Protein AF-A0A4V0XIQ1-F1 (afdb_monomer)

Secondary structure (DSSP, 8-state):
-----------------------------------SSHHHHHHHSSSSTT----------------PPPPPPPHHHHHTTS-EETTTEEEEEEEEE-SSEEEEEEEETTTTEEEEEEEE-GGGTT-HHHHHHHHHHHHHHHT---TTBPPEEEEEE-GGG-EEEEEE---EEEHHHHHHHGGG-HHHHHHHHHHHHHHHHHHHHHHHTTEE-S---GGGEEEETTS-EEE---TT-EE---------PPP---------------------S----TT--SS-GGG--HHHHTT----HHHHHHHHHHHHHHHHHSS-SS--SSHHHHHHHHHHT--HHHHHHHHHS---HHHHHHHHHHT-SSGGGS-SSTHHHHHHHHHHHHHHHHHHHHHHHHHHHH-SSEEEEEETTSBEEEE-HHHHHHH---HHHHHHSBGGGGB-GGGHHHHHHHHHHHHTTPPEEEEEEEEEPTTS-EEEEEEEEEEETTTTEEEEEEEE-HHHHHHHHHHHHHHHHHHHHHHHHHH-SSEEEEEETT-BEEEE-HHHHHHH---HHHHTTSBGGGGS-GGGTHHHHHHHHHHTTT--EEEEEEEEE-TTS-EEEEEEEEEEEE-TTS-EEEEEEEEEEHHHHHHHHHHHHHHHHHHHHHHHT-SS-EEEEBTTSBEEEE-HHHHHHHT--HHHHTTSBGGGGBS-HHHHHHHHHHHHTTPPEEEEEEEEE-TTS-EEEEEEEEEEEEETTEEEEEEEEEEEHHHHHHHHHHHTTS--S------

Foldseek 3Di:
DDDDDDDDDDDDDDDDDDDDDDDDDDDDDDDDDDPDDPLVVLVVVLPVVPPPDDDDDDDDDDDDDDDDDDDDDPVVVQVVWDDKPVFKTFAAFPDADDFWTWTWIAGPVVGDIWIKTWGDPVCPPPPVSVVLVVVQLVLLCVADDLQEWAWDDWDAIPPRITMTITHDAAADFQLVLLVVCVPDPVSLVLSLVLLLLVLVSFQSSVVVQKAQQADDSRQWGQGPVRGIYGHDSSVMDRDDDPDDDDDDDDDDDDDDDDDDDDDDDDDDDPDDPDDDPDDPDHQLLQFALCVLVVHDDGQLRVLSSSLQNLLCSQQVGGQQDDDDSVSSSVCNNVLPRVVSLVSLVVSPDDPLSSVSSCQSSPSDSVSHDPHSVVVSVSSVVVVVVVVVVVVVVVLCCQQVDCWWWFKAFLVQATPDTHPNCCVQQVDPPCVRRVDGVLVQFDPVCSVVVNVQSVCQLVFHWDAQDWTWGAHPVGDTWIWGKTWGDDNVVRMITMIIDTCRVVVVVVVVVVVVVVVVVVVLVVQQPDLWWKWWDFLVQATQDTHVNNCVQQVDDRVRRHRHHPLQFPDPVCSVVVVVVSVQVQVQDWAQWDWDWTAHPVRDIFTKIKTKHFDADPVRHGGTIMIIIDGPVVVVVVVVVVVVVVVVVVVCQQPPLWWKWKAFLVQFTQDTHPNVCVVQVHDCVRHHRDRPLVFFPPSVCVVVVSVCQQVFHWAFQDWTWTQGPVRDIFTWGKTKHFDDDPSGGGIIIITIGGPVVVVVVVVVVVVPDPDDDDDDD

Sequence (773 aa):
MAFQASTECEAVSSGDSGVESDLLLTDSEAAGCVADCDIQEALTEVFEIGGAGQSIAAKYGSTSGVAKSPAPTFSERLEKFHCFNDRYVIGDEIGSGGMGVVYQGWDLKLQRSVAIKLIRKELNGNEGYLNRFLREARIASQLSHPGVLGIHDFGSGPAGSAYIIMDLISGTTMERAIEDAKVSESKRESLLTAFLQMCQAMAFAHANGVVHRDLKPANIMLGDYGTVTVLDWGLAKMVRSSSPMSLEQPGDSVPSMVAAESTPSAERSLSGFDTQFGTILGTPHYLAPEQARGESVDYRADVFSLGAILCHLLTGSPPFAGGRVLDVYQKSLAGDLSTAFAELDRSGAPMPLVHLAKRCLDPDATSRPQDAGFLVETLRTWLESGQRRAEEELVRFFDLSLDLFCIASIQGYFWRLNENFTRTLGYPHKELTAQPFIEFVHPDDRPNTLHEIIRLSRGEPTIQFINRYRHKDGHYVSLEWTARSVRAEGVIYAVAREVTERLHLEAEKRRLDADCLRLSEIVDSASDAIIGKDLDGVIQSWNFGAEKLFGYTSEEMIGQTITKLMPEDRVDEEAAILRMLRQGGRIDHFETIRLHKSGEPIDISVSISPIHDASGQIIGASKIARSLKKQRMLETELQQSRQALVEFAENANVPLHCVDKAGIIVWANNAELTFLGYTPEEYIGQPIAKFHKDQANIGSILDQLLQGNSLSHRRAQLIARDGSTKEVAIYSSGYRENGELVHTRCFTIDLEHLLTQESNSVIAGAGSLRQPR

Mean predicted aligned error: 21.13 Å

Radius of gyration: 62.72 Å; Cα contacts (8 Å, |Δi|>4): 1148; chains: 1; bounding box: 135×74×170 Å

Solvent-accessible surface area (backbone atoms only — not comparable to full-atom values): 44310 Å² total; per-residue (Å²): 137,90,83,89,82,90,81,92,84,88,84,88,89,87,81,86,87,85,85,90,83,85,88,84,89,82,90,82,93,78,92,76,89,84,79,81,63,73,65,58,61,65,59,59,69,65,67,70,75,74,73,85,82,86,88,89,86,89,86,86,82,90,81,83,92,72,90,77,74,81,80,81,52,70,74,67,49,54,78,72,37,62,68,38,92,94,37,39,37,45,57,59,79,77,48,76,60,96,70,28,36,30,21,36,24,38,34,68,82,78,72,44,74,26,26,37,36,32,48,37,77,93,52,60,90,41,65,71,58,50,51,29,56,54,43,18,53,58,54,38,57,72,49,92,47,90,24,39,51,52,52,80,49,69,50,72,43,76,95,71,33,46,35,37,35,28,67,59,82,60,65,48,37,43,43,60,50,54,66,63,33,80,78,41,71,76,52,49,58,54,48,53,54,44,49,43,44,46,30,48,36,46,23,53,36,45,76,72,35,39,31,49,79,63,57,48,44,77,36,27,41,40,29,84,86,77,48,35,30,48,50,73,43,50,68,42,45,78,58,81,75,93,68,97,73,90,75,86,78,86,85,87,83,86,85,89,80,86,82,89,84,86,83,91,70,89,81,82,87,92,80,86,84,79,87,67,98,84,69,81,86,68,70,40,41,37,44,32,28,52,63,65,69,69,50,95,79,61,47,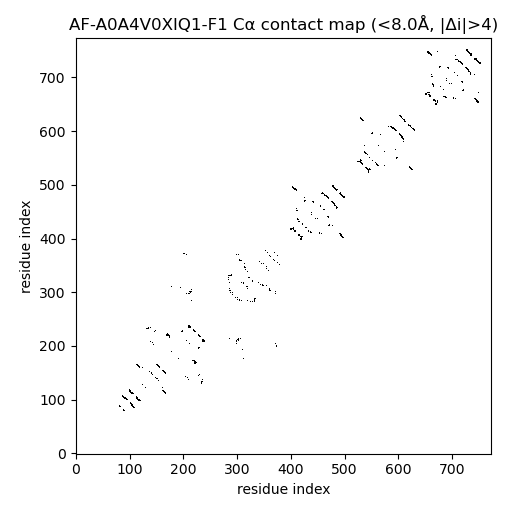35,42,43,28,19,12,51,15,24,49,48,37,21,72,58,55,73,48,50,42,33,73,64,97,43,73,68,59,14,38,51,30,20,48,69,44,58,43,69,67,35,54,57,40,47,74,67,42,78,59,60,65,72,59,45,51,50,24,54,39,24,51,40,66,50,60,86,74,22,55,79,39,32,50,60,55,36,54,54,53,50,54,50,56,57,52,51,57,52,49,52,53,52,48,53,51,46,54,48,43,71,34,89,49,34,40,36,35,26,37,76,89,40,31,44,75,44,70,24,57,33,48,32,71,75,31,60,43,56,68,70,64,53,46,72,42,51,51,65,76,40,33,39,76,89,41,37,67,62,51,53,52,50,52,54,41,26,72,70,60,39,67,47,71,74,46,72,44,38,33,48,28,69,92,67,53,74,44,32,32,35,30,36,35,42,40,46,78,95,76,48,33,31,48,35,40,31,38,84,41,47,68,61,53,50,53,53,50,51,49,53,48,51,54,50,52,51,51,52,52,49,52,55,51,40,70,31,78,53,17,40,35,32,24,39,76,86,39,33,23,72,41,58,22,52,15,30,26,72,70,33,65,45,53,47,85,76,40,48,75,33,54,59,58,78,35,36,48,86,96,48,44,66,56,55,63,53,51,47,56,41,39,78,71,72,43,68,44,82,76,44,81,48,65,32,37,29,73,88,66,49,79,40,54,27,37,35,27,38,41,64,35,61,50,99,86,68,48,77,60,24,32,42,34,40,40,41,65,46,62,64,53,56,49,51,54,49,51,51,52,51,53,54,50,52,53,52,53,49,57,41,68,31,90,55,25,30,39,26,28,36,79,87,41,28,23,76,45,66,22,56,32,31,32,62,72,34,60,44,52,67,84,76,48,46,75,34,52,53,44,78,42,32,74,64,44,85,56,41,60,60,53,53,50,41,31,72,72,67,45,65,47,71,73,40,76,45,45,35,50,26,68,90,71,49,74,44,54,29,31,37,32,34,36,56,43,64,60,98,84,43,65,60,32,36,52,32,40,50,41,60,48,68,65,47,58,58,47,58,65,54,50,75,77,65,71,96,70,90,80,80,86,81,132

Structure (mmCIF, N/CA/C/O backbone):
data_AF-A0A4V0XIQ1-F1
#
_entry.id   AF-A0A4V0XIQ1-F1
#
loop_
_atom_site.group_PDB
_atom_site.id
_atom_site.type_symbol
_atom_site.label_atom_id
_atom_site.label_alt_id
_atom_site.label_comp_id
_atom_site.label_asym_id
_atom_site.label_entity_id
_atom_site.label_seq_id
_atom_site.pdbx_PDB_ins_code
_atom_site.Cartn_x
_atom_site.Cartn_y
_atom_site.Cartn_z
_atom_site.occupancy
_atom_site.B_iso_or_equiv
_atom_site.auth_seq_id
_atom_site.auth_comp_id
_atom_site.auth_asym_id
_atom_site.auth_atom_id
_atom_site.pdbx_PDB_model_num
ATOM 1 N N . MET A 1 1 ? -47.826 33.045 -7.427 1.00 36.47 1 MET A N 1
ATOM 2 C CA . MET A 1 1 ? -47.473 34.456 -7.691 1.00 36.47 1 MET A CA 1
ATOM 3 C C . MET A 1 1 ? -46.711 34.490 -9.000 1.00 36.47 1 MET A C 1
ATOM 5 O O . MET A 1 1 ? -45.762 33.734 -9.143 1.00 36.47 1 MET A O 1
ATOM 9 N N . ALA A 1 2 ? -47.224 35.243 -9.968 1.00 30.52 2 ALA A N 1
ATOM 10 C CA . ALA A 1 2 ? -46.743 35.304 -11.344 1.00 30.52 2 ALA A CA 1
ATOM 11 C C . ALA A 1 2 ? -45.486 36.178 -11.486 1.00 30.52 2 ALA A C 1
ATOM 13 O O . ALA A 1 2 ? -45.371 37.156 -10.756 1.00 30.52 2 ALA A O 1
ATOM 14 N N . PHE A 1 3 ? -44.625 35.867 -12.463 1.00 26.02 3 PHE A N 1
ATOM 15 C CA . PHE A 1 3 ? -44.304 36.774 -13.578 1.00 26.02 3 PHE A CA 1
ATOM 16 C C . PHE A 1 3 ? -43.623 36.014 -14.742 1.00 26.02 3 PHE A C 1
ATOM 18 O O . PHE A 1 3 ? -42.745 35.185 -14.523 1.00 26.02 3 PHE A O 1
ATOM 25 N N . GLN A 1 4 ? -44.116 36.285 -15.958 1.00 31.95 4 GLN A N 1
ATOM 26 C CA . GLN A 1 4 ? -43.701 35.820 -17.301 1.00 31.95 4 GLN A CA 1
ATOM 27 C C . GLN A 1 4 ? -42.366 36.474 -17.738 1.00 31.95 4 GLN A C 1
ATOM 29 O O . GLN A 1 4 ? -42.008 37.501 -17.169 1.00 31.95 4 GLN A O 1
ATOM 34 N N . ALA A 1 5 ? -41.561 35.937 -18.671 1.00 29.03 5 ALA A N 1
ATOM 35 C CA . ALA A 1 5 ? -41.720 35.935 -20.147 1.00 29.03 5 ALA A CA 1
ATOM 36 C C . ALA A 1 5 ? -40.634 35.008 -20.786 1.00 29.03 5 ALA A C 1
ATOM 38 O O . ALA A 1 5 ? -39.498 35.053 -20.322 1.00 29.03 5 ALA A O 1
ATOM 39 N N . SER A 1 6 ? -40.928 33.996 -21.633 1.00 27.97 6 SER A N 1
ATOM 40 C CA . SER A 1 6 ? -41.109 33.988 -23.122 1.00 27.97 6 SER A CA 1
ATOM 41 C C . SER A 1 6 ? -39.952 34.667 -23.890 1.00 27.97 6 SER A C 1
ATOM 43 O O . SER A 1 6 ? -39.631 35.800 -23.553 1.00 27.97 6 SER A O 1
ATOM 45 N N . THR A 1 7 ? -39.242 34.090 -24.880 1.00 28.33 7 THR A N 1
ATOM 46 C CA . THR A 1 7 ? -39.609 33.308 -26.103 1.00 28.33 7 THR A CA 1
ATOM 47 C C . THR A 1 7 ? -38.283 32.787 -26.732 1.00 28.33 7 THR A C 1
ATOM 49 O O . THR A 1 7 ? -37.315 33.541 -26.739 1.00 28.33 7 THR A O 1
ATOM 52 N N . GLU A 1 8 ? -38.071 31.489 -27.006 1.00 29.59 8 GLU A N 1
ATOM 53 C CA . GLU A 1 8 ? -38.248 30.744 -28.288 1.00 29.59 8 GLU A CA 1
ATOM 54 C C . GLU A 1 8 ? -37.685 31.386 -29.579 1.00 29.59 8 GLU A C 1
ATOM 56 O O . GLU A 1 8 ? -38.117 32.471 -29.956 1.00 29.59 8 GLU A O 1
ATOM 61 N N . CYS A 1 9 ? -36.789 30.677 -30.295 1.00 24.08 9 CYS A N 1
ATOM 62 C CA . CYS A 1 9 ? -37.114 30.012 -31.576 1.00 24.08 9 CYS A CA 1
ATOM 63 C C . CYS A 1 9 ? -35.916 29.251 -32.196 1.00 24.08 9 CYS A C 1
ATOM 65 O O . CYS A 1 9 ? -34.847 29.817 -32.422 1.00 24.08 9 CYS A O 1
ATOM 67 N N . GLU A 1 10 ? -36.141 27.977 -32.527 1.00 29.09 10 GLU A N 1
ATOM 68 C CA . GLU A 1 10 ? -35.407 27.192 -33.532 1.00 29.09 10 GLU A CA 1
ATOM 69 C C . GLU A 1 10 ? -35.872 27.569 -34.957 1.00 29.09 10 GLU A C 1
ATOM 71 O O . GLU A 1 10 ? -37.020 27.981 -35.119 1.00 29.09 10 GLU A O 1
ATOM 76 N N . ALA A 1 11 ? -35.026 27.367 -35.987 1.00 28.83 11 ALA A N 1
ATOM 77 C CA . ALA A 1 11 ? -35.312 26.507 -37.161 1.00 28.83 11 ALA A CA 1
ATOM 78 C C . ALA A 1 11 ? -34.524 26.856 -38.461 1.00 28.83 11 ALA A C 1
ATOM 80 O O . ALA A 1 11 ? -34.676 27.928 -39.032 1.00 28.83 11 ALA A O 1
ATOM 81 N N . VAL A 1 12 ? -33.771 25.857 -38.952 1.00 28.70 12 VAL A N 1
ATOM 82 C CA . VAL A 1 12 ? -33.839 25.216 -40.297 1.00 28.70 12 VAL A CA 1
ATOM 83 C C . VAL A 1 12 ? -33.443 25.962 -41.613 1.00 28.70 12 VAL A C 1
ATOM 85 O O . VAL A 1 12 ? -34.167 26.794 -42.142 1.00 28.70 12 VAL A O 1
ATOM 88 N N . SER A 1 13 ? -32.393 25.393 -42.244 1.00 29.00 13 SER A N 1
ATOM 89 C CA . SER A 1 13 ? -32.127 25.081 -43.681 1.00 29.00 13 SER A CA 1
ATOM 90 C C . SER A 1 13 ? -31.686 26.097 -44.754 1.00 29.00 13 SER A C 1
ATOM 92 O O . SER A 1 13 ? -32.155 27.229 -44.816 1.00 29.00 13 SER A O 1
ATOM 94 N N . SER A 1 14 ? -30.946 25.505 -45.718 1.00 29.52 14 SER A N 1
ATOM 95 C CA . SER A 1 14 ? -30.627 25.882 -47.118 1.00 29.52 14 SER A CA 1
ATOM 96 C C . SER A 1 14 ? -29.240 26.526 -47.305 1.00 29.52 14 SER A C 1
ATOM 98 O O . SER A 1 14 ? -28.829 27.319 -46.475 1.00 29.52 14 SER A O 1
ATOM 100 N N . GLY A 1 15 ? -28.402 26.222 -48.301 1.00 27.06 15 GLY A N 1
ATOM 101 C CA . GLY A 1 15 ? -28.452 25.334 -49.464 1.00 27.06 15 GLY A CA 1
ATOM 102 C C . GLY A 1 15 ? -27.422 25.826 -50.505 1.00 27.06 15 GLY A C 1
ATOM 103 O O . GLY A 1 15 ? -27.480 26.984 -50.883 1.00 27.06 15 GLY A O 1
ATOM 104 N N . ASP A 1 16 ? -26.527 24.928 -50.930 1.00 28.91 16 ASP A N 1
ATOM 105 C CA . ASP A 1 16 ? -25.940 24.756 -52.278 1.00 28.91 16 ASP A CA 1
ATOM 106 C C . ASP A 1 16 ? -24.974 25.761 -52.977 1.00 28.91 16 ASP A C 1
ATOM 108 O O . ASP A 1 16 ? -25.162 26.973 -52.978 1.00 28.91 16 ASP A O 1
ATOM 112 N N . SER A 1 17 ? -24.038 25.153 -53.737 1.00 29.48 17 SER A N 1
ATOM 113 C CA . SER A 1 17 ? -23.182 25.650 -54.853 1.00 29.48 17 SER A CA 1
ATOM 114 C C . SER A 1 17 ? -22.093 26.711 -54.560 1.00 29.48 17 SER A C 1
ATOM 116 O O . SER A 1 17 ? -22.295 27.619 -53.773 1.00 29.48 17 SER A O 1
ATOM 118 N N . GLY A 1 18 ? -20.881 26.714 -55.133 1.00 26.22 18 GLY A N 1
ATOM 119 C CA . GLY A 1 18 ? -20.304 25.988 -56.266 1.00 26.22 18 GLY A CA 1
ATOM 120 C C . GLY A 1 18 ? -19.733 26.961 -57.322 1.00 26.22 18 GLY A C 1
ATOM 121 O O . GLY A 1 18 ? -20.509 27.652 -57.965 1.00 26.22 18 GLY A O 1
ATOM 122 N N . VAL A 1 19 ? -18.411 26.883 -57.552 1.00 29.11 19 VAL A N 1
ATOM 123 C CA . VAL A 1 19 ? -17.655 27.179 -58.803 1.00 29.11 19 VAL A CA 1
ATOM 124 C C . VAL A 1 19 ? -17.054 28.588 -59.065 1.00 29.11 19 VAL A C 1
ATOM 126 O O . VAL A 1 19 ? -17.707 29.619 -58.981 1.00 29.11 19 VAL A O 1
ATOM 129 N N . GLU A 1 20 ? -15.755 28.502 -59.401 1.00 30.33 20 GLU A N 1
ATOM 130 C CA . GLU A 1 20 ? -14.759 29.318 -60.136 1.00 30.33 20 GLU A CA 1
ATOM 131 C C . GLU A 1 20 ? -15.156 30.581 -60.930 1.00 30.33 20 GLU A C 1
ATOM 133 O O . GLU A 1 20 ? -16.175 30.599 -61.611 1.00 30.33 20 GLU A O 1
ATOM 138 N N . SER A 1 21 ? -14.206 31.536 -61.016 1.00 26.52 21 SER A N 1
ATOM 139 C CA . SER A 1 21 ? -13.739 32.106 -62.304 1.00 26.52 21 SER A CA 1
ATOM 140 C C . SER A 1 21 ? -12.497 33.015 -62.166 1.00 26.52 21 SER A C 1
ATOM 142 O O . SER A 1 21 ? -12.558 34.085 -61.562 1.00 26.52 21 SER A O 1
ATOM 144 N N . ASP A 1 22 ? -11.389 32.540 -62.733 1.00 28.05 22 ASP A N 1
ATOM 145 C CA . ASP A 1 22 ? -10.405 33.170 -63.633 1.00 28.05 22 ASP A CA 1
ATOM 146 C C . ASP A 1 22 ? -10.195 34.700 -63.784 1.00 28.05 22 ASP A C 1
ATOM 148 O O . ASP A 1 22 ? -11.114 35.475 -64.029 1.00 28.05 22 ASP A O 1
ATOM 152 N N . LEU A 1 23 ? -8.884 35.016 -63.828 1.00 28.03 23 LEU A N 1
ATOM 153 C CA . LEU A 1 23 ? -8.114 35.897 -64.736 1.00 28.03 23 LEU A CA 1
ATOM 154 C C . LEU A 1 23 ? -8.514 37.367 -64.952 1.00 28.03 23 LEU A C 1
ATOM 156 O O . LEU A 1 23 ? -9.575 37.672 -65.481 1.00 28.03 23 LEU A O 1
ATOM 160 N N . LEU A 1 24 ? -7.517 38.254 -64.796 1.00 25.19 24 LEU A N 1
ATOM 161 C CA . LEU A 1 24 ? -7.091 39.164 -65.872 1.00 25.19 24 LEU A CA 1
ATOM 162 C C . LEU A 1 24 ? -5.660 39.693 -65.643 1.00 25.19 24 LEU A C 1
ATOM 164 O O . LEU A 1 24 ? -5.353 40.323 -64.634 1.00 25.19 24 LEU A O 1
ATOM 168 N N . LEU A 1 25 ? -4.807 39.412 -66.631 1.00 28.66 25 LEU A N 1
ATOM 169 C CA . LEU A 1 25 ? -3.501 40.019 -66.892 1.00 28.66 25 LEU A CA 1
ATOM 170 C C . LEU A 1 25 ? -3.672 41.424 -67.488 1.00 28.66 25 LEU A C 1
ATOM 172 O O . LEU A 1 25 ? -4.543 41.623 -68.335 1.00 28.66 25 LEU A O 1
ATOM 176 N N . THR A 1 26 ? -2.750 42.333 -67.167 1.00 27.56 26 THR A N 1
ATOM 177 C CA . THR A 1 26 ? -2.335 43.415 -68.074 1.00 27.56 26 THR A CA 1
ATOM 178 C C . THR A 1 26 ? -0.824 43.623 -67.987 1.00 27.56 26 THR A C 1
ATOM 180 O O . THR A 1 26 ? -0.289 43.804 -66.894 1.00 27.56 26 THR A O 1
ATOM 183 N N . ASP A 1 27 ? -0.178 43.593 -69.153 1.00 29.31 27 ASP A N 1
ATOM 184 C CA . ASP A 1 27 ? 1.249 43.808 -69.408 1.00 29.31 27 ASP A CA 1
ATOM 185 C C . ASP A 1 27 ? 1.731 45.238 -69.119 1.00 29.31 27 ASP A C 1
ATOM 187 O O . ASP A 1 27 ? 1.008 46.210 -69.347 1.00 29.31 27 ASP A O 1
ATOM 191 N N . SER A 1 28 ? 3.009 45.362 -68.742 1.00 26.69 28 SER A N 1
ATOM 192 C CA . SER A 1 28 ? 3.853 46.528 -69.041 1.00 26.69 28 SER A CA 1
ATOM 193 C C . SER A 1 28 ? 5.331 46.193 -68.817 1.00 26.69 28 SER A C 1
ATOM 195 O O . SER A 1 28 ? 5.765 45.961 -67.692 1.00 26.69 28 SER A O 1
ATOM 197 N N . GLU A 1 29 ? 6.109 46.221 -69.896 1.00 32.62 29 GLU A N 1
ATOM 198 C CA . GLU A 1 29 ? 7.571 46.143 -69.909 1.00 32.62 29 GLU A CA 1
ATOM 199 C C . GLU A 1 29 ? 8.221 47.283 -69.101 1.00 32.62 29 GLU A C 1
ATOM 201 O O . GLU A 1 29 ? 7.872 48.450 -69.275 1.00 32.62 29 GLU A O 1
ATOM 206 N N . ALA A 1 30 ? 9.234 46.960 -68.290 1.00 25.95 30 ALA A N 1
ATOM 207 C CA . ALA A 1 30 ? 10.329 47.870 -67.953 1.00 25.95 30 ALA A CA 1
ATOM 208 C C . ALA A 1 30 ? 11.558 47.058 -67.511 1.00 25.95 30 ALA A C 1
ATOM 210 O O . ALA A 1 30 ? 11.641 46.562 -66.391 1.00 25.95 30 ALA A O 1
ATOM 211 N N . ALA A 1 31 ? 12.528 46.924 -68.415 1.00 32.50 31 ALA A N 1
ATOM 212 C CA . ALA A 1 31 ? 13.892 46.563 -68.063 1.00 32.50 31 ALA A CA 1
ATOM 213 C C . ALA A 1 31 ? 14.554 47.745 -67.333 1.00 32.50 31 ALA A C 1
ATOM 215 O O . ALA A 1 31 ? 14.555 48.863 -67.849 1.00 32.50 31 ALA A O 1
ATOM 216 N N . GLY A 1 32 ? 15.149 47.504 -66.164 1.00 25.05 32 GLY A N 1
ATOM 217 C CA . GLY A 1 32 ? 15.967 48.502 -65.474 1.00 25.05 32 GLY A CA 1
ATOM 218 C C . GLY A 1 32 ? 16.320 48.108 -64.043 1.00 25.05 32 GLY A C 1
ATOM 219 O O . GLY A 1 32 ? 15.449 48.064 -63.188 1.00 25.05 32 GLY A O 1
ATOM 220 N N . CYS A 1 33 ? 17.605 47.823 -63.823 1.00 32.28 33 CYS A N 1
ATOM 221 C CA . CYS A 1 33 ? 18.321 47.658 -62.554 1.00 32.28 33 CYS A CA 1
ATOM 222 C C . CYS A 1 33 ? 17.596 48.073 -61.260 1.00 32.28 33 CYS A C 1
ATOM 224 O O . CYS A 1 33 ? 17.388 49.264 -61.054 1.00 32.28 33 CYS A O 1
ATOM 226 N N . VAL A 1 34 ? 17.458 47.135 -60.316 1.00 28.58 34 VAL A N 1
ATOM 227 C CA . VAL A 1 34 ? 17.772 47.375 -58.895 1.00 28.58 34 VAL A CA 1
ATOM 228 C C . VAL A 1 34 ? 18.432 46.107 -58.343 1.00 28.58 34 VAL A C 1
ATOM 230 O O . VAL A 1 34 ? 17.775 45.116 -58.048 1.00 28.58 34 VAL A O 1
ATOM 233 N N . ALA A 1 35 ? 19.762 46.136 -58.296 1.00 43.34 35 ALA A N 1
ATOM 234 C CA . ALA A 1 35 ? 20.581 45.261 -57.471 1.00 43.34 35 ALA A CA 1
ATOM 235 C C . ALA A 1 35 ? 20.730 45.896 -56.071 1.00 43.34 35 ALA A C 1
ATOM 237 O O . ALA A 1 35 ? 20.561 47.106 -55.924 1.00 43.34 35 ALA A O 1
ATOM 238 N N . ASP A 1 36 ? 21.076 45.067 -55.086 1.00 33.00 36 ASP A N 1
ATOM 239 C CA . ASP A 1 36 ? 21.575 45.388 -53.735 1.00 33.00 36 ASP A CA 1
ATOM 240 C C . ASP A 1 36 ? 20.610 45.694 -52.572 1.00 33.00 36 ASP A C 1
ATOM 242 O O . ASP A 1 36 ? 21.056 45.582 -51.432 1.00 33.00 36 ASP A O 1
ATOM 246 N N . CYS A 1 37 ? 19.313 45.978 -52.757 1.00 29.44 37 CYS A N 1
ATOM 247 C CA . CYS A 1 37 ? 18.468 46.356 -51.600 1.00 29.44 37 CYS A CA 1
ATOM 248 C C . CYS A 1 37 ? 17.791 45.170 -50.869 1.00 29.44 37 CYS A C 1
ATOM 250 O O . CYS A 1 37 ? 17.771 45.141 -49.640 1.00 29.44 37 CYS A O 1
ATOM 252 N N . ASP A 1 38 ? 17.347 44.132 -51.587 1.00 36.28 38 ASP A N 1
ATOM 253 C CA . ASP A 1 38 ? 16.535 43.047 -50.992 1.00 36.28 38 ASP A CA 1
ATOM 254 C C . ASP A 1 38 ? 17.338 42.019 -50.168 1.00 36.28 38 ASP A C 1
ATOM 256 O O . ASP A 1 38 ? 16.782 41.281 -49.354 1.00 36.28 38 ASP A O 1
ATOM 260 N N . ILE A 1 39 ? 18.665 41.971 -50.332 1.00 41.59 39 ILE A N 1
ATOM 261 C CA . ILE A 1 39 ? 19.534 41.055 -49.571 1.00 41.59 39 ILE A CA 1
ATOM 262 C C . ILE A 1 39 ? 19.798 41.599 -48.155 1.00 41.59 39 ILE A C 1
ATOM 264 O O . ILE A 1 39 ? 19.954 40.818 -47.219 1.00 41.59 39 ILE A O 1
ATOM 268 N N . GLN A 1 40 ? 19.807 42.924 -47.960 1.00 35.81 40 GLN A N 1
ATOM 269 C CA . GLN A 1 40 ? 20.062 43.540 -46.651 1.00 35.81 40 GLN A CA 1
ATOM 270 C C . GLN A 1 40 ? 18.866 43.446 -45.690 1.00 35.81 40 GLN A C 1
ATOM 272 O O . GLN A 1 40 ? 19.075 43.239 -44.492 1.00 35.81 40 GLN A O 1
ATOM 277 N N . GLU A 1 41 ? 17.628 43.536 -46.188 1.00 34.47 41 GLU A N 1
ATOM 278 C CA . GLU A 1 41 ? 16.429 43.414 -45.342 1.00 34.47 41 GLU A CA 1
ATOM 279 C C . GLU A 1 41 ? 16.149 41.957 -44.936 1.00 34.47 41 GLU A C 1
ATOM 281 O O . GLU A 1 41 ? 15.931 41.695 -43.753 1.00 34.47 41 GLU A O 1
ATOM 286 N N . ALA A 1 42 ? 16.304 40.984 -45.845 1.00 36.66 42 ALA A N 1
ATOM 287 C CA . ALA A 1 42 ? 16.121 39.562 -45.523 1.00 36.66 42 ALA A CA 1
ATOM 288 C C . ALA A 1 42 ? 17.171 39.007 -44.533 1.00 36.66 42 ALA A C 1
ATOM 290 O O . ALA A 1 42 ? 16.903 38.052 -43.806 1.00 36.66 42 ALA A O 1
ATOM 291 N N . LEU A 1 43 ? 18.369 39.602 -44.469 1.00 36.12 43 LEU A N 1
ATOM 292 C CA . LEU A 1 43 ? 19.457 39.157 -43.586 1.00 36.12 43 LEU A CA 1
ATOM 293 C C . LEU A 1 43 ? 19.390 39.737 -42.161 1.00 36.12 43 LEU A C 1
ATOM 295 O O . LEU A 1 43 ? 20.055 39.211 -41.265 1.00 36.12 43 LEU A O 1
ATOM 299 N N . THR A 1 44 ? 18.591 40.786 -41.934 1.00 36.19 44 THR A N 1
ATOM 300 C CA . THR A 1 44 ? 18.458 41.428 -40.613 1.00 36.19 44 THR A CA 1
ATOM 301 C C . THR A 1 44 ? 17.444 40.694 -39.720 1.00 36.19 44 THR A C 1
ATOM 303 O O . THR A 1 44 ? 17.687 40.549 -38.524 1.00 36.19 44 THR A O 1
ATOM 306 N N . GLU A 1 45 ? 16.373 40.123 -40.287 1.00 34.09 45 GLU A N 1
ATOM 307 C CA . GLU A 1 45 ? 15.366 39.349 -39.529 1.00 34.09 45 GLU A CA 1
ATOM 308 C C . GLU A 1 45 ? 15.847 37.947 -39.094 1.00 34.09 45 GLU A C 1
ATOM 310 O O . GLU A 1 45 ? 15.349 37.384 -38.119 1.00 34.09 45 GLU A O 1
ATOM 315 N N . VAL A 1 46 ? 16.861 37.381 -39.757 1.00 38.72 46 VAL A N 1
ATOM 316 C CA . VAL A 1 46 ? 17.329 36.000 -39.524 1.00 38.72 46 VAL A CA 1
ATOM 317 C C . VAL A 1 46 ? 18.181 35.842 -38.250 1.00 38.72 46 VAL A C 1
ATOM 319 O O . VAL A 1 46 ? 18.227 34.755 -37.672 1.00 38.72 46 VAL A O 1
ATOM 322 N N . PHE A 1 47 ? 18.828 36.905 -37.754 1.00 36.44 47 PHE A N 1
ATOM 323 C CA . PHE A 1 47 ? 19.775 36.811 -36.628 1.00 36.44 47 PHE A CA 1
ATOM 324 C C . PHE A 1 47 ? 19.241 37.281 -35.262 1.00 36.44 47 PHE A C 1
ATOM 326 O O . PHE A 1 47 ? 19.930 37.080 -34.260 1.00 36.44 47 PHE A O 1
ATOM 333 N N . GLU A 1 48 ? 18.017 37.814 -35.167 1.00 34.66 48 GLU A N 1
ATOM 334 C CA . GLU A 1 48 ? 17.381 38.089 -33.862 1.00 34.66 48 GLU A CA 1
ATOM 335 C C . GLU A 1 48 ? 16.744 36.840 -33.220 1.00 34.66 48 GLU A C 1
ATOM 337 O O . GLU A 1 48 ? 16.582 36.782 -32.002 1.00 34.66 48 GLU A O 1
ATOM 342 N N . ILE A 1 49 ? 16.468 35.783 -33.994 1.00 36.16 49 ILE A N 1
ATOM 343 C CA . ILE A 1 49 ? 15.730 34.599 -33.510 1.00 36.16 49 ILE A CA 1
ATOM 344 C C . ILE A 1 49 ? 16.651 33.546 -32.842 1.00 36.16 49 ILE A C 1
ATOM 346 O O . ILE A 1 49 ? 16.183 32.677 -32.109 1.00 36.16 49 ILE A O 1
ATOM 350 N N . GLY A 1 50 ? 17.980 33.645 -32.991 1.00 31.19 50 GLY A N 1
ATOM 351 C CA . GLY A 1 50 ? 18.951 32.680 -32.437 1.00 31.19 50 GLY A CA 1
ATOM 352 C C . GLY A 1 50 ? 19.501 32.983 -31.031 1.00 31.19 50 GLY A C 1
ATOM 353 O O . GLY A 1 50 ? 20.364 32.256 -30.546 1.00 31.19 50 GLY A O 1
ATOM 354 N N . GLY A 1 51 ? 19.055 34.061 -30.376 1.00 28.56 51 GLY A N 1
ATOM 355 C CA . GLY A 1 51 ? 19.681 34.594 -29.154 1.00 28.56 51 GLY A CA 1
ATOM 356 C C . GLY A 1 51 ? 19.187 34.046 -27.807 1.00 28.56 51 GLY A C 1
ATOM 357 O O . GLY A 1 51 ? 19.667 34.493 -26.766 1.00 28.56 51 GLY A O 1
ATOM 358 N N . ALA A 1 52 ? 18.240 33.106 -27.775 1.00 30.64 52 ALA A N 1
ATOM 359 C CA . ALA A 1 52 ? 17.640 32.622 -26.529 1.00 30.64 52 ALA A CA 1
ATOM 360 C C . ALA A 1 52 ? 18.054 31.178 -26.215 1.00 30.64 52 ALA A C 1
ATOM 362 O O . ALA A 1 52 ? 17.283 30.241 -26.394 1.00 30.64 52 ALA A O 1
ATOM 363 N N . GLY A 1 53 ? 19.274 30.990 -25.711 1.00 32.16 53 GLY A N 1
ATOM 364 C CA . GLY A 1 53 ? 19.680 29.674 -25.228 1.00 32.16 53 GLY A CA 1
ATOM 365 C C . GLY A 1 53 ? 21.131 29.572 -24.797 1.00 32.16 53 GLY A C 1
ATOM 366 O O . GLY A 1 53 ? 21.896 28.889 -25.459 1.00 32.16 53 GLY A O 1
ATOM 367 N N . GLN A 1 54 ? 21.510 30.207 -23.683 1.00 29.80 54 GLN A N 1
ATOM 368 C CA . GLN A 1 54 ? 22.605 29.712 -22.837 1.00 29.80 54 GLN A CA 1
ATOM 369 C C . GLN A 1 54 ? 22.628 30.417 -21.473 1.00 29.80 54 GLN A C 1
ATOM 371 O O . GLN A 1 54 ? 22.964 31.591 -21.347 1.00 29.80 54 GLN A O 1
ATOM 376 N N . SER A 1 55 ? 22.320 29.656 -20.424 1.00 24.81 55 SER A N 1
ATOM 377 C CA . SER A 1 55 ? 22.805 29.899 -19.068 1.00 24.81 55 SER A CA 1
ATOM 378 C C . SER A 1 55 ? 23.255 28.555 -18.519 1.00 24.81 55 SER A C 1
ATOM 380 O O . SER A 1 55 ? 22.417 27.681 -18.344 1.00 24.81 55 SER A O 1
ATOM 382 N N . ILE A 1 56 ? 24.565 28.394 -18.323 1.00 26.52 56 ILE A N 1
ATOM 383 C CA . ILE A 1 56 ? 25.228 27.744 -17.179 1.00 26.52 56 ILE A CA 1
ATOM 384 C C . ILE A 1 56 ? 26.707 28.144 -17.290 1.00 26.52 56 ILE A C 1
ATOM 386 O O . ILE A 1 56 ? 27.476 27.555 -18.040 1.00 26.52 56 ILE A O 1
ATOM 390 N N . ALA A 1 57 ? 27.103 29.174 -16.543 1.00 25.38 57 ALA A N 1
ATOM 391 C CA . ALA A 1 57 ? 28.484 29.380 -16.110 1.00 25.38 57 ALA A CA 1
ATOM 392 C C . ALA A 1 57 ? 28.493 30.370 -14.938 1.00 25.38 57 ALA A C 1
ATOM 394 O O . ALA A 1 57 ? 28.674 31.573 -15.102 1.00 25.38 57 ALA A O 1
ATOM 395 N N . ALA A 1 58 ? 28.291 29.848 -13.730 1.00 27.75 58 ALA A N 1
ATOM 396 C CA . ALA A 1 58 ? 28.655 30.536 -12.503 1.00 27.75 58 ALA A CA 1
ATOM 397 C C . ALA A 1 58 ? 29.669 29.671 -11.753 1.00 27.75 58 ALA A C 1
ATOM 399 O O . ALA A 1 58 ? 29.282 28.684 -11.130 1.00 27.75 58 ALA A O 1
ATOM 400 N N . LYS A 1 59 ? 30.953 30.050 -11.813 1.00 25.42 59 LYS A N 1
ATOM 401 C CA . LYS A 1 59 ? 31.861 30.168 -10.655 1.00 25.42 59 LYS A CA 1
ATOM 402 C C . LYS A 1 59 ? 33.303 30.460 -11.090 1.00 25.42 59 LYS A C 1
ATOM 404 O O . LYS A 1 59 ? 33.811 29.855 -12.023 1.00 25.42 59 LYS A O 1
ATOM 409 N N . TYR A 1 60 ? 33.929 31.309 -10.273 1.00 24.58 60 TYR A N 1
ATOM 410 C CA . TYR A 1 60 ? 35.338 31.715 -10.188 1.00 24.58 60 TYR A CA 1
ATOM 411 C C . TYR A 1 60 ? 35.778 32.969 -10.960 1.00 24.58 60 TYR A C 1
ATOM 413 O O . TYR A 1 60 ? 35.960 32.958 -12.168 1.00 24.58 60 TYR A O 1
ATOM 421 N N . GLY A 1 61 ? 36.097 34.010 -10.177 1.00 25.22 61 GLY A N 1
ATOM 422 C CA . GLY A 1 61 ? 37.312 34.801 -10.390 1.00 25.22 61 GLY A CA 1
ATOM 423 C C . GLY A 1 61 ? 37.132 36.213 -10.936 1.00 25.22 61 GLY A C 1
ATOM 424 O O . GLY A 1 61 ? 37.078 36.427 -12.136 1.00 25.22 61 GLY A O 1
ATOM 425 N N . SER A 1 62 ? 37.146 37.192 -10.035 1.00 28.98 62 SER A N 1
ATOM 426 C CA . SER A 1 62 ? 37.368 38.617 -10.300 1.00 28.98 62 SER A CA 1
ATOM 427 C C . SER A 1 62 ? 38.628 38.903 -11.133 1.00 28.98 62 SER A C 1
ATOM 429 O O . SER A 1 62 ? 39.670 38.326 -10.830 1.00 28.98 62 SER A O 1
ATOM 431 N N . THR A 1 63 ? 38.594 39.880 -12.052 1.00 25.78 63 THR A N 1
ATOM 432 C CA . THR A 1 63 ? 39.482 41.075 -12.062 1.00 25.78 63 THR A CA 1
ATOM 433 C C . THR A 1 63 ? 39.248 42.000 -13.273 1.00 25.78 63 THR A C 1
ATOM 435 O O . THR A 1 63 ? 39.038 41.552 -14.390 1.00 25.78 63 THR A O 1
ATOM 438 N N . SER A 1 64 ? 39.340 43.308 -12.985 1.00 27.98 64 SER A N 1
ATOM 439 C CA . SER A 1 64 ? 39.716 44.462 -13.830 1.00 27.98 64 SER A CA 1
ATOM 440 C C . SER A 1 64 ? 38.974 44.767 -15.139 1.00 27.98 64 SER A C 1
ATOM 442 O O . SER A 1 64 ? 38.986 44.009 -16.102 1.00 27.98 64 SER A O 1
ATOM 444 N N . GLY A 1 65 ? 38.427 45.986 -15.188 1.00 38.47 65 GLY A N 1
ATOM 445 C CA . GLY A 1 65 ? 37.824 46.588 -16.367 1.00 38.47 65 GLY A CA 1
ATOM 446 C C . GLY A 1 65 ? 38.826 46.990 -17.450 1.00 38.47 65 GLY A C 1
ATOM 447 O O . GLY A 1 65 ? 39.883 47.550 -17.171 1.00 38.47 65 GLY A O 1
ATOM 448 N N . VAL A 1 66 ? 38.408 46.762 -18.693 1.00 29.77 66 VAL A N 1
ATOM 449 C CA . VAL A 1 66 ? 38.831 47.473 -19.903 1.00 29.77 66 VAL A CA 1
ATOM 450 C C . VAL A 1 66 ? 37.562 47.660 -20.736 1.00 29.77 66 VAL A C 1
ATOM 452 O O . VAL A 1 66 ? 36.795 46.714 -20.923 1.00 29.77 66 VAL A O 1
ATOM 455 N N . ALA A 1 67 ? 37.293 48.891 -21.173 1.00 31.42 67 ALA A N 1
ATOM 456 C CA . ALA A 1 67 ? 36.135 49.224 -21.994 1.00 31.42 67 ALA A CA 1
ATOM 457 C C . ALA A 1 67 ? 36.165 48.421 -23.309 1.00 31.42 67 ALA A C 1
ATOM 459 O O . ALA A 1 67 ? 37.127 48.512 -24.069 1.00 31.42 67 ALA A O 1
ATOM 460 N N . LYS A 1 68 ? 35.121 47.622 -23.566 1.00 32.06 68 LYS A N 1
ATOM 461 C CA . LYS A 1 68 ? 34.927 46.929 -24.847 1.00 32.06 68 LYS A CA 1
ATOM 462 C C . LYS A 1 68 ? 34.564 47.960 -25.920 1.00 32.06 68 LYS A C 1
ATOM 464 O O . LYS A 1 68 ? 33.587 48.687 -25.762 1.00 32.06 68 LYS A O 1
ATOM 469 N N . SER A 1 69 ? 35.339 48.003 -27.001 1.00 30.30 69 SER A N 1
ATOM 470 C CA . SER A 1 69 ? 34.967 48.664 -28.257 1.00 30.30 69 SER A CA 1
ATOM 471 C C . SER A 1 69 ? 33.611 48.142 -28.767 1.00 30.30 69 SER A C 1
ATOM 473 O O . SER A 1 69 ? 33.277 46.985 -28.489 1.00 30.30 69 SER A O 1
ATOM 475 N N . PRO A 1 70 ? 32.820 48.957 -29.495 1.00 36.16 70 PRO A N 1
ATOM 476 C CA . PRO A 1 70 ? 31.540 48.513 -30.042 1.00 36.16 70 PRO A CA 1
ATOM 477 C C . PRO A 1 70 ? 31.742 47.317 -30.983 1.00 36.16 70 PRO A C 1
ATOM 479 O O . PRO A 1 70 ? 32.756 47.220 -31.675 1.00 36.16 70 PRO A O 1
ATOM 482 N N . ALA A 1 71 ? 30.789 46.383 -30.968 1.00 37.44 71 ALA A N 1
ATOM 483 C CA . ALA A 1 71 ? 30.807 45.221 -31.847 1.00 37.44 71 ALA A CA 1
ATOM 484 C C . ALA A 1 71 ? 30.758 45.669 -33.323 1.00 37.44 71 ALA A C 1
ATOM 486 O O . ALA A 1 71 ? 29.999 46.590 -33.632 1.00 37.44 71 ALA A O 1
ATOM 487 N N . PRO A 1 72 ? 31.520 45.029 -34.229 1.00 37.31 72 PRO A N 1
ATOM 488 C CA . PRO A 1 72 ? 31.517 45.383 -35.645 1.00 37.31 72 PRO A CA 1
ATOM 489 C C . PRO A 1 72 ? 30.121 45.203 -36.263 1.00 37.31 72 PRO A C 1
ATOM 491 O O . PRO A 1 72 ? 29.366 44.286 -35.891 1.00 37.31 72 PRO A O 1
ATOM 494 N N . THR A 1 73 ? 29.800 46.092 -37.201 1.00 38.72 73 THR A N 1
ATOM 495 C CA . THR A 1 73 ? 28.552 46.138 -37.979 1.00 38.72 73 THR A CA 1
ATOM 496 C C . THR A 1 73 ? 28.404 44.908 -38.889 1.00 38.72 73 THR A C 1
ATOM 498 O O . THR A 1 73 ? 29.377 44.227 -39.199 1.00 38.72 73 THR A O 1
ATOM 501 N N . PHE A 1 74 ? 27.176 44.563 -39.295 1.00 39.28 74 PHE A N 1
ATOM 502 C CA . PHE A 1 74 ? 26.887 43.369 -40.113 1.00 39.28 74 PHE A CA 1
ATOM 503 C C . PHE A 1 74 ? 27.604 43.393 -41.477 1.00 39.28 74 PHE A C 1
ATOM 505 O O . PHE A 1 74 ? 28.139 42.372 -41.909 1.00 39.28 74 PHE A O 1
ATOM 512 N N . SER A 1 75 ? 27.734 44.574 -42.089 1.00 40.50 75 SER A N 1
ATOM 513 C CA . SER A 1 75 ? 28.533 44.789 -43.303 1.00 40.50 75 SER A CA 1
ATOM 514 C C . SER A 1 75 ? 30.023 44.477 -43.085 1.00 40.50 75 SER A C 1
ATOM 516 O O . SER A 1 75 ? 30.639 43.833 -43.925 1.00 40.50 75 SER A O 1
ATOM 518 N N . GLU A 1 76 ? 30.578 44.813 -41.913 1.00 39.72 76 GLU A N 1
ATOM 519 C CA . GLU A 1 76 ? 31.953 44.452 -41.513 1.00 39.72 76 GLU A CA 1
ATOM 520 C C . GLU A 1 76 ? 32.106 42.951 -41.164 1.00 39.72 76 GLU A C 1
ATOM 522 O O . GLU A 1 76 ? 33.226 42.445 -41.067 1.00 39.72 76 GLU A O 1
ATOM 527 N N . ARG A 1 77 ? 31.001 42.207 -40.963 1.00 43.72 77 ARG A N 1
ATOM 528 C CA . ARG A 1 77 ? 31.013 40.743 -40.752 1.00 43.72 77 ARG A CA 1
ATOM 529 C C . ARG A 1 77 ? 30.912 39.958 -42.057 1.00 43.72 77 ARG A C 1
ATOM 531 O O . ARG A 1 77 ? 31.539 38.909 -42.152 1.00 43.72 77 ARG A O 1
ATOM 538 N N . LEU A 1 78 ? 30.188 40.457 -43.059 1.00 42.09 78 LEU A N 1
ATOM 539 C CA . LEU A 1 78 ? 30.137 39.855 -44.399 1.00 42.09 78 LEU A CA 1
ATOM 540 C C . LEU A 1 78 ? 31.516 39.847 -45.078 1.00 42.09 78 LEU A C 1
ATOM 542 O O . LEU A 1 78 ? 31.866 38.860 -45.715 1.00 42.09 78 LEU A O 1
ATOM 546 N N . GLU A 1 79 ? 32.351 40.863 -44.838 1.00 43.12 79 GLU A N 1
ATOM 547 C CA . GLU A 1 79 ? 33.748 40.883 -45.306 1.00 43.12 79 GLU A CA 1
ATOM 548 C C . GLU A 1 79 ? 34.632 39.780 -44.682 1.00 43.12 79 GLU A C 1
ATOM 550 O O . GLU A 1 79 ? 35.699 39.468 -45.213 1.00 43.12 79 GLU A O 1
ATOM 555 N N . LYS A 1 80 ? 34.204 39.153 -43.573 1.00 46.03 80 LYS A N 1
ATOM 556 C CA . LYS A 1 80 ? 34.932 38.056 -42.907 1.00 46.03 80 LYS A CA 1
ATOM 557 C C . LYS A 1 80 ? 34.582 36.659 -43.424 1.00 46.03 80 LYS A C 1
ATOM 559 O O . LYS A 1 80 ? 35.352 35.731 -43.170 1.00 46.03 80 LYS A O 1
ATOM 564 N N . PHE A 1 81 ? 33.466 36.486 -44.130 1.00 54.75 81 PHE A N 1
ATOM 565 C CA . PHE A 1 81 ? 32.973 35.171 -44.535 1.00 54.75 81 PHE A CA 1
ATOM 566 C C . PHE A 1 81 ? 33.123 34.968 -46.044 1.00 54.75 81 PHE A C 1
ATOM 568 O O . PHE A 1 81 ? 32.654 35.759 -46.856 1.00 54.75 81 PHE A O 1
ATOM 575 N N . HIS A 1 82 ? 33.799 33.888 -46.438 1.00 66.25 82 HIS A N 1
ATOM 576 C CA . HIS A 1 82 ? 33.997 33.572 -47.850 1.00 66.25 82 HIS A CA 1
ATOM 577 C C . HIS A 1 82 ? 32.699 32.969 -48.408 1.00 66.25 82 HIS A C 1
ATOM 579 O O . HIS A 1 82 ? 32.318 31.860 -48.026 1.00 66.25 82 HIS A O 1
ATOM 585 N N . CYS A 1 83 ? 32.020 33.696 -49.298 1.00 76.19 83 CYS A N 1
ATOM 586 C CA . CYS A 1 83 ? 30.922 33.154 -50.098 1.00 76.19 83 CYS A CA 1
ATOM 587 C C . CYS A 1 83 ? 31.489 32.347 -51.275 1.00 76.19 83 CYS A C 1
ATOM 589 O O . CYS A 1 83 ? 32.465 32.765 -51.903 1.00 76.19 83 CYS A O 1
ATOM 591 N N . PHE A 1 84 ? 30.895 31.194 -51.583 1.00 80.44 84 PHE A N 1
ATOM 592 C CA . PHE A 1 84 ? 31.244 30.417 -52.771 1.00 80.44 84 PHE A CA 1
ATOM 593 C C . PHE A 1 84 ? 30.007 29.896 -53.506 1.00 80.44 84 PHE A C 1
ATOM 595 O O . PHE A 1 84 ? 28.953 29.661 -52.907 1.00 80.44 84 PHE A O 1
ATOM 602 N N . ASN A 1 85 ? 30.156 29.724 -54.825 1.00 77.94 85 ASN A N 1
ATOM 603 C CA . ASN A 1 85 ? 29.089 29.345 -55.760 1.00 77.94 85 ASN A CA 1
ATOM 604 C C . ASN A 1 85 ? 27.836 30.242 -55.666 1.00 77.94 85 ASN A C 1
ATOM 606 O O . ASN A 1 85 ? 26.732 29.763 -55.912 1.00 77.94 85 ASN A O 1
ATOM 610 N N . ASP A 1 86 ? 28.008 31.506 -55.255 1.00 81.19 86 ASP A N 1
ATOM 611 C CA . ASP A 1 86 ? 26.948 32.505 -55.031 1.00 81.19 86 ASP A CA 1
ATOM 612 C C . ASP A 1 86 ? 25.768 31.998 -54.181 1.00 81.19 86 ASP A C 1
ATOM 614 O O . ASP A 1 86 ? 24.631 32.447 -54.319 1.00 81.19 86 ASP A O 1
ATOM 618 N N . ARG A 1 87 ? 26.028 31.019 -53.304 1.00 87.31 87 ARG A N 1
ATOM 619 C CA . ARG A 1 87 ? 24.980 30.307 -52.566 1.00 87.31 87 ARG A CA 1
ATOM 620 C C . ARG A 1 87 ? 25.333 30.034 -51.117 1.00 87.31 87 ARG A C 1
ATOM 622 O O . ARG A 1 87 ? 24.451 30.132 -50.270 1.00 87.31 87 ARG A O 1
ATOM 629 N N . TYR A 1 88 ? 26.577 29.671 -50.822 1.00 90.44 88 TYR A N 1
ATOM 630 C CA . TYR A 1 88 ? 26.948 29.230 -49.481 1.00 90.44 88 TYR A CA 1
ATOM 631 C C . TYR A 1 88 ? 27.919 30.201 -48.830 1.00 90.44 88 TYR A C 1
ATOM 633 O O . TYR A 1 88 ? 28.973 30.508 -49.389 1.00 90.44 88 TYR A O 1
ATOM 641 N N . VAL A 1 89 ? 27.581 30.628 -47.617 1.00 89.12 89 VAL A N 1
ATOM 642 C CA . VAL A 1 89 ? 28.454 31.437 -46.762 1.00 89.12 89 VAL A CA 1
ATOM 643 C C . VAL A 1 89 ? 29.113 30.518 -45.739 1.00 89.12 89 VAL A C 1
ATOM 645 O O . VAL A 1 89 ? 28.415 29.830 -44.995 1.00 89.12 89 VAL A O 1
ATOM 648 N N . ILE A 1 90 ? 30.448 30.489 -45.713 1.00 87.25 90 ILE A N 1
ATOM 649 C CA . ILE A 1 90 ? 31.225 29.718 -44.731 1.00 87.25 90 ILE A CA 1
ATOM 650 C C . ILE A 1 90 ? 31.375 30.552 -43.464 1.00 87.25 90 ILE A C 1
ATOM 652 O O . ILE A 1 90 ? 31.929 31.643 -43.536 1.00 87.25 90 ILE A O 1
ATOM 656 N N . GLY A 1 91 ? 30.902 30.023 -42.338 1.00 86.31 91 GLY A N 1
ATOM 657 C CA . GLY A 1 91 ? 31.015 30.580 -40.993 1.00 86.31 91 GLY A CA 1
ATOM 658 C C . GLY A 1 91 ? 32.194 30.011 -40.197 1.00 86.31 91 GLY A C 1
ATOM 659 O O . GLY A 1 91 ? 33.250 29.697 -40.750 1.00 86.31 91 GLY A O 1
ATOM 660 N N . ASP A 1 92 ? 32.012 29.879 -38.884 1.00 85.75 92 ASP A N 1
ATOM 661 C CA . ASP A 1 92 ? 33.043 29.378 -37.971 1.00 85.75 92 ASP A CA 1
ATOM 662 C C . ASP A 1 92 ? 33.301 27.870 -38.138 1.00 85.75 92 ASP A C 1
ATOM 664 O O . ASP A 1 92 ? 32.421 27.095 -38.523 1.00 85.75 92 ASP A O 1
ATOM 668 N N . GLU A 1 93 ? 34.525 27.435 -37.826 1.00 89.12 93 GLU A N 1
ATOM 669 C CA . GLU A 1 93 ? 34.867 26.012 -37.748 1.00 89.12 93 GLU A CA 1
ATOM 670 C C . GLU A 1 93 ? 34.151 25.374 -36.550 1.00 89.12 93 GLU A C 1
ATOM 672 O O . GLU A 1 93 ? 34.340 25.793 -35.409 1.00 89.12 93 GLU A O 1
ATOM 677 N N . ILE A 1 94 ? 33.357 24.335 -36.809 1.00 86.75 94 ILE A N 1
ATOM 678 C CA . ILE A 1 94 ? 32.628 23.579 -35.776 1.00 86.75 94 ILE A CA 1
ATOM 679 C C . ILE A 1 94 ? 33.256 22.211 -35.498 1.00 86.75 94 ILE A C 1
ATOM 681 O O . ILE A 1 94 ? 32.944 21.572 -34.495 1.00 86.75 94 ILE A O 1
ATOM 685 N N . GLY A 1 95 ? 34.178 21.764 -36.353 1.00 80.25 95 GLY A N 1
ATOM 686 C CA . GLY A 1 95 ? 34.984 20.580 -36.097 1.00 80.25 95 GLY A CA 1
ATOM 687 C C . GLY A 1 95 ? 35.977 20.292 -37.213 1.00 80.25 95 GLY A C 1
ATOM 688 O O . GLY A 1 95 ? 35.809 20.719 -38.350 1.00 80.25 95 GLY A O 1
ATOM 689 N N . SER A 1 96 ? 37.006 19.508 -36.914 1.00 76.25 96 SER A N 1
ATOM 690 C CA . SER A 1 96 ? 37.968 19.055 -37.916 1.00 76.25 96 SER A CA 1
ATOM 691 C C . SER A 1 96 ? 38.321 17.584 -37.730 1.00 76.25 96 SER A C 1
ATOM 693 O O . SER A 1 96 ? 38.450 17.082 -36.617 1.00 76.25 96 SER A O 1
ATOM 695 N N . GLY A 1 97 ? 38.453 16.870 -38.849 1.00 69.69 97 GLY A N 1
ATOM 696 C CA . GLY A 1 97 ? 38.737 15.435 -38.900 1.00 69.69 97 GLY A CA 1
ATOM 697 C C . GLY A 1 97 ? 39.915 15.114 -39.817 1.00 69.69 97 GLY A C 1
ATOM 698 O O . GLY A 1 97 ? 40.587 16.013 -40.325 1.00 69.69 97 GLY A O 1
ATOM 699 N N . GLY A 1 98 ? 40.184 13.827 -40.047 1.00 64.69 98 GLY A N 1
ATOM 700 C CA . GLY A 1 98 ? 41.357 13.380 -40.813 1.00 64.69 98 GLY A CA 1
ATOM 701 C C . GLY A 1 98 ? 41.351 13.792 -42.290 1.00 64.69 98 GLY A C 1
ATOM 702 O O . GLY A 1 98 ? 42.405 14.096 -42.836 1.00 64.69 98 GLY A O 1
ATOM 703 N N . MET A 1 99 ? 40.176 13.847 -42.930 1.00 71.06 99 MET A N 1
ATOM 704 C CA . MET A 1 99 ? 40.050 14.132 -44.371 1.00 71.06 99 MET A CA 1
ATOM 705 C C . MET A 1 99 ? 39.495 15.530 -44.682 1.00 71.06 99 MET A C 1
ATOM 707 O O . MET A 1 99 ? 39.551 15.963 -45.829 1.00 71.06 99 MET A O 1
ATOM 711 N N . GLY A 1 100 ? 38.986 16.263 -43.689 1.00 77.31 100 GLY A N 1
ATOM 712 C CA . GLY A 1 100 ? 38.349 17.557 -43.923 1.00 77.31 100 GLY A CA 1
ATOM 713 C C . GLY A 1 100 ? 38.060 18.356 -42.657 1.00 77.31 100 GLY A C 1
ATOM 714 O O . GLY A 1 100 ? 38.193 17.845 -41.544 1.00 77.31 100 GLY A O 1
ATOM 715 N N . VAL A 1 101 ? 37.671 19.610 -42.854 1.00 84.00 101 VAL A N 1
ATOM 716 C CA . VAL A 1 101 ? 37.252 20.561 -41.817 1.00 84.00 101 VAL A CA 1
ATOM 717 C C . VAL A 1 101 ? 35.779 20.891 -42.036 1.00 84.00 101 VAL A C 1
ATOM 719 O O . VAL A 1 101 ? 35.363 21.092 -43.175 1.00 84.00 101 VAL A O 1
ATOM 722 N N . VAL A 1 102 ? 34.988 20.892 -40.969 1.00 88.81 102 VAL A N 1
ATOM 723 C CA . VAL A 1 102 ? 33.553 21.181 -40.977 1.00 88.81 102 VAL A CA 1
ATOM 724 C C . VAL A 1 102 ? 33.332 22.579 -40.419 1.00 88.81 102 VAL A C 1
ATOM 726 O O . VAL A 1 102 ? 33.720 22.888 -39.292 1.00 88.81 102 VAL A O 1
ATOM 729 N N . TYR A 1 103 ? 32.669 23.405 -41.210 1.00 89.44 103 TYR A N 1
ATOM 730 C CA . TYR A 1 103 ? 32.266 24.755 -40.860 1.00 89.44 103 TYR A CA 1
ATOM 731 C C . TYR A 1 103 ? 30.755 24.814 -40.687 1.00 89.44 103 TYR A C 1
ATOM 733 O O . TYR A 1 103 ? 30.012 24.118 -41.384 1.00 89.44 103 TYR A O 1
ATOM 741 N N . GLN A 1 104 ? 30.288 25.675 -39.792 1.00 92.00 104 GLN A N 1
ATOM 742 C CA . GLN A 1 104 ? 28.919 26.158 -39.873 1.00 92.00 104 GLN A CA 1
ATOM 743 C C . GLN A 1 104 ? 28.783 26.994 -41.148 1.00 92.00 104 GLN A C 1
ATOM 745 O O . GLN A 1 104 ? 29.714 27.692 -41.538 1.00 92.00 104 GLN A O 1
ATOM 750 N N . GLY A 1 105 ? 27.636 26.940 -41.808 1.00 91.38 105 GLY A N 1
ATOM 751 C CA . GLY A 1 105 ? 27.372 27.765 -42.974 1.00 91.38 105 GLY A CA 1
ATOM 752 C C . GLY A 1 105 ? 25.905 28.117 -43.132 1.00 91.38 105 GLY A C 1
ATOM 753 O O . GLY A 1 105 ? 25.044 27.649 -42.386 1.00 91.38 105 GLY A O 1
ATOM 754 N N . TRP A 1 106 ? 25.634 28.954 -44.126 1.00 91.12 106 TRP A N 1
ATOM 755 C CA . TRP A 1 106 ? 24.291 29.406 -44.473 1.00 91.12 106 TRP A CA 1
ATOM 756 C C . TRP A 1 106 ? 24.043 29.207 -45.969 1.00 91.12 106 TRP A C 1
ATOM 758 O O . TRP A 1 106 ? 24.860 29.632 -46.788 1.00 91.12 106 TRP A O 1
ATOM 768 N N . ASP A 1 107 ? 22.938 28.550 -46.327 1.00 90.50 107 ASP A N 1
ATOM 769 C CA . ASP A 1 107 ? 22.460 28.448 -47.711 1.00 90.50 107 ASP A CA 1
ATOM 770 C C . ASP A 1 107 ? 21.571 29.660 -48.015 1.00 90.50 107 ASP A C 1
ATOM 772 O O . ASP A 1 107 ? 20.438 29.736 -47.544 1.00 90.50 107 ASP A O 1
ATOM 776 N N . LEU A 1 108 ? 22.078 30.603 -48.812 1.00 87.56 108 LEU A N 1
ATOM 777 C CA . LEU A 1 108 ? 21.384 31.842 -49.184 1.00 87.56 108 LEU A CA 1
ATOM 778 C C . LEU A 1 108 ? 20.146 31.592 -50.051 1.00 87.56 108 LEU A C 1
ATOM 780 O O . LEU A 1 108 ? 19.232 32.413 -50.073 1.00 87.56 108 LEU A O 1
ATOM 784 N N . LYS A 1 109 ? 20.089 30.468 -50.772 1.00 89.50 109 LYS A N 1
ATOM 785 C CA . LYS A 1 109 ? 18.945 30.153 -51.633 1.00 89.50 109 LYS A CA 1
ATOM 786 C C . LYS A 1 109 ? 17.807 29.526 -50.839 1.00 89.50 109 LYS A C 1
ATOM 788 O O . LYS A 1 109 ? 16.648 29.850 -51.071 1.00 89.50 109 LYS A O 1
ATOM 793 N N . LEU A 1 110 ? 18.141 28.605 -49.937 1.00 88.56 110 LEU A N 1
ATOM 794 C CA . LEU A 1 110 ? 17.159 27.914 -49.095 1.00 88.56 110 LEU A CA 1
ATOM 795 C C . LEU A 1 110 ? 16.904 28.615 -47.755 1.00 88.56 110 LEU A C 1
ATOM 797 O O . LEU A 1 110 ? 16.027 28.172 -47.021 1.00 88.56 110 LEU A O 1
ATOM 801 N N . GLN A 1 111 ? 17.656 29.674 -47.444 1.00 88.88 111 GLN A N 1
ATOM 802 C CA . GLN A 1 111 ? 17.544 30.474 -46.221 1.00 88.88 111 GLN A CA 1
ATOM 803 C C . GLN A 1 111 ? 17.577 29.613 -44.952 1.00 88.88 111 GLN A C 1
ATOM 805 O O . GLN A 1 111 ? 16.687 29.668 -44.106 1.00 88.88 111 GLN A O 1
ATOM 810 N N . ARG A 1 112 ? 18.612 28.771 -44.836 1.00 89.00 112 ARG A N 1
ATOM 811 C CA . ARG A 1 112 ? 18.791 27.884 -43.680 1.00 89.00 112 ARG A CA 1
ATOM 812 C C . ARG A 1 112 ? 20.252 27.661 -43.318 1.00 89.00 112 ARG A C 1
ATOM 814 O O . ARG A 1 112 ? 21.133 27.686 -44.181 1.00 89.00 112 ARG A O 1
ATOM 821 N N . SER A 1 113 ? 20.477 27.335 -42.049 1.00 90.88 113 SER A N 1
ATOM 822 C CA . SER A 1 113 ? 21.766 26.861 -41.550 1.00 90.88 113 SER A CA 1
ATOM 823 C C . SER A 1 113 ? 22.106 25.482 -42.113 1.00 90.88 113 SER A C 1
ATOM 825 O O . SER A 1 113 ? 21.256 24.593 -42.172 1.00 90.88 113 SER A O 1
ATOM 827 N N . VAL A 1 114 ? 23.369 25.298 -42.480 1.00 93.81 114 VAL A N 1
ATOM 828 C CA . VAL A 1 114 ? 23.931 24.041 -42.988 1.00 93.81 114 VAL A CA 1
ATOM 829 C C . VAL A 1 114 ? 25.307 23.798 -42.375 1.00 93.81 114 VAL A C 1
ATOM 831 O O . VAL A 1 114 ? 25.947 24.723 -41.876 1.00 93.81 114 VAL A O 1
ATOM 834 N N . ALA A 1 115 ? 25.784 22.559 -42.416 1.00 93.25 115 ALA A N 1
ATOM 835 C CA . ALA A 1 115 ? 27.185 22.247 -42.164 1.00 93.25 115 ALA A CA 1
ATOM 836 C C . ALA A 1 115 ? 27.920 22.077 -43.503 1.00 93.25 115 ALA A C 1
ATOM 838 O O . ALA A 1 115 ? 27.424 21.428 -44.426 1.00 93.25 115 ALA A O 1
ATOM 839 N N . ILE A 1 116 ? 29.106 22.674 -43.613 1.00 91.25 116 ILE A N 1
ATOM 840 C CA . ILE A 1 116 ? 29.939 22.678 -44.818 1.00 91.25 116 ILE A CA 1
ATOM 841 C C . ILE A 1 116 ? 31.244 21.961 -44.497 1.00 91.25 116 ILE A C 1
ATOM 843 O O . ILE A 1 116 ? 32.116 22.505 -43.823 1.00 91.25 116 ILE A O 1
ATOM 847 N N . LYS A 1 117 ? 31.402 20.736 -44.992 1.00 90.06 117 LYS A N 1
ATOM 848 C CA . LYS A 1 117 ? 32.658 19.988 -44.880 1.00 90.06 117 LYS A CA 1
ATOM 849 C C . LYS A 1 117 ? 33.514 20.286 -46.102 1.00 90.06 117 LYS A C 1
ATOM 851 O O . LYS A 1 117 ? 33.052 20.109 -47.224 1.00 90.06 117 LYS A O 1
ATOM 856 N N . LEU A 1 118 ? 34.751 20.718 -45.887 1.00 87.94 118 LEU A N 1
ATOM 857 C CA . LEU A 1 118 ? 35.752 20.990 -46.918 1.00 87.94 118 LEU A CA 1
ATOM 858 C C . LEU A 1 118 ? 36.920 20.018 -46.780 1.00 87.94 118 LEU A C 1
ATOM 860 O O . LEU A 1 118 ? 37.354 19.726 -45.665 1.00 87.94 118 LEU A O 1
ATOM 864 N N . ILE A 1 119 ? 37.463 19.537 -47.897 1.00 84.31 119 ILE A N 1
ATOM 865 C CA . ILE A 1 119 ? 38.703 18.752 -47.869 1.00 84.31 119 ILE A CA 1
ATOM 866 C C . ILE A 1 119 ? 39.872 19.616 -47.365 1.00 84.31 119 ILE A C 1
ATOM 868 O O . ILE A 1 119 ? 39.975 20.802 -47.687 1.00 84.31 119 ILE A O 1
ATOM 872 N N . ARG A 1 120 ? 40.763 19.030 -46.556 1.00 80.75 120 ARG A N 1
ATOM 873 C CA . ARG A 1 120 ? 41.968 19.723 -46.069 1.00 80.75 120 ARG A CA 1
ATOM 874 C C . ARG A 1 120 ? 42.854 20.166 -47.236 1.00 80.75 120 ARG A C 1
ATOM 876 O O . ARG A 1 120 ? 43.042 19.408 -48.189 1.00 80.75 120 ARG A O 1
ATOM 883 N N . LYS A 1 121 ? 43.450 21.359 -47.136 1.00 75.69 121 LYS A N 1
ATOM 884 C CA . LYS A 1 121 ? 44.307 21.928 -48.193 1.00 75.69 121 LYS A CA 1
ATOM 885 C C . LYS A 1 121 ? 45.494 21.022 -48.524 1.00 75.69 121 LYS A C 1
ATOM 887 O O . LYS A 1 121 ? 45.859 20.907 -49.686 1.00 75.69 121 LYS A O 1
ATOM 892 N N . GLU A 1 122 ? 46.047 20.340 -47.523 1.00 75.50 122 GLU A N 1
ATOM 893 C CA . GLU A 1 122 ? 47.203 19.442 -47.653 1.00 75.50 122 GLU A CA 1
ATOM 894 C C . GLU A 1 122 ? 46.870 18.141 -48.400 1.00 75.50 122 GLU A C 1
ATOM 896 O O . GLU A 1 122 ? 47.764 17.458 -48.892 1.00 75.50 122 GLU A O 1
ATOM 901 N N . LEU A 1 123 ? 45.584 17.790 -48.477 1.00 73.44 123 LEU A N 1
ATOM 902 C CA . LEU A 1 123 ? 45.085 16.595 -49.162 1.00 73.44 123 LEU A CA 1
ATOM 903 C C . LEU A 1 123 ? 44.504 16.922 -50.543 1.00 73.44 123 LEU A C 1
ATOM 905 O O . LEU A 1 123 ? 44.101 16.016 -51.279 1.00 73.44 123 LEU A O 1
ATOM 909 N N . ASN A 1 124 ? 44.451 18.208 -50.894 1.00 66.62 124 ASN A N 1
ATOM 910 C CA . ASN A 1 124 ? 43.880 18.673 -52.143 1.00 66.62 124 ASN A CA 1
ATOM 911 C C . ASN A 1 124 ? 44.759 18.208 -53.320 1.00 66.62 124 ASN A C 1
ATOM 913 O O . ASN A 1 124 ? 45.969 18.424 -53.324 1.00 66.62 124 ASN A O 1
ATOM 917 N N . GLY A 1 125 ? 44.159 17.521 -54.298 1.00 67.50 125 GLY A N 1
ATOM 918 C CA . GLY A 1 125 ? 44.867 16.915 -55.437 1.00 67.50 125 GLY A CA 1
ATOM 919 C C . GLY A 1 125 ? 45.263 15.439 -55.273 1.00 67.50 125 GLY A C 1
ATOM 920 O O . GLY A 1 125 ? 45.686 14.823 -56.248 1.00 67.50 125 GLY A O 1
ATOM 921 N N . ASN A 1 126 ? 45.084 14.826 -54.095 1.00 78.50 126 ASN A N 1
ATOM 922 C CA . ASN A 1 126 ? 45.228 13.375 -53.952 1.00 78.50 126 ASN A CA 1
ATOM 923 C C . ASN A 1 126 ? 43.910 12.669 -54.309 1.00 78.50 126 ASN A C 1
ATOM 925 O O . ASN A 1 126 ? 42.948 12.688 -53.534 1.00 78.50 126 ASN A O 1
ATOM 929 N N . GLU A 1 127 ? 43.882 12.003 -55.467 1.00 76.38 127 GLU A N 1
ATOM 930 C CA . GLU A 1 127 ? 42.689 11.312 -55.975 1.00 76.38 127 GLU A CA 1
ATOM 931 C C . GLU A 1 127 ? 42.122 10.275 -54.994 1.00 76.38 127 GLU A C 1
ATOM 933 O O . GLU A 1 127 ? 40.910 10.074 -54.943 1.00 76.38 127 GLU A O 1
ATOM 938 N N . GLY A 1 128 ? 42.960 9.632 -54.176 1.00 73.69 128 GLY A N 1
ATOM 939 C CA . GLY A 1 128 ? 42.516 8.644 -53.192 1.00 73.69 128 GLY A CA 1
ATOM 940 C C . GLY A 1 128 ? 41.676 9.256 -52.067 1.00 73.69 128 GLY A C 1
ATOM 941 O O . GLY A 1 128 ? 40.616 8.724 -51.728 1.00 73.69 128 GLY A O 1
ATOM 942 N N . TYR A 1 129 ? 42.115 10.387 -51.509 1.00 75.88 129 TYR A N 1
ATOM 943 C CA . TYR A 1 129 ? 41.380 11.097 -50.454 1.00 75.88 129 TYR A CA 1
ATOM 944 C C . TYR A 1 129 ? 40.146 11.811 -51.002 1.00 75.88 129 TYR A C 1
ATOM 946 O O . TYR A 1 129 ? 39.082 11.737 -50.388 1.00 75.88 129 TYR A O 1
ATOM 954 N N . LEU A 1 130 ? 40.253 12.411 -52.190 1.00 78.75 130 LEU A N 1
ATOM 955 C CA . LEU A 1 130 ? 39.120 13.030 -52.875 1.00 78.75 130 LEU A CA 1
ATOM 956 C C . LEU A 1 130 ? 38.008 12.011 -53.176 1.00 78.75 130 LEU A C 1
ATOM 958 O O . LEU A 1 130 ? 36.835 12.278 -52.921 1.00 78.75 130 LEU A O 1
ATOM 962 N N . ASN A 1 131 ? 38.364 10.817 -53.661 1.00 78.12 131 ASN A N 1
ATOM 963 C CA . ASN A 1 131 ? 37.387 9.761 -53.919 1.00 78.12 131 ASN A CA 1
ATOM 964 C C . ASN A 1 131 ? 36.696 9.275 -52.638 1.00 78.12 131 ASN A C 1
ATOM 966 O O . ASN A 1 131 ? 35.495 9.022 -52.674 1.00 78.12 131 ASN A O 1
ATOM 970 N N . ARG A 1 132 ? 37.410 9.160 -51.507 1.00 77.50 132 ARG A N 1
ATOM 971 C CA . ARG A 1 132 ? 36.793 8.815 -50.208 1.00 77.50 132 ARG A CA 1
ATOM 972 C C . ARG A 1 132 ? 35.831 9.902 -49.734 1.00 77.50 132 ARG A C 1
ATOM 974 O O . ARG A 1 132 ? 34.709 9.590 -49.351 1.00 77.50 132 ARG A O 1
ATOM 981 N N . PHE A 1 133 ? 36.249 11.159 -49.843 1.00 81.81 133 PHE A N 1
ATOM 982 C CA . PHE A 1 133 ? 35.446 12.322 -49.485 1.00 81.81 133 PHE A CA 1
ATOM 983 C C . PHE A 1 133 ? 34.134 12.380 -50.285 1.00 81.81 133 PHE A C 1
ATOM 985 O O . PHE A 1 133 ? 33.054 12.424 -49.712 1.00 81.81 133 PHE A O 1
ATOM 992 N N . LEU A 1 134 ? 34.189 12.272 -51.616 1.00 81.56 134 LEU A N 1
ATOM 993 C CA . LEU A 1 134 ? 32.978 12.288 -52.451 1.00 81.56 134 LEU A CA 1
ATOM 994 C C . LEU A 1 134 ? 32.122 11.022 -52.301 1.00 81.56 134 LEU A C 1
ATOM 996 O O . LEU A 1 134 ? 30.910 11.055 -52.519 1.00 81.56 134 LEU A O 1
ATOM 1000 N N . ARG A 1 135 ? 32.734 9.889 -51.943 1.00 80.88 135 ARG A N 1
ATOM 1001 C CA . ARG A 1 135 ? 32.015 8.637 -51.692 1.00 80.88 135 ARG A CA 1
ATOM 1002 C C . ARG A 1 135 ? 31.105 8.731 -50.470 1.00 80.88 135 ARG A C 1
ATOM 1004 O O . ARG A 1 135 ? 30.003 8.196 -50.537 1.00 80.88 135 ARG A O 1
ATOM 1011 N N . GLU A 1 136 ? 31.533 9.424 -49.417 1.00 82.81 136 GLU A N 1
ATOM 1012 C CA . GLU A 1 136 ? 30.714 9.716 -48.232 1.00 82.81 136 GLU A CA 1
ATOM 1013 C C . GLU A 1 136 ? 29.385 10.370 -48.633 1.00 82.81 136 GLU A C 1
ATOM 1015 O O . GLU A 1 136 ? 28.316 9.836 -48.342 1.00 82.81 136 GLU A O 1
ATOM 1020 N N . ALA A 1 137 ? 29.458 11.464 -49.399 1.00 85.06 137 ALA A N 1
ATOM 1021 C CA . ALA A 1 137 ? 28.286 12.196 -49.872 1.00 85.06 137 ALA A CA 1
ATOM 1022 C C . ALA A 1 137 ? 27.369 11.334 -50.754 1.00 85.06 137 ALA A C 1
ATOM 1024 O O . ALA A 1 137 ? 26.147 11.350 -50.600 1.00 85.06 137 ALA A O 1
ATOM 1025 N N . ARG A 1 138 ? 27.949 10.550 -51.673 1.00 85.62 138 ARG A N 1
ATOM 1026 C CA . ARG A 1 138 ? 27.188 9.685 -52.590 1.00 85.62 138 ARG A CA 1
ATOM 1027 C C . ARG A 1 138 ? 26.469 8.543 -51.878 1.00 85.62 138 ARG A C 1
ATOM 1029 O O . ARG A 1 138 ? 25.362 8.211 -52.273 1.00 85.62 138 ARG A O 1
ATOM 1036 N N . ILE A 1 139 ? 27.087 7.927 -50.871 1.00 84.81 139 ILE A N 1
ATOM 1037 C CA . ILE A 1 139 ? 26.460 6.825 -50.129 1.00 84.81 139 ILE A CA 1
ATOM 1038 C C . ILE A 1 139 ? 25.379 7.366 -49.194 1.00 84.81 139 ILE A C 1
ATOM 1040 O O . ILE A 1 139 ? 24.264 6.854 -49.209 1.00 84.81 139 ILE A O 1
ATOM 1044 N N . ALA A 1 140 ? 25.668 8.425 -48.432 1.00 85.69 140 ALA A N 1
ATOM 1045 C CA . ALA A 1 140 ? 24.689 9.011 -47.520 1.00 85.69 140 ALA A CA 1
ATOM 1046 C C . ALA A 1 140 ? 23.457 9.559 -48.266 1.00 85.69 140 ALA A C 1
ATOM 1048 O O . ALA A 1 140 ? 22.333 9.309 -47.849 1.00 85.69 140 ALA A O 1
ATOM 1049 N N . SER A 1 141 ? 23.635 10.206 -49.428 1.00 87.25 141 SER A N 1
ATOM 1050 C CA . SER A 1 141 ? 22.510 10.694 -50.254 1.00 87.25 141 SER A CA 1
ATOM 1051 C C . SER A 1 141 ? 21.628 9.592 -50.859 1.00 87.25 141 SER A C 1
ATOM 1053 O O . SER A 1 141 ? 20.493 9.868 -51.240 1.00 87.25 141 SER A O 1
ATOM 1055 N N . GLN A 1 142 ? 22.111 8.347 -50.937 1.00 86.81 142 GLN A N 1
ATOM 1056 C CA . GLN A 1 142 ? 21.308 7.196 -51.374 1.00 86.81 142 GLN A CA 1
ATOM 1057 C C . GLN A 1 142 ? 20.441 6.614 -50.250 1.00 86.81 142 GLN A C 1
ATOM 1059 O O . GLN A 1 142 ? 19.581 5.775 -50.515 1.00 86.81 142 GLN A O 1
ATOM 1064 N N . LEU A 1 143 ? 20.646 7.044 -49.002 1.00 88.25 143 LEU A N 1
ATOM 1065 C CA . LEU A 1 143 ? 19.951 6.536 -47.828 1.00 88.25 143 LEU A CA 1
ATOM 1066 C C . LEU A 1 143 ? 19.006 7.608 -47.274 1.00 88.25 143 LEU A C 1
ATOM 1068 O O . LEU A 1 143 ? 19.434 8.578 -46.658 1.00 88.25 143 LEU A O 1
ATOM 1072 N N . SER A 1 144 ? 17.700 7.412 -47.451 1.00 88.31 144 SER A N 1
ATOM 1073 C CA . SER A 1 144 ? 16.681 8.286 -46.859 1.00 88.31 144 SER A CA 1
ATOM 1074 C C . SER A 1 144 ? 16.169 7.689 -45.547 1.00 88.31 144 SER A C 1
ATOM 1076 O O . SER A 1 144 ? 15.279 6.841 -45.543 1.00 88.31 144 SER A O 1
ATOM 1078 N N . HIS A 1 145 ? 16.767 8.098 -44.426 1.00 91.75 145 HIS A N 1
ATOM 1079 C CA . HIS A 1 145 ? 16.368 7.661 -43.087 1.00 91.75 145 HIS A CA 1
ATOM 1080 C C . HIS A 1 145 ? 16.681 8.757 -42.052 1.00 91.75 145 HIS A C 1
ATOM 1082 O O . HIS A 1 145 ? 17.764 9.331 -42.126 1.00 91.75 145 HIS A O 1
ATOM 1088 N N . PRO A 1 146 ? 15.813 9.017 -41.050 1.00 89.38 146 PRO A N 1
ATOM 1089 C CA . PRO A 1 146 ? 16.027 10.081 -40.056 1.00 89.38 146 PRO A CA 1
ATOM 1090 C C . PRO A 1 146 ? 17.341 9.983 -39.270 1.00 89.38 146 PRO A C 1
ATOM 1092 O O . PRO A 1 146 ? 17.850 10.984 -38.785 1.00 89.38 146 PRO A O 1
ATOM 1095 N N . GLY A 1 147 ? 17.878 8.769 -39.128 1.00 91.50 147 GLY A N 1
ATOM 1096 C CA . GLY A 1 147 ? 19.157 8.522 -38.461 1.00 91.50 147 GLY A CA 1
ATOM 1097 C C . GLY A 1 147 ? 20.389 8.496 -39.367 1.00 91.50 147 GLY A C 1
ATOM 1098 O O . GLY A 1 147 ? 21.462 8.116 -38.904 1.00 91.50 147 GLY A O 1
ATOM 1099 N N . VAL A 1 148 ? 20.260 8.861 -40.643 1.00 91.94 148 VAL A N 1
ATOM 1100 C CA . VAL A 1 148 ? 21.382 9.027 -41.578 1.00 91.94 148 VAL A CA 1
ATOM 1101 C C . VAL A 1 148 ? 21.538 10.513 -41.884 1.00 91.94 148 VAL A C 1
ATOM 1103 O O . VAL A 1 148 ? 20.550 11.201 -42.113 1.00 91.94 148 VAL A O 1
ATOM 1106 N N . LEU A 1 149 ? 22.777 11.008 -41.877 1.00 89.56 149 LEU A N 1
ATOM 1107 C CA . LEU A 1 149 ? 23.072 12.418 -42.124 1.00 89.56 149 LEU A CA 1
ATOM 1108 C C . LEU A 1 149 ? 22.582 12.866 -43.509 1.00 89.56 149 LEU A C 1
ATOM 1110 O O . LEU A 1 149 ? 23.044 12.347 -44.529 1.00 89.56 149 LEU A O 1
ATOM 1114 N N . GLY A 1 150 ? 21.688 13.855 -43.547 1.00 89.69 150 GLY A N 1
ATOM 1115 C CA . GLY A 1 150 ? 21.178 14.403 -44.793 1.00 89.69 150 GLY A CA 1
ATOM 1116 C C . GLY A 1 150 ? 22.256 15.177 -45.542 1.00 89.69 150 GLY A C 1
ATOM 1117 O O . GLY A 1 150 ? 22.858 16.113 -45.016 1.00 89.69 150 GLY A O 1
ATOM 1118 N N . ILE A 1 151 ? 22.489 14.788 -46.795 1.00 92.38 151 ILE A N 1
ATOM 1119 C CA . ILE A 1 151 ? 23.379 15.488 -47.724 1.00 92.38 151 ILE A CA 1
ATOM 1120 C C . ILE A 1 151 ? 22.525 16.280 -48.707 1.00 92.38 151 ILE A C 1
ATOM 1122 O O . ILE A 1 151 ? 21.630 15.732 -49.347 1.00 92.38 151 ILE A O 1
ATOM 1126 N N . HIS A 1 152 ? 22.806 17.572 -48.837 1.00 90.56 152 HIS A N 1
ATOM 1127 C CA . HIS A 1 152 ? 22.031 18.483 -49.679 1.00 90.56 152 HIS A CA 1
ATOM 1128 C C . HIS A 1 152 ? 22.721 18.819 -50.992 1.00 90.56 152 HIS A C 1
ATOM 1130 O O . HIS A 1 152 ? 22.050 19.065 -51.991 1.00 90.56 152 HIS A O 1
ATOM 1136 N N . ASP A 1 153 ? 24.050 18.876 -50.973 1.00 89.69 153 ASP A N 1
ATOM 1137 C CA . ASP A 1 153 ? 24.863 19.245 -52.123 1.00 89.69 153 ASP A CA 1
ATOM 1138 C C . ASP A 1 153 ? 26.311 18.783 -51.909 1.00 89.69 153 ASP A C 1
ATOM 1140 O O . ASP A 1 153 ? 26.764 18.634 -50.774 1.00 89.69 153 ASP A O 1
ATOM 1144 N N . PHE A 1 154 ? 27.054 18.561 -52.985 1.00 90.00 154 PHE A N 1
ATOM 1145 C CA . PHE A 1 154 ? 28.498 18.344 -52.942 1.00 90.00 154 PHE A CA 1
ATOM 1146 C C . PHE A 1 154 ? 29.111 18.732 -54.286 1.00 90.00 154 PHE A C 1
ATOM 1148 O O . PHE A 1 154 ? 28.504 18.551 -55.340 1.00 90.00 154 PHE A O 1
ATOM 1155 N N . GLY A 1 155 ? 30.343 19.227 -54.274 1.00 86.12 155 GLY A N 1
ATOM 1156 C CA . GLY A 1 155 ? 30.973 19.706 -55.499 1.00 86.12 155 GLY A CA 1
ATOM 1157 C C . GLY A 1 155 ? 32.367 20.268 -55.278 1.00 86.12 155 GLY A C 1
ATOM 1158 O O . GLY A 1 155 ? 33.051 19.914 -54.317 1.00 86.12 155 GLY A O 1
ATOM 1159 N N . SER A 1 156 ? 32.786 21.150 -56.180 1.00 82.38 156 SER A N 1
ATOM 1160 C CA . SER A 1 156 ? 34.040 21.897 -56.080 1.00 82.38 156 SER A CA 1
ATOM 1161 C C . SER A 1 156 ? 33.759 23.317 -55.601 1.00 82.38 156 SER A C 1
ATOM 1163 O O . SER A 1 156 ? 32.932 24.026 -56.169 1.00 82.38 156 SER A O 1
ATOM 1165 N N . GLY A 1 157 ? 34.424 23.701 -54.520 1.00 71.50 157 GLY A N 1
ATOM 1166 C CA . GLY A 1 157 ? 34.296 24.988 -53.857 1.00 71.50 157 GLY A CA 1
ATOM 1167 C C . GLY A 1 157 ? 35.472 25.908 -54.196 1.00 71.50 157 GLY A C 1
ATOM 1168 O O . GLY A 1 157 ? 36.160 25.708 -55.206 1.00 71.50 157 GLY A O 1
ATOM 1169 N N . PRO A 1 158 ? 35.743 26.920 -53.357 1.00 63.75 158 PRO A N 1
ATOM 1170 C CA . PRO A 1 158 ? 36.757 27.921 -53.650 1.00 63.75 158 PRO A CA 1
ATOM 1171 C C . PRO A 1 158 ? 38.152 27.287 -53.788 1.00 63.75 158 PRO A C 1
ATOM 1173 O O . PRO A 1 158 ? 38.535 26.377 -53.044 1.00 63.75 158 PRO A O 1
ATOM 1176 N N . ALA A 1 159 ? 38.907 27.757 -54.787 1.00 65.81 159 ALA A N 1
ATOM 1177 C CA . ALA A 1 159 ? 40.223 27.236 -55.176 1.00 65.81 159 ALA A CA 1
ATOM 1178 C C . ALA A 1 159 ? 40.256 25.736 -55.564 1.00 65.81 159 ALA A C 1
ATOM 1180 O O . ALA A 1 159 ? 41.301 25.095 -55.459 1.00 65.81 159 ALA A O 1
ATOM 1181 N N . GLY A 1 160 ? 39.129 25.165 -56.011 1.00 70.25 160 GLY A N 1
ATOM 1182 C CA . GLY A 1 160 ? 39.053 23.780 -56.499 1.00 70.25 160 GLY A CA 1
ATOM 1183 C C . GLY A 1 160 ? 38.967 22.712 -55.402 1.00 70.25 160 GLY A C 1
ATOM 1184 O O . GLY A 1 160 ? 39.037 21.523 -55.703 1.00 70.25 160 GLY A O 1
ATOM 1185 N N . SER A 1 161 ? 38.800 23.111 -54.138 1.00 80.19 161 SER A N 1
ATOM 1186 C CA . SER A 1 161 ? 38.674 22.181 -53.004 1.00 80.19 161 SER A CA 1
ATOM 1187 C C . SER A 1 161 ? 37.294 21.520 -52.999 1.00 80.19 161 SER A C 1
ATOM 1189 O O . SER A 1 161 ? 36.292 22.206 -53.173 1.00 80.19 161 SER A O 1
ATOM 1191 N N . ALA A 1 162 ? 37.203 20.210 -52.774 1.00 85.25 162 ALA A N 1
ATOM 1192 C CA . ALA A 1 162 ? 35.906 19.536 -52.684 1.00 85.25 162 ALA A CA 1
ATOM 1193 C C . ALA A 1 162 ? 35.124 19.937 -51.419 1.00 85.25 162 ALA A C 1
ATOM 1195 O O . ALA A 1 162 ? 35.716 20.065 -50.342 1.00 85.25 162 ALA A O 1
ATOM 1196 N N . TYR A 1 163 ? 33.802 20.091 -51.550 1.00 90.31 163 TYR A N 1
ATOM 1197 C CA . TYR A 1 163 ? 32.881 20.390 -50.450 1.00 90.31 163 TYR A CA 1
ATOM 1198 C C . TYR A 1 163 ? 31.704 19.413 -50.381 1.00 90.31 163 TYR A C 1
ATOM 1200 O O . TYR A 1 163 ? 31.306 18.837 -51.395 1.00 90.31 163 TYR A O 1
ATOM 1208 N N . ILE A 1 164 ? 31.127 19.274 -49.187 1.00 90.81 164 ILE A N 1
ATOM 1209 C CA . ILE A 1 164 ? 29.857 18.588 -48.924 1.00 90.81 164 ILE A CA 1
ATOM 1210 C C . ILE A 1 164 ? 29.008 19.496 -48.031 1.00 90.81 164 ILE A C 1
ATOM 1212 O O . ILE A 1 164 ? 29.481 19.949 -46.988 1.00 90.81 164 ILE A O 1
ATOM 1216 N N . ILE A 1 165 ? 27.767 19.740 -48.441 1.00 92.50 165 ILE A N 1
ATOM 1217 C CA . ILE A 1 165 ? 26.744 20.464 -47.683 1.00 92.50 165 ILE A CA 1
ATOM 1218 C C . ILE A 1 165 ? 25.801 19.444 -47.065 1.00 92.50 165 ILE A C 1
ATOM 1220 O O . ILE A 1 165 ? 25.227 18.612 -47.772 1.00 92.50 165 ILE A O 1
ATOM 1224 N N . MET A 1 166 ? 25.631 19.522 -45.753 1.00 92.62 166 MET A N 1
ATOM 1225 C CA . MET A 1 166 ? 24.855 18.565 -44.970 1.00 92.62 166 MET A CA 1
ATOM 1226 C C . MET A 1 166 ? 24.023 19.264 -43.895 1.00 92.62 166 MET A C 1
ATOM 1228 O O . MET A 1 166 ? 24.193 20.465 -43.652 1.00 92.62 166 MET A O 1
ATOM 1232 N N . ASP A 1 167 ? 23.139 18.508 -43.250 1.00 91.62 167 ASP A N 1
ATOM 1233 C CA . ASP A 1 167 ? 22.378 18.986 -42.097 1.00 91.62 167 ASP A CA 1
ATOM 1234 C C . ASP A 1 167 ? 23.317 19.515 -40.999 1.00 91.62 167 ASP A C 1
ATOM 1236 O O . ASP A 1 167 ? 24.312 18.879 -40.639 1.00 91.62 167 ASP A O 1
ATOM 1240 N N . LEU A 1 168 ? 22.987 20.683 -40.437 1.00 91.25 168 LEU A N 1
ATOM 1241 C CA . LEU A 1 168 ? 23.628 21.175 -39.220 1.00 91.25 168 LEU A CA 1
ATOM 1242 C C . LEU A 1 168 ? 22.911 20.580 -38.006 1.00 91.25 168 LEU A C 1
ATOM 1244 O O . LEU A 1 168 ? 21.770 20.941 -37.722 1.00 91.25 168 LEU A O 1
ATOM 1248 N N . ILE A 1 169 ? 23.587 19.697 -37.274 1.00 88.62 169 ILE A N 1
ATOM 1249 C CA . ILE A 1 169 ? 23.008 19.022 -36.108 1.00 88.62 169 ILE A CA 1
ATOM 1250 C C . ILE A 1 169 ? 23.497 19.700 -34.826 1.00 88.62 169 ILE A C 1
ATOM 1252 O O . ILE A 1 169 ? 24.686 19.649 -34.512 1.00 88.62 169 ILE A O 1
ATOM 1256 N N . SER A 1 170 ? 22.574 20.301 -34.073 1.00 86.94 170 SER A N 1
ATOM 1257 C CA . SER A 1 170 ? 22.831 20.786 -32.711 1.00 86.94 170 SER A CA 1
ATOM 1258 C C . SER A 1 170 ? 22.697 19.639 -31.712 1.00 86.94 170 SER A C 1
ATOM 1260 O O . SER A 1 170 ? 21.703 18.911 -31.754 1.00 86.94 170 SER A O 1
ATOM 1262 N N . GLY A 1 171 ? 23.698 19.454 -30.849 1.00 88.44 171 GLY A N 1
ATOM 1263 C CA . GLY A 1 171 ? 23.703 18.393 -29.844 1.00 88.44 171 GLY A CA 1
ATOM 1264 C C . GLY A 1 171 ? 25.100 17.985 -29.369 1.00 88.44 171 GLY A C 1
ATOM 1265 O O . GLY A 1 171 ? 26.070 18.735 -29.503 1.00 88.44 171 GLY A O 1
ATOM 1266 N N . THR A 1 172 ? 25.218 16.769 -28.832 1.00 90.06 172 THR A N 1
ATOM 1267 C CA . THR A 1 172 ? 26.490 16.189 -28.361 1.00 90.06 172 THR A CA 1
ATOM 1268 C C . THR A 1 172 ? 26.765 14.835 -29.010 1.00 90.06 172 THR A C 1
ATOM 1270 O O . THR A 1 172 ? 25.847 14.155 -29.465 1.00 90.06 172 THR A O 1
ATOM 1273 N N . THR A 1 173 ? 28.026 14.408 -29.047 1.00 91.62 173 THR A N 1
ATOM 1274 C CA . THR A 1 173 ? 28.365 13.066 -29.534 1.00 91.62 173 THR A CA 1
ATOM 1275 C C . THR A 1 173 ? 27.997 12.012 -28.492 1.00 91.62 173 THR A C 1
ATOM 1277 O O . THR A 1 173 ? 28.047 12.261 -27.283 1.00 91.62 173 THR A O 1
ATOM 1280 N N . MET A 1 174 ? 27.675 10.798 -28.943 1.00 91.75 174 MET A N 1
ATOM 1281 C CA . MET A 1 174 ? 27.414 9.677 -28.036 1.00 91.75 174 MET A CA 1
ATOM 1282 C C . MET A 1 174 ? 28.631 9.378 -27.148 1.00 91.75 174 MET A C 1
ATOM 1284 O O . MET A 1 174 ? 28.456 8.994 -25.999 1.00 91.75 174 MET A O 1
ATOM 1288 N N . GLU A 1 175 ? 29.854 9.608 -27.637 1.00 89.69 175 GLU A N 1
ATOM 1289 C CA . GLU A 1 175 ? 31.087 9.476 -26.844 1.00 89.69 175 GLU A CA 1
ATOM 1290 C C . GLU A 1 175 ? 31.061 10.338 -25.575 1.00 89.69 175 GLU A C 1
ATOM 1292 O O . GLU A 1 175 ? 31.182 9.809 -24.471 1.00 89.69 175 GLU A O 1
ATOM 1297 N N . ARG A 1 176 ? 30.801 11.644 -25.720 1.00 87.81 176 ARG A N 1
ATOM 1298 C CA . ARG A 1 176 ? 30.691 12.568 -24.580 1.00 87.81 176 ARG A CA 1
ATOM 1299 C C . ARG A 1 176 ? 29.527 12.192 -23.666 1.00 87.81 176 ARG A C 1
ATOM 1301 O O . ARG A 1 176 ? 29.650 12.230 -22.447 1.00 87.81 176 ARG A O 1
ATOM 1308 N N . ALA A 1 177 ? 28.402 11.777 -24.247 1.00 88.12 177 ALA A N 1
ATOM 1309 C CA . ALA A 1 177 ? 27.235 11.385 -23.467 1.00 88.12 177 ALA A CA 1
ATOM 1310 C C . ALA A 1 177 ? 27.479 10.119 -22.619 1.00 88.12 177 ALA A C 1
ATOM 1312 O O . ALA A 1 177 ? 26.977 10.035 -21.498 1.00 88.12 177 ALA A O 1
ATOM 1313 N N . ILE A 1 178 ? 28.271 9.158 -23.112 1.00 86.69 178 ILE A N 1
ATOM 1314 C CA . ILE A 1 178 ? 28.689 7.968 -22.351 1.00 86.69 178 ILE A CA 1
ATOM 1315 C C . ILE A 1 178 ? 29.592 8.360 -21.175 1.00 86.69 178 ILE A C 1
ATOM 1317 O O . ILE A 1 178 ? 29.430 7.831 -20.073 1.00 86.69 178 ILE A O 1
ATOM 1321 N N . GLU A 1 179 ? 30.516 9.300 -21.381 1.00 83.19 179 GLU A N 1
ATOM 1322 C CA . GLU A 1 179 ? 31.379 9.822 -20.315 1.00 83.19 179 GLU A CA 1
ATOM 1323 C C . GLU A 1 179 ? 30.558 10.510 -19.212 1.00 83.19 179 GLU A C 1
ATOM 1325 O O . GLU A 1 179 ? 30.731 10.199 -18.029 1.00 83.19 179 GLU A O 1
ATOM 1330 N N . ASP A 1 180 ? 29.590 11.346 -19.594 1.00 77.38 180 ASP A N 1
ATOM 1331 C CA . ASP A 1 180 ? 28.690 12.057 -18.675 1.00 77.38 180 ASP A CA 1
ATOM 1332 C C . ASP A 1 180 ? 27.686 11.136 -17.953 1.00 77.38 180 ASP A C 1
ATOM 1334 O O . ASP A 1 180 ? 27.197 11.454 -16.860 1.00 77.38 180 ASP A O 1
ATOM 1338 N N . ALA A 1 181 ? 27.337 9.995 -18.555 1.00 68.94 181 ALA A N 1
ATOM 1339 C CA . ALA A 1 181 ? 26.390 9.026 -18.003 1.00 68.94 181 ALA A CA 1
ATOM 1340 C C . ALA A 1 181 ? 26.968 8.189 -16.851 1.00 68.94 181 ALA A C 1
ATOM 1342 O O . ALA A 1 181 ? 26.202 7.550 -16.127 1.00 68.94 181 ALA A O 1
ATOM 1343 N N . LYS A 1 182 ? 28.284 8.254 -16.591 1.00 63.94 182 LYS A N 1
ATOM 1344 C CA . LYS A 1 182 ? 28.925 7.610 -15.425 1.00 63.94 182 LYS A CA 1
ATOM 1345 C C . LYS A 1 182 ? 28.388 8.107 -14.067 1.00 63.94 182 LYS A C 1
ATOM 1347 O O . LYS A 1 182 ? 28.731 7.536 -13.038 1.00 63.94 182 LYS A O 1
ATOM 1352 N N . VAL A 1 183 ? 27.528 9.133 -14.061 1.00 51.47 183 VAL A N 1
ATOM 1353 C CA . VAL A 1 183 ? 27.010 9.820 -12.865 1.00 51.47 183 VAL A CA 1
ATOM 1354 C C . VAL A 1 183 ? 25.513 9.543 -12.581 1.00 51.47 183 VAL A C 1
ATOM 1356 O O . VAL A 1 183 ? 25.059 9.831 -11.477 1.00 51.47 183 VAL A O 1
ATOM 1359 N N . SER A 1 184 ? 24.715 8.983 -13.511 1.00 62.72 184 SER A N 1
ATOM 1360 C CA . SER A 1 184 ? 23.259 8.783 -13.297 1.00 62.72 184 SER A CA 1
ATOM 1361 C C . SER A 1 184 ? 22.640 7.632 -14.109 1.00 62.72 184 SER A C 1
ATOM 1363 O O . SER A 1 184 ? 22.851 7.530 -15.314 1.00 62.72 184 SER A O 1
ATOM 1365 N N . GLU A 1 185 ? 21.803 6.816 -13.458 1.00 63.78 185 GLU A N 1
ATOM 1366 C CA . GLU A 1 185 ? 21.097 5.664 -14.048 1.00 63.78 185 GLU A CA 1
ATOM 1367 C C . GLU A 1 185 ? 20.039 6.062 -15.097 1.00 63.78 185 GLU A C 1
ATOM 1369 O O . GLU A 1 185 ? 19.989 5.469 -16.171 1.00 63.78 185 GLU A O 1
ATOM 1374 N N . SER A 1 186 ? 19.285 7.145 -14.868 1.00 66.38 186 SER A N 1
ATOM 1375 C CA . SER A 1 186 ? 18.282 7.666 -15.820 1.00 66.38 186 SER A CA 1
ATOM 1376 C C . SER A 1 186 ? 18.892 8.070 -17.175 1.00 66.38 186 SER A C 1
ATOM 1378 O O . SER A 1 186 ? 18.264 7.916 -18.224 1.00 66.38 186 SER A O 1
ATOM 1380 N N . LYS A 1 187 ? 20.156 8.517 -17.190 1.00 71.69 187 LYS A N 1
ATOM 1381 C CA . LYS A 1 187 ? 20.872 8.828 -18.439 1.00 71.69 187 LYS A CA 1
ATOM 1382 C C . LYS A 1 187 ? 21.197 7.573 -19.257 1.00 71.69 187 LYS A C 1
ATOM 1384 O O . LYS A 1 187 ? 21.263 7.652 -20.481 1.00 71.69 187 LYS A O 1
ATOM 1389 N N . ARG A 1 188 ? 21.367 6.412 -18.613 1.00 73.88 188 ARG A N 1
ATOM 1390 C CA . ARG A 1 188 ? 21.682 5.141 -19.284 1.00 73.88 188 ARG A CA 1
ATOM 1391 C C . ARG A 1 188 ? 20.494 4.605 -20.087 1.00 73.88 188 ARG A C 1
ATOM 1393 O O . ARG A 1 188 ? 20.697 4.129 -21.198 1.00 73.88 188 ARG A O 1
ATOM 1400 N N . GLU A 1 189 ? 19.267 4.729 -19.579 1.00 77.06 189 GLU A N 1
ATOM 1401 C CA . GLU A 1 189 ? 18.050 4.321 -20.308 1.00 77.06 189 GLU A CA 1
ATOM 1402 C C . GLU A 1 189 ? 17.812 5.170 -21.565 1.00 77.06 189 GLU A C 1
ATOM 1404 O O . GLU A 1 189 ? 17.510 4.640 -22.640 1.00 77.06 189 GLU A O 1
ATOM 1409 N N . SER A 1 190 ? 18.033 6.484 -21.461 1.00 83.31 190 SER A N 1
ATOM 1410 C CA . SER A 1 190 ? 17.982 7.392 -22.613 1.00 83.31 190 SER A CA 1
ATOM 1411 C C . SER A 1 190 ? 19.024 7.014 -23.675 1.00 83.31 190 SER A C 1
ATOM 1413 O O . SER A 1 190 ? 18.705 6.917 -24.861 1.00 83.31 190 SER A O 1
ATOM 1415 N N . LEU A 1 191 ? 20.250 6.676 -23.258 1.00 87.69 191 LEU A N 1
ATOM 1416 C CA . LEU A 1 191 ? 21.293 6.207 -24.173 1.00 87.69 191 LEU A CA 1
ATOM 1417 C C . LEU A 1 191 ? 20.980 4.849 -24.819 1.00 87.69 191 LEU A C 1
ATOM 1419 O O . LEU A 1 191 ? 21.321 4.651 -25.981 1.00 87.69 191 LEU A O 1
ATOM 1423 N N . LEU A 1 192 ? 20.315 3.924 -24.119 1.00 87.62 192 LEU A N 1
ATOM 1424 C CA . LEU A 1 192 ? 19.854 2.662 -24.715 1.00 87.62 192 LEU A CA 1
ATOM 1425 C C . LEU A 1 192 ? 18.760 2.893 -25.766 1.00 87.62 192 LEU A C 1
ATOM 1427 O O . LEU A 1 192 ? 18.753 2.233 -26.806 1.00 87.62 192 LEU A O 1
ATOM 1431 N N . THR A 1 193 ? 17.881 3.869 -25.538 1.00 88.94 193 THR A N 1
ATOM 1432 C CA . THR A 1 193 ? 16.883 4.294 -26.532 1.00 88.94 193 THR A CA 1
ATOM 1433 C C . THR A 1 193 ? 17.563 4.911 -27.755 1.00 88.94 193 THR A C 1
ATOM 1435 O O . THR A 1 193 ? 17.240 4.564 -28.892 1.00 88.94 193 THR A O 1
ATOM 1438 N N . ALA A 1 194 ? 18.570 5.761 -27.539 1.00 91.25 194 ALA A N 1
ATOM 1439 C CA . ALA A 1 194 ? 19.375 6.324 -28.616 1.00 91.25 194 ALA A CA 1
ATOM 1440 C C . ALA A 1 194 ? 20.157 5.244 -29.392 1.00 91.25 194 ALA A C 1
ATOM 1442 O O . ALA A 1 194 ? 20.235 5.278 -30.621 1.00 91.25 194 ALA A O 1
ATOM 1443 N N . PHE A 1 195 ? 20.688 4.239 -28.692 1.00 94.50 195 PHE A N 1
ATOM 1444 C CA . PHE A 1 195 ? 21.363 3.095 -29.301 1.00 94.50 195 PHE A CA 1
ATOM 1445 C C . PHE A 1 195 ? 20.420 2.264 -30.184 1.00 94.50 195 PHE A C 1
ATOM 1447 O O . PHE A 1 195 ? 20.821 1.827 -31.264 1.00 94.50 195 PHE A O 1
ATOM 1454 N N . LEU A 1 196 ? 19.153 2.096 -29.788 1.00 94.31 196 LEU A N 1
ATOM 1455 C CA . LEU A 1 196 ? 18.145 1.464 -30.642 1.00 94.31 196 LEU A CA 1
ATOM 1456 C C . LEU A 1 196 ? 17.922 2.258 -31.939 1.00 94.31 196 LEU A C 1
ATOM 1458 O O . LEU A 1 196 ? 17.909 1.656 -33.012 1.00 94.31 196 LEU A O 1
ATOM 1462 N N . GLN A 1 197 ? 17.804 3.588 -31.869 1.00 94.25 197 GLN A N 1
ATOM 1463 C CA . GLN A 1 197 ? 17.653 4.431 -33.066 1.00 94.25 197 GLN A CA 1
ATOM 1464 C C . GLN A 1 197 ? 18.871 4.335 -34.003 1.00 94.25 197 GLN A C 1
ATOM 1466 O O . GLN A 1 197 ? 18.717 4.235 -35.222 1.00 94.25 197 GLN A O 1
ATOM 1471 N N . MET A 1 198 ? 20.086 4.273 -33.446 1.00 94.94 198 MET A N 1
ATOM 1472 C CA . MET A 1 198 ? 21.304 3.994 -34.217 1.00 94.94 198 MET A CA 1
ATOM 1473 C C . MET A 1 198 ? 21.235 2.622 -34.908 1.00 94.94 198 MET A C 1
ATOM 1475 O O . MET A 1 198 ? 21.538 2.510 -36.097 1.00 94.94 198 MET A O 1
ATOM 1479 N N . CYS A 1 199 ? 20.817 1.574 -34.189 1.00 96.25 199 CYS A N 1
ATOM 1480 C CA . CYS A 1 199 ? 20.660 0.237 -34.765 1.00 96.25 199 CYS A CA 1
ATOM 1481 C C . CYS A 1 199 ? 19.626 0.226 -35.902 1.00 96.25 199 CYS A C 1
ATOM 1483 O O . CYS A 1 199 ? 19.835 -0.469 -36.892 1.00 96.25 199 CYS A O 1
ATOM 1485 N N . GLN A 1 200 ? 18.548 1.011 -35.797 1.00 96.06 200 GLN A N 1
ATOM 1486 C CA . GLN A 1 200 ? 17.543 1.162 -36.858 1.00 96.06 200 GLN A CA 1
ATOM 1487 C C . GLN A 1 200 ? 18.138 1.801 -38.117 1.00 96.06 200 GLN A C 1
ATOM 1489 O O . GLN A 1 200 ? 17.936 1.280 -39.214 1.00 96.06 200 GLN A O 1
ATOM 1494 N N . ALA A 1 201 ? 18.935 2.864 -37.965 1.00 95.06 201 ALA A N 1
ATOM 1495 C CA . ALA A 1 201 ? 19.632 3.491 -39.088 1.00 95.06 201 ALA A CA 1
ATOM 1496 C C . ALA A 1 201 ? 20.601 2.518 -39.780 1.00 95.06 201 ALA A C 1
ATOM 1498 O O . ALA A 1 201 ? 20.628 2.433 -41.009 1.00 95.06 201 ALA A O 1
ATOM 1499 N N . MET A 1 202 ? 21.347 1.727 -39.003 1.00 96.19 202 MET A N 1
ATOM 1500 C CA . MET A 1 202 ? 22.254 0.719 -39.558 1.00 96.19 202 MET A CA 1
ATOM 1501 C C . MET A 1 202 ? 21.522 -0.461 -40.197 1.00 96.19 202 MET A C 1
ATOM 1503 O O . MET A 1 202 ? 21.931 -0.923 -41.259 1.00 96.19 202 MET A O 1
ATOM 1507 N N . ALA A 1 203 ? 20.413 -0.920 -39.615 1.00 95.88 203 ALA A N 1
ATOM 1508 C CA . ALA A 1 203 ? 19.577 -1.958 -40.214 1.00 95.88 203 ALA A CA 1
ATOM 1509 C C . ALA A 1 203 ? 19.023 -1.501 -41.571 1.00 95.88 203 ALA A C 1
ATOM 1511 O O . ALA A 1 203 ? 19.064 -2.258 -42.542 1.00 95.88 203 ALA A O 1
ATOM 1512 N N . PHE A 1 204 ? 18.591 -0.239 -41.666 1.00 94.75 204 PHE A N 1
ATOM 1513 C CA . PHE A 1 204 ? 18.176 0.369 -42.926 1.00 94.75 204 PHE A CA 1
ATOM 1514 C C . PHE A 1 204 ? 19.323 0.434 -43.947 1.00 94.75 204 PHE A C 1
ATOM 1516 O O . PHE A 1 204 ? 19.137 0.057 -45.105 1.00 94.75 204 PHE A O 1
ATOM 1523 N N . ALA A 1 205 ? 20.523 0.856 -43.535 1.00 93.25 205 ALA A N 1
ATOM 1524 C CA . ALA A 1 205 ? 21.694 0.889 -44.412 1.00 93.25 205 ALA A CA 1
ATOM 1525 C C . ALA A 1 205 ? 22.064 -0.512 -44.938 1.00 93.25 205 ALA A C 1
ATOM 1527 O O . ALA A 1 205 ? 22.273 -0.686 -46.141 1.00 93.25 205 ALA A O 1
ATOM 1528 N N . HIS A 1 206 ? 22.061 -1.527 -44.069 1.00 94.56 206 HIS A N 1
ATOM 1529 C CA . HIS A 1 206 ? 22.355 -2.914 -44.441 1.00 94.56 206 HIS A CA 1
ATOM 1530 C C . HIS A 1 206 ? 21.318 -3.474 -45.422 1.00 94.56 206 HIS A C 1
ATOM 1532 O O . HIS A 1 206 ? 21.694 -4.109 -46.407 1.00 94.56 206 HIS A O 1
ATOM 1538 N N . ALA A 1 207 ? 20.028 -3.184 -45.207 1.00 92.56 207 ALA A N 1
ATOM 1539 C CA . ALA A 1 207 ? 18.950 -3.573 -46.119 1.00 92.56 207 ALA A CA 1
ATOM 1540 C C . ALA A 1 207 ? 19.104 -2.950 -47.521 1.00 92.56 207 ALA A C 1
ATOM 1542 O O . ALA A 1 207 ? 18.701 -3.553 -48.512 1.00 92.56 207 ALA A O 1
ATOM 1543 N N . ASN A 1 208 ? 19.748 -1.781 -47.613 1.00 92.06 208 ASN A N 1
ATOM 1544 C CA . ASN A 1 208 ? 20.102 -1.114 -48.870 1.00 92.06 208 ASN A CA 1
ATOM 1545 C C . ASN A 1 208 ? 21.503 -1.501 -49.394 1.00 92.06 208 ASN A C 1
ATOM 1547 O O . ASN A 1 208 ? 22.024 -0.883 -50.321 1.00 92.06 208 ASN A O 1
ATOM 1551 N N . GLY A 1 209 ? 22.129 -2.535 -48.825 1.00 90.31 209 GLY A N 1
ATOM 1552 C CA . GLY A 1 209 ? 23.403 -3.075 -49.299 1.00 90.31 209 GLY A CA 1
ATOM 1553 C C . GLY A 1 209 ? 24.642 -2.270 -48.894 1.00 90.31 209 GLY A C 1
ATOM 1554 O O . GLY A 1 209 ? 25.720 -2.516 -49.443 1.00 90.31 209 GLY A O 1
ATOM 1555 N N . VAL A 1 210 ? 24.521 -1.344 -47.940 1.00 90.44 210 VAL A N 1
ATOM 1556 C CA . VAL A 1 210 ? 25.610 -0.481 -47.459 1.00 90.44 210 VAL A CA 1
ATOM 1557 C C . VAL A 1 210 ? 26.198 -1.030 -46.156 1.00 90.44 210 VAL A C 1
ATOM 1559 O O . VAL A 1 210 ? 25.466 -1.320 -45.217 1.00 90.44 210 VAL A O 1
ATOM 1562 N N . VAL A 1 211 ? 27.529 -1.127 -46.087 1.00 89.81 211 VAL A N 1
ATOM 1563 C CA . VAL A 1 211 ? 28.303 -1.384 -44.854 1.00 89.81 211 VAL A CA 1
ATOM 1564 C C . VAL A 1 211 ? 29.083 -0.117 -44.510 1.00 89.81 211 VAL A C 1
ATOM 1566 O O . VAL A 1 211 ? 29.767 0.405 -45.388 1.00 89.81 211 VAL A O 1
ATOM 1569 N N . HIS A 1 212 ? 29.026 0.364 -43.272 1.00 90.94 212 HIS A N 1
ATOM 1570 C CA . HIS A 1 212 ? 29.644 1.609 -42.809 1.00 90.94 212 HIS A CA 1
ATOM 1571 C C . HIS A 1 212 ? 31.148 1.486 -42.522 1.00 90.94 212 HIS A C 1
ATOM 1573 O O . HIS A 1 212 ? 31.923 2.327 -42.977 1.00 90.94 212 HIS A O 1
ATOM 1579 N N . ARG A 1 213 ? 31.580 0.445 -41.795 1.00 88.31 213 ARG A N 1
ATOM 1580 C CA . ARG A 1 213 ? 32.984 0.087 -41.484 1.00 88.31 213 ARG A CA 1
ATOM 1581 C C . ARG A 1 213 ? 33.760 0.993 -40.512 1.00 88.31 213 ARG A C 1
ATOM 1583 O O . ARG A 1 213 ? 34.940 0.727 -40.294 1.00 88.31 213 ARG A O 1
ATOM 1590 N N . ASP A 1 214 ? 33.145 2.016 -39.923 1.00 87.69 214 ASP A N 1
ATOM 1591 C CA . ASP A 1 214 ? 33.786 2.906 -38.926 1.00 87.69 214 ASP A CA 1
ATOM 1592 C C . ASP A 1 214 ? 32.776 3.389 -37.876 1.00 87.69 214 ASP A C 1
ATOM 1594 O O . ASP A 1 214 ? 32.681 4.573 -37.555 1.00 87.69 214 ASP A O 1
ATOM 1598 N N . LEU A 1 215 ? 31.964 2.465 -37.361 1.00 91.50 215 LEU A N 1
ATOM 1599 C CA . LEU A 1 215 ? 31.018 2.787 -36.299 1.00 91.50 215 LEU A CA 1
ATOM 1600 C C . LEU A 1 215 ? 31.743 2.913 -34.959 1.00 91.50 215 LEU A C 1
ATOM 1602 O O . LEU A 1 215 ? 32.421 1.995 -34.498 1.00 91.50 215 LEU A O 1
ATOM 1606 N N . LYS A 1 216 ? 31.565 4.065 -34.317 1.00 91.31 216 LYS A N 1
ATOM 1607 C CA . LYS A 1 216 ? 32.089 4.383 -32.984 1.00 91.31 216 LYS A CA 1
ATOM 1608 C C . LYS A 1 216 ? 31.270 5.519 -32.367 1.00 91.31 216 LYS A C 1
ATOM 1610 O O . LYS A 1 216 ? 30.698 6.302 -33.125 1.00 91.31 216 LYS A O 1
ATOM 1615 N N . PRO A 1 217 ? 31.257 5.689 -31.033 1.00 91.56 217 PRO A N 1
ATOM 1616 C CA . PRO A 1 217 ? 30.447 6.721 -30.381 1.00 91.56 217 PRO A CA 1
ATOM 1617 C C . PRO A 1 217 ? 30.749 8.159 -30.837 1.00 91.56 217 PRO A C 1
ATOM 1619 O O . PRO A 1 217 ? 29.861 9.006 -30.810 1.00 91.56 217 PRO A O 1
ATOM 1622 N N . ALA A 1 218 ? 31.973 8.441 -31.297 1.00 88.62 218 ALA A N 1
ATOM 1623 C CA . ALA A 1 218 ? 32.349 9.749 -31.842 1.00 88.62 218 ALA A CA 1
ATOM 1624 C C . ALA A 1 218 ? 31.658 10.078 -33.181 1.00 88.62 218 ALA A C 1
ATOM 1626 O O . ALA A 1 218 ? 31.479 11.248 -33.504 1.00 88.62 218 ALA A O 1
ATOM 1627 N N . ASN A 1 219 ? 31.241 9.055 -33.935 1.00 91.62 219 ASN A N 1
ATOM 1628 C CA . ASN A 1 219 ? 30.549 9.197 -35.219 1.00 91.62 219 ASN A CA 1
ATOM 1629 C C . ASN A 1 219 ? 29.019 9.184 -35.056 1.00 91.62 219 ASN A C 1
ATOM 1631 O O . ASN A 1 219 ? 28.300 9.041 -36.038 1.00 91.62 219 ASN A O 1
ATOM 1635 N N . ILE A 1 220 ? 28.503 9.312 -33.830 1.00 94.00 220 ILE A N 1
ATOM 1636 C CA . ILE A 1 220 ? 27.066 9.309 -33.546 1.00 94.00 220 ILE A CA 1
ATOM 1637 C C . ILE A 1 220 ? 26.700 10.611 -32.853 1.00 94.00 220 ILE A C 1
ATOM 1639 O O . ILE A 1 220 ? 27.214 10.906 -31.772 1.00 94.00 220 ILE A O 1
ATOM 1643 N N . MET A 1 221 ? 25.799 11.372 -33.467 1.00 92.88 221 MET A N 1
ATOM 1644 C CA . MET A 1 221 ? 25.304 12.632 -32.926 1.00 92.88 221 MET A CA 1
ATOM 1645 C C . MET A 1 221 ? 23.960 12.422 -32.232 1.00 92.88 221 MET A C 1
ATOM 1647 O O . MET A 1 221 ? 23.047 11.827 -32.809 1.00 92.88 221 MET A O 1
ATOM 1651 N N . LEU A 1 222 ? 23.846 12.922 -31.004 1.00 93.00 222 LEU A N 1
ATOM 1652 C CA . LEU A 1 222 ? 22.616 12.982 -30.222 1.00 93.00 222 LEU A CA 1
ATOM 1653 C C . LEU A 1 222 ? 22.105 14.421 -30.267 1.00 93.00 222 LEU A C 1
ATOM 1655 O O . LEU A 1 222 ? 22.692 15.303 -29.640 1.00 93.00 222 LEU A O 1
ATOM 1659 N N . GLY A 1 223 ? 21.054 14.656 -31.046 1.00 87.81 223 GLY A N 1
ATOM 1660 C CA . GLY A 1 223 ? 20.463 15.977 -31.221 1.00 87.81 223 GLY A CA 1
ATOM 1661 C C . GLY A 1 223 ? 19.591 16.410 -30.042 1.00 87.81 223 GLY A C 1
ATOM 1662 O O . GLY A 1 223 ? 19.012 15.573 -29.347 1.00 87.81 223 GLY A O 1
ATOM 1663 N N . ASP A 1 224 ? 19.447 17.724 -29.859 1.00 82.31 224 ASP A N 1
ATOM 1664 C CA . ASP A 1 224 ? 18.742 18.335 -28.714 1.00 82.31 224 ASP A CA 1
ATOM 1665 C C . ASP A 1 224 ? 17.266 17.911 -28.580 1.00 82.31 224 ASP A C 1
ATOM 1667 O O . ASP A 1 224 ? 16.698 17.936 -27.489 1.00 82.31 224 ASP A O 1
ATOM 1671 N N . TYR A 1 225 ? 16.651 17.466 -29.679 1.00 80.12 225 TYR A N 1
ATOM 1672 C CA . TYR A 1 225 ? 15.257 17.015 -29.737 1.00 80.12 225 TYR A CA 1
ATOM 1673 C C . TYR A 1 225 ? 15.115 15.487 -29.826 1.00 80.12 225 TYR A C 1
ATOM 1675 O O . TYR A 1 225 ? 14.091 14.979 -30.278 1.00 80.12 225 TYR A O 1
ATOM 1683 N N . GLY A 1 226 ? 16.139 14.736 -29.406 1.00 78.81 226 GLY A N 1
ATOM 1684 C CA . GLY A 1 226 ? 16.086 13.272 -29.327 1.00 78.81 226 GLY A CA 1
ATOM 1685 C C . GLY A 1 226 ? 16.317 12.546 -30.656 1.00 78.81 226 GLY A C 1
ATOM 1686 O O . GLY A 1 226 ? 16.035 11.352 -30.750 1.00 78.81 226 GLY A O 1
ATOM 1687 N N . THR A 1 227 ? 16.830 13.244 -31.672 1.00 86.00 227 THR A N 1
ATOM 1688 C CA . THR A 1 227 ? 17.252 12.658 -32.952 1.00 86.00 227 THR A CA 1
ATOM 1689 C C . THR A 1 227 ? 18.638 12.030 -32.830 1.00 86.00 227 THR A C 1
ATOM 1691 O O . THR A 1 227 ? 19.566 12.686 -32.360 1.00 86.00 227 THR A O 1
ATOM 1694 N N . VAL A 1 228 ? 18.821 10.802 -33.315 1.00 94.12 228 VAL A N 1
ATOM 1695 C CA . VAL A 1 228 ? 20.136 10.139 -33.362 1.00 94.12 228 VAL A CA 1
ATOM 1696 C C . VAL A 1 228 ? 20.604 10.011 -34.797 1.00 94.12 228 VAL A C 1
ATOM 1698 O O . VAL A 1 228 ? 19.932 9.364 -35.590 1.00 94.12 228 VAL A O 1
ATOM 1701 N N . THR A 1 229 ? 21.757 10.591 -35.134 1.00 93.94 229 THR A N 1
ATOM 1702 C CA . THR A 1 229 ? 22.289 10.583 -36.506 1.00 93.94 229 THR A CA 1
ATOM 1703 C C . THR A 1 229 ? 23.655 9.914 -36.591 1.00 93.94 229 THR A C 1
ATOM 1705 O O . THR A 1 229 ? 24.564 10.241 -35.827 1.00 93.94 229 THR A O 1
ATOM 1708 N N . VAL A 1 230 ? 23.806 9.001 -37.553 1.00 93.12 230 VAL A N 1
ATOM 1709 C CA . VAL A 1 230 ? 25.076 8.359 -37.906 1.00 93.12 230 VAL A CA 1
ATOM 1710 C C . VAL A 1 230 ? 25.851 9.243 -38.887 1.00 93.12 230 VAL A C 1
ATOM 1712 O O . VAL A 1 230 ? 25.355 9.591 -39.965 1.00 93.12 230 VAL A O 1
ATOM 1715 N N . LEU A 1 231 ? 27.072 9.599 -38.497 1.00 87.06 231 LEU A N 1
ATOM 1716 C CA . LEU A 1 231 ? 28.003 10.455 -39.230 1.00 87.06 231 LEU A CA 1
ATOM 1717 C C . LEU A 1 231 ? 29.124 9.631 -39.893 1.00 87.06 231 LEU A C 1
ATOM 1719 O O . LEU A 1 231 ? 29.392 8.506 -39.495 1.00 87.06 231 LEU A O 1
ATOM 1723 N N . AS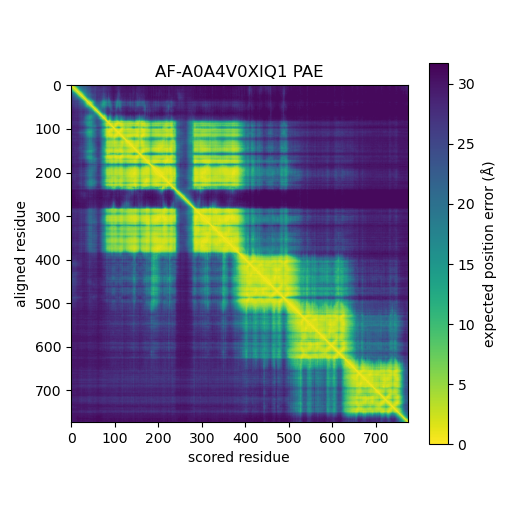P A 1 232 ? 29.842 10.256 -40.833 1.00 81.00 232 ASP A N 1
ATOM 1724 C CA . ASP A 1 232 ? 31.099 9.777 -41.443 1.00 81.00 232 ASP A CA 1
ATOM 1725 C C . ASP A 1 232 ? 31.028 8.437 -42.209 1.00 81.00 232 ASP A C 1
ATOM 1727 O O . ASP A 1 232 ? 31.584 7.407 -41.830 1.00 81.00 232 ASP A O 1
ATOM 1731 N N . TRP A 1 233 ? 30.419 8.490 -43.393 1.00 80.38 233 TRP A N 1
ATOM 1732 C CA . TRP A 1 233 ? 30.304 7.371 -44.338 1.00 80.38 233 TRP A CA 1
ATOM 1733 C C . TRP A 1 233 ? 31.540 7.189 -45.244 1.00 80.38 233 TRP A C 1
ATOM 1735 O O . TRP A 1 233 ? 31.482 6.463 -46.240 1.00 80.38 233 TRP A O 1
ATOM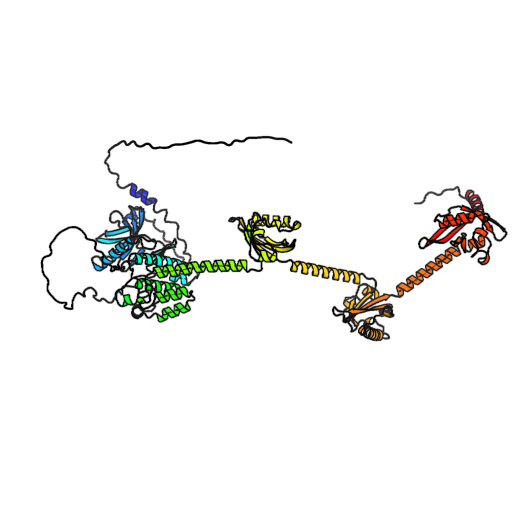 1745 N N . GLY A 1 234 ? 32.674 7.840 -44.952 1.00 65.38 234 GLY A N 1
ATOM 1746 C CA . GLY A 1 234 ? 33.844 7.893 -45.846 1.00 65.38 234 GLY A CA 1
ATOM 1747 C C . GLY A 1 234 ? 34.526 6.544 -46.119 1.00 65.38 234 GLY A C 1
ATOM 1748 O O . GLY A 1 234 ? 35.226 6.383 -47.125 1.00 65.38 234 GLY A O 1
ATOM 1749 N N . LEU A 1 235 ? 34.300 5.550 -45.255 1.00 63.50 235 LEU A N 1
ATOM 1750 C CA . LEU A 1 235 ? 34.798 4.176 -45.404 1.00 63.50 235 LEU A CA 1
ATOM 1751 C C . LEU A 1 235 ? 33.722 3.180 -45.861 1.00 63.50 235 LEU A C 1
ATOM 1753 O O . LEU A 1 235 ? 34.025 1.994 -46.046 1.00 63.50 235 LEU A O 1
ATOM 1757 N N . ALA A 1 236 ? 32.499 3.656 -46.107 1.00 68.94 236 ALA A N 1
ATOM 1758 C CA . ALA A 1 236 ? 31.367 2.803 -46.413 1.00 68.94 236 ALA A CA 1
ATOM 1759 C C . ALA A 1 236 ? 31.506 2.095 -47.773 1.00 68.94 236 ALA A C 1
ATOM 1761 O O . ALA A 1 236 ? 32.089 2.613 -48.734 1.00 68.94 236 ALA A O 1
ATOM 1762 N N . LYS A 1 237 ? 30.963 0.878 -47.883 1.00 77.25 237 LYS A N 1
ATOM 1763 C CA . LYS A 1 237 ? 31.067 0.026 -49.075 1.00 77.25 237 LYS A CA 1
ATOM 1764 C C . LYS A 1 237 ? 29.729 -0.612 -49.441 1.00 77.25 237 LYS A C 1
ATOM 1766 O O . LYS A 1 237 ? 29.087 -1.223 -48.600 1.00 77.25 237 LYS A O 1
ATOM 1771 N N . MET A 1 238 ? 29.384 -0.543 -50.730 1.00 71.88 238 MET A N 1
ATOM 1772 C CA . MET A 1 238 ? 28.304 -1.335 -51.321 1.00 71.88 238 MET A CA 1
ATOM 1773 C C . MET A 1 238 ? 28.739 -2.797 -51.432 1.00 71.88 238 MET A C 1
ATOM 1775 O O . MET A 1 238 ? 29.751 -3.103 -52.078 1.00 71.88 238 MET A O 1
ATOM 1779 N N . VAL A 1 239 ? 27.982 -3.699 -50.822 1.00 71.69 239 VAL A N 1
ATOM 1780 C CA . VAL A 1 239 ? 28.153 -5.143 -50.989 1.00 71.69 239 VAL A CA 1
ATOM 1781 C C . VAL A 1 239 ? 27.310 -5.557 -52.191 1.00 71.69 239 VAL A C 1
ATOM 1783 O O . VAL A 1 239 ? 26.089 -5.453 -52.169 1.00 71.69 239 VAL A O 1
ATOM 1786 N N . ARG A 1 240 ? 27.960 -5.981 -53.283 1.00 48.28 240 ARG A N 1
ATOM 1787 C CA . ARG A 1 240 ? 27.245 -6.531 -54.442 1.00 48.28 240 ARG A CA 1
ATOM 1788 C C . ARG A 1 240 ? 26.606 -7.854 -54.027 1.00 48.28 240 ARG A C 1
ATOM 1790 O O . ARG A 1 240 ? 27.329 -8.790 -53.690 1.00 48.28 240 ARG A O 1
ATOM 1797 N N . SER A 1 241 ? 25.283 -7.940 -54.091 1.00 34.81 241 SER A N 1
ATOM 1798 C CA . SER A 1 241 ? 24.579 -9.214 -54.035 1.00 34.81 241 SER A CA 1
ATOM 1799 C C . SER A 1 241 ? 24.919 -10.011 -55.294 1.00 34.81 241 SER A C 1
ATOM 1801 O O . SER A 1 241 ? 24.708 -9.578 -56.426 1.00 34.81 241 SER A O 1
ATOM 1803 N N . SER A 1 242 ? 25.505 -11.188 -55.113 1.00 31.23 242 SER A N 1
ATOM 1804 C CA . SER A 1 242 ? 25.629 -12.174 -56.177 1.00 31.23 242 SER A CA 1
ATOM 1805 C C . SER A 1 242 ? 24.234 -12.699 -56.527 1.00 31.23 242 SER A C 1
ATOM 1807 O O . SER A 1 242 ? 23.720 -13.615 -55.890 1.00 31.23 242 SER A O 1
ATOM 1809 N N . SER A 1 243 ? 23.609 -12.104 -57.536 1.00 25.14 243 SER A N 1
ATOM 1810 C CA . SER A 1 243 ? 22.560 -12.726 -58.344 1.00 25.14 243 SER A CA 1
ATOM 1811 C C . SER A 1 243 ? 22.693 -12.185 -59.770 1.00 25.14 243 SER A C 1
ATOM 1813 O O . SER A 1 243 ? 22.661 -10.968 -59.954 1.00 25.14 243 SER A O 1
ATOM 1815 N N . PRO A 1 244 ? 22.918 -13.042 -60.782 1.00 33.44 244 PRO A N 1
ATOM 1816 C CA . PRO A 1 244 ? 23.034 -12.595 -62.157 1.00 33.44 244 PRO A CA 1
ATOM 1817 C C . PRO A 1 244 ? 21.628 -12.341 -62.699 1.00 33.44 244 PRO A C 1
ATOM 1819 O O . PRO A 1 244 ? 20.900 -13.276 -63.017 1.00 33.44 244 PRO A O 1
ATOM 1822 N N . MET A 1 245 ? 21.245 -11.074 -62.818 1.00 24.23 245 MET A N 1
ATOM 1823 C CA . MET A 1 245 ? 20.185 -10.682 -63.738 1.00 24.23 245 MET A CA 1
ATOM 1824 C C . MET A 1 245 ? 20.685 -9.546 -64.615 1.00 24.23 245 MET A C 1
ATOM 1826 O O . MET A 1 245 ? 20.985 -8.443 -64.167 1.00 24.23 245 MET A O 1
ATOM 1830 N N . SER A 1 246 ? 20.821 -9.907 -65.882 1.00 28.97 246 SER A N 1
ATOM 1831 C CA . SER A 1 246 ? 21.051 -9.074 -67.044 1.00 28.97 246 SER A CA 1
ATOM 1832 C C . SER A 1 246 ? 20.059 -7.914 -67.079 1.00 28.97 246 SER A C 1
ATOM 1834 O O . SER A 1 246 ? 18.849 -8.127 -67.073 1.00 28.97 246 SER A O 1
ATOM 1836 N N . LEU A 1 247 ? 20.580 -6.699 -67.207 1.00 29.11 247 LEU A N 1
ATOM 1837 C CA . LEU A 1 247 ? 19.879 -5.612 -67.874 1.00 29.11 247 LEU A CA 1
ATOM 1838 C C . LEU A 1 247 ? 20.767 -5.173 -69.032 1.00 29.11 247 LEU A C 1
ATOM 1840 O O . LEU A 1 247 ? 21.848 -4.617 -68.841 1.00 29.11 247 LEU A O 1
ATOM 1844 N N . GLU A 1 248 ? 20.314 -5.525 -70.229 1.00 26.38 248 GLU A N 1
ATOM 1845 C CA . GLU A 1 248 ? 20.794 -4.983 -71.489 1.00 26.38 248 GLU A CA 1
ATOM 1846 C C . GLU A 1 248 ? 20.711 -3.451 -71.429 1.00 26.38 248 GLU A C 1
ATOM 1848 O O . GLU A 1 248 ? 19.649 -2.887 -71.167 1.00 26.38 248 GLU A O 1
ATOM 1853 N N . GLN A 1 249 ? 21.830 -2.770 -71.672 1.00 28.47 249 GLN A N 1
ATOM 1854 C CA . GLN A 1 249 ? 21.794 -1.391 -72.150 1.00 28.47 249 GLN A CA 1
ATOM 1855 C C . GLN A 1 249 ? 21.795 -1.427 -73.682 1.00 28.47 249 GLN A C 1
ATOM 1857 O O . GLN A 1 249 ? 22.667 -2.087 -74.255 1.00 28.47 249 GLN A O 1
ATOM 1862 N N . PRO A 1 250 ? 20.877 -0.728 -74.368 1.00 28.14 250 PRO A N 1
ATOM 1863 C CA . PRO A 1 250 ? 20.971 -0.565 -75.804 1.00 28.14 250 PRO A CA 1
ATOM 1864 C C . PRO A 1 250 ? 21.840 0.652 -76.157 1.00 28.14 250 PRO A C 1
ATOM 1866 O O . PRO A 1 250 ? 21.551 1.768 -75.739 1.00 28.14 250 PRO A O 1
ATOM 1869 N N . GLY A 1 251 ? 22.850 0.398 -76.994 1.00 26.00 251 GLY A N 1
ATOM 1870 C CA . GLY A 1 251 ? 23.307 1.310 -78.048 1.00 26.00 251 GLY A CA 1
ATOM 1871 C C . GLY A 1 251 ? 24.279 2.421 -77.656 1.00 26.00 251 GLY A C 1
ATOM 1872 O O . GLY A 1 251 ? 23.858 3.515 -77.316 1.00 26.00 251 GLY A O 1
ATOM 1873 N N . ASP A 1 252 ? 25.582 2.176 -77.820 1.00 26.95 252 ASP A N 1
ATOM 1874 C CA . ASP A 1 252 ? 26.322 2.778 -78.938 1.00 26.95 252 ASP A CA 1
ATOM 1875 C C . ASP A 1 252 ? 27.706 2.131 -79.114 1.00 26.95 252 ASP A C 1
ATOM 1877 O O . ASP A 1 252 ? 28.281 1.516 -78.217 1.00 26.95 252 ASP A O 1
ATOM 1881 N N . SER A 1 253 ? 28.179 2.157 -80.353 1.00 25.67 253 SER A N 1
ATOM 1882 C CA . SER A 1 253 ? 28.907 1.072 -81.000 1.00 25.67 253 SER A CA 1
ATOM 1883 C C . SER A 1 253 ? 30.387 1.377 -81.305 1.00 25.67 253 SER A C 1
ATOM 1885 O O . SER A 1 253 ? 30.658 2.355 -81.990 1.00 25.67 253 SER A O 1
ATOM 1887 N N . VAL A 1 254 ? 31.264 0.424 -80.919 1.00 27.95 254 VAL A N 1
ATOM 1888 C CA . VAL A 1 254 ? 32.560 -0.054 -81.509 1.00 27.95 254 VAL A CA 1
ATOM 1889 C C . VAL A 1 254 ? 33.744 0.918 -81.769 1.00 27.95 254 VAL A C 1
ATOM 1891 O O . VAL A 1 254 ? 33.523 2.098 -82.002 1.00 27.95 254 VAL A O 1
ATOM 1894 N N . PRO A 1 255 ? 35.015 0.436 -81.903 1.00 31.70 255 PRO A N 1
ATOM 1895 C CA . PRO A 1 255 ? 35.604 -0.875 -81.558 1.00 31.70 255 PRO A CA 1
ATOM 1896 C C . PRO A 1 255 ? 36.947 -0.814 -80.781 1.00 31.70 255 PRO A C 1
ATOM 1898 O O . PRO A 1 255 ? 37.822 0.003 -81.055 1.00 31.70 255 PRO A O 1
ATOM 1901 N N . SER A 1 256 ? 37.173 -1.797 -79.901 1.00 23.20 256 SER A N 1
ATOM 1902 C CA . SER A 1 256 ? 38.514 -2.193 -79.443 1.00 23.20 256 SER A CA 1
ATOM 1903 C C . SER A 1 256 ? 39.038 -3.326 -80.336 1.00 23.20 256 SER A C 1
ATOM 1905 O O . SER A 1 256 ? 38.343 -4.318 -80.561 1.00 23.20 256 SER A O 1
ATOM 1907 N N . MET A 1 257 ? 40.247 -3.155 -80.872 1.00 24.45 257 MET A N 1
ATOM 1908 C CA . MET A 1 257 ? 40.965 -4.114 -81.712 1.00 24.45 257 MET A CA 1
ATOM 1909 C C . MET A 1 257 ? 42.097 -4.782 -80.912 1.00 24.45 257 MET A C 1
ATOM 1911 O O . MET A 1 257 ? 42.954 -4.064 -80.414 1.00 24.45 257 MET A O 1
ATOM 1915 N N . VAL A 1 258 ? 42.089 -6.132 -80.913 1.00 26.58 258 VAL A N 1
ATOM 1916 C CA . VAL A 1 258 ? 43.197 -7.128 -80.791 1.00 26.58 258 VAL A CA 1
ATOM 1917 C C . VAL A 1 258 ? 44.188 -7.022 -79.608 1.00 26.58 258 VAL A C 1
ATOM 1919 O O . VAL A 1 258 ? 44.650 -5.951 -79.265 1.00 26.58 258 VAL A O 1
ATOM 1922 N N . ALA A 1 259 ? 44.662 -8.089 -78.956 1.00 24.20 259 ALA A N 1
ATOM 1923 C CA . ALA A 1 259 ? 44.580 -9.538 -79.144 1.00 24.20 259 ALA A CA 1
ATOM 1924 C C . ALA A 1 259 ? 44.895 -10.240 -77.802 1.00 24.20 259 ALA A C 1
ATOM 1926 O O . ALA A 1 259 ? 45.486 -9.653 -76.897 1.00 24.20 259 ALA A O 1
ATOM 1927 N N . ALA A 1 260 ? 44.496 -11.506 -77.703 1.00 26.64 260 ALA A N 1
ATOM 1928 C CA . ALA A 1 260 ? 44.790 -12.420 -76.606 1.00 26.64 260 ALA A CA 1
ATOM 1929 C C . ALA A 1 260 ? 46.260 -12.872 -76.587 1.00 26.64 260 ALA A C 1
ATOM 1931 O O . ALA A 1 260 ? 46.817 -13.074 -77.659 1.00 26.64 260 ALA A O 1
ATOM 1932 N N . GLU A 1 261 ? 46.813 -13.145 -75.394 1.00 22.36 261 GLU A N 1
ATOM 1933 C CA . GLU A 1 261 ? 47.689 -14.305 -75.143 1.00 22.36 261 GLU A CA 1
ATOM 1934 C C . GLU A 1 261 ? 47.960 -14.556 -73.634 1.00 22.36 261 GLU A C 1
ATOM 1936 O O . GLU A 1 261 ? 48.446 -13.699 -72.906 1.00 22.36 261 GLU A O 1
ATOM 1941 N N . SER A 1 262 ? 47.603 -15.776 -73.203 1.00 23.97 262 SER A N 1
ATOM 1942 C CA . SER A 1 262 ? 48.271 -16.705 -72.261 1.00 23.97 262 SER A CA 1
ATOM 1943 C C . SER A 1 262 ? 48.832 -16.306 -70.870 1.00 23.97 262 SER A C 1
ATOM 1945 O O . SER A 1 262 ? 49.814 -15.588 -70.729 1.00 23.97 262 SER A O 1
ATOM 1947 N N . THR A 1 263 ? 48.345 -17.078 -69.879 1.00 23.56 263 THR A N 1
ATOM 1948 C CA . THR A 1 263 ? 48.952 -17.556 -68.604 1.00 23.56 263 THR A CA 1
ATOM 1949 C C . THR A 1 263 ? 49.182 -16.591 -67.421 1.00 23.56 263 THR A C 1
ATOM 1951 O O . THR A 1 263 ? 49.749 -15.516 -67.592 1.00 23.56 263 THR A O 1
ATOM 1954 N N . PRO A 1 264 ? 48.791 -16.987 -66.181 1.00 26.02 264 PRO A N 1
ATOM 1955 C CA . PRO A 1 264 ? 48.860 -16.130 -65.003 1.00 26.02 264 PRO A CA 1
ATOM 1956 C C . PRO A 1 264 ? 50.266 -16.169 -64.400 1.00 26.02 264 PRO A C 1
ATOM 1958 O O . PRO A 1 264 ? 50.640 -17.106 -63.696 1.00 26.02 264 PRO A O 1
ATOM 1961 N N . SER A 1 265 ? 51.040 -15.125 -64.673 1.00 21.78 265 SER A N 1
ATOM 1962 C CA . SER A 1 265 ? 52.262 -14.834 -63.929 1.00 21.78 265 SER A CA 1
ATOM 1963 C C . SER A 1 265 ? 51.877 -14.016 -62.703 1.00 21.78 265 SER A C 1
ATOM 1965 O O . SER A 1 265 ? 51.269 -12.954 -62.824 1.00 21.78 265 SER A O 1
ATOM 1967 N N . ALA A 1 266 ? 52.202 -14.535 -61.524 1.00 33.38 266 ALA A N 1
ATOM 1968 C CA . ALA A 1 266 ? 52.218 -13.758 -60.301 1.00 33.38 266 ALA A CA 1
ATOM 1969 C C . ALA A 1 266 ? 53.147 -12.540 -60.465 1.00 33.38 266 ALA A C 1
ATOM 1971 O O . ALA A 1 266 ? 54.206 -12.664 -61.071 1.00 33.38 266 ALA A O 1
ATOM 1972 N N . GLU A 1 267 ? 52.724 -11.421 -59.868 1.00 25.17 267 GLU A N 1
ATOM 1973 C CA . GLU A 1 267 ? 53.418 -10.139 -59.646 1.00 25.17 267 GLU A CA 1
ATOM 1974 C C . GLU A 1 267 ? 52.878 -8.910 -60.409 1.00 25.17 267 GLU A C 1
ATOM 1976 O O . GLU A 1 267 ? 52.969 -8.797 -61.627 1.00 25.17 267 GLU A O 1
ATOM 1981 N N . ARG A 1 268 ? 52.457 -7.936 -59.574 1.00 23.62 268 ARG A N 1
ATOM 1982 C CA . ARG A 1 268 ? 52.092 -6.516 -59.800 1.00 23.62 268 ARG A CA 1
ATOM 1983 C C . ARG A 1 268 ? 50.646 -6.285 -60.273 1.00 23.62 268 ARG A C 1
ATOM 1985 O O . ARG A 1 268 ? 50.240 -6.757 -61.318 1.00 23.62 268 ARG A O 1
ATOM 1992 N N . SER A 1 269 ? 49.786 -5.613 -59.500 1.00 23.08 269 SER A N 1
ATOM 1993 C CA . SER A 1 269 ? 50.031 -4.314 -58.850 1.00 23.08 269 SER A CA 1
ATOM 1994 C C . SER A 1 269 ? 49.576 -4.252 -57.384 1.00 23.08 269 SER A C 1
ATOM 1996 O O . SER A 1 269 ? 48.439 -3.917 -57.063 1.00 23.08 269 SER A O 1
ATOM 1998 N N . LEU A 1 270 ? 50.526 -4.526 -56.489 1.00 29.98 270 LEU A N 1
ATOM 1999 C CA . LEU A 1 270 ? 50.605 -3.960 -55.145 1.00 29.98 270 LEU A CA 1
ATOM 2000 C C . LEU A 1 270 ? 51.331 -2.612 -55.278 1.00 29.98 270 LEU A C 1
ATOM 2002 O O . LEU A 1 270 ? 52.555 -2.571 -55.310 1.00 29.98 270 LEU A O 1
ATOM 2006 N N . SER A 1 271 ? 50.589 -1.517 -55.422 1.00 26.12 271 SER A N 1
ATOM 2007 C CA . SER A 1 271 ? 51.124 -0.156 -55.278 1.00 26.12 271 SER A CA 1
ATOM 2008 C C . SER A 1 271 ? 49.989 0.769 -54.849 1.00 26.12 271 SER A C 1
ATOM 2010 O O . SER A 1 271 ? 49.070 1.043 -55.618 1.00 26.12 271 SER A O 1
ATOM 2012 N N . GLY A 1 272 ? 50.040 1.173 -53.583 1.00 25.92 272 GLY A N 1
ATOM 2013 C CA . GLY A 1 272 ? 49.013 1.942 -52.876 1.00 25.92 272 GLY A CA 1
ATOM 2014 C C . GLY A 1 272 ? 49.074 1.770 -51.351 1.00 25.92 272 GLY A C 1
ATOM 2015 O O . GLY A 1 272 ? 48.441 2.530 -50.627 1.00 25.92 272 GLY A O 1
ATOM 2016 N N . PHE A 1 273 ? 49.865 0.808 -50.865 1.00 29.23 273 PHE A N 1
ATOM 2017 C CA . PHE A 1 273 ? 50.273 0.679 -49.467 1.00 29.23 273 PHE A CA 1
ATOM 2018 C C . PHE A 1 273 ? 51.773 0.969 -49.356 1.00 29.23 273 PHE A C 1
ATOM 2020 O O . PHE A 1 273 ? 52.564 0.055 -49.150 1.00 29.23 273 PHE A O 1
ATOM 2027 N N . ASP A 1 274 ? 52.166 2.230 -49.542 1.00 23.23 274 ASP A N 1
ATOM 2028 C CA . ASP A 1 274 ? 53.494 2.677 -49.119 1.00 23.23 274 ASP A CA 1
ATOM 2029 C C . ASP A 1 274 ? 53.418 3.153 -47.668 1.00 23.23 274 ASP A C 1
ATOM 2031 O O . ASP A 1 274 ? 52.677 4.062 -47.294 1.00 23.23 274 ASP A O 1
ATOM 2035 N N . THR A 1 275 ? 54.184 2.460 -46.839 1.00 30.59 275 THR A N 1
ATOM 2036 C CA . THR A 1 275 ? 54.411 2.700 -45.421 1.00 30.59 275 THR A CA 1
ATOM 2037 C C . THR A 1 275 ? 54.993 4.088 -45.151 1.00 30.59 275 THR A C 1
ATOM 2039 O O . THR A 1 275 ? 56.161 4.344 -45.433 1.00 30.59 275 THR A O 1
ATOM 2042 N N . GLN A 1 276 ? 54.229 4.925 -44.449 1.00 23.70 276 GLN A N 1
ATOM 2043 C CA . GLN A 1 276 ? 54.761 5.785 -43.392 1.00 23.70 276 GLN A CA 1
ATOM 2044 C C . GLN A 1 276 ? 54.007 5.465 -42.098 1.00 23.70 276 GLN A C 1
ATOM 2046 O O . GLN A 1 276 ? 52.802 5.678 -41.981 1.00 23.70 276 GLN A O 1
ATOM 2051 N N . PHE A 1 277 ? 54.732 4.905 -41.129 1.00 27.02 277 PHE A N 1
ATOM 2052 C CA . PHE A 1 277 ? 54.302 4.788 -39.738 1.00 27.02 277 PHE A CA 1
ATOM 2053 C C . PHE A 1 277 ? 53.818 6.165 -39.246 1.00 27.02 277 PHE A C 1
ATOM 2055 O O . PHE A 1 277 ? 54.629 7.077 -39.107 1.00 27.02 277 PHE A O 1
ATOM 2062 N N . GLY A 1 278 ? 52.511 6.334 -39.009 1.00 28.23 278 GLY A N 1
ATOM 2063 C CA . GLY A 1 278 ? 51.973 7.615 -38.531 1.00 28.23 278 GLY A CA 1
ATOM 2064 C C . GLY A 1 278 ? 50.453 7.794 -38.546 1.00 28.23 278 GLY A C 1
ATOM 2065 O O . GLY A 1 278 ? 49.954 8.641 -37.818 1.00 28.23 278 GLY A O 1
ATOM 2066 N N . THR A 1 279 ? 49.685 7.002 -39.297 1.00 35.06 279 THR A N 1
ATOM 2067 C CA . THR A 1 279 ? 48.212 7.094 -39.279 1.00 35.06 279 THR A CA 1
ATOM 2068 C C . THR A 1 279 ? 47.581 5.706 -39.335 1.00 35.06 279 THR A C 1
ATOM 2070 O O . THR A 1 279 ? 47.239 5.187 -40.392 1.00 35.06 279 THR A O 1
ATOM 2073 N N . ILE A 1 280 ? 47.430 5.078 -38.165 1.00 40.41 280 ILE A N 1
ATOM 2074 C CA . ILE A 1 280 ? 46.501 3.953 -38.007 1.00 40.41 280 ILE A CA 1
ATOM 2075 C C . ILE A 1 280 ? 45.111 4.519 -38.323 1.00 40.41 280 ILE A C 1
ATOM 2077 O O . ILE A 1 280 ? 44.595 5.357 -37.585 1.00 40.41 280 ILE A O 1
ATOM 2081 N N . LEU A 1 281 ? 44.557 4.158 -39.480 1.00 38.47 281 LEU A N 1
ATOM 2082 C CA . LEU A 1 281 ? 43.272 4.664 -39.947 1.00 38.47 281 LEU A CA 1
ATOM 2083 C C . LEU A 1 281 ? 42.155 3.894 -39.220 1.00 38.47 281 LEU A C 1
ATOM 2085 O O . LEU A 1 281 ? 41.882 2.744 -39.552 1.00 38.47 281 LEU A O 1
ATOM 2089 N N . GLY A 1 282 ? 41.556 4.529 -38.209 1.00 50.88 282 GLY A N 1
ATOM 2090 C CA . GLY A 1 282 ? 40.472 3.988 -37.379 1.00 50.88 282 GLY A CA 1
ATOM 2091 C C . GLY A 1 282 ? 40.798 4.039 -35.883 1.00 50.88 282 GLY A C 1
ATOM 2092 O O . GLY A 1 282 ? 41.954 3.917 -35.483 1.00 50.88 282 GLY A O 1
ATOM 2093 N N . THR A 1 283 ? 39.781 4.222 -35.037 1.00 64.38 283 THR A N 1
ATOM 2094 C CA . THR A 1 283 ? 39.945 4.137 -33.577 1.00 64.38 283 THR A CA 1
ATOM 2095 C C . THR A 1 283 ? 39.933 2.652 -33.189 1.00 64.38 283 THR A C 1
ATOM 2097 O O . THR A 1 283 ? 38.866 2.040 -33.234 1.00 64.38 283 THR A O 1
ATOM 2100 N N . PRO A 1 284 ? 41.064 2.036 -32.783 1.00 78.88 284 PRO A N 1
ATOM 2101 C CA . PRO A 1 284 ? 41.174 0.573 -32.655 1.00 78.88 284 PRO A CA 1
ATOM 2102 C C . PRO A 1 284 ? 40.278 -0.031 -31.559 1.00 78.88 284 PRO A C 1
ATOM 2104 O O . PRO A 1 284 ? 40.090 -1.240 -31.513 1.00 78.88 284 PRO A O 1
ATOM 2107 N N . HIS A 1 285 ? 39.693 0.812 -30.706 1.00 86.88 285 HIS A N 1
ATOM 2108 C CA . HIS A 1 285 ? 38.819 0.439 -29.594 1.00 86.88 285 HIS A CA 1
ATOM 2109 C C . HIS A 1 285 ? 37.514 -0.267 -30.024 1.00 86.88 285 HIS A C 1
ATOM 2111 O O . HIS A 1 285 ? 36.948 -1.012 -29.227 1.00 86.88 285 HIS A O 1
ATOM 2117 N N . TYR A 1 286 ? 37.049 -0.055 -31.265 1.00 91.94 286 TYR A N 1
ATOM 2118 C CA . TYR A 1 286 ? 35.783 -0.599 -31.801 1.00 91.94 286 TYR A CA 1
ATOM 2119 C C . TYR A 1 286 ? 35.967 -1.411 -33.096 1.00 91.94 286 TYR A C 1
ATOM 2121 O O . TYR A 1 286 ? 34.986 -1.804 -33.730 1.00 91.94 286 TYR A O 1
ATOM 2129 N N . LEU A 1 287 ? 37.219 -1.622 -33.511 1.00 90.19 287 LEU A N 1
ATOM 2130 C CA . LEU A 1 287 ? 37.573 -2.219 -34.796 1.00 90.19 287 LEU A CA 1
ATOM 2131 C C . LEU A 1 287 ? 37.368 -3.739 -34.763 1.00 90.19 287 LEU A C 1
ATOM 2133 O O . LEU A 1 287 ? 37.904 -4.408 -33.876 1.00 90.19 287 LEU A O 1
ATOM 2137 N N . ALA A 1 288 ? 36.636 -4.286 -35.737 1.00 93.00 288 ALA A N 1
ATOM 2138 C CA . ALA A 1 288 ? 36.420 -5.729 -35.824 1.00 93.00 288 ALA A CA 1
ATOM 2139 C C . ALA A 1 288 ? 37.727 -6.483 -36.168 1.00 93.00 288 ALA A C 1
ATOM 2141 O O . ALA A 1 288 ? 38.531 -5.975 -36.960 1.00 93.00 288 ALA A O 1
ATOM 2142 N N . PRO A 1 289 ? 37.953 -7.706 -35.646 1.00 92.75 289 PRO A N 1
ATOM 2143 C CA . PRO A 1 289 ? 39.195 -8.453 -35.878 1.00 92.75 289 PRO A CA 1
ATOM 2144 C C . PRO A 1 289 ? 39.523 -8.698 -37.355 1.00 92.75 289 PRO A C 1
ATOM 2146 O O . PRO A 1 289 ? 40.681 -8.635 -37.765 1.00 92.75 289 PRO A O 1
ATOM 2149 N N . GLU A 1 290 ? 38.520 -8.973 -38.187 1.00 90.94 290 GLU A N 1
ATOM 2150 C CA . GLU A 1 290 ? 38.687 -9.131 -39.635 1.00 90.94 290 GLU A CA 1
ATOM 2151 C C . GLU A 1 290 ? 39.055 -7.812 -40.340 1.00 90.94 290 GLU A C 1
ATOM 2153 O O . GLU A 1 290 ? 39.812 -7.822 -41.311 1.00 90.94 290 GLU A O 1
ATOM 2158 N N . GLN A 1 291 ? 38.607 -6.660 -39.821 1.00 87.81 291 GLN A N 1
ATOM 2159 C CA . GLN A 1 291 ? 39.028 -5.349 -40.325 1.00 87.81 291 GLN A CA 1
ATOM 2160 C C . GLN A 1 291 ? 40.488 -5.067 -39.956 1.00 87.81 291 GLN A C 1
ATOM 2162 O O . GLN A 1 291 ? 41.246 -4.600 -40.804 1.00 87.81 291 GLN A O 1
ATOM 2167 N N . ALA A 1 292 ? 40.902 -5.402 -38.729 1.00 86.62 292 ALA A N 1
ATOM 2168 C CA . ALA A 1 292 ? 42.292 -5.282 -38.280 1.00 86.62 292 ALA A CA 1
ATOM 2169 C C . ALA A 1 292 ? 43.253 -6.207 -39.056 1.00 86.62 292 ALA A C 1
ATOM 2171 O O . ALA A 1 292 ? 44.423 -5.873 -39.250 1.00 86.62 292 ALA A O 1
ATOM 2172 N N . ARG A 1 293 ? 42.764 -7.357 -39.539 1.00 86.31 293 ARG A N 1
ATOM 2173 C CA . ARG A 1 293 ? 43.509 -8.275 -40.420 1.00 86.31 293 ARG A CA 1
ATOM 2174 C C . ARG A 1 293 ? 43.508 -7.859 -41.896 1.00 86.31 293 ARG A C 1
ATOM 2176 O O . ARG A 1 293 ? 44.266 -8.422 -42.681 1.00 86.31 293 ARG A O 1
ATOM 2183 N N . GLY A 1 294 ? 42.695 -6.873 -42.280 1.00 82.31 294 GLY A N 1
ATOM 2184 C CA . GLY A 1 294 ? 42.564 -6.431 -43.672 1.00 82.31 294 GLY A CA 1
ATOM 2185 C C . GLY A 1 294 ? 41.801 -7.416 -44.566 1.00 82.31 294 GLY A C 1
ATOM 2186 O O . GLY A 1 294 ? 42.015 -7.444 -45.777 1.00 82.31 294 GLY A O 1
ATOM 2187 N N . GLU A 1 295 ? 40.926 -8.235 -43.985 1.00 85.81 295 GLU A N 1
ATOM 2188 C CA . GLU A 1 295 ? 40.155 -9.255 -44.696 1.00 85.81 295 GLU A CA 1
ATOM 2189 C C . GLU A 1 295 ? 38.913 -8.673 -45.394 1.00 85.81 295 GLU A C 1
ATOM 2191 O O . GLU A 1 295 ? 38.591 -7.483 -45.302 1.00 85.81 295 GLU A O 1
ATOM 2196 N N . SER A 1 296 ? 38.194 -9.518 -46.141 1.00 81.50 296 SER A N 1
ATOM 2197 C CA . SER A 1 296 ? 36.913 -9.114 -46.718 1.00 81.50 296 SER A CA 1
ATOM 2198 C C . SER A 1 296 ? 35.883 -8.907 -45.611 1.00 81.50 296 SER A C 1
ATOM 2200 O O . SER A 1 296 ? 35.621 -9.800 -44.817 1.00 81.50 296 SER A O 1
ATOM 2202 N N . VAL A 1 297 ? 35.275 -7.724 -45.605 1.00 86.38 297 VAL A N 1
ATOM 2203 C CA . VAL A 1 297 ? 34.346 -7.270 -44.566 1.00 86.38 297 VAL A CA 1
ATOM 2204 C C . VAL A 1 297 ? 32.955 -7.073 -45.160 1.00 86.38 297 VAL A C 1
ATOM 2206 O O . VAL A 1 297 ? 32.823 -6.342 -46.154 1.00 86.38 297 VAL A O 1
ATOM 2209 N N . ASP A 1 298 ? 31.960 -7.688 -44.524 1.00 90.06 298 ASP A N 1
ATOM 2210 C CA . ASP A 1 298 ? 30.521 -7.559 -44.777 1.00 90.06 298 ASP A CA 1
ATOM 2211 C C . ASP A 1 298 ? 29.812 -6.828 -43.609 1.00 90.06 298 ASP A C 1
ATOM 2213 O O . ASP A 1 298 ? 30.463 -6.172 -42.792 1.00 90.06 298 ASP A O 1
ATOM 2217 N N . TYR A 1 299 ? 28.479 -6.922 -43.534 1.00 93.69 299 TYR A N 1
ATOM 2218 C CA . TYR A 1 299 ? 27.652 -6.282 -42.500 1.00 93.69 299 TYR A CA 1
ATOM 2219 C C . TYR A 1 299 ? 28.026 -6.684 -41.060 1.00 93.69 299 TYR A C 1
ATOM 2221 O O . TYR A 1 299 ? 27.720 -5.955 -40.115 1.00 93.69 299 TYR A O 1
ATOM 2229 N N . ARG A 1 300 ? 28.695 -7.828 -40.857 1.00 95.25 300 ARG A N 1
ATOM 2230 C CA . ARG A 1 300 ? 29.024 -8.362 -39.523 1.00 95.25 300 ARG A CA 1
ATOM 2231 C C . ARG A 1 300 ? 30.141 -7.598 -38.822 1.00 95.25 300 ARG A C 1
ATOM 2233 O O . ARG A 1 300 ? 30.262 -7.700 -37.599 1.00 95.25 300 ARG A O 1
ATOM 2240 N N . ALA A 1 301 ? 30.924 -6.811 -39.556 1.00 93.62 301 ALA A N 1
ATOM 2241 C CA . ALA A 1 301 ? 31.857 -5.873 -38.938 1.00 93.62 301 ALA A CA 1
ATOM 2242 C C . ALA A 1 301 ? 31.117 -4.700 -38.282 1.00 93.62 301 ALA A C 1
ATOM 2244 O O . ALA A 1 301 ? 31.435 -4.339 -37.154 1.00 93.62 301 ALA A O 1
ATOM 2245 N N . ASP A 1 302 ? 30.071 -4.169 -38.923 1.00 95.31 302 ASP A N 1
ATOM 2246 C CA . ASP A 1 302 ? 29.230 -3.134 -38.311 1.00 95.31 302 ASP A CA 1
ATOM 2247 C C . ASP A 1 302 ? 28.472 -3.691 -37.100 1.00 95.31 302 ASP A C 1
ATOM 2249 O O . ASP A 1 302 ? 28.361 -3.019 -36.078 1.00 95.31 302 ASP A O 1
ATOM 2253 N N . VAL A 1 303 ? 28.016 -4.950 -37.167 1.00 96.88 303 VAL A N 1
ATOM 2254 C CA . VAL A 1 303 ? 27.428 -5.660 -36.015 1.00 96.88 303 VAL A CA 1
ATOM 2255 C C . VAL A 1 303 ? 28.421 -5.772 -34.856 1.00 96.88 303 VAL A C 1
ATOM 2257 O O . VAL A 1 303 ? 28.035 -5.549 -33.707 1.00 96.88 303 VAL A O 1
ATOM 2260 N N . PHE A 1 304 ? 29.696 -6.057 -35.133 1.00 96.88 304 PHE A N 1
ATOM 2261 C CA . PHE A 1 304 ? 30.737 -6.058 -34.105 1.00 96.88 304 PHE A CA 1
ATOM 2262 C C . PHE A 1 304 ? 30.909 -4.678 -33.478 1.00 96.88 304 PHE A C 1
ATOM 2264 O O . PHE A 1 304 ? 30.891 -4.557 -32.254 1.00 96.88 304 PHE A O 1
ATOM 2271 N N . SER A 1 305 ? 31.011 -3.627 -34.291 1.00 95.75 305 SER A N 1
ATOM 2272 C CA . SER A 1 305 ? 31.142 -2.261 -33.787 1.00 95.75 305 SER A CA 1
ATOM 2273 C C . SER A 1 305 ? 29.904 -1.803 -32.999 1.00 95.75 305 SER A C 1
ATOM 2275 O O . SER A 1 305 ? 30.051 -1.163 -31.960 1.00 95.75 305 SER A O 1
ATOM 2277 N N . LEU A 1 306 ? 28.689 -2.197 -33.399 1.00 96.75 306 LEU A N 1
ATOM 2278 C CA . LEU A 1 306 ? 27.467 -1.994 -32.606 1.00 96.75 306 LEU A CA 1
ATOM 2279 C C . LEU A 1 306 ? 27.536 -2.739 -31.264 1.00 96.75 306 LEU A C 1
ATOM 2281 O O . LEU A 1 306 ? 27.211 -2.167 -30.226 1.00 96.75 306 LEU A O 1
ATOM 2285 N N . GLY A 1 307 ? 28.015 -3.986 -31.259 1.00 96.38 307 GLY A N 1
ATOM 2286 C CA . GLY A 1 307 ? 28.281 -4.753 -30.038 1.00 96.38 307 GLY A CA 1
ATOM 2287 C C . GLY A 1 307 ? 29.317 -4.091 -29.127 1.00 96.38 307 GLY A C 1
ATOM 2288 O O . GLY A 1 307 ? 29.146 -4.071 -27.909 1.00 96.38 307 GLY A O 1
ATOM 2289 N N . ALA A 1 308 ? 30.355 -3.491 -29.708 1.00 95.56 308 ALA A N 1
ATOM 2290 C CA . ALA A 1 308 ? 31.385 -2.743 -28.996 1.00 95.56 308 ALA A CA 1
ATOM 2291 C C . ALA A 1 308 ? 30.833 -1.463 -28.352 1.00 95.56 308 ALA A C 1
ATOM 2293 O O . ALA A 1 308 ? 31.172 -1.155 -27.209 1.00 95.56 308 ALA A O 1
ATOM 2294 N N . ILE A 1 309 ? 29.945 -0.749 -29.048 1.00 95.12 309 ILE A N 1
ATOM 2295 C CA . ILE A 1 309 ? 29.237 0.418 -28.507 1.00 95.12 309 ILE A CA 1
ATOM 2296 C C . ILE A 1 309 ? 28.283 -0.005 -27.384 1.00 95.12 309 ILE A C 1
ATOM 2298 O O . ILE A 1 309 ? 28.295 0.614 -26.323 1.00 95.12 309 ILE A O 1
ATOM 2302 N N . LEU A 1 310 ? 27.517 -1.088 -27.563 1.00 95.19 310 LEU A N 1
ATOM 2303 C CA . LEU A 1 310 ? 26.655 -1.628 -26.508 1.00 95.19 310 LEU A CA 1
ATOM 2304 C C . LEU A 1 310 ? 27.470 -2.046 -25.280 1.00 95.19 310 LEU A C 1
ATOM 2306 O O . LEU A 1 310 ? 27.096 -1.721 -24.159 1.00 95.19 310 LEU A O 1
ATOM 2310 N N . CYS A 1 311 ? 28.612 -2.709 -25.475 1.00 94.25 311 CYS A N 1
ATOM 2311 C CA . CYS A 1 311 ? 29.530 -3.029 -24.387 1.00 94.25 311 CYS A CA 1
ATOM 2312 C C . CYS A 1 311 ? 29.952 -1.766 -23.634 1.00 94.25 311 CYS A C 1
ATOM 2314 O O . CYS A 1 311 ? 29.806 -1.714 -22.417 1.00 94.25 311 CYS A O 1
ATOM 2316 N N . HIS A 1 312 ? 30.373 -0.725 -24.355 1.00 92.88 312 HIS A N 1
ATOM 2317 C CA . HIS A 1 312 ? 30.763 0.549 -23.756 1.00 92.88 312 HIS A CA 1
ATOM 2318 C C . HIS A 1 312 ? 29.615 1.203 -22.970 1.00 92.88 312 HIS A C 1
ATOM 2320 O O . HIS A 1 312 ? 29.829 1.700 -21.866 1.00 92.88 312 HIS A O 1
ATOM 2326 N N . LEU A 1 313 ? 28.383 1.142 -23.476 1.00 91.50 313 LEU A N 1
ATOM 2327 C CA . LEU A 1 313 ? 27.201 1.649 -22.775 1.00 91.50 313 LEU A CA 1
ATOM 2328 C C . LEU A 1 313 ? 26.921 0.909 -21.458 1.00 91.50 313 LEU A C 1
ATOM 2330 O O . LEU A 1 313 ? 26.505 1.530 -20.478 1.00 91.50 313 LEU A O 1
ATOM 2334 N N . LEU A 1 314 ? 27.144 -0.408 -21.428 1.00 89.94 314 LEU A N 1
ATOM 2335 C CA . LEU A 1 314 ? 26.860 -1.247 -20.262 1.00 89.94 314 LEU A CA 1
ATOM 2336 C C . LEU A 1 314 ? 27.985 -1.220 -19.218 1.00 89.94 314 LEU A C 1
ATOM 2338 O O . LEU A 1 314 ? 27.700 -1.243 -18.023 1.00 89.94 314 LEU A O 1
ATOM 2342 N N . THR A 1 315 ? 29.250 -1.168 -19.644 1.00 89.62 315 THR A N 1
ATOM 2343 C CA . THR A 1 315 ? 30.415 -1.258 -18.743 1.00 89.62 315 THR A CA 1
ATOM 2344 C C . THR A 1 315 ? 31.071 0.094 -18.455 1.00 89.62 315 THR A C 1
ATOM 2346 O O . THR A 1 315 ? 31.794 0.228 -17.470 1.00 89.62 315 THR A O 1
ATOM 2349 N N . GLY A 1 316 ? 30.834 1.109 -19.291 1.00 87.50 316 GLY A N 1
ATOM 2350 C CA . GLY A 1 316 ? 31.521 2.401 -19.229 1.00 87.50 316 GLY A CA 1
ATOM 2351 C C . GLY A 1 316 ? 32.940 2.403 -19.815 1.00 87.50 316 GLY A C 1
ATOM 2352 O O . GLY A 1 316 ? 33.624 3.426 -19.693 1.00 87.50 316 GLY A O 1
ATOM 2353 N N . SER A 1 317 ? 33.362 1.300 -20.451 1.00 88.69 317 SER A N 1
ATOM 2354 C CA . SER A 1 317 ? 34.643 1.161 -21.160 1.00 88.69 317 SER A CA 1
ATOM 2355 C C . SER A 1 317 ? 34.475 0.409 -22.495 1.00 88.69 317 SER A C 1
ATOM 2357 O O . SER A 1 317 ? 33.698 -0.543 -22.562 1.00 88.69 317 SER A O 1
ATOM 2359 N N . PRO A 1 318 ? 35.198 0.777 -23.570 1.00 91.44 318 PRO A N 1
ATOM 2360 C CA . PRO A 1 318 ? 35.158 0.036 -24.833 1.00 91.44 318 PRO A CA 1
ATOM 2361 C C . PRO A 1 318 ? 35.778 -1.369 -24.693 1.00 91.44 318 PRO A C 1
ATOM 2363 O O . PRO A 1 318 ? 36.624 -1.575 -23.819 1.00 91.44 318 PRO A O 1
ATOM 2366 N N . PRO A 1 319 ? 35.427 -2.333 -25.569 1.00 91.81 319 PRO A N 1
ATOM 2367 C CA . PRO A 1 319 ? 35.863 -3.726 -25.428 1.00 91.81 319 PRO A CA 1
ATOM 2368 C C . PRO A 1 319 ? 37.379 -3.907 -25.559 1.00 91.81 319 PRO A C 1
ATOM 2370 O O . PRO A 1 319 ? 37.972 -4.733 -24.866 1.00 91.81 319 PRO A O 1
ATOM 2373 N N . PHE A 1 320 ? 38.027 -3.109 -26.410 1.00 91.44 320 PHE A N 1
ATOM 2374 C CA . PHE A 1 320 ? 39.480 -3.044 -26.473 1.00 91.44 320 PHE A CA 1
ATOM 2375 C C . PHE A 1 320 ? 39.951 -1.747 -25.824 1.00 91.44 320 PHE A C 1
ATOM 2377 O O . PHE A 1 320 ? 39.820 -0.677 -26.410 1.00 91.44 320 PHE A O 1
ATOM 2384 N N . ALA A 1 321 ? 40.525 -1.845 -24.626 1.00 83.06 321 ALA A N 1
ATOM 2385 C CA . ALA A 1 321 ? 41.116 -0.721 -23.901 1.00 83.06 321 ALA A CA 1
ATOM 2386 C C . ALA A 1 321 ? 42.604 -0.971 -23.591 1.00 83.06 321 ALA A C 1
ATOM 2388 O O . ALA A 1 321 ? 43.037 -2.112 -23.373 1.00 83.06 321 ALA A O 1
ATOM 2389 N N . GLY A 1 322 ? 43.407 0.096 -23.573 1.00 79.00 322 GLY A N 1
ATOM 2390 C CA . GLY A 1 322 ? 44.847 0.027 -23.318 1.00 79.00 322 GLY A CA 1
ATOM 2391 C C . GLY A 1 322 ? 45.530 1.395 -23.358 1.00 79.00 322 GLY A C 1
ATOM 2392 O O . GLY A 1 322 ? 45.020 2.334 -23.959 1.00 79.00 322 GLY A O 1
ATOM 2393 N N . GLY A 1 323 ? 46.696 1.508 -22.712 1.00 71.44 323 GLY A N 1
ATOM 2394 C CA . GLY A 1 323 ? 47.423 2.779 -22.592 1.00 71.44 323 GLY A CA 1
ATOM 2395 C C . GLY A 1 323 ? 48.150 3.229 -23.865 1.00 71.44 323 GLY A C 1
ATOM 2396 O O . GLY A 1 323 ? 48.464 4.409 -23.998 1.00 71.44 323 GLY A O 1
ATOM 2397 N N . ARG A 1 324 ? 48.421 2.317 -24.811 1.00 80.19 324 ARG A N 1
ATOM 2398 C CA . ARG A 1 324 ? 49.029 2.638 -26.112 1.00 80.19 324 ARG A CA 1
ATOM 2399 C C . ARG A 1 324 ? 48.152 2.130 -27.246 1.00 80.19 324 ARG A C 1
ATOM 2401 O O . ARG A 1 324 ? 47.667 1.002 -27.205 1.00 80.19 324 ARG A O 1
ATOM 2408 N N . VAL A 1 325 ? 48.038 2.932 -28.303 1.00 78.19 325 VAL A N 1
ATOM 2409 C CA . VAL A 1 325 ? 47.239 2.624 -29.504 1.00 78.19 325 VAL A CA 1
ATOM 2410 C C . VAL A 1 325 ? 47.631 1.278 -30.126 1.00 78.19 325 VAL A C 1
ATOM 2412 O O . VAL A 1 325 ? 46.761 0.512 -30.529 1.00 78.19 325 VAL A O 1
ATOM 2415 N N . LEU A 1 326 ? 48.931 0.959 -30.151 1.00 81.25 326 LEU A N 1
ATOM 2416 C CA . LEU A 1 326 ? 49.432 -0.306 -30.693 1.00 81.25 326 LEU A CA 1
ATOM 2417 C C . LEU A 1 326 ? 48.960 -1.523 -29.882 1.00 81.25 326 LEU A C 1
ATOM 2419 O O . LEU A 1 326 ? 48.637 -2.548 -30.474 1.00 81.25 326 LEU A O 1
ATOM 2423 N N . ASP A 1 327 ? 48.865 -1.401 -28.555 1.00 84.50 327 ASP A N 1
ATOM 2424 C CA . ASP A 1 327 ? 48.403 -2.491 -27.686 1.00 84.50 327 ASP A CA 1
ATOM 2425 C C . ASP A 1 327 ? 46.906 -2.761 -27.918 1.00 84.50 327 ASP A C 1
ATOM 2427 O O . ASP A 1 327 ? 46.476 -3.909 -28.003 1.00 84.50 327 ASP A O 1
ATOM 2431 N N . VAL A 1 328 ? 46.108 -1.699 -28.083 1.00 86.00 328 VAL A N 1
ATOM 2432 C CA . VAL A 1 328 ? 44.673 -1.803 -28.406 1.00 86.00 328 VAL A CA 1
ATOM 2433 C C . VAL A 1 328 ? 44.471 -2.441 -29.783 1.00 86.00 328 VAL A C 1
ATOM 2435 O O . VAL A 1 328 ? 43.634 -3.328 -29.937 1.00 86.00 328 VAL A O 1
ATOM 2438 N N . TYR A 1 329 ? 45.275 -2.044 -30.772 1.00 84.81 329 TYR A N 1
ATOM 2439 C CA . TYR A 1 329 ? 45.238 -2.634 -32.110 1.00 84.81 329 TYR A CA 1
ATOM 2440 C C . TYR A 1 329 ? 45.596 -4.126 -32.097 1.00 84.81 329 TYR A C 1
ATOM 2442 O O . TYR A 1 329 ? 44.922 -4.922 -32.743 1.00 84.81 329 TYR A O 1
ATOM 2450 N N . GLN A 1 330 ? 46.615 -4.526 -31.330 1.00 86.12 330 GLN A N 1
ATOM 2451 C CA . GLN A 1 330 ? 46.986 -5.936 -31.175 1.00 86.12 330 GLN A CA 1
ATOM 2452 C C . GLN A 1 330 ? 45.861 -6.766 -30.549 1.00 86.12 330 GLN A C 1
ATOM 2454 O O . GLN A 1 330 ? 45.607 -7.875 -31.015 1.00 86.12 330 GLN A O 1
ATOM 2459 N N . LYS A 1 331 ? 45.153 -6.227 -29.547 1.00 87.88 331 LYS A N 1
ATOM 2460 C CA . LYS A 1 331 ? 43.974 -6.886 -28.961 1.00 87.88 331 LYS A CA 1
ATOM 2461 C C . LYS A 1 331 ? 42.847 -7.062 -29.976 1.00 87.88 331 LYS A C 1
ATOM 2463 O O . LYS A 1 331 ? 42.292 -8.153 -30.063 1.00 87.88 331 LYS A O 1
ATOM 2468 N N . SER A 1 332 ? 42.556 -6.026 -30.767 1.00 89.06 332 SER A N 1
ATOM 2469 C CA . SER A 1 332 ? 41.572 -6.098 -31.857 1.00 89.06 332 SER A CA 1
ATOM 2470 C C . SER A 1 332 ? 41.964 -7.152 -32.898 1.00 89.06 332 SER A C 1
ATOM 2472 O O . SER A 1 332 ? 41.155 -8.015 -33.228 1.00 89.06 332 SER A O 1
ATOM 2474 N N . LEU A 1 333 ? 43.228 -7.169 -33.335 1.00 88.88 333 LEU A N 1
ATOM 2475 C CA . LEU A 1 333 ? 43.750 -8.148 -34.294 1.00 88.88 333 LEU A CA 1
ATOM 2476 C C . LEU A 1 333 ? 43.671 -9.588 -33.769 1.00 88.88 333 LEU A C 1
ATOM 2478 O O . LEU A 1 333 ? 43.346 -10.498 -34.528 1.00 88.88 333 LEU A O 1
ATOM 2482 N N . ALA A 1 334 ? 43.946 -9.790 -32.479 1.00 88.94 334 ALA A N 1
ATOM 2483 C CA . ALA A 1 334 ? 43.849 -11.089 -31.819 1.00 88.94 334 ALA A CA 1
ATOM 2484 C C . ALA A 1 334 ? 42.406 -11.496 -31.462 1.00 88.94 334 ALA A C 1
ATOM 2486 O O . ALA A 1 334 ? 42.177 -12.654 -31.120 1.00 88.94 334 ALA A O 1
ATOM 2487 N N . GLY A 1 335 ? 41.447 -10.564 -31.502 1.00 87.81 335 GLY A N 1
ATOM 2488 C CA . GLY A 1 335 ? 40.099 -10.781 -30.976 1.00 87.81 335 GLY A CA 1
ATOM 2489 C C . GLY A 1 335 ? 40.070 -11.033 -29.462 1.00 87.81 335 GLY A C 1
ATOM 2490 O O . GLY A 1 335 ? 39.194 -11.748 -28.980 1.00 87.81 335 GLY A O 1
ATOM 2491 N N . ASP A 1 336 ? 41.026 -10.487 -28.701 1.00 91.62 336 ASP A N 1
ATOM 2492 C CA . ASP A 1 336 ? 41.098 -10.688 -27.247 1.00 91.62 336 ASP A CA 1
ATOM 2493 C C . ASP A 1 336 ? 40.054 -9.835 -26.513 1.00 91.62 336 ASP A C 1
ATOM 2495 O O . ASP A 1 336 ? 40.247 -8.644 -26.262 1.00 91.62 336 ASP A O 1
ATOM 2499 N N . LEU A 1 337 ? 38.938 -10.476 -26.164 1.00 92.25 337 LEU A N 1
ATOM 2500 C CA . LEU A 1 337 ? 37.783 -9.875 -25.488 1.00 92.25 337 LEU A CA 1
ATOM 2501 C C . LEU A 1 337 ? 37.611 -10.360 -24.046 1.00 92.25 337 LEU A C 1
ATOM 2503 O O . LEU A 1 337 ? 36.583 -10.100 -23.418 1.00 92.25 337 LEU A O 1
ATOM 2507 N N . SER A 1 338 ? 38.607 -11.065 -23.508 1.00 91.00 338 SER A N 1
ATOM 2508 C CA . SER A 1 338 ? 38.549 -11.674 -22.175 1.00 91.00 338 SER A CA 1
ATOM 2509 C C . SER A 1 338 ? 38.207 -10.651 -21.082 1.00 91.00 338 SER A C 1
ATOM 2511 O O . SER A 1 338 ? 37.298 -10.875 -20.279 1.00 91.00 338 SER A O 1
ATOM 2513 N N . THR A 1 339 ? 38.866 -9.486 -21.100 1.00 90.12 339 THR A N 1
ATOM 2514 C CA . THR A 1 339 ? 38.575 -8.372 -20.184 1.00 90.12 339 THR A CA 1
ATOM 2515 C C . THR A 1 339 ? 37.155 -7.836 -20.371 1.00 90.12 339 THR A C 1
ATOM 2517 O O . THR A 1 339 ? 36.427 -7.703 -19.389 1.00 90.12 339 THR A O 1
ATOM 2520 N N . ALA A 1 340 ? 36.739 -7.580 -21.613 1.00 91.44 340 ALA A N 1
ATOM 2521 C CA . ALA A 1 340 ? 35.425 -7.015 -21.921 1.00 91.44 340 ALA A CA 1
ATOM 2522 C C . ALA A 1 340 ? 34.283 -7.933 -21.464 1.00 91.44 340 ALA A C 1
ATOM 2524 O O . ALA A 1 340 ? 33.306 -7.478 -20.874 1.00 91.44 340 ALA A O 1
ATOM 2525 N N . PHE A 1 341 ? 34.417 -9.245 -21.673 1.00 95.44 341 PHE A N 1
ATOM 2526 C CA . PHE A 1 341 ? 33.410 -10.218 -21.249 1.00 95.44 341 PHE A CA 1
ATOM 2527 C C . PHE A 1 341 ? 33.313 -10.310 -19.724 1.00 95.44 341 PHE A C 1
ATOM 2529 O O . PHE A 1 341 ? 32.201 -10.367 -19.199 1.00 95.44 341 PHE A O 1
ATOM 2536 N N . ALA A 1 342 ? 34.445 -10.244 -19.017 1.00 92.94 342 ALA A N 1
ATOM 2537 C CA . ALA A 1 342 ? 34.470 -10.214 -17.556 1.00 92.94 342 ALA A CA 1
ATOM 2538 C C . ALA A 1 342 ? 33.909 -8.904 -16.968 1.00 92.94 342 ALA A C 1
ATOM 2540 O O . ALA A 1 342 ? 33.390 -8.895 -15.851 1.00 92.94 342 ALA A O 1
ATOM 2541 N N . GLU A 1 343 ? 34.034 -7.778 -17.673 1.00 92.00 343 GLU A N 1
ATOM 2542 C CA . GLU A 1 343 ? 33.391 -6.514 -17.293 1.00 92.00 343 GLU A CA 1
ATOM 2543 C C . GLU A 1 343 ? 31.886 -6.544 -17.555 1.00 92.00 343 GLU A C 1
ATOM 2545 O O . GLU A 1 343 ? 31.114 -6.150 -16.683 1.00 92.00 343 GLU A O 1
ATOM 2550 N N . LEU A 1 344 ? 31.456 -7.087 -18.696 1.00 91.88 344 LEU A N 1
ATOM 2551 C CA . LEU A 1 344 ? 30.042 -7.286 -19.012 1.00 91.88 344 LEU A CA 1
ATOM 2552 C C . LEU A 1 344 ? 29.338 -8.153 -17.962 1.00 91.88 344 LEU A C 1
ATOM 2554 O O . LEU A 1 344 ? 28.275 -7.765 -17.481 1.00 91.88 344 LEU A O 1
ATOM 2558 N N . ASP A 1 345 ? 29.952 -9.259 -17.535 1.00 92.38 345 ASP A N 1
ATOM 2559 C CA . ASP A 1 345 ? 29.394 -10.130 -16.488 1.00 92.38 345 ASP A CA 1
ATOM 2560 C C . ASP A 1 345 ? 29.299 -9.443 -15.116 1.00 92.38 345 ASP A C 1
ATOM 2562 O O . ASP A 1 345 ? 28.437 -9.784 -14.308 1.00 92.38 345 ASP A O 1
ATOM 2566 N N . ARG A 1 346 ? 30.160 -8.453 -14.846 1.00 90.44 346 ARG A N 1
ATOM 2567 C CA . ARG A 1 346 ? 30.180 -7.689 -13.585 1.00 90.44 346 ARG A CA 1
ATOM 2568 C C . ARG A 1 346 ? 29.415 -6.366 -13.647 1.00 90.44 346 ARG A C 1
ATOM 2570 O O . ARG A 1 346 ? 29.297 -5.700 -12.624 1.00 90.44 346 ARG A O 1
ATOM 2577 N N . SER A 1 347 ? 28.895 -5.986 -14.813 1.00 84.88 347 SER A N 1
ATOM 2578 C CA . SER A 1 347 ? 28.254 -4.682 -15.043 1.00 84.88 347 SER A CA 1
ATOM 2579 C C . SER A 1 347 ? 26.931 -4.490 -14.291 1.00 84.88 347 SER A C 1
ATOM 2581 O O . SER A 1 347 ? 26.474 -3.360 -14.137 1.00 84.88 347 SER A O 1
ATOM 2583 N N . GLY A 1 348 ? 26.294 -5.582 -13.848 1.00 82.50 348 GLY A N 1
ATOM 2584 C CA . GLY A 1 348 ? 24.941 -5.557 -13.282 1.00 82.50 348 GLY A CA 1
ATOM 2585 C C . GLY A 1 348 ? 23.844 -5.296 -14.321 1.00 82.50 348 GLY A C 1
ATOM 2586 O O . GLY A 1 348 ? 22.680 -5.151 -13.953 1.00 82.50 348 GLY A O 1
ATOM 2587 N N . ALA A 1 349 ? 24.191 -5.238 -15.612 1.00 84.38 349 ALA A N 1
ATOM 2588 C CA . ALA A 1 349 ? 23.229 -5.054 -16.687 1.00 84.38 349 ALA A CA 1
ATOM 2589 C C . ALA A 1 349 ? 22.314 -6.286 -16.859 1.00 84.38 349 ALA A C 1
ATOM 2591 O O . ALA A 1 349 ? 22.725 -7.416 -16.577 1.00 84.38 349 ALA A O 1
ATOM 2592 N N . PRO A 1 350 ? 21.084 -6.104 -17.379 1.00 84.25 350 PRO A N 1
ATOM 2593 C CA . PRO A 1 350 ? 20.178 -7.210 -17.663 1.00 84.25 350 PRO A CA 1
ATOM 2594 C C . PRO A 1 350 ? 20.816 -8.272 -18.566 1.00 84.25 350 PRO A C 1
ATOM 2596 O O . PRO A 1 350 ? 21.351 -7.958 -19.633 1.00 84.25 350 PRO A O 1
ATOM 2599 N N . MET A 1 351 ? 20.682 -9.544 -18.179 1.00 85.75 351 MET A N 1
ATOM 2600 C CA . MET A 1 351 ? 21.294 -10.678 -18.886 1.00 85.75 351 MET A CA 1
ATOM 2601 C C . MET A 1 351 ? 21.015 -10.716 -20.403 1.00 85.75 351 MET A C 1
ATOM 2603 O O . MET A 1 351 ? 21.941 -11.014 -21.157 1.00 85.75 351 MET A O 1
ATOM 2607 N N . PRO A 1 352 ? 19.803 -10.381 -20.901 1.00 88.25 352 PRO A N 1
ATOM 2608 C CA . PRO A 1 352 ? 19.555 -10.323 -22.342 1.00 88.25 352 PRO A CA 1
ATOM 2609 C C . PRO A 1 352 ? 20.462 -9.335 -23.089 1.00 88.25 352 PRO A C 1
ATOM 2611 O O . PRO A 1 352 ? 20.925 -9.648 -24.183 1.00 88.25 352 PRO A O 1
ATOM 2614 N N . LEU A 1 353 ? 20.764 -8.175 -22.493 1.00 90.00 353 LEU A N 1
ATOM 2615 C CA . LEU A 1 353 ? 21.645 -7.170 -23.096 1.00 90.00 353 LEU A CA 1
ATOM 2616 C C . LEU A 1 353 ? 23.112 -7.607 -23.047 1.00 90.00 353 LEU A C 1
ATOM 2618 O O . LEU A 1 353 ? 23.837 -7.427 -24.023 1.00 90.00 353 LEU A O 1
ATOM 2622 N N . VAL A 1 354 ? 23.531 -8.244 -21.947 1.00 92.19 354 VAL A N 1
ATOM 2623 C CA . VAL A 1 354 ? 24.874 -8.835 -21.811 1.00 92.19 354 VAL A CA 1
ATOM 2624 C C . VAL A 1 354 ? 25.099 -9.918 -22.869 1.00 92.19 354 VAL A C 1
ATOM 2626 O O . VAL A 1 354 ? 26.118 -9.908 -23.562 1.00 92.19 354 VAL A O 1
ATOM 2629 N N . HIS A 1 355 ? 24.137 -10.826 -23.047 1.00 93.56 355 HIS A N 1
ATOM 2630 C CA . HIS A 1 355 ? 24.199 -11.860 -24.079 1.00 93.56 355 HIS A CA 1
ATOM 2631 C C . HIS A 1 355 ? 24.214 -11.274 -25.492 1.00 93.56 355 HIS A C 1
ATOM 2633 O O . HIS A 1 355 ? 24.982 -11.746 -26.331 1.00 93.56 355 HIS A O 1
ATOM 2639 N N . LEU A 1 356 ? 23.407 -10.240 -25.755 1.00 94.69 356 LEU A N 1
ATOM 2640 C CA . LEU A 1 356 ? 23.399 -9.557 -27.047 1.00 94.69 356 LEU A CA 1
ATOM 2641 C C . LEU A 1 356 ? 24.769 -8.937 -27.354 1.00 94.69 356 LEU A C 1
ATOM 2643 O O . LEU A 1 356 ? 25.321 -9.194 -28.422 1.00 94.69 356 LEU A O 1
ATOM 2647 N N . ALA A 1 357 ? 25.351 -8.193 -26.406 1.00 96.00 357 ALA A N 1
ATOM 2648 C CA . ALA A 1 357 ? 26.671 -7.580 -26.562 1.00 96.00 357 ALA A CA 1
ATOM 2649 C C . ALA A 1 357 ? 27.758 -8.630 -26.843 1.00 96.00 357 ALA A C 1
ATOM 2651 O O . ALA A 1 357 ? 28.511 -8.492 -27.806 1.00 96.00 357 ALA A O 1
ATOM 2652 N N . LYS A 1 358 ? 27.798 -9.715 -26.057 1.00 96.56 358 LYS A N 1
ATOM 2653 C CA . LYS A 1 358 ? 28.763 -10.813 -26.241 1.00 96.56 358 LYS A CA 1
ATOM 2654 C C . LYS A 1 358 ? 28.627 -11.493 -27.601 1.00 96.56 358 LYS A C 1
ATOM 2656 O O . LYS A 1 358 ? 29.635 -11.754 -28.246 1.00 96.56 358 LYS A O 1
ATOM 2661 N N . ARG A 1 359 ? 27.396 -11.744 -28.056 1.00 96.62 359 ARG A N 1
ATOM 2662 C CA . ARG A 1 359 ? 27.137 -12.383 -29.354 1.00 96.62 359 ARG A CA 1
ATOM 2663 C C . ARG A 1 359 ? 27.558 -11.499 -30.530 1.00 96.62 359 ARG A C 1
ATOM 2665 O O . ARG A 1 359 ? 28.076 -12.006 -31.518 1.00 96.62 359 ARG A O 1
ATOM 2672 N N . CYS A 1 360 ? 27.349 -10.187 -30.437 1.00 97.31 360 CYS A N 1
ATOM 2673 C CA . CYS A 1 360 ? 27.820 -9.243 -31.452 1.00 97.31 360 CYS A CA 1
ATOM 2674 C C . CYS A 1 360 ? 29.351 -9.134 -31.477 1.00 97.31 360 CYS A C 1
ATOM 2676 O O . CYS A 1 360 ? 29.929 -8.938 -32.539 1.00 97.31 360 CYS A O 1
ATOM 2678 N N . LEU A 1 361 ? 29.999 -9.281 -30.321 1.00 97.19 361 LEU A N 1
ATOM 2679 C CA . LEU A 1 361 ? 31.448 -9.198 -30.169 1.00 97.19 361 LEU A CA 1
ATOM 2680 C C . LEU A 1 361 ? 32.194 -10.499 -30.503 1.00 97.19 361 LEU A C 1
ATOM 2682 O O . LEU A 1 361 ? 33.405 -10.527 -30.348 1.00 97.19 361 LEU A O 1
ATOM 2686 N N . ASP A 1 362 ? 31.540 -11.574 -30.948 1.00 96.38 362 ASP A N 1
ATOM 2687 C CA . ASP A 1 362 ? 32.239 -12.841 -31.214 1.00 96.38 362 ASP A CA 1
ATOM 2688 C C . ASP A 1 362 ? 33.436 -12.642 -32.179 1.00 96.38 362 ASP A C 1
ATOM 2690 O O . ASP A 1 362 ? 33.265 -12.025 -33.235 1.00 96.38 362 ASP A O 1
ATOM 2694 N N . PRO A 1 363 ? 34.664 -13.097 -31.860 1.00 92.50 363 PRO A N 1
ATOM 2695 C CA . PRO A 1 363 ? 35.806 -12.947 -32.763 1.00 92.50 363 PRO A CA 1
ATOM 2696 C C . PRO A 1 363 ? 35.573 -13.568 -34.145 1.00 92.50 363 PRO A C 1
ATOM 2698 O O . PRO A 1 363 ? 36.068 -13.033 -35.140 1.00 92.50 363 PRO A O 1
ATOM 2701 N N . ASP A 1 364 ? 34.792 -14.649 -34.219 1.00 92.94 364 ASP A N 1
ATOM 2702 C CA . ASP A 1 364 ? 34.350 -15.246 -35.474 1.00 92.94 364 ASP A CA 1
ATOM 2703 C C . ASP A 1 364 ? 33.118 -14.505 -36.008 1.00 92.94 364 ASP A C 1
ATOM 2705 O O . ASP A 1 364 ? 32.018 -14.567 -35.453 1.00 92.94 364 ASP A O 1
ATOM 2709 N N . ALA A 1 365 ? 33.286 -13.828 -37.147 1.00 92.69 365 ALA A N 1
ATOM 2710 C CA . ALA A 1 365 ? 32.206 -13.108 -37.810 1.00 92.69 365 ALA A CA 1
ATOM 2711 C C . ALA A 1 365 ? 30.995 -14.006 -38.127 1.00 92.69 365 ALA A C 1
ATOM 2713 O O . ALA A 1 365 ? 29.867 -13.517 -38.147 1.00 92.69 365 ALA A O 1
ATOM 2714 N N . THR A 1 366 ? 31.186 -15.311 -38.352 1.00 92.81 366 THR A N 1
ATOM 2715 C CA . THR A 1 366 ? 30.086 -16.228 -38.688 1.00 92.81 366 THR A CA 1
ATOM 2716 C C . THR A 1 366 ? 29.172 -16.566 -37.512 1.00 92.81 366 THR A C 1
ATOM 2718 O O . THR A 1 366 ? 28.000 -16.878 -37.735 1.00 92.81 366 THR A O 1
ATOM 2721 N N . SER A 1 367 ? 29.666 -16.413 -36.283 1.00 94.38 367 SER A N 1
ATOM 2722 C CA . SER A 1 367 ? 28.910 -16.595 -35.037 1.00 94.38 367 SER A CA 1
ATOM 2723 C C . SER A 1 367 ? 28.064 -15.369 -34.664 1.00 94.38 367 SER A C 1
ATOM 2725 O O . SER A 1 367 ? 27.134 -15.463 -33.852 1.00 94.38 367 SER A O 1
ATOM 2727 N N . ARG A 1 368 ? 28.346 -14.211 -35.277 1.00 96.62 368 ARG A N 1
ATOM 2728 C CA . ARG A 1 368 ? 27.617 -12.956 -35.050 1.00 96.62 368 ARG A CA 1
ATOM 2729 C C . ARG A 1 368 ? 26.255 -12.950 -35.757 1.00 96.62 368 ARG A C 1
ATOM 2731 O O . ARG A 1 368 ? 26.050 -13.669 -36.741 1.00 96.62 368 ARG A O 1
ATOM 2738 N N . PRO A 1 369 ? 25.308 -12.107 -35.306 1.00 95.94 369 PRO A N 1
ATOM 2739 C CA . PRO A 1 369 ? 24.103 -11.811 -36.073 1.00 95.94 369 PRO A CA 1
ATOM 2740 C C . PRO A 1 369 ? 24.425 -11.360 -37.505 1.00 95.94 369 PRO A C 1
ATOM 2742 O O . PRO A 1 369 ? 25.453 -10.733 -37.750 1.00 95.94 369 PRO A O 1
ATOM 2745 N N . GLN A 1 370 ? 23.544 -11.688 -38.452 1.00 93.19 370 GLN A N 1
ATOM 2746 C CA . GLN A 1 370 ? 23.772 -11.427 -39.876 1.00 93.19 370 GLN A CA 1
ATOM 2747 C C . GLN A 1 370 ? 23.841 -9.929 -40.207 1.00 93.19 370 GLN A C 1
ATOM 2749 O O . GLN A 1 370 ? 24.636 -9.529 -41.055 1.00 93.19 370 GLN A O 1
ATOM 2754 N N . ASP A 1 371 ? 23.039 -9.113 -39.526 1.00 95.12 371 ASP A N 1
ATOM 2755 C CA . ASP A 1 371 ? 22.940 -7.671 -39.728 1.00 95.12 371 ASP A CA 1
ATOM 2756 C C . ASP A 1 371 ? 22.388 -6.972 -38.467 1.00 95.12 371 ASP A C 1
ATOM 2758 O O . ASP A 1 371 ? 22.076 -7.608 -37.454 1.00 95.12 371 ASP A O 1
ATOM 2762 N N . ALA A 1 372 ? 22.286 -5.640 -38.521 1.00 94.94 372 ALA A N 1
ATOM 2763 C CA . ALA A 1 372 ? 21.817 -4.816 -37.413 1.00 94.94 372 ALA A CA 1
ATOM 2764 C C . ALA A 1 372 ? 20.316 -4.990 -37.097 1.00 94.94 372 ALA A C 1
ATOM 2766 O O . ALA A 1 372 ? 19.892 -4.662 -35.988 1.00 94.94 372 ALA A O 1
ATOM 2767 N N . GLY A 1 373 ? 19.513 -5.544 -38.014 1.00 94.00 373 GLY A N 1
ATOM 2768 C CA . GLY A 1 373 ? 18.086 -5.798 -37.809 1.00 94.00 373 GLY A CA 1
ATOM 2769 C C . GLY A 1 373 ? 17.818 -6.753 -36.645 1.00 94.00 373 GLY A C 1
ATOM 2770 O O . GLY A 1 373 ? 16.893 -6.530 -35.865 1.00 94.00 373 GLY A O 1
ATOM 2771 N N . PHE A 1 374 ? 18.696 -7.738 -36.436 1.00 94.25 374 PHE A N 1
ATOM 2772 C CA . PHE A 1 374 ? 18.620 -8.634 -35.277 1.00 94.25 374 PHE A CA 1
ATOM 2773 C C . PHE A 1 374 ? 18.726 -7.882 -33.936 1.00 94.25 374 PHE A C 1
ATOM 2775 O O . PHE A 1 374 ? 18.025 -8.205 -32.971 1.00 94.25 374 PHE A O 1
ATOM 2782 N N . LEU A 1 375 ? 19.598 -6.867 -33.860 1.00 94.19 375 LEU A N 1
ATOM 2783 C CA . LEU A 1 375 ? 19.750 -6.046 -32.656 1.00 94.19 375 LEU A CA 1
ATOM 2784 C C . LEU A 1 375 ? 18.490 -5.210 -32.420 1.00 94.19 375 LEU A C 1
ATOM 2786 O O . LEU A 1 375 ? 18.027 -5.139 -31.285 1.00 94.19 375 LEU A O 1
ATOM 2790 N N . VAL A 1 376 ? 17.914 -4.628 -33.480 1.00 94.25 376 VAL A N 1
ATOM 2791 C CA . VAL A 1 376 ? 16.663 -3.853 -33.404 1.00 94.25 376 VAL A CA 1
ATOM 2792 C C . VAL A 1 376 ? 15.532 -4.700 -32.827 1.00 94.25 376 VAL A C 1
ATOM 2794 O O . VAL A 1 376 ? 14.877 -4.276 -31.876 1.00 94.25 376 VAL A O 1
ATOM 2797 N N . GLU A 1 377 ? 15.321 -5.907 -33.355 1.00 91.00 377 GLU A N 1
ATOM 2798 C CA . GLU A 1 377 ? 14.263 -6.806 -32.885 1.00 91.00 377 GLU A CA 1
ATOM 2799 C C . GLU A 1 377 ? 14.468 -7.215 -31.419 1.00 91.00 377 GLU A C 1
ATOM 2801 O O . GLU A 1 377 ? 13.536 -7.143 -30.612 1.00 91.00 377 GLU A O 1
ATOM 2806 N N . THR A 1 378 ? 15.702 -7.576 -31.051 1.00 90.00 378 THR A N 1
ATOM 2807 C CA . THR A 1 378 ? 16.040 -7.998 -29.684 1.00 90.00 378 THR A CA 1
ATOM 2808 C C . THR A 1 378 ? 15.851 -6.860 -28.677 1.00 90.00 378 THR A C 1
ATOM 2810 O O . THR A 1 378 ? 15.224 -7.053 -27.634 1.00 90.00 378 THR A O 1
ATOM 2813 N N . LEU A 1 379 ? 16.363 -5.664 -28.986 1.00 89.00 379 LEU A N 1
ATOM 2814 C CA . LEU A 1 379 ? 16.270 -4.486 -28.118 1.00 89.00 379 LEU A CA 1
ATOM 2815 C C . LEU A 1 379 ? 14.832 -3.983 -27.986 1.00 89.00 379 LEU A C 1
ATOM 2817 O O . LEU A 1 379 ? 14.408 -3.670 -26.875 1.00 89.00 379 LEU A O 1
ATOM 2821 N N . ARG A 1 380 ? 14.066 -3.953 -29.086 1.00 87.31 380 ARG A N 1
ATOM 2822 C CA . ARG A 1 380 ? 12.649 -3.568 -29.059 1.00 87.31 380 ARG A CA 1
ATOM 2823 C C . ARG A 1 380 ? 11.844 -4.512 -28.171 1.00 87.31 380 ARG A C 1
ATOM 2825 O O . ARG A 1 380 ? 11.153 -4.055 -27.268 1.00 87.31 380 ARG A O 1
ATOM 2832 N N . THR A 1 381 ? 12.000 -5.821 -28.378 1.00 85.56 381 THR A N 1
ATOM 2833 C CA . THR A 1 381 ? 11.318 -6.845 -27.570 1.00 85.56 381 THR A CA 1
ATOM 2834 C C . THR A 1 381 ? 11.668 -6.705 -26.089 1.00 85.56 381 THR A C 1
ATOM 2836 O O . THR A 1 381 ? 10.803 -6.823 -25.221 1.00 85.56 381 THR A O 1
ATOM 2839 N N . TRP A 1 382 ? 12.937 -6.424 -25.777 1.00 83.81 382 TRP A N 1
ATOM 2840 C CA . TRP A 1 382 ? 13.373 -6.218 -24.401 1.00 83.81 382 TRP A CA 1
ATOM 2841 C C . TRP A 1 382 ? 12.732 -4.971 -23.768 1.00 83.81 382 TRP A C 1
ATOM 2843 O O . TRP A 1 382 ? 12.148 -5.103 -22.689 1.00 83.81 382 TRP A O 1
ATOM 2853 N N . LEU A 1 383 ? 12.773 -3.815 -24.443 1.00 79.06 383 LEU A N 1
ATOM 2854 C CA . LEU A 1 383 ? 12.175 -2.560 -23.963 1.00 79.06 383 LEU A CA 1
ATOM 2855 C C . LEU A 1 383 ? 10.662 -2.698 -23.732 1.00 79.06 383 LEU A C 1
ATOM 2857 O O . LEU A 1 383 ? 10.173 -2.367 -22.653 1.00 79.06 383 LEU A O 1
ATOM 2861 N N . GLU A 1 384 ? 9.934 -3.277 -24.691 1.00 78.31 384 GLU A N 1
ATOM 2862 C CA . GLU A 1 384 ? 8.489 -3.527 -24.575 1.00 78.31 384 GLU A CA 1
ATOM 2863 C C . GLU A 1 384 ? 8.165 -4.476 -23.404 1.00 78.31 384 GLU A C 1
ATOM 2865 O O . GLU A 1 384 ? 7.194 -4.278 -22.670 1.00 78.31 384 GLU A O 1
ATOM 2870 N N . SER A 1 385 ? 9.006 -5.493 -23.169 1.00 72.25 385 SER A N 1
ATOM 2871 C CA . SER A 1 385 ? 8.817 -6.438 -22.059 1.00 72.25 385 SER A CA 1
ATOM 2872 C C . SER A 1 385 ? 9.066 -5.830 -20.673 1.00 72.25 385 SER A C 1
ATOM 2874 O O . SER A 1 385 ? 8.521 -6.333 -19.688 1.00 72.25 385 SER A O 1
ATOM 2876 N N . GLY A 1 386 ? 9.908 -4.796 -20.573 1.00 65.56 386 GLY A N 1
ATOM 2877 C CA . GLY A 1 386 ? 10.207 -4.105 -19.317 1.00 65.56 386 GLY A CA 1
ATOM 2878 C C . GLY A 1 386 ? 9.020 -3.274 -18.838 1.00 65.56 386 GLY A C 1
ATOM 2879 O O . GLY A 1 386 ? 8.581 -3.423 -17.698 1.00 65.56 386 GLY A O 1
ATOM 2880 N N . GLN A 1 387 ? 8.435 -2.483 -19.740 1.00 63.47 387 GLN A N 1
ATOM 2881 C CA . GLN A 1 387 ? 7.246 -1.680 -19.451 1.00 63.47 387 GLN A CA 1
ATOM 2882 C C . GLN A 1 387 ? 6.052 -2.556 -19.048 1.00 63.47 387 GLN A C 1
ATOM 2884 O O . GLN A 1 387 ? 5.394 -2.299 -18.041 1.00 63.47 387 GLN A O 1
ATOM 2889 N N . ARG A 1 388 ? 5.837 -3.662 -19.771 1.00 65.81 388 ARG A N 1
ATOM 2890 C CA . ARG A 1 388 ? 4.762 -4.613 -19.469 1.00 65.81 388 ARG A CA 1
ATOM 2891 C C . ARG A 1 388 ? 4.915 -5.267 -18.093 1.00 65.81 388 ARG A C 1
ATOM 2893 O O . ARG A 1 388 ? 3.925 -5.438 -17.390 1.00 65.81 388 ARG A O 1
ATOM 2900 N N . ARG A 1 389 ? 6.144 -5.599 -17.675 1.00 65.88 389 ARG A N 1
ATOM 2901 C CA . ARG A 1 389 ? 6.405 -6.146 -16.332 1.00 65.88 389 ARG A CA 1
ATOM 2902 C C . ARG A 1 389 ? 6.078 -5.146 -15.228 1.00 65.88 389 ARG A C 1
ATOM 2904 O O . ARG A 1 389 ? 5.434 -5.537 -14.261 1.00 65.88 389 ARG A O 1
ATOM 2911 N N . ALA A 1 390 ? 6.464 -3.880 -15.386 1.00 65.19 390 ALA A N 1
ATOM 2912 C CA . ALA A 1 390 ? 6.150 -2.835 -14.413 1.00 65.19 390 ALA A CA 1
ATOM 2913 C C . ALA A 1 390 ? 4.633 -2.588 -14.303 1.00 65.19 390 ALA A C 1
ATOM 2915 O O . ALA A 1 390 ? 4.097 -2.484 -13.200 1.00 65.19 390 ALA A O 1
ATOM 2916 N N . GLU A 1 391 ? 3.919 -2.563 -15.433 1.00 67.94 391 GLU A N 1
ATOM 2917 C CA . GLU A 1 391 ? 2.453 -2.467 -15.454 1.00 67.94 391 GLU A CA 1
ATOM 2918 C C . GLU A 1 391 ? 1.793 -3.674 -14.767 1.00 67.94 391 GLU A C 1
ATOM 2920 O O . GLU A 1 391 ? 0.911 -3.501 -13.925 1.00 67.94 391 GLU A O 1
ATOM 2925 N N . GLU A 1 392 ? 2.245 -4.898 -15.055 1.00 74.38 392 GLU A N 1
ATOM 2926 C CA . GLU A 1 392 ? 1.749 -6.118 -14.406 1.00 74.38 392 GLU A CA 1
ATOM 2927 C C . GLU A 1 392 ? 2.074 -6.171 -12.906 1.00 74.38 392 GLU A C 1
ATOM 2929 O O . GLU A 1 392 ? 1.294 -6.715 -12.124 1.00 74.38 392 GLU A O 1
ATOM 2934 N N . GLU A 1 393 ? 3.218 -5.642 -12.474 1.00 74.62 393 GLU A N 1
ATOM 2935 C CA . GLU A 1 393 ? 3.577 -5.518 -11.057 1.00 74.62 393 GLU A CA 1
ATOM 2936 C C . GLU A 1 393 ? 2.703 -4.493 -10.335 1.00 74.62 393 GLU A C 1
ATOM 2938 O O . GLU A 1 393 ? 2.228 -4.783 -9.238 1.00 74.62 393 GLU A O 1
ATOM 2943 N N . LEU A 1 394 ? 2.407 -3.347 -10.955 1.00 75.88 394 LEU A N 1
ATOM 2944 C CA . LEU A 1 394 ? 1.476 -2.356 -10.407 1.00 75.88 394 LEU A CA 1
ATOM 2945 C C . LEU A 1 394 ? 0.050 -2.907 -10.312 1.00 75.88 394 LEU A C 1
ATOM 2947 O O . LEU A 1 394 ? -0.615 -2.712 -9.295 1.00 75.88 394 LEU A O 1
ATOM 2951 N N . VAL A 1 395 ? -0.414 -3.625 -11.340 1.00 81.50 395 VAL A N 1
ATOM 2952 C CA . VAL A 1 395 ? -1.709 -4.322 -11.313 1.00 81.50 395 VAL A CA 1
ATOM 2953 C C . VAL A 1 395 ? -1.719 -5.371 -10.202 1.00 81.50 395 VAL A C 1
ATOM 2955 O O . VAL A 1 395 ? -2.644 -5.385 -9.396 1.00 81.50 395 VAL A O 1
ATOM 2958 N N . ARG A 1 396 ? -0.664 -6.190 -10.083 1.00 81.25 396 ARG A N 1
ATOM 2959 C CA . ARG A 1 396 ? -0.536 -7.169 -8.992 1.00 81.25 396 ARG A CA 1
ATOM 2960 C C . ARG A 1 396 ? -0.535 -6.511 -7.619 1.00 81.25 396 ARG A C 1
ATOM 2962 O O . ARG A 1 396 ? -1.224 -7.002 -6.736 1.00 81.25 396 ARG A O 1
ATOM 2969 N N . PHE A 1 397 ? 0.202 -5.420 -7.427 1.00 84.00 397 PHE A N 1
ATOM 2970 C CA . PHE A 1 397 ? 0.211 -4.678 -6.166 1.00 84.00 397 PHE A CA 1
ATOM 2971 C C . PHE A 1 397 ? -1.185 -4.150 -5.820 1.00 84.00 397 PHE A C 1
ATOM 2973 O O . PHE A 1 397 ? -1.637 -4.294 -4.685 1.00 84.00 397 PHE A O 1
ATOM 2980 N N . PHE A 1 398 ? -1.882 -3.584 -6.807 1.00 88.75 398 PHE A N 1
ATOM 2981 C CA . PHE A 1 398 ? -3.241 -3.079 -6.651 1.00 88.75 398 PHE A CA 1
ATOM 2982 C C . PHE A 1 398 ? -4.220 -4.204 -6.263 1.00 88.75 398 PHE A C 1
ATOM 2984 O O . PHE A 1 398 ? -4.926 -4.075 -5.262 1.00 88.75 398 PHE A O 1
ATOM 2991 N N . ASP A 1 399 ? -4.216 -5.327 -6.989 1.00 85.69 399 ASP A N 1
ATOM 2992 C CA . ASP A 1 399 ? -5.178 -6.427 -6.814 1.00 85.69 399 ASP A CA 1
ATOM 2993 C C . ASP A 1 399 ? -4.886 -7.348 -5.620 1.00 85.69 399 ASP A C 1
ATOM 2995 O O . ASP A 1 399 ? -5.817 -7.894 -5.024 1.00 85.69 399 ASP A O 1
ATOM 2999 N N . LEU A 1 400 ? -3.615 -7.530 -5.248 1.00 85.12 400 LEU A N 1
ATOM 3000 C CA . LEU A 1 400 ? -3.216 -8.388 -4.124 1.00 85.12 400 LEU A CA 1
ATOM 3001 C C . LEU A 1 400 ? -3.234 -7.672 -2.770 1.00 85.12 400 LEU A C 1
ATOM 3003 O O . LEU A 1 400 ? -3.039 -8.326 -1.745 1.00 85.12 400 LEU A O 1
ATOM 3007 N N . SER A 1 401 ? -3.448 -6.355 -2.744 1.00 91.00 401 SER A N 1
ATOM 3008 C CA . SER A 1 401 ? -3.494 -5.617 -1.487 1.00 91.00 401 SER A CA 1
ATOM 3009 C C . SER A 1 401 ? -4.686 -6.018 -0.614 1.00 91.00 401 SER A C 1
ATOM 3011 O O . SER A 1 401 ? -5.785 -6.272 -1.106 1.00 91.00 401 SER A O 1
ATOM 3013 N N . LEU A 1 402 ? -4.452 -6.048 0.700 1.00 87.44 402 LEU A N 1
ATOM 3014 C CA . LEU A 1 402 ? -5.476 -6.271 1.726 1.00 87.44 402 LEU A CA 1
ATOM 3015 C C . LEU A 1 402 ? -6.231 -4.988 2.098 1.00 87.44 402 LEU A C 1
ATOM 3017 O O . LEU A 1 402 ? -7.273 -5.064 2.741 1.00 87.44 402 LEU A O 1
ATOM 3021 N N . ASP A 1 403 ? -5.719 -3.822 1.702 1.00 93.12 403 ASP A N 1
ATOM 3022 C CA . ASP A 1 403 ? -6.461 -2.567 1.799 1.00 93.12 403 ASP A CA 1
ATOM 3023 C C . ASP A 1 403 ? -7.396 -2.448 0.579 1.00 93.12 403 ASP A C 1
ATOM 3025 O O . ASP A 1 403 ? -7.125 -2.974 -0.505 1.00 93.12 403 ASP A O 1
ATOM 3029 N N . LEU A 1 404 ? -8.523 -1.760 0.740 1.00 96.00 404 LEU A N 1
ATOM 3030 C CA . LEU A 1 404 ? -9.488 -1.513 -0.326 1.00 96.00 404 LEU A CA 1
ATOM 3031 C C . LEU A 1 404 ? -9.000 -0.338 -1.183 1.00 96.00 404 LEU A C 1
ATOM 3033 O O . LEU A 1 404 ? -9.138 0.818 -0.790 1.00 96.00 404 LEU A O 1
ATOM 3037 N N . PHE A 1 405 ? -8.439 -0.615 -2.359 1.00 95.88 405 PHE A N 1
ATOM 3038 C CA . PHE A 1 405 ? -7.978 0.419 -3.288 1.00 95.88 405 PHE A CA 1
ATOM 3039 C C . PHE A 1 405 ? -9.025 0.728 -4.346 1.00 95.88 405 PHE A C 1
ATOM 3041 O O . PHE A 1 405 ? -9.517 -0.175 -5.031 1.00 95.88 405 PHE A O 1
ATOM 3048 N N . CYS A 1 406 ? -9.329 2.012 -4.527 1.00 95.25 406 CYS A N 1
ATOM 3049 C CA . CYS A 1 406 ? -10.186 2.437 -5.616 1.00 95.25 406 CYS A CA 1
ATOM 3050 C C . CYS A 1 406 ? -9.762 3.742 -6.281 1.00 95.25 406 CYS A C 1
ATOM 3052 O O . CYS A 1 406 ? -9.131 4.626 -5.698 1.00 95.25 406 CYS A O 1
ATOM 3054 N N . ILE A 1 407 ? -10.169 3.840 -7.540 1.00 94.31 407 ILE A N 1
ATOM 3055 C CA . ILE A 1 407 ? -10.257 5.085 -8.283 1.00 94.31 407 ILE A CA 1
ATOM 3056 C C . ILE A 1 407 ? -11.744 5.329 -8.484 1.00 94.31 407 ILE A C 1
ATOM 3058 O O . ILE A 1 407 ? -12.446 4.474 -9.026 1.00 94.31 407 ILE A O 1
ATOM 3062 N N . ALA A 1 408 ? -12.231 6.472 -8.031 1.00 93.50 408 ALA A N 1
ATOM 3063 C CA . ALA A 1 408 ? -13.616 6.884 -8.184 1.00 93.50 408 ALA A CA 1
ATOM 3064 C C . ALA A 1 408 ? -13.688 8.201 -8.954 1.00 93.50 408 ALA A C 1
ATOM 3066 O O . ALA A 1 408 ? -12.740 8.981 -8.959 1.00 93.50 408 ALA A O 1
ATOM 3067 N N . SER A 1 409 ? -14.811 8.469 -9.604 1.00 90.62 409 SER A N 1
ATOM 3068 C CA . SER A 1 409 ? -15.056 9.776 -10.203 1.00 90.62 409 SER A CA 1
ATOM 3069 C C . SER A 1 409 ? -15.643 10.736 -9.165 1.00 90.62 409 SER A C 1
ATOM 3071 O O . SER A 1 409 ? -16.328 10.324 -8.223 1.00 90.62 409 SER A O 1
ATOM 3073 N N . ILE A 1 410 ? -15.431 12.039 -9.361 1.00 85.94 410 ILE A N 1
ATOM 3074 C CA . ILE A 1 410 ? -16.049 13.086 -8.526 1.00 85.94 410 ILE A CA 1
ATOM 3075 C C . ILE A 1 410 ? -17.587 13.091 -8.595 1.00 85.94 410 ILE A C 1
ATOM 3077 O O . ILE A 1 410 ? -18.235 13.665 -7.726 1.00 85.94 410 ILE A O 1
ATOM 3081 N N . GLN A 1 411 ? -18.176 12.444 -9.605 1.00 86.44 411 GLN A N 1
ATOM 3082 C CA . GLN A 1 411 ? -19.622 12.254 -9.748 1.00 86.44 411 GLN A CA 1
ATOM 3083 C C . GLN A 1 411 ? -20.166 11.106 -8.880 1.00 86.44 411 GLN A C 1
ATOM 3085 O O . GLN A 1 411 ? -21.373 10.878 -8.869 1.00 86.44 411 GLN A O 1
ATOM 3090 N N . GLY A 1 412 ? -19.308 10.392 -8.145 1.00 89.19 412 GLY A N 1
ATOM 3091 C CA . GLY A 1 412 ? -19.741 9.413 -7.150 1.00 89.19 412 GLY A CA 1
ATOM 3092 C C . GLY A 1 412 ? -19.750 7.958 -7.621 1.00 89.19 412 GLY A C 1
ATOM 3093 O O . GLY A 1 412 ? -20.411 7.138 -6.991 1.00 89.19 412 GLY A O 1
ATOM 3094 N N . TYR A 1 413 ? -19.049 7.619 -8.706 1.00 93.94 413 TYR A N 1
ATOM 3095 C CA . TYR A 1 413 ? -18.976 6.248 -9.231 1.00 93.94 413 TYR A CA 1
ATOM 3096 C C . TYR A 1 413 ? -17.596 5.640 -9.021 1.00 93.94 413 TYR A C 1
ATOM 3098 O O . TYR A 1 413 ? -16.583 6.318 -9.197 1.00 93.94 413 TYR A O 1
ATOM 3106 N N . PHE A 1 414 ? -17.541 4.348 -8.701 1.00 94.50 414 PHE A N 1
ATOM 3107 C CA . PHE A 1 414 ? -16.287 3.606 -8.757 1.00 94.50 414 PHE A CA 1
ATOM 3108 C C . PHE A 1 414 ? -15.878 3.389 -10.214 1.00 94.50 414 PHE A C 1
ATOM 3110 O O . PHE A 1 414 ? -16.655 2.870 -11.012 1.00 94.50 414 PHE A O 1
ATOM 3117 N N . TRP A 1 415 ? -14.649 3.770 -10.550 1.00 89.75 415 TRP A N 1
ATOM 3118 C CA . TRP A 1 415 ? -14.065 3.554 -11.871 1.00 89.75 415 TRP A CA 1
ATOM 3119 C C . TRP A 1 415 ? -13.151 2.326 -11.890 1.00 89.75 415 TRP A C 1
ATOM 3121 O O . TRP A 1 415 ? -13.214 1.513 -12.808 1.00 89.75 415 TRP A O 1
ATOM 3131 N N . ARG A 1 416 ? -12.332 2.157 -10.848 1.00 91.50 416 ARG A N 1
ATOM 3132 C CA . ARG A 1 416 ? -11.478 0.981 -10.658 1.00 91.50 416 ARG A CA 1
ATOM 3133 C C . ARG A 1 416 ? -11.497 0.566 -9.196 1.00 91.50 416 ARG A C 1
ATOM 3135 O O . ARG A 1 416 ? -11.442 1.420 -8.319 1.00 91.50 416 ARG A O 1
ATOM 3142 N N . LEU A 1 417 ? -11.543 -0.736 -8.947 1.00 94.31 417 LEU A N 1
ATOM 3143 C CA . LEU A 1 417 ? -11.552 -1.345 -7.616 1.00 94.31 417 LEU A CA 1
ATOM 3144 C C . LEU A 1 417 ? -10.608 -2.538 -7.631 1.00 94.31 417 LEU A C 1
ATOM 3146 O O . LEU A 1 417 ? -10.575 -3.253 -8.635 1.00 94.31 417 LEU A O 1
ATOM 3150 N N . ASN A 1 418 ? -9.883 -2.767 -6.543 1.00 94.12 418 ASN A N 1
ATOM 3151 C CA . ASN A 1 418 ? -9.162 -4.021 -6.374 1.00 94.12 418 ASN A CA 1
ATOM 3152 C C . ASN A 1 418 ? -10.091 -5.154 -5.912 1.00 94.12 418 ASN A C 1
ATOM 3154 O O . ASN A 1 418 ? -11.213 -4.923 -5.451 1.00 94.12 418 ASN A O 1
ATOM 3158 N N . GLU A 1 419 ? -9.612 -6.394 -6.014 1.00 92.06 419 GLU A N 1
ATOM 3159 C CA . GLU A 1 419 ? -10.361 -7.603 -5.628 1.00 92.06 419 GLU A CA 1
ATOM 3160 C C . GLU A 1 419 ? -10.835 -7.593 -4.168 1.00 92.06 419 GLU A C 1
ATOM 3162 O O . GLU A 1 419 ? -11.838 -8.226 -3.823 1.00 92.06 419 GLU A O 1
ATOM 3167 N N . ASN A 1 420 ? -10.153 -6.846 -3.299 1.00 94.56 420 ASN A N 1
ATOM 3168 C CA . ASN A 1 420 ? -10.505 -6.785 -1.891 1.00 94.56 420 ASN A CA 1
ATOM 3169 C C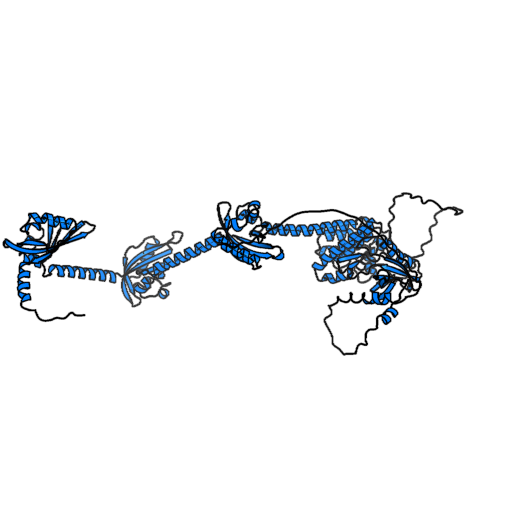 . ASN A 1 420 ? -11.896 -6.176 -1.641 1.00 94.56 420 ASN A C 1
ATOM 3171 O O . ASN A 1 420 ? -12.591 -6.625 -0.737 1.00 94.56 420 ASN A O 1
ATOM 3175 N N . PHE A 1 421 ? -12.378 -5.258 -2.490 1.00 95.69 421 PHE A N 1
ATOM 3176 C CA . PHE A 1 421 ? -13.760 -4.758 -2.398 1.00 95.69 421 PHE A CA 1
ATOM 3177 C C . PHE A 1 421 ? -14.802 -5.875 -2.506 1.00 95.69 421 PHE A C 1
ATOM 3179 O O . PHE A 1 421 ? -15.762 -5.905 -1.735 1.00 95.69 421 PHE A O 1
ATOM 3186 N N . THR A 1 422 ? -14.604 -6.804 -3.444 1.00 93.69 422 THR A N 1
ATOM 3187 C CA . THR A 1 422 ? -15.503 -7.949 -3.635 1.00 93.69 422 THR A CA 1
ATOM 3188 C C . THR A 1 422 ? -15.487 -8.857 -2.409 1.00 93.69 422 THR A C 1
ATOM 3190 O O . THR A 1 422 ? -16.539 -9.326 -1.981 1.00 93.69 422 THR A O 1
ATOM 3193 N N . ARG A 1 423 ? -14.307 -9.087 -1.816 1.00 92.75 423 ARG A N 1
ATOM 3194 C CA . ARG A 1 423 ? -14.150 -9.928 -0.619 1.00 92.75 423 ARG A CA 1
ATOM 3195 C C . ARG A 1 423 ? -14.774 -9.294 0.623 1.00 92.75 423 ARG A C 1
ATOM 3197 O O . ARG A 1 423 ? -15.476 -9.986 1.347 1.00 92.75 423 ARG A O 1
ATOM 3204 N N . THR A 1 424 ? -14.541 -8.001 0.843 1.00 94.56 424 THR A N 1
ATOM 3205 C CA . THR A 1 424 ? -14.997 -7.277 2.038 1.00 94.56 424 THR A CA 1
ATOM 3206 C C . THR A 1 424 ? -16.480 -6.923 1.993 1.00 94.56 424 THR A C 1
ATOM 3208 O O . THR A 1 424 ? -17.127 -6.960 3.029 1.00 94.56 424 THR A O 1
ATOM 3211 N N . LEU A 1 425 ? -17.041 -6.561 0.830 1.00 95.75 425 LEU A N 1
ATOM 3212 C CA . LEU A 1 425 ? -18.450 -6.140 0.722 1.00 95.75 425 LEU A CA 1
ATOM 3213 C C . LEU A 1 425 ? -19.376 -7.218 0.135 1.00 95.75 425 LEU A C 1
ATOM 3215 O O . LEU A 1 425 ? -20.598 -7.065 0.187 1.00 95.75 425 LEU A O 1
ATOM 3219 N N . GLY A 1 426 ? -18.831 -8.287 -0.449 1.00 95.06 426 GLY A N 1
ATOM 3220 C CA . GLY A 1 426 ? -19.596 -9.405 -1.013 1.00 95.06 426 GLY A CA 1
ATOM 3221 C C . GLY A 1 426 ? -20.287 -9.112 -2.352 1.00 95.06 426 GLY A C 1
ATOM 3222 O O . GLY A 1 426 ? -20.917 -10.000 -2.930 1.00 95.06 426 GLY A O 1
ATOM 3223 N N . TYR A 1 427 ? -20.188 -7.886 -2.875 1.00 96.12 427 TYR A N 1
ATOM 3224 C CA . TYR A 1 427 ? -20.721 -7.527 -4.192 1.00 96.12 427 TYR A CA 1
ATOM 3225 C C . TYR A 1 427 ? -19.699 -7.833 -5.288 1.00 96.12 427 TYR A C 1
ATOM 3227 O O . TYR A 1 427 ? -18.533 -7.473 -5.144 1.00 96.12 427 TYR A O 1
ATOM 3235 N N . PRO A 1 428 ? -20.111 -8.424 -6.422 1.00 95.31 428 PRO A N 1
ATOM 3236 C CA . PRO A 1 428 ? -19.230 -8.560 -7.570 1.00 95.31 428 PRO A CA 1
ATOM 3237 C C . PRO A 1 428 ? -18.859 -7.179 -8.121 1.00 95.31 428 PRO A C 1
ATOM 3239 O O . PRO A 1 428 ? -19.674 -6.255 -8.133 1.00 95.31 428 PRO A O 1
ATOM 3242 N N . HIS A 1 429 ? -17.653 -7.068 -8.675 1.00 92.69 429 HIS A N 1
ATOM 3243 C CA . HIS A 1 429 ? -17.101 -5.820 -9.213 1.00 92.69 429 HIS A CA 1
ATOM 3244 C C . HIS A 1 429 ? -18.060 -5.053 -10.147 1.00 92.69 429 HIS A C 1
ATOM 3246 O O . HIS A 1 429 ? -18.169 -3.828 -10.079 1.00 92.69 429 HIS A O 1
ATOM 3252 N N . LYS A 1 430 ? -18.803 -5.770 -11.003 1.00 93.00 430 LYS A N 1
ATOM 3253 C CA . LYS A 1 430 ? -19.791 -5.172 -11.919 1.00 93.00 430 LYS A CA 1
ATOM 3254 C C . LYS A 1 430 ? -20.952 -4.486 -11.192 1.00 93.00 430 LYS A C 1
ATOM 3256 O O . LYS A 1 430 ? -21.441 -3.478 -11.677 1.00 93.00 430 LYS A O 1
ATOM 3261 N N . GLU A 1 431 ? -21.396 -5.010 -10.049 1.00 94.75 431 GLU A N 1
ATOM 3262 C CA . GLU A 1 431 ? -22.473 -4.394 -9.258 1.00 94.75 431 GLU A CA 1
ATOM 3263 C C . GLU A 1 431 ? -21.980 -3.135 -8.534 1.00 94.75 431 GLU A C 1
ATOM 3265 O O . GLU A 1 431 ? -22.716 -2.152 -8.461 1.00 94.75 431 GLU A O 1
ATOM 3270 N N . LEU A 1 432 ? -20.736 -3.144 -8.038 1.00 94.62 432 LEU A N 1
ATOM 3271 C CA . LEU A 1 432 ? -20.126 -1.990 -7.365 1.00 94.62 432 LEU A CA 1
ATOM 3272 C C . LEU A 1 432 ? -19.905 -0.811 -8.319 1.00 94.62 432 LEU A C 1
ATOM 3274 O O . LEU A 1 432 ? -20.103 0.336 -7.937 1.00 94.62 432 LEU A O 1
ATOM 3278 N N . THR A 1 433 ? -19.516 -1.085 -9.562 1.00 93.06 433 THR A N 1
ATOM 3279 C CA . THR A 1 433 ? -19.234 -0.053 -10.576 1.00 93.06 433 THR A CA 1
ATOM 3280 C C . THR A 1 433 ? -20.484 0.453 -11.302 1.00 93.06 433 THR A C 1
ATOM 3282 O O . THR A 1 433 ? -20.469 1.553 -11.848 1.00 93.06 433 THR A O 1
ATOM 3285 N N . ALA A 1 434 ? -21.584 -0.308 -11.295 1.00 92.75 434 ALA A N 1
ATOM 3286 C CA . ALA A 1 434 ? -22.813 0.046 -12.012 1.00 92.75 434 ALA A CA 1
ATOM 3287 C C . ALA A 1 434 ? -23.666 1.129 -11.331 1.00 92.75 434 ALA A C 1
ATOM 3289 O O . ALA A 1 434 ? -24.535 1.710 -11.981 1.00 92.75 434 ALA A O 1
ATOM 3290 N N . GLN A 1 435 ? -23.459 1.394 -10.040 1.00 94.44 435 GLN A N 1
ATOM 3291 C CA . GLN A 1 435 ? -24.250 2.362 -9.281 1.00 94.44 435 GLN A CA 1
ATOM 3292 C C . GLN A 1 435 ? -23.355 3.296 -8.459 1.00 94.44 435 GLN A C 1
ATOM 3294 O O . GLN A 1 435 ? -22.215 2.938 -8.152 1.00 94.44 435 GLN A O 1
ATOM 3299 N N . PRO A 1 436 ? -23.848 4.493 -8.092 1.00 95.69 436 PRO A N 1
ATOM 3300 C CA . PRO A 1 436 ? -23.095 5.412 -7.256 1.00 95.69 436 PRO A CA 1
ATOM 3301 C C . PRO A 1 436 ? -22.699 4.764 -5.930 1.00 95.69 436 PRO A C 1
ATOM 3303 O O . PRO A 1 436 ? -23.522 4.114 -5.280 1.00 95.69 436 PRO A O 1
ATOM 3306 N N . PHE A 1 437 ? -21.470 4.997 -5.470 1.00 95.38 437 PHE A N 1
ATOM 3307 C CA . PHE A 1 437 ? -20.978 4.351 -4.255 1.00 95.38 437 PHE A CA 1
ATOM 3308 C C . PHE A 1 437 ? -21.782 4.735 -3.002 1.00 95.38 437 PHE A C 1
ATOM 3310 O O . PHE A 1 437 ? -21.834 3.974 -2.038 1.00 95.38 437 PHE A O 1
ATOM 3317 N N . ILE A 1 438 ? -22.460 5.891 -3.030 1.00 96.12 438 ILE A N 1
ATOM 3318 C CA . ILE A 1 438 ? -23.319 6.375 -1.941 1.00 96.12 438 ILE A CA 1
ATOM 3319 C C . ILE A 1 438 ? -24.503 5.437 -1.663 1.00 96.12 438 ILE A C 1
ATOM 3321 O O . ILE A 1 438 ? -25.012 5.416 -0.543 1.00 96.12 438 ILE A O 1
ATOM 3325 N N . GLU A 1 439 ? -24.918 4.620 -2.638 1.00 95.94 439 GLU A N 1
ATOM 3326 C CA . GLU A 1 439 ? -25.998 3.648 -2.441 1.00 95.94 439 GLU A CA 1
ATOM 3327 C C . GLU A 1 439 ? -25.590 2.467 -1.563 1.00 95.94 439 GLU A C 1
ATOM 3329 O O . GLU A 1 439 ? -26.441 1.851 -0.914 1.00 95.94 439 GLU A O 1
ATOM 3334 N N . PHE A 1 440 ? -24.288 2.193 -1.468 1.00 96.56 440 PHE A N 1
ATOM 3335 C CA . PHE A 1 440 ? -23.754 1.218 -0.524 1.00 96.56 440 PHE A CA 1
ATOM 3336 C C . PHE A 1 440 ? -23.520 1.823 0.860 1.00 96.56 440 PHE A C 1
ATOM 3338 O O . PHE A 1 440 ? -23.307 1.074 1.801 1.00 96.56 440 PHE A O 1
ATOM 3345 N N . VAL A 1 441 ? -23.580 3.144 1.027 1.00 97.69 441 VAL A N 1
ATOM 3346 C CA . VAL A 1 441 ? -23.336 3.798 2.318 1.00 97.69 441 VAL A CA 1
ATOM 3347 C C . VAL A 1 441 ? -24.598 3.779 3.184 1.00 97.69 441 VAL A C 1
ATOM 3349 O O . VAL A 1 441 ? -25.711 4.037 2.704 1.00 97.69 441 VAL A O 1
ATOM 3352 N N . HIS A 1 442 ? -24.416 3.502 4.478 1.00 98.00 442 HIS A N 1
ATOM 3353 C CA . HIS A 1 442 ? -25.468 3.547 5.491 1.00 98.00 442 HIS A CA 1
ATOM 3354 C C . HIS A 1 442 ? -26.223 4.886 5.431 1.00 98.00 442 HIS A C 1
ATOM 3356 O O . HIS A 1 442 ? -25.565 5.926 5.392 1.00 98.00 442 HIS A O 1
ATOM 3362 N N . PRO A 1 443 ? -27.573 4.905 5.464 1.00 97.38 443 PRO A N 1
ATOM 3363 C CA . PRO A 1 443 ? -28.372 6.127 5.318 1.00 97.38 443 PRO A CA 1
ATOM 3364 C C . PRO A 1 443 ? -27.907 7.306 6.184 1.00 97.38 443 PRO A C 1
ATOM 3366 O O . PRO A 1 443 ? -27.708 8.400 5.658 1.00 97.38 443 PRO A O 1
ATOM 3369 N N . ASP A 1 444 ? -27.645 7.063 7.470 1.00 97.81 444 ASP A N 1
ATOM 3370 C CA . ASP A 1 444 ? -27.166 8.086 8.416 1.00 97.81 444 ASP A CA 1
ATOM 3371 C C . ASP A 1 444 ? -25.783 8.665 8.069 1.00 97.81 444 ASP A C 1
ATOM 3373 O O . ASP A 1 444 ? -25.482 9.803 8.423 1.00 97.81 444 ASP A O 1
ATOM 3377 N N . ASP A 1 445 ? -24.944 7.912 7.352 1.00 97.81 445 ASP A N 1
ATOM 3378 C CA . ASP A 1 445 ? -23.576 8.316 7.016 1.00 97.81 445 ASP A CA 1
ATOM 3379 C C . ASP A 1 445 ? -23.505 9.012 5.640 1.00 97.81 445 ASP A C 1
ATOM 3381 O O . ASP A 1 445 ? -22.475 9.600 5.282 1.00 97.81 445 ASP A O 1
ATOM 3385 N N . ARG A 1 446 ? -24.595 8.985 4.854 1.00 97.25 446 ARG A N 1
ATOM 3386 C CA . ARG A 1 446 ? -24.657 9.593 3.513 1.00 97.25 446 ARG A CA 1
ATOM 3387 C C . ARG A 1 446 ? -24.381 11.105 3.525 1.00 97.25 446 ARG A C 1
ATOM 3389 O O . ARG A 1 446 ? -23.565 11.531 2.707 1.00 97.25 446 ARG A O 1
ATOM 3396 N N . PRO A 1 447 ? -24.961 11.931 4.426 1.00 97.06 447 PRO A N 1
ATOM 3397 C CA . PRO A 1 447 ? -24.701 13.375 4.439 1.00 97.06 447 PRO A CA 1
ATOM 3398 C C . PRO A 1 447 ? -23.221 13.713 4.655 1.00 97.06 447 PRO A C 1
ATOM 3400 O O . PRO A 1 447 ? -22.658 14.533 3.930 1.00 97.06 447 PRO A O 1
ATOM 3403 N N . ASN A 1 448 ? -22.568 13.029 5.600 1.00 96.44 448 ASN A N 1
ATOM 3404 C CA . ASN A 1 448 ? -21.147 13.229 5.893 1.00 96.44 448 ASN A CA 1
ATOM 3405 C C . ASN A 1 448 ? -20.260 12.742 4.742 1.00 96.44 448 ASN A C 1
ATOM 3407 O O . ASN A 1 448 ? -19.285 13.398 4.389 1.00 96.44 448 ASN A O 1
ATOM 3411 N N . THR A 1 449 ? -20.633 11.631 4.106 1.00 95.94 449 THR A N 1
ATOM 3412 C CA . THR A 1 449 ? -19.911 11.114 2.936 1.00 95.94 449 THR A CA 1
ATOM 3413 C C . THR A 1 449 ? -19.981 12.096 1.764 1.00 95.94 449 THR A C 1
ATOM 3415 O O . THR A 1 449 ? -18.964 12.384 1.140 1.00 95.94 449 THR A O 1
ATOM 3418 N N . LEU A 1 450 ? -21.156 12.672 1.487 1.00 94.56 450 LEU A N 1
ATOM 3419 C CA . LEU A 1 450 ? -21.312 13.701 0.451 1.00 94.56 450 LEU A CA 1
ATOM 3420 C C . LEU A 1 450 ? -20.480 14.953 0.758 1.00 94.56 450 LEU A C 1
ATOM 3422 O O . LEU A 1 450 ? -19.883 15.532 -0.150 1.00 94.56 450 LEU A O 1
ATOM 3426 N N . HIS A 1 451 ? -20.402 15.353 2.030 1.00 94.44 451 HIS A N 1
ATOM 3427 C CA . HIS A 1 451 ? -19.554 16.465 2.451 1.00 94.44 451 HIS A CA 1
ATOM 3428 C C . HIS A 1 451 ? -18.069 16.205 2.148 1.00 94.44 451 HIS A C 1
ATOM 3430 O O . HIS A 1 451 ? -17.393 17.086 1.615 1.00 94.44 451 HIS A O 1
ATOM 3436 N N . GLU A 1 452 ? -17.575 14.988 2.386 1.00 94.44 452 GLU A N 1
ATOM 3437 C CA . GLU A 1 452 ? -16.198 14.615 2.035 1.00 94.44 452 GLU A CA 1
ATOM 3438 C C . GLU A 1 452 ? -15.941 14.632 0.522 1.00 94.44 452 GLU A C 1
ATOM 3440 O O . GLU A 1 452 ? -14.908 15.134 0.083 1.00 94.44 452 GLU A O 1
ATOM 3445 N N . ILE A 1 453 ? -16.897 14.193 -0.304 1.00 91.50 453 ILE A N 1
ATOM 3446 C CA . ILE A 1 453 ? -16.771 14.295 -1.772 1.00 91.50 453 ILE A CA 1
ATOM 3447 C C . ILE A 1 453 ? -16.649 15.759 -2.208 1.00 91.50 453 ILE A C 1
ATOM 3449 O O . ILE A 1 453 ? -15.834 16.085 -3.073 1.00 91.50 453 ILE A O 1
ATOM 3453 N N . ILE A 1 454 ? -17.424 16.665 -1.602 1.00 91.56 454 ILE A N 1
ATOM 3454 C CA . ILE A 1 454 ? -17.343 18.100 -1.904 1.00 91.56 454 ILE A CA 1
ATOM 3455 C C . ILE A 1 454 ? -15.956 18.642 -1.543 1.00 91.56 454 ILE A C 1
ATOM 3457 O O . ILE A 1 454 ? -15.367 19.377 -2.339 1.00 91.56 454 ILE A O 1
ATOM 3461 N N . ARG A 1 455 ? -15.396 18.258 -0.392 1.00 93.19 455 ARG A N 1
ATOM 3462 C CA . ARG A 1 455 ? -14.030 18.642 -0.001 1.00 93.19 455 ARG A CA 1
ATOM 3463 C C . ARG A 1 455 ? -12.989 18.122 -0.993 1.00 93.19 455 ARG A C 1
ATOM 3465 O O . ARG A 1 455 ? -12.182 18.905 -1.500 1.00 93.19 455 ARG A O 1
ATOM 3472 N N . LEU A 1 456 ? -13.090 16.852 -1.387 1.00 92.00 456 LEU A N 1
ATOM 3473 C CA . LEU A 1 456 ? -12.236 16.256 -2.417 1.00 92.00 456 LEU A CA 1
ATOM 3474 C C . LEU A 1 456 ? -12.372 16.977 -3.763 1.00 92.00 456 LEU A C 1
ATOM 3476 O O . LEU A 1 456 ? -11.364 17.235 -4.416 1.00 92.00 456 LEU A O 1
ATOM 3480 N N . SER A 1 457 ? -13.574 17.391 -4.172 1.00 88.06 457 SER A N 1
ATOM 3481 C CA . SER A 1 457 ? -13.771 18.164 -5.413 1.00 88.06 457 SER A CA 1
ATOM 3482 C C . SER A 1 457 ? -13.041 19.517 -5.384 1.00 88.06 457 SER A C 1
ATOM 3484 O O . SER A 1 457 ? -12.551 20.002 -6.404 1.00 88.06 457 SER A O 1
ATOM 3486 N N . ARG A 1 458 ? -12.868 20.086 -4.184 1.00 89.25 458 ARG A N 1
ATOM 3487 C CA . ARG A 1 458 ? -12.071 21.290 -3.918 1.00 89.25 458 ARG A CA 1
ATOM 3488 C C . ARG A 1 458 ? -10.592 20.982 -3.692 1.00 89.25 458 ARG A C 1
ATOM 3490 O O . ARG A 1 458 ? -9.852 21.865 -3.279 1.00 89.25 458 ARG A O 1
ATOM 3497 N N . GLY A 1 459 ? -10.110 19.778 -3.997 1.00 85.69 459 GLY A N 1
ATOM 3498 C CA . GLY A 1 459 ? -8.707 19.371 -3.841 1.00 85.69 459 GLY A CA 1
ATOM 3499 C C . GLY A 1 459 ? -8.228 19.226 -2.395 1.00 85.69 459 GLY A C 1
ATOM 3500 O O . GLY A 1 459 ? -7.026 19.078 -2.178 1.00 85.69 459 GLY A O 1
ATOM 3501 N N . GLU A 1 460 ? -9.128 19.284 -1.414 1.00 91.38 460 GLU A N 1
ATOM 3502 C CA . GLU A 1 460 ? -8.783 19.009 -0.022 1.00 91.38 460 GLU A CA 1
ATOM 3503 C C . GLU A 1 460 ? -8.678 17.491 0.180 1.00 91.38 460 GLU A C 1
ATOM 3505 O O . GLU A 1 460 ? -9.567 16.764 -0.262 1.00 91.38 460 GLU A O 1
ATOM 3510 N N . PRO A 1 461 ? -7.613 16.983 0.821 1.00 92.75 461 PRO A N 1
ATOM 3511 C CA . PRO A 1 461 ? -7.491 15.558 1.095 1.00 92.75 461 PRO A CA 1
ATOM 3512 C C . PRO A 1 461 ? -8.437 15.121 2.223 1.00 92.75 461 PRO A C 1
ATOM 3514 O O . PRO A 1 461 ? -8.649 15.850 3.196 1.00 92.75 461 PRO A O 1
ATOM 3517 N N . THR A 1 462 ? -8.926 13.887 2.126 1.00 92.56 462 THR A N 1
ATOM 3518 C CA . THR A 1 462 ? -9.639 13.193 3.205 1.00 92.56 462 THR A CA 1
ATOM 3519 C C . THR A 1 462 ? -8.653 12.301 3.952 1.00 92.56 462 THR A C 1
ATOM 3521 O O . THR A 1 462 ? -7.889 11.562 3.329 1.00 92.56 462 THR A O 1
ATOM 3524 N N . ILE A 1 463 ? -8.665 12.363 5.284 1.00 92.50 463 ILE A N 1
ATOM 3525 C CA . ILE A 1 463 ? -7.784 11.585 6.163 1.00 92.50 463 ILE A CA 1
ATOM 3526 C C . ILE A 1 463 ? -8.650 10.950 7.250 1.00 92.50 463 ILE A C 1
ATOM 3528 O O . ILE A 1 463 ? -9.360 11.669 7.949 1.00 92.50 463 ILE A O 1
ATOM 3532 N N . GLN A 1 464 ? -8.573 9.624 7.388 1.00 92.25 464 GLN A N 1
ATOM 3533 C CA . GLN A 1 464 ? -9.253 8.839 8.431 1.00 92.25 464 GLN A CA 1
ATOM 3534 C C . GLN A 1 464 ? -10.765 9.102 8.549 1.00 92.25 464 GLN A C 1
ATOM 3536 O O . GLN A 1 464 ? -11.329 9.112 9.643 1.00 92.25 464 GLN A O 1
ATOM 3541 N N . PHE A 1 465 ? -11.445 9.314 7.424 1.00 97.06 465 PHE A N 1
ATOM 3542 C CA . PHE A 1 465 ? -12.899 9.452 7.433 1.00 97.06 465 PHE A CA 1
ATOM 3543 C C . PHE A 1 465 ? -13.553 8.078 7.555 1.00 97.06 465 PHE A C 1
ATOM 3545 O O . PHE A 1 465 ? -13.291 7.208 6.732 1.00 97.06 465 PHE A O 1
ATOM 3552 N N . ILE A 1 466 ? -14.413 7.878 8.551 1.00 97.62 466 ILE A N 1
ATOM 3553 C CA . ILE A 1 466 ? -15.077 6.592 8.774 1.00 97.62 466 ILE A CA 1
ATOM 3554 C C . ILE A 1 466 ? -16.543 6.687 8.369 1.00 97.62 466 ILE A C 1
ATOM 3556 O O . ILE A 1 466 ? -17.267 7.570 8.829 1.00 97.62 466 ILE A O 1
ATOM 3560 N N . ASN A 1 467 ? -16.994 5.737 7.558 1.00 97.44 467 ASN A N 1
ATOM 3561 C CA . ASN A 1 467 ? -18.406 5.518 7.273 1.00 97.44 467 ASN A CA 1
ATOM 3562 C C . ASN A 1 467 ? -18.710 4.024 7.112 1.00 97.44 467 ASN A C 1
ATOM 3564 O O . ASN A 1 467 ? -17.824 3.193 6.907 1.00 97.44 467 ASN A O 1
ATOM 3568 N N . ARG A 1 468 ? -19.988 3.673 7.231 1.00 98.19 468 ARG A N 1
ATOM 3569 C CA . ARG A 1 468 ? -20.456 2.293 7.126 1.00 98.19 468 ARG A CA 1
ATOM 3570 C C . ARG A 1 468 ? -20.931 1.997 5.711 1.00 98.19 468 ARG A C 1
ATOM 3572 O O . ARG A 1 468 ? -21.805 2.687 5.188 1.00 98.19 468 ARG A O 1
ATOM 3579 N N . TYR A 1 469 ? -20.395 0.936 5.126 1.00 97.88 469 TYR A N 1
ATOM 3580 C CA . TYR A 1 469 ? -20.831 0.361 3.860 1.00 97.88 469 TYR A CA 1
ATOM 3581 C C . TYR A 1 469 ? -21.660 -0.897 4.116 1.00 97.88 469 TYR A C 1
ATOM 3583 O O . TYR A 1 469 ? -21.329 -1.717 4.964 1.00 97.88 469 TYR A O 1
ATOM 3591 N N . ARG A 1 470 ? -22.762 -1.056 3.394 1.00 97.50 470 ARG A N 1
ATOM 3592 C CA . ARG A 1 470 ? -23.638 -2.221 3.455 1.00 97.50 470 ARG A CA 1
ATOM 3593 C C . ARG A 1 470 ? -22.973 -3.371 2.715 1.00 97.50 470 ARG A C 1
ATOM 3595 O O . ARG A 1 470 ? -22.666 -3.218 1.539 1.00 97.50 470 ARG A O 1
ATOM 3602 N N . HIS A 1 471 ? -22.816 -4.511 3.371 1.00 97.19 471 HIS A N 1
ATOM 3603 C CA . HIS A 1 471 ? -22.423 -5.783 2.774 1.00 97.19 471 HIS A CA 1
ATOM 3604 C C . HIS A 1 471 ? -23.611 -6.435 2.036 1.00 97.19 471 HIS A C 1
ATOM 3606 O O . HIS A 1 471 ? -24.772 -6.085 2.267 1.00 97.19 471 HIS A O 1
ATOM 3612 N N . LYS A 1 472 ? -23.353 -7.367 1.110 1.00 95.56 472 LYS A N 1
ATOM 3613 C CA . LYS A 1 472 ? -24.392 -7.992 0.265 1.00 95.56 472 LYS A CA 1
ATOM 3614 C C . LYS A 1 472 ? -25.449 -8.790 1.038 1.00 95.56 472 LYS A C 1
ATOM 3616 O O . LYS A 1 472 ? -26.588 -8.880 0.589 1.00 95.56 472 LYS A O 1
ATOM 3621 N N . ASP A 1 473 ? -25.102 -9.340 2.194 1.00 95.25 473 ASP A N 1
ATOM 3622 C CA . ASP A 1 473 ? -26.041 -10.043 3.088 1.00 95.25 473 ASP A CA 1
ATOM 3623 C C . ASP A 1 473 ? -26.878 -9.098 3.984 1.00 95.25 473 ASP A C 1
ATOM 3625 O O . ASP A 1 473 ? -27.748 -9.560 4.719 1.00 95.25 473 ASP A O 1
ATOM 3629 N N . GLY A 1 474 ? -26.628 -7.784 3.923 1.00 93.75 474 GLY A N 1
ATOM 3630 C CA . GLY A 1 474 ? -27.358 -6.753 4.657 1.00 93.75 474 GLY A CA 1
ATOM 3631 C C . GLY A 1 474 ? -26.691 -6.220 5.929 1.00 93.75 474 GLY A C 1
ATOM 3632 O O . GLY A 1 474 ? -27.167 -5.201 6.434 1.00 93.75 474 GLY A O 1
ATOM 3633 N N . HIS A 1 475 ? -25.608 -6.822 6.442 1.00 95.25 475 HIS A N 1
ATOM 3634 C CA . HIS A 1 475 ? -24.870 -6.223 7.565 1.00 95.25 475 HIS A CA 1
ATOM 3635 C C . HIS A 1 475 ? -24.033 -5.012 7.111 1.00 95.25 475 HIS A C 1
ATOM 3637 O O . HIS A 1 475 ? -23.904 -4.744 5.917 1.00 95.25 475 HIS A O 1
ATOM 3643 N N . TYR A 1 476 ? -23.482 -4.246 8.056 1.00 96.50 476 TYR A N 1
ATOM 3644 C CA . TYR A 1 476 ? -22.664 -3.067 7.755 1.00 96.50 476 TYR A CA 1
ATOM 3645 C C . TYR A 1 476 ? -21.206 -3.266 8.166 1.00 96.50 476 TYR A C 1
ATOM 3647 O O . TYR A 1 476 ? -20.925 -3.712 9.275 1.00 96.50 476 TYR A O 1
ATOM 3655 N N . VAL A 1 477 ? -20.307 -2.863 7.274 1.00 97.25 477 VAL A N 1
ATOM 3656 C CA . VAL A 1 477 ? -18.852 -2.883 7.412 1.00 97.25 477 VAL A CA 1
ATOM 3657 C C . VAL A 1 477 ? -18.360 -1.445 7.547 1.00 97.25 477 VAL A C 1
ATOM 3659 O O . VAL A 1 477 ? -18.700 -0.589 6.730 1.00 97.25 477 VAL A O 1
ATOM 3662 N N . SER A 1 478 ? -17.566 -1.155 8.574 1.00 97.62 478 SER A N 1
ATOM 3663 C CA . SER A 1 478 ? -17.007 0.184 8.792 1.00 97.62 478 SER A CA 1
ATOM 3664 C C . SER A 1 478 ? -15.702 0.339 8.023 1.00 97.62 478 SER A C 1
ATOM 3666 O O . SER A 1 478 ? -14.742 -0.389 8.284 1.00 97.62 478 SER A O 1
ATOM 3668 N N . LEU A 1 479 ? -15.653 1.307 7.109 1.00 97.62 479 LEU A N 1
ATOM 3669 C CA . LEU A 1 479 ? -14.478 1.609 6.297 1.00 97.62 479 LEU A CA 1
ATOM 3670 C C . LEU A 1 479 ? -13.877 2.957 6.705 1.00 97.62 479 LEU A C 1
ATOM 3672 O O . LEU A 1 479 ? -14.577 3.965 6.762 1.00 97.62 479 LEU A O 1
ATOM 3676 N N . GLU A 1 480 ? -12.574 2.964 6.976 1.00 97.81 480 GLU A N 1
ATOM 3677 C CA . GLU A 1 480 ? -11.759 4.152 7.233 1.00 97.81 480 GLU A CA 1
ATOM 3678 C C . GLU A 1 480 ? -11.037 4.573 5.948 1.00 97.81 480 GLU A C 1
ATOM 3680 O O . GLU A 1 480 ? -10.205 3.833 5.426 1.00 97.81 480 GLU A O 1
ATOM 3685 N N . TRP A 1 481 ? -11.341 5.767 5.447 1.00 97.56 481 TRP A N 1
ATOM 3686 C CA . TRP A 1 481 ? -10.908 6.279 4.153 1.00 97.56 481 TRP A CA 1
ATOM 3687 C C . TRP A 1 481 ? -9.777 7.294 4.263 1.00 97.56 481 TRP A C 1
ATOM 3689 O O . TRP A 1 481 ? -9.818 8.234 5.061 1.00 97.56 481 TRP A O 1
ATOM 3699 N N . THR A 1 482 ? -8.809 7.159 3.362 1.00 97.25 482 THR A N 1
ATOM 3700 C CA . THR A 1 482 ? -7.860 8.212 2.994 1.00 97.25 482 THR A CA 1
ATOM 3701 C C . THR A 1 482 ? -7.948 8.436 1.492 1.00 97.25 482 THR A C 1
ATOM 3703 O O . THR A 1 482 ? -7.839 7.486 0.718 1.00 97.25 482 THR A O 1
ATOM 3706 N N . ALA A 1 483 ? -8.159 9.681 1.066 1.00 95.31 483 ALA A N 1
ATOM 3707 C CA . ALA A 1 483 ? -8.400 9.987 -0.340 1.00 95.31 483 ALA A CA 1
ATOM 3708 C C . ALA A 1 483 ? -7.793 11.324 -0.773 1.00 95.31 483 ALA A C 1
ATOM 3710 O O . ALA A 1 483 ? -7.699 12.279 0.003 1.00 95.31 483 ALA A O 1
ATOM 3711 N N . ARG A 1 484 ? -7.400 11.395 -2.047 1.00 94.00 484 ARG A N 1
ATOM 3712 C CA . ARG A 1 484 ? -6.960 12.619 -2.728 1.00 94.00 484 ARG A CA 1
ATOM 3713 C C . ARG A 1 484 ? -7.567 12.673 -4.121 1.00 94.00 484 ARG A C 1
ATOM 3715 O O . ARG A 1 484 ? -7.748 11.640 -4.757 1.00 94.00 484 ARG A O 1
ATOM 3722 N N . SER A 1 485 ? -7.841 13.872 -4.616 1.00 92.44 485 SER A N 1
ATOM 3723 C CA . SER A 1 485 ? -8.335 14.069 -5.978 1.00 92.44 485 SER A CA 1
ATOM 3724 C C . SER A 1 485 ? -7.264 14.645 -6.901 1.00 92.44 485 SER A C 1
ATOM 3726 O O . SER A 1 485 ? -6.406 15.426 -6.481 1.00 92.44 485 SER A O 1
ATOM 3728 N N . VAL A 1 486 ? -7.342 14.280 -8.179 1.00 87.31 486 VAL A N 1
ATOM 3729 C CA . VAL A 1 486 ? -6.578 14.901 -9.266 1.00 87.31 486 VAL A CA 1
ATOM 3730 C C . VAL A 1 486 ? -7.558 15.725 -10.091 1.00 87.31 486 VAL A C 1
ATOM 3732 O O . VAL A 1 486 ? -8.312 15.198 -10.907 1.00 87.31 486 VAL A O 1
ATOM 3735 N N . ARG A 1 487 ? -7.588 17.042 -9.846 1.00 77.56 487 ARG A N 1
ATOM 3736 C CA . ARG A 1 487 ? -8.622 17.931 -10.411 1.00 77.56 487 ARG A CA 1
ATOM 3737 C C . ARG A 1 487 ? -8.642 17.958 -11.939 1.00 77.56 487 ARG A C 1
ATOM 3739 O O . ARG A 1 487 ? -9.723 18.046 -12.504 1.00 77.56 487 ARG A O 1
ATOM 3746 N N . ALA A 1 488 ? -7.477 17.880 -12.587 1.00 77.12 488 ALA A N 1
ATOM 3747 C CA . ALA A 1 488 ? -7.372 17.895 -14.049 1.00 77.12 488 ALA A CA 1
ATOM 3748 C C . ALA A 1 488 ? -8.088 16.703 -14.708 1.00 77.12 488 ALA A C 1
ATOM 3750 O O . ALA A 1 488 ? -8.575 16.819 -15.826 1.00 77.12 488 ALA A O 1
ATOM 3751 N N . GLU A 1 489 ? -8.178 15.581 -13.993 1.00 80.62 489 GLU A N 1
ATOM 3752 C CA . GLU A 1 489 ? -8.722 14.315 -14.490 1.00 80.62 489 GLU A CA 1
ATOM 3753 C C . GLU A 1 489 ? -10.131 14.022 -13.949 1.00 80.62 489 GLU A C 1
ATOM 3755 O O . GLU A 1 489 ? -10.800 13.110 -14.425 1.00 80.62 489 GLU A O 1
ATOM 3760 N N . GLY A 1 490 ? -10.608 14.775 -12.949 1.00 83.88 490 GLY A N 1
ATOM 3761 C CA . GLY A 1 490 ? -11.923 14.549 -12.339 1.00 83.88 490 GLY A CA 1
ATOM 3762 C C . GLY A 1 490 ? -12.025 13.243 -11.539 1.00 83.88 490 GLY A C 1
ATOM 3763 O O . GLY A 1 490 ? -13.128 12.729 -11.337 1.00 83.88 490 GLY A O 1
ATOM 3764 N N . VAL A 1 491 ? -10.893 12.710 -11.069 1.00 91.31 491 VAL A N 1
ATOM 3765 C CA . VAL A 1 491 ? -10.818 11.440 -10.332 1.00 91.31 491 VAL A CA 1
ATOM 3766 C C . VAL A 1 491 ? -10.356 11.604 -8.892 1.00 91.31 491 VAL A C 1
ATOM 3768 O O . VAL A 1 491 ? -9.652 12.547 -8.528 1.00 91.31 491 VAL A O 1
ATOM 3771 N N . ILE A 1 492 ? -10.747 10.634 -8.078 1.00 92.62 492 ILE A N 1
ATOM 3772 C CA . ILE A 1 492 ? -10.417 10.466 -6.672 1.00 92.62 492 ILE A CA 1
ATOM 3773 C C . ILE A 1 492 ? -9.652 9.152 -6.545 1.00 92.62 492 ILE A C 1
ATOM 3775 O O . ILE A 1 492 ? -10.174 8.092 -6.879 1.00 92.62 492 ILE A O 1
ATOM 3779 N N . TYR A 1 493 ? -8.434 9.227 -6.027 1.00 94.38 493 TYR A N 1
ATOM 3780 C CA . TYR A 1 493 ? -7.656 8.074 -5.598 1.00 94.38 493 TYR A CA 1
ATOM 3781 C C . TYR A 1 493 ? -7.906 7.874 -4.112 1.00 94.38 493 TYR A C 1
ATOM 3783 O O . TYR A 1 493 ? -7.650 8.782 -3.314 1.00 94.38 493 TYR A O 1
ATOM 3791 N N . ALA A 1 494 ? -8.419 6.707 -3.742 1.00 95.38 494 ALA A N 1
ATOM 3792 C CA . ALA A 1 494 ? -8.781 6.417 -2.369 1.00 95.38 494 ALA A CA 1
ATOM 3793 C C . ALA A 1 494 ? -8.304 5.030 -1.938 1.00 95.38 494 ALA A C 1
ATOM 3795 O O . ALA A 1 494 ? -8.281 4.072 -2.712 1.00 95.38 494 ALA A O 1
ATOM 3796 N N . VAL A 1 495 ? -7.930 4.954 -0.667 1.00 96.56 495 VAL A N 1
ATOM 3797 C CA . VAL A 1 495 ? -7.666 3.713 0.046 1.00 96.56 495 VAL A CA 1
ATOM 3798 C C . VAL A 1 495 ? -8.594 3.657 1.250 1.00 96.56 495 VAL A C 1
ATOM 3800 O O . VAL A 1 495 ? -8.738 4.642 1.979 1.00 96.56 495 VAL A O 1
ATOM 3803 N N . ALA A 1 496 ? -9.236 2.514 1.438 1.00 96.94 496 ALA A N 1
ATOM 3804 C CA . ALA A 1 496 ? -10.061 2.216 2.591 1.00 96.94 496 ALA A CA 1
ATOM 3805 C C . ALA A 1 496 ? -9.478 1.046 3.377 1.00 96.94 496 ALA A C 1
ATOM 3807 O O . ALA A 1 496 ? -8.940 0.095 2.810 1.00 96.94 496 ALA A O 1
ATOM 3808 N N . ARG A 1 497 ? -9.627 1.107 4.696 1.00 96.44 497 ARG A N 1
ATOM 3809 C CA . ARG A 1 497 ? -9.323 0.005 5.607 1.00 96.44 497 ARG A CA 1
ATOM 3810 C C . ARG A 1 497 ? -10.573 -0.406 6.340 1.00 96.44 497 ARG A C 1
ATOM 3812 O O . ARG A 1 497 ? -11.312 0.448 6.826 1.00 96.44 497 ARG A O 1
ATOM 3819 N N . GLU A 1 498 ? -10.797 -1.704 6.446 1.00 95.69 498 GLU A N 1
ATOM 3820 C CA . GLU A 1 498 ? -11.859 -2.206 7.301 1.00 95.69 498 GLU A CA 1
ATOM 3821 C C . GLU A 1 498 ? -11.471 -2.044 8.776 1.00 95.69 498 GLU A C 1
ATOM 3823 O O . GLU A 1 498 ? -10.396 -2.458 9.206 1.00 95.69 498 GLU A O 1
ATOM 3828 N N . VAL A 1 499 ? -12.357 -1.422 9.555 1.00 95.62 499 VAL A N 1
ATOM 3829 C CA . VAL A 1 499 ? -12.139 -1.121 10.980 1.00 95.62 499 VAL A CA 1
ATOM 3830 C C . VAL A 1 499 ? -13.284 -1.614 11.867 1.00 95.62 499 VAL A C 1
ATOM 3832 O O . VAL A 1 499 ? -13.373 -1.224 13.031 1.00 95.62 499 VAL A O 1
ATOM 3835 N N . THR A 1 500 ? -14.162 -2.473 11.336 1.00 93.31 500 THR A N 1
ATOM 3836 C CA . THR A 1 500 ? -15.354 -2.992 12.026 1.00 93.31 500 THR A CA 1
ATOM 3837 C C . THR A 1 500 ? -14.999 -3.654 13.362 1.00 93.31 500 THR A C 1
ATOM 3839 O O . THR A 1 500 ? -15.498 -3.235 14.406 1.00 93.31 500 THR A O 1
ATOM 3842 N N . GLU A 1 501 ? -14.092 -4.635 13.347 1.00 90.38 501 GLU A N 1
ATOM 3843 C CA . GLU A 1 501 ? -13.663 -5.375 14.543 1.00 90.38 501 GLU A CA 1
ATOM 3844 C C . GLU A 1 501 ? -12.943 -4.466 15.548 1.00 90.38 501 GLU A C 1
ATOM 3846 O O . GLU A 1 501 ? -13.256 -4.478 16.739 1.00 90.38 501 GLU A O 1
ATOM 3851 N N . ARG A 1 502 ? -12.044 -3.599 15.059 1.00 92.25 502 ARG A N 1
ATOM 3852 C CA . ARG A 1 502 ? -11.319 -2.627 15.892 1.00 92.25 502 ARG A CA 1
ATOM 3853 C C . ARG A 1 502 ? -12.283 -1.727 16.669 1.00 92.25 502 ARG A C 1
ATOM 3855 O O . ARG A 1 502 ? -12.138 -1.578 17.878 1.00 92.25 502 ARG A O 1
ATOM 3862 N N . LEU A 1 503 ? -13.280 -1.154 15.990 1.00 90.75 503 LEU A N 1
ATOM 3863 C CA . LEU A 1 503 ? -14.274 -0.286 16.627 1.00 90.75 503 LEU A CA 1
ATOM 3864 C C . LEU A 1 503 ? -15.161 -1.048 17.620 1.00 90.75 503 LEU A C 1
ATOM 3866 O O . LEU A 1 503 ? -15.528 -0.485 18.651 1.00 90.75 503 LEU A O 1
ATOM 3870 N N . HIS A 1 504 ? -15.492 -2.312 17.339 1.00 87.81 504 HIS A N 1
ATOM 3871 C CA . HIS A 1 504 ? -16.267 -3.146 18.259 1.00 87.81 504 HIS A CA 1
ATOM 3872 C C . HIS A 1 504 ? -15.500 -3.414 19.559 1.00 87.81 504 HIS A C 1
ATOM 3874 O O . HIS A 1 504 ? -16.031 -3.171 20.641 1.00 87.81 504 HIS A O 1
ATOM 3880 N N . LEU A 1 505 ? -14.233 -3.824 19.452 1.00 89.12 505 LEU A N 1
ATOM 3881 C CA . LEU A 1 505 ? -13.360 -4.074 20.603 1.00 89.12 505 LEU A CA 1
ATOM 3882 C C . LEU A 1 505 ? -13.129 -2.806 21.434 1.00 89.12 505 LEU A C 1
ATOM 3884 O O . LEU A 1 505 ? -13.164 -2.846 22.663 1.00 89.12 505 LEU A O 1
ATOM 3888 N N . GLU A 1 506 ? -12.931 -1.656 20.785 1.00 88.88 506 GLU A N 1
ATOM 3889 C CA . GLU A 1 506 ? -12.805 -0.374 21.485 1.00 88.88 506 GLU A CA 1
ATOM 3890 C C . GLU A 1 506 ? -14.092 0.015 22.224 1.00 88.88 506 GLU A C 1
ATOM 3892 O O . GLU A 1 506 ? -14.029 0.518 23.348 1.00 88.88 506 GLU A O 1
ATOM 3897 N N . ALA A 1 507 ? -15.259 -0.215 21.618 1.00 88.31 507 ALA A N 1
ATOM 3898 C CA . ALA A 1 507 ? -16.546 0.060 22.246 1.00 88.31 507 ALA A CA 1
ATOM 3899 C C . ALA A 1 507 ? -16.821 -0.877 23.433 1.00 88.31 507 ALA A C 1
ATOM 3901 O O . ALA A 1 507 ? -17.265 -0.413 24.484 1.00 88.31 507 ALA A O 1
ATOM 3902 N N . GLU A 1 508 ? -16.520 -2.170 23.293 1.00 88.44 508 GLU A N 1
ATOM 3903 C CA . GLU A 1 508 ? -16.643 -3.156 24.369 1.00 88.44 508 GLU A CA 1
ATOM 3904 C C . GLU A 1 508 ? -15.714 -2.820 25.537 1.00 88.44 508 GLU A C 1
ATOM 3906 O O . GLU A 1 508 ? -16.163 -2.769 26.681 1.00 88.44 508 GLU A O 1
ATOM 3911 N N . LYS A 1 509 ? -14.451 -2.480 25.256 1.00 87.75 509 LYS A N 1
ATOM 3912 C CA . LYS A 1 509 ? -13.506 -2.038 26.284 1.00 87.75 509 LYS A CA 1
ATOM 3913 C C . LYS A 1 509 ? -14.011 -0.801 27.024 1.00 87.75 509 LYS A C 1
ATOM 3915 O O . LYS A 1 509 ? -14.034 -0.803 28.248 1.00 87.75 509 LYS A O 1
ATOM 3920 N N . ARG A 1 510 ? -14.471 0.232 26.307 1.00 86.81 510 ARG A N 1
ATOM 3921 C CA . ARG A 1 510 ? -15.039 1.438 26.942 1.00 86.81 510 ARG A CA 1
ATOM 3922 C C . ARG A 1 510 ? -16.244 1.113 27.816 1.00 86.81 510 ARG A C 1
ATOM 3924 O O . ARG A 1 510 ? -16.420 1.736 28.857 1.00 86.81 510 ARG A O 1
ATOM 3931 N N . ARG A 1 511 ? -17.076 0.159 27.395 1.00 86.69 511 ARG A N 1
ATOM 3932 C CA . ARG A 1 511 ? -18.212 -0.304 28.189 1.00 86.69 511 ARG A CA 1
ATOM 3933 C C . ARG A 1 511 ? -17.750 -1.024 29.454 1.00 86.69 511 ARG A C 1
ATOM 3935 O O . ARG A 1 511 ? -18.261 -0.705 30.517 1.00 86.69 511 ARG A O 1
ATOM 3942 N N . LEU A 1 512 ? -16.783 -1.936 29.354 1.00 88.38 512 LEU A N 1
ATOM 3943 C CA . LEU A 1 512 ? -16.201 -2.616 30.515 1.00 88.38 512 LEU A CA 1
ATOM 3944 C C . LEU A 1 512 ? -15.554 -1.620 31.483 1.00 88.38 512 LEU A C 1
ATOM 3946 O O . LEU A 1 512 ? -15.791 -1.704 32.683 1.00 88.38 512 LEU A O 1
ATOM 3950 N N . ASP A 1 513 ? -14.809 -0.638 30.972 1.00 85.19 513 ASP A N 1
ATOM 3951 C CA . ASP A 1 513 ? -14.209 0.428 31.781 1.00 85.19 513 ASP A CA 1
ATOM 3952 C C . ASP A 1 513 ? -15.295 1.264 32.488 1.00 85.19 513 ASP A C 1
ATOM 3954 O O . ASP A 1 513 ? -15.184 1.552 33.681 1.00 85.19 513 ASP A O 1
ATOM 3958 N N . ALA A 1 514 ? -16.380 1.609 31.784 1.00 85.69 514 ALA A N 1
ATOM 3959 C CA . ALA A 1 514 ? -17.516 2.329 32.358 1.00 85.69 514 ALA A CA 1
ATOM 3960 C C . ALA A 1 514 ? -18.274 1.503 33.413 1.00 85.69 514 ALA A C 1
ATOM 3962 O O . ALA A 1 514 ? -18.648 2.038 34.457 1.00 85.69 514 ALA A O 1
ATOM 3963 N N . ASP A 1 515 ? -18.476 0.206 33.175 1.00 86.12 515 ASP A N 1
ATOM 3964 C CA . ASP A 1 515 ? -19.117 -0.704 34.126 1.00 86.12 515 ASP A CA 1
ATOM 3965 C C . ASP A 1 515 ? -18.233 -0.904 35.376 1.00 86.12 515 ASP A C 1
ATOM 3967 O O . ASP A 1 515 ? -18.745 -0.871 36.497 1.00 86.12 515 ASP A O 1
ATOM 3971 N N . CYS A 1 516 ? -16.908 -1.013 35.218 1.00 85.62 516 CYS A N 1
ATOM 3972 C CA . CYS A 1 516 ? -15.944 -1.052 36.324 1.00 85.62 516 CYS A CA 1
ATOM 3973 C C . CYS A 1 516 ? -15.978 0.229 37.168 1.00 85.62 516 CYS A C 1
ATOM 3975 O O . CYS A 1 516 ? -16.052 0.147 38.395 1.00 85.62 516 CYS A O 1
ATOM 3977 N N . LEU A 1 517 ? -15.974 1.406 36.529 1.00 84.94 517 LEU A N 1
ATOM 3978 C CA . LEU A 1 517 ? -16.102 2.692 37.225 1.00 84.94 517 LEU A CA 1
ATOM 3979 C C . LEU A 1 517 ? -17.419 2.769 38.001 1.00 84.94 517 LEU A C 1
ATOM 3981 O O . LEU A 1 517 ? -17.418 3.092 39.186 1.00 84.94 517 LEU A O 1
ATOM 3985 N N . ARG A 1 518 ? -18.532 2.382 37.371 1.00 86.75 518 ARG A N 1
ATOM 3986 C CA . ARG A 1 518 ? -19.849 2.358 38.015 1.00 86.75 518 ARG A CA 1
ATOM 3987 C C . ARG A 1 518 ? -19.884 1.430 39.231 1.00 86.75 518 ARG A C 1
ATOM 3989 O O . ARG A 1 518 ? -20.473 1.784 40.248 1.00 86.75 518 ARG A O 1
ATOM 3996 N N . LEU A 1 519 ? -19.281 0.243 39.144 1.00 86.94 519 LEU A N 1
ATOM 3997 C CA . LEU A 1 519 ? -19.189 -0.682 40.279 1.00 86.94 519 LEU A CA 1
ATOM 3998 C C . LEU A 1 519 ? -18.316 -0.114 41.406 1.00 86.94 519 LEU A C 1
ATOM 4000 O O . LEU A 1 519 ? -18.697 -0.238 42.569 1.00 86.94 519 LEU A O 1
ATOM 4004 N N . SER A 1 520 ? -17.202 0.548 41.075 1.00 84.00 520 SER A N 1
ATOM 4005 C CA . SER A 1 520 ? -16.358 1.240 42.058 1.00 84.00 520 SER A CA 1
ATOM 4006 C C . SER A 1 520 ? -17.136 2.337 42.787 1.00 84.00 520 SER A C 1
ATOM 4008 O O . SER A 1 520 ? -17.135 2.367 44.012 1.00 84.00 520 SER A O 1
ATOM 4010 N N . GLU A 1 521 ? -17.886 3.175 42.062 1.00 85.31 521 GLU A N 1
ATOM 4011 C CA . GLU A 1 521 ? -18.723 4.230 42.655 1.00 85.31 521 GLU A CA 1
ATOM 4012 C C . GLU A 1 521 ? -19.826 3.669 43.567 1.00 85.31 521 GLU A C 1
ATOM 4014 O O . GLU A 1 521 ? -20.118 4.234 44.624 1.00 85.31 521 GLU A O 1
ATOM 4019 N N . ILE A 1 522 ? -20.443 2.541 43.197 1.00 86.38 522 ILE A N 1
ATOM 4020 C CA . ILE A 1 522 ? -21.437 1.864 44.043 1.00 86.38 522 ILE A CA 1
ATOM 4021 C C . ILE A 1 522 ? -20.792 1.360 45.344 1.00 86.38 522 ILE A C 1
ATOM 4023 O O . ILE A 1 522 ? -21.378 1.516 46.415 1.00 86.38 522 ILE A O 1
ATOM 4027 N N . VAL A 1 523 ? -19.593 0.772 45.271 1.00 86.75 523 VAL A N 1
ATOM 4028 C CA . VAL A 1 523 ? -18.859 0.288 46.453 1.00 86.75 523 VAL A CA 1
ATOM 4029 C C . VAL A 1 523 ? -18.415 1.451 47.342 1.00 86.75 523 VAL A C 1
ATOM 4031 O O . VAL A 1 523 ? -18.594 1.383 48.561 1.00 86.75 523 VAL A O 1
ATOM 4034 N N . ASP A 1 524 ? -17.899 2.530 46.756 1.00 81.00 524 ASP A N 1
ATOM 4035 C CA . ASP A 1 524 ? -17.432 3.707 47.492 1.00 81.00 524 ASP A CA 1
ATOM 4036 C C . ASP A 1 524 ? -18.573 4.506 48.120 1.00 81.00 524 ASP A C 1
ATOM 4038 O O . ASP A 1 524 ? -18.427 5.020 49.223 1.00 81.00 524 ASP A O 1
ATOM 4042 N N . SER A 1 525 ? -19.744 4.573 47.487 1.00 79.38 525 SER A N 1
ATOM 4043 C CA . SER A 1 525 ? -20.914 5.252 48.066 1.00 79.38 525 SER A CA 1
ATOM 4044 C C . SER A 1 525 ? -21.654 4.430 49.131 1.00 79.38 525 SER A C 1
ATOM 4046 O O . SER A 1 525 ? -22.523 4.964 49.833 1.00 79.38 525 SER A O 1
ATOM 4048 N N . ALA A 1 526 ? -21.324 3.144 49.295 1.00 86.94 526 ALA A N 1
ATOM 4049 C CA . ALA A 1 526 ? -21.946 2.295 50.301 1.00 86.94 526 ALA A CA 1
ATOM 4050 C C . ALA A 1 526 ? -21.644 2.798 51.725 1.00 86.94 526 ALA A C 1
ATOM 4052 O O . ALA A 1 526 ? -20.506 3.083 52.093 1.00 86.94 526 ALA A O 1
ATOM 4053 N N . SER A 1 527 ? -22.686 2.880 52.560 1.00 80.75 527 SER A N 1
ATOM 4054 C CA . SER A 1 527 ? -22.538 3.281 53.970 1.00 80.75 527 SER A CA 1
ATOM 4055 C C . SER A 1 527 ? -21.890 2.203 54.841 1.00 80.75 527 SER A C 1
ATOM 4057 O O . SER A 1 527 ? -21.310 2.529 55.876 1.00 80.75 527 SER A O 1
ATOM 4059 N N . ASP A 1 528 ? -22.017 0.935 54.447 1.00 90.19 528 ASP A N 1
ATOM 4060 C CA . ASP A 1 528 ? -21.356 -0.184 55.113 1.00 90.19 528 ASP A CA 1
ATOM 4061 C C . ASP A 1 528 ? -19.861 -0.181 54.779 1.00 90.19 528 ASP A C 1
ATOM 4063 O O . ASP A 1 528 ? -19.459 0.159 53.664 1.00 90.19 528 ASP A O 1
ATOM 4067 N N . ALA A 1 529 ? -19.033 -0.602 55.733 1.00 93.25 529 ALA A N 1
ATOM 4068 C CA . ALA A 1 529 ? -17.611 -0.770 55.486 1.00 93.25 529 ALA A CA 1
ATOM 4069 C C . ALA A 1 529 ? -17.379 -2.039 54.661 1.00 93.25 529 ALA A C 1
ATOM 4071 O O . ALA A 1 529 ? -17.653 -3.138 55.138 1.00 93.25 529 ALA A O 1
ATOM 4072 N N . ILE A 1 530 ? -16.874 -1.889 53.438 1.00 94.56 530 ILE A N 1
ATOM 4073 C CA . ILE A 1 530 ? -16.554 -2.979 52.514 1.00 94.56 530 ILE A CA 1
ATOM 4074 C C . ILE A 1 530 ? -15.037 -3.027 52.348 1.00 94.56 530 ILE A C 1
ATOM 4076 O O . ILE A 1 530 ? -14.407 -2.041 51.965 1.00 94.56 530 ILE A O 1
ATOM 4080 N N . ILE A 1 531 ? -14.457 -4.185 52.657 1.00 94.94 531 ILE A N 1
ATOM 4081 C CA . ILE A 1 531 ? -13.013 -4.402 52.693 1.00 94.94 531 ILE A CA 1
ATOM 4082 C C . ILE A 1 531 ? -12.685 -5.670 51.909 1.00 94.94 531 ILE A C 1
ATOM 4084 O O . ILE A 1 531 ? -13.115 -6.762 52.285 1.00 94.94 531 ILE A O 1
ATOM 4088 N N . GLY A 1 532 ? -11.904 -5.544 50.841 1.00 93.62 532 GLY A N 1
ATOM 4089 C CA . GLY A 1 532 ? -11.324 -6.676 50.121 1.00 93.62 532 GLY A CA 1
ATOM 4090 C C . GLY A 1 532 ? -9.932 -6.997 50.654 1.00 93.62 532 GLY A C 1
ATOM 4091 O O . GLY A 1 532 ? -9.149 -6.087 50.926 1.00 93.62 532 GLY A O 1
ATOM 4092 N N . LYS A 1 533 ? -9.610 -8.281 50.802 1.00 93.38 533 LYS A N 1
ATOM 4093 C CA . LYS A 1 533 ? -8.286 -8.761 51.226 1.00 93.38 533 LYS A CA 1
ATOM 4094 C C . LYS A 1 533 ? -7.890 -10.040 50.493 1.00 93.38 533 LYS A C 1
ATOM 4096 O O . LYS A 1 533 ? -8.768 -10.794 50.069 1.00 93.38 533 LYS A O 1
ATOM 4101 N N . ASP A 1 534 ? -6.594 -10.303 50.394 1.00 92.75 534 ASP A N 1
ATOM 4102 C CA . ASP A 1 534 ? -6.084 -11.585 49.902 1.00 92.75 534 ASP A CA 1
ATOM 4103 C C . ASP A 1 534 ? -6.164 -12.699 50.967 1.00 92.75 534 ASP A C 1
ATOM 4105 O O . ASP A 1 534 ? -6.675 -12.518 52.080 1.00 92.75 534 ASP A O 1
ATOM 4109 N N . LEU A 1 535 ? -5.675 -13.890 50.610 1.00 89.31 535 LEU A N 1
ATOM 4110 C CA . LEU A 1 535 ? -5.653 -15.059 51.492 1.00 89.31 535 LEU A CA 1
ATOM 4111 C C . LEU A 1 535 ? -4.626 -14.983 52.630 1.00 89.31 535 LEU A C 1
ATOM 4113 O O . LEU A 1 535 ? -4.671 -15.852 53.507 1.00 89.31 535 LEU A O 1
ATOM 4117 N N . ASP A 1 536 ? -3.744 -13.986 52.636 1.00 88.94 536 ASP A N 1
ATOM 4118 C CA . ASP A 1 536 ? -2.790 -13.709 53.715 1.00 88.94 536 ASP A CA 1
ATOM 4119 C C . ASP A 1 536 ? -3.288 -12.584 54.641 1.00 88.94 536 ASP A C 1
ATOM 4121 O O . ASP A 1 536 ? -2.643 -12.224 55.627 1.00 88.94 536 ASP A O 1
ATOM 4125 N N . GLY A 1 537 ? -4.490 -12.067 54.370 1.00 89.62 537 GLY A N 1
ATOM 4126 C CA . GLY A 1 537 ? -5.135 -11.035 55.168 1.00 89.62 537 GLY A CA 1
ATOM 4127 C C . GLY A 1 537 ? -4.631 -9.626 54.863 1.00 89.62 537 GLY A C 1
ATOM 4128 O O . GLY A 1 537 ? -4.885 -8.716 55.658 1.00 89.62 537 GLY A O 1
ATOM 4129 N N . VAL A 1 538 ? -3.932 -9.431 53.742 1.00 94.62 538 VAL A N 1
ATOM 4130 C CA . VAL A 1 538 ? -3.491 -8.118 53.266 1.00 94.62 538 VAL A CA 1
ATOM 4131 C C . VAL A 1 538 ? -4.654 -7.427 52.566 1.00 94.62 538 VAL A C 1
ATOM 4133 O O . VAL A 1 538 ? -5.302 -7.994 51.688 1.00 94.62 538 VAL A O 1
ATOM 4136 N N . ILE A 1 539 ? -4.941 -6.195 52.973 1.00 96.00 539 ILE A N 1
ATOM 4137 C CA . ILE A 1 539 ? -6.051 -5.396 52.455 1.00 96.00 539 ILE A CA 1
ATOM 4138 C C . ILE A 1 539 ? -5.725 -4.931 51.033 1.00 96.00 539 ILE A C 1
ATOM 4140 O O . ILE A 1 539 ? -4.689 -4.316 50.791 1.00 96.00 539 ILE A O 1
ATOM 4144 N N . GLN A 1 540 ? -6.640 -5.194 50.104 1.00 93.56 540 GLN A N 1
ATOM 4145 C CA . GLN A 1 540 ? -6.548 -4.816 48.692 1.00 93.56 540 GLN A CA 1
ATOM 4146 C C . GLN A 1 540 ? -7.555 -3.729 48.301 1.00 93.56 540 GLN A C 1
ATOM 4148 O O . GLN A 1 540 ? -7.297 -2.973 47.370 1.00 93.56 540 GLN A O 1
ATOM 4153 N N . SER A 1 541 ? -8.686 -3.622 49.006 1.00 93.12 541 SER A N 1
ATOM 4154 C CA . SER A 1 541 ? -9.666 -2.556 48.784 1.00 93.12 541 SER A CA 1
ATOM 4155 C C . SER A 1 541 ? -10.271 -2.058 50.092 1.00 93.12 541 SER A C 1
ATOM 4157 O O . SER A 1 541 ? -10.421 -2.813 51.057 1.00 93.12 541 SER A O 1
ATOM 4159 N N . TRP A 1 542 ? -10.601 -0.767 50.119 1.00 94.62 542 TRP A N 1
ATOM 4160 C CA . TRP A 1 542 ? -11.066 -0.050 51.301 1.00 94.62 542 TRP A CA 1
ATOM 4161 C C . TRP A 1 542 ? -12.011 1.078 50.877 1.00 94.62 542 TRP A C 1
ATOM 4163 O O . TRP A 1 542 ? -11.553 2.078 50.331 1.00 94.62 542 TRP A O 1
ATOM 4173 N N . ASN A 1 543 ? -13.319 0.901 51.081 1.00 94.44 543 ASN A N 1
ATOM 4174 C CA . ASN A 1 543 ? -14.320 1.881 50.647 1.00 94.44 543 ASN A CA 1
ATOM 4175 C C . ASN A 1 543 ? -14.500 3.037 51.656 1.00 94.44 543 ASN A C 1
ATOM 4177 O O . ASN A 1 543 ? -14.062 2.963 52.807 1.00 94.44 543 ASN A O 1
ATOM 4181 N N . PHE A 1 544 ? -15.231 4.085 51.265 1.00 91.88 544 PHE A N 1
ATOM 4182 C CA . PHE A 1 544 ? -15.522 5.235 52.138 1.00 91.88 544 PHE A CA 1
ATOM 4183 C C . PHE A 1 544 ? -16.250 4.852 53.442 1.00 91.88 544 PHE A C 1
ATOM 4185 O O . PHE A 1 544 ? -16.002 5.433 54.502 1.00 91.88 544 PHE A O 1
ATOM 4192 N N . GLY A 1 545 ? -17.132 3.847 53.398 1.00 92.50 545 GLY A N 1
ATOM 4193 C CA . GLY A 1 545 ? -17.776 3.301 54.595 1.00 92.50 545 GLY A CA 1
ATOM 4194 C C . GLY A 1 545 ? -16.763 2.772 55.620 1.00 92.50 545 GLY A C 1
ATOM 4195 O O . GLY A 1 545 ? -16.925 2.997 56.822 1.00 92.50 545 GLY A O 1
ATOM 4196 N N . ALA A 1 546 ? -15.686 2.129 55.158 1.00 94.56 546 ALA A N 1
ATOM 4197 C CA . ALA A 1 546 ? -14.600 1.635 55.998 1.00 94.56 546 ALA A CA 1
ATOM 4198 C C . ALA A 1 546 ? -13.746 2.775 56.565 1.00 94.56 546 ALA A C 1
ATOM 4200 O O . ALA A 1 546 ? -13.425 2.747 57.757 1.00 94.56 546 ALA A O 1
ATOM 4201 N N . GLU A 1 547 ? -13.463 3.816 55.773 1.00 94.31 547 GLU A N 1
ATOM 4202 C CA . GLU A 1 547 ? -12.776 5.016 56.270 1.00 94.31 547 GLU A CA 1
ATOM 4203 C C . GLU A 1 547 ? -13.550 5.672 57.412 1.00 94.31 547 GLU A C 1
ATOM 4205 O O . GLU A 1 547 ? -12.994 5.968 58.470 1.00 94.31 547 GLU A O 1
ATOM 4210 N N . LYS A 1 548 ? -14.863 5.829 57.234 1.00 91.31 548 LYS A N 1
ATOM 4211 C CA . LYS A 1 548 ? -15.737 6.429 58.240 1.00 91.31 548 LYS A CA 1
ATOM 4212 C C . LYS A 1 548 ? -15.875 5.572 59.498 1.00 91.31 548 LYS A C 1
ATOM 4214 O O . LYS A 1 548 ? -15.994 6.125 60.589 1.00 91.31 548 LYS A O 1
ATOM 4219 N N . LEU A 1 549 ? -15.912 4.245 59.357 1.00 92.31 549 LEU A N 1
ATOM 4220 C CA . LEU A 1 549 ? -16.093 3.335 60.488 1.00 92.31 549 LEU A CA 1
ATOM 4221 C C . LEU A 1 549 ? -14.814 3.178 61.318 1.00 92.31 549 LEU A C 1
ATOM 4223 O O . LEU A 1 549 ? -14.893 3.186 62.542 1.00 92.31 549 LEU A O 1
ATOM 4227 N N . PHE A 1 550 ? -13.654 3.027 60.674 1.00 94.06 550 PHE A N 1
ATOM 4228 C CA . PHE A 1 550 ? -12.393 2.708 61.357 1.00 94.06 550 PHE A CA 1
ATOM 4229 C C . PHE A 1 550 ? -11.431 3.900 61.490 1.00 94.06 550 PHE A C 1
ATOM 4231 O O . PHE A 1 550 ? -10.464 3.808 62.247 1.00 94.06 550 PHE A O 1
ATOM 4238 N N . GLY A 1 551 ? -11.682 5.014 60.798 1.00 91.62 551 GLY A N 1
ATOM 4239 C CA . GLY A 1 551 ? -10.916 6.262 60.912 1.00 91.62 551 GLY A CA 1
ATOM 4240 C C . GLY A 1 551 ? -9.596 6.295 60.141 1.00 91.62 551 GLY A C 1
ATOM 4241 O O . GLY A 1 551 ? -8.824 7.240 60.305 1.00 91.62 551 GLY A O 1
ATOM 4242 N N . TYR A 1 552 ? -9.318 5.275 59.329 1.00 95.50 552 TYR A N 1
ATOM 4243 C CA . TYR A 1 552 ? -8.140 5.204 58.464 1.00 95.50 552 TYR A CA 1
ATOM 4244 C C . TYR A 1 552 ? -8.506 5.519 57.018 1.00 95.50 552 TYR A C 1
ATOM 4246 O O . TYR A 1 552 ? -9.553 5.071 56.554 1.00 95.50 552 TYR A O 1
ATOM 4254 N N . THR A 1 553 ? -7.631 6.218 56.296 1.00 94.69 553 THR A N 1
ATOM 4255 C CA . THR A 1 553 ? -7.811 6.405 54.848 1.00 94.69 553 THR A CA 1
ATOM 4256 C C . THR A 1 553 ? -7.451 5.130 54.084 1.00 94.69 553 THR A C 1
ATOM 4258 O O . THR A 1 553 ? -6.699 4.280 54.571 1.00 94.69 553 THR A O 1
ATOM 4261 N N . SER A 1 554 ? -7.968 4.994 52.865 1.00 93.25 554 SER A N 1
ATOM 4262 C CA . SER A 1 554 ? -7.623 3.906 51.943 1.00 93.25 554 SER A CA 1
ATOM 4263 C C . SER A 1 554 ? -6.110 3.801 51.707 1.00 93.25 554 SER A C 1
ATOM 4265 O O . SER A 1 554 ? -5.560 2.705 51.807 1.00 93.25 554 SER A O 1
ATOM 4267 N N . GLU A 1 555 ? -5.414 4.925 51.511 1.00 93.69 555 GLU A N 1
ATOM 4268 C CA . GLU A 1 555 ? -3.948 4.981 51.356 1.00 93.69 555 GLU A CA 1
ATOM 4269 C C . GLU A 1 555 ? -3.180 4.424 52.569 1.00 93.69 555 GLU A C 1
ATOM 4271 O O . GLU A 1 555 ? -2.107 3.847 52.414 1.00 93.69 555 GLU A O 1
ATOM 4276 N N . GLU A 1 556 ? -3.718 4.571 53.784 1.00 93.50 556 GLU A N 1
ATOM 4277 C CA . GLU A 1 556 ? -3.079 4.076 55.010 1.00 93.50 556 GLU A CA 1
ATOM 4278 C C . GLU A 1 556 ? -3.270 2.570 55.230 1.00 93.50 556 GLU A C 1
ATOM 4280 O O . GLU A 1 556 ? -2.504 1.962 55.989 1.00 93.50 556 GLU A O 1
ATOM 4285 N N . MET A 1 557 ? -4.313 1.983 54.635 1.00 94.50 557 MET A N 1
ATOM 4286 C CA . MET A 1 557 ? -4.739 0.607 54.911 1.00 94.50 557 MET A CA 1
ATOM 4287 C C . MET A 1 557 ? -4.501 -0.356 53.756 1.00 94.50 557 MET A C 1
ATOM 4289 O O . MET A 1 557 ? -4.247 -1.530 54.021 1.00 94.50 557 MET A O 1
ATOM 4293 N N . ILE A 1 558 ? -4.547 0.091 52.500 1.00 95.06 558 ILE A N 1
ATOM 4294 C CA . ILE A 1 558 ? -4.225 -0.768 51.355 1.00 95.06 558 ILE A CA 1
ATOM 4295 C C . ILE A 1 558 ? -2.765 -1.241 51.473 1.00 95.06 558 ILE A C 1
ATOM 4297 O O . ILE A 1 558 ? -1.852 -0.461 51.738 1.00 95.06 558 ILE A O 1
ATOM 4301 N N . GLY A 1 559 ? -2.545 -2.548 51.327 1.00 93.12 559 GLY A N 1
ATOM 4302 C CA . GLY A 1 559 ? -1.249 -3.203 51.527 1.00 93.12 559 GLY A CA 1
ATOM 4303 C C . GLY A 1 559 ? -0.901 -3.516 52.988 1.00 93.12 559 GLY A C 1
ATOM 4304 O O . GLY A 1 559 ? 0.098 -4.188 53.241 1.00 93.12 559 GLY A O 1
ATOM 4305 N N . GLN A 1 560 ? -1.708 -3.079 53.961 1.00 96.19 560 GLN A N 1
ATOM 4306 C CA . GLN A 1 560 ? -1.553 -3.454 55.369 1.00 96.19 560 GLN A CA 1
ATOM 4307 C C . GLN A 1 560 ? -2.357 -4.713 55.701 1.00 96.19 560 GLN A C 1
ATOM 4309 O O . GLN A 1 560 ? -3.318 -5.066 55.020 1.00 96.19 560 GLN A O 1
ATOM 4314 N N . THR A 1 561 ? -1.992 -5.387 56.790 1.00 93.88 561 THR A N 1
ATOM 4315 C CA . THR A 1 561 ? -2.749 -6.543 57.286 1.00 93.88 561 THR A CA 1
ATOM 4316 C C . THR A 1 561 ? -3.993 -6.119 58.073 1.00 93.88 561 THR A C 1
ATOM 4318 O O . THR A 1 561 ? -3.963 -5.184 58.879 1.00 93.88 561 THR A O 1
ATOM 4321 N N . ILE A 1 562 ? -5.096 -6.846 57.879 1.00 93.12 562 ILE A N 1
ATOM 4322 C CA . ILE A 1 562 ? -6.378 -6.613 58.560 1.00 93.12 562 ILE A CA 1
ATOM 4323 C C . ILE A 1 562 ? -6.307 -6.821 60.084 1.00 93.12 562 ILE A C 1
ATOM 4325 O O . ILE A 1 562 ? -7.160 -6.312 60.815 1.00 93.12 562 ILE A O 1
ATOM 4329 N N . THR A 1 563 ? -5.286 -7.528 60.583 1.00 92.06 563 THR A N 1
ATOM 4330 C CA . THR A 1 563 ? -5.056 -7.737 62.024 1.00 92.06 563 THR A CA 1
ATOM 4331 C C . THR A 1 563 ? -4.779 -6.432 62.769 1.00 92.06 563 THR A C 1
ATOM 4333 O O . THR A 1 563 ? -5.069 -6.349 63.956 1.00 92.06 563 THR A O 1
ATOM 4336 N N . LYS A 1 564 ? -4.340 -5.375 62.070 1.00 91.75 564 LYS A N 1
ATOM 4337 C CA . LYS A 1 564 ? -4.172 -4.019 62.620 1.00 91.75 564 LYS A CA 1
ATOM 4338 C C . LYS A 1 564 ? -5.456 -3.449 63.238 1.00 91.75 564 LYS A C 1
ATOM 4340 O O . LYS A 1 564 ? -5.385 -2.622 64.138 1.00 91.75 564 LYS A O 1
ATOM 4345 N N . LEU A 1 565 ? -6.625 -3.889 62.767 1.00 92.81 565 LEU A N 1
ATOM 4346 C CA . LEU A 1 565 ? -7.926 -3.481 63.305 1.00 92.81 565 LEU A CA 1
ATOM 4347 C C . LEU A 1 565 ? -8.385 -4.361 64.476 1.00 92.81 565 LEU A C 1
ATOM 4349 O O . LEU A 1 565 ? -9.508 -4.196 64.943 1.00 92.81 565 LEU A O 1
ATOM 4353 N N . MET A 1 566 ? -7.603 -5.351 64.907 1.00 92.06 566 MET A N 1
ATOM 4354 C CA . MET A 1 566 ? -8.021 -6.329 65.910 1.00 92.06 566 MET A CA 1
ATOM 4355 C C . MET A 1 566 ? -7.337 -6.066 67.256 1.00 92.06 566 MET A C 1
ATOM 4357 O O . MET A 1 566 ? -6.140 -5.791 67.279 1.00 92.06 566 MET A O 1
ATOM 4361 N N . PRO A 1 567 ? -8.067 -6.177 68.379 1.00 89.88 567 PRO A N 1
ATOM 4362 C CA . PRO A 1 567 ? -7.461 -6.274 69.705 1.00 89.88 567 PRO A CA 1
ATOM 4363 C C . PRO A 1 567 ? -6.476 -7.453 69.799 1.00 89.88 567 PRO A C 1
ATOM 4365 O O . PRO A 1 567 ? -6.694 -8.486 69.160 1.00 89.88 567 PRO A O 1
ATOM 4368 N N . GLU A 1 568 ? -5.417 -7.323 70.607 1.00 84.94 568 GLU A N 1
ATOM 4369 C CA . GLU A 1 568 ? -4.359 -8.345 70.745 1.00 84.94 568 GLU A CA 1
ATOM 4370 C C . GLU A 1 568 ? -4.899 -9.716 71.185 1.00 84.94 568 GLU A C 1
ATOM 4372 O O . GLU A 1 568 ? -4.430 -10.747 70.712 1.00 84.94 568 GLU A O 1
ATOM 4377 N N . ASP A 1 569 ? -5.939 -9.740 72.022 1.00 87.19 569 ASP A N 1
ATOM 4378 C CA . ASP A 1 569 ? -6.606 -10.952 72.509 1.00 87.19 569 ASP A CA 1
ATOM 4379 C C . ASP A 1 569 ? -7.496 -11.640 71.456 1.00 87.19 569 ASP A C 1
ATOM 4381 O O . ASP A 1 569 ? -8.044 -12.712 71.713 1.00 87.19 569 ASP A O 1
ATOM 4385 N N . ARG A 1 570 ? -7.654 -11.041 70.267 1.00 86.94 570 ARG A N 1
ATOM 4386 C CA . ARG A 1 570 ? -8.579 -11.495 69.212 1.00 86.94 570 ARG A CA 1
ATOM 4387 C C . ARG A 1 570 ? -7.943 -11.667 67.835 1.00 86.94 570 ARG A C 1
ATOM 4389 O O . ARG A 1 570 ? -8.650 -11.964 66.873 1.00 86.94 570 ARG A O 1
ATOM 4396 N N . VAL A 1 571 ? -6.624 -11.529 67.714 1.00 85.56 571 VAL A N 1
ATOM 4397 C CA . VAL A 1 571 ? -5.907 -11.695 66.433 1.00 85.56 571 VAL A CA 1
ATOM 4398 C C . VAL A 1 571 ? -6.109 -13.101 65.842 1.00 85.56 571 VAL A C 1
ATOM 4400 O O . VAL A 1 571 ? -6.231 -13.253 64.625 1.00 85.56 571 VAL A O 1
ATOM 4403 N N . ASP A 1 572 ? -6.248 -14.120 66.695 1.00 86.62 572 ASP A N 1
ATOM 4404 C CA . ASP A 1 572 ? -6.477 -15.513 66.288 1.00 86.62 572 ASP A CA 1
ATOM 4405 C C . ASP A 1 572 ? -7.805 -15.733 65.539 1.00 86.62 572 ASP A C 1
ATOM 4407 O O . ASP A 1 572 ? -7.925 -16.693 64.767 1.00 86.62 572 ASP A O 1
ATOM 4411 N N . GLU A 1 573 ? -8.790 -14.834 65.704 1.00 88.12 573 GLU A N 1
ATOM 4412 C CA . GLU A 1 573 ? -10.051 -14.866 64.949 1.00 88.12 573 GLU A CA 1
ATOM 4413 C C . GLU A 1 573 ? -9.777 -14.844 63.438 1.00 88.12 573 GLU A C 1
ATOM 4415 O O . GLU A 1 573 ? -10.384 -15.594 62.673 1.00 88.12 573 GLU A O 1
ATOM 4420 N N . GLU A 1 574 ? -8.829 -14.015 62.996 1.00 88.56 574 GLU A N 1
ATOM 4421 C CA . GLU A 1 574 ? -8.486 -13.855 61.582 1.00 88.56 574 GLU A CA 1
ATOM 4422 C C . GLU A 1 574 ? -7.888 -15.137 60.995 1.00 88.56 574 GLU A C 1
ATOM 4424 O O . GLU A 1 574 ? -8.277 -15.574 59.910 1.00 88.56 574 GLU A O 1
ATOM 4429 N N . ALA A 1 575 ? -7.009 -15.803 61.746 1.00 85.44 575 ALA A N 1
ATOM 4430 C CA . ALA A 1 575 ? -6.413 -17.068 61.333 1.00 85.44 575 ALA A CA 1
ATOM 4431 C C . ALA A 1 575 ? -7.455 -18.195 61.212 1.00 85.44 575 ALA A C 1
ATOM 4433 O O . ALA A 1 575 ? -7.294 -19.106 60.391 1.00 85.44 575 ALA A O 1
ATOM 4434 N N . ALA A 1 576 ? -8.511 -18.172 62.029 1.00 85.81 576 ALA A N 1
ATOM 4435 C CA . ALA A 1 576 ? -9.628 -19.110 61.925 1.00 85.81 576 ALA A CA 1
ATOM 4436 C C . ALA A 1 576 ? -10.517 -18.804 60.707 1.00 85.81 576 ALA A C 1
ATOM 4438 O O . ALA A 1 576 ? -10.871 -19.714 59.953 1.00 85.81 576 ALA A O 1
ATOM 4439 N N . ILE A 1 577 ? -10.809 -17.522 60.471 1.00 86.31 577 ILE A N 1
ATOM 4440 C CA . ILE A 1 577 ? -11.590 -17.045 59.323 1.00 86.31 577 ILE A CA 1
ATOM 4441 C C . ILE A 1 577 ? -10.903 -17.419 58.003 1.00 86.31 577 ILE A C 1
ATOM 4443 O O . ILE A 1 577 ? -11.542 -18.005 57.131 1.00 86.31 577 ILE A O 1
ATOM 4447 N N . LEU A 1 578 ? -9.601 -17.148 57.857 1.00 85.31 578 LEU A N 1
ATOM 4448 C CA . LEU A 1 578 ? -8.845 -17.481 56.641 1.00 85.31 578 LEU A CA 1
ATOM 4449 C C . LEU A 1 578 ? -8.801 -18.993 56.379 1.00 85.31 578 LEU A C 1
ATOM 4451 O O . LEU A 1 578 ? -8.938 -19.425 55.234 1.00 85.31 578 LEU A O 1
ATOM 4455 N N . ARG A 1 579 ? -8.667 -19.818 57.427 1.00 86.19 579 ARG A N 1
ATOM 4456 C CA . ARG A 1 579 ? -8.731 -21.286 57.299 1.00 86.19 579 ARG A CA 1
ATOM 4457 C C . ARG A 1 579 ? -10.079 -21.762 56.766 1.00 86.19 579 ARG A C 1
ATOM 4459 O O . ARG A 1 579 ? -10.103 -22.626 55.895 1.00 86.19 579 ARG A O 1
ATOM 4466 N N . MET A 1 580 ? -11.177 -21.198 57.260 1.00 86.44 580 MET A N 1
ATOM 4467 C CA . MET A 1 580 ? -12.521 -21.565 56.812 1.00 86.44 580 MET A CA 1
ATOM 4468 C C . MET A 1 580 ? -12.827 -21.056 55.394 1.00 86.44 580 MET A C 1
ATOM 4470 O O . MET A 1 580 ? -13.402 -21.794 54.596 1.00 86.44 580 MET A O 1
ATOM 4474 N N . LEU A 1 581 ? -12.362 -19.857 55.032 1.00 85.69 581 LEU A N 1
ATOM 4475 C CA . LEU A 1 581 ? -12.478 -19.333 53.666 1.00 85.69 581 LEU A CA 1
ATOM 4476 C C . LEU A 1 581 ? -11.739 -20.205 52.647 1.00 85.69 581 LEU A C 1
ATOM 4478 O O . LEU A 1 581 ? -12.287 -20.496 51.590 1.00 85.69 581 LEU A O 1
ATOM 4482 N N . ARG A 1 582 ? -10.533 -20.696 52.974 1.00 84.06 582 ARG A N 1
ATOM 4483 C CA . ARG A 1 582 ? -9.776 -21.630 52.113 1.00 84.06 582 ARG A CA 1
ATOM 4484 C C . ARG A 1 582 ? -10.498 -22.962 51.883 1.00 84.06 582 ARG A C 1
ATOM 4486 O O . ARG A 1 582 ? -10.184 -23.666 50.932 1.00 84.06 582 ARG A O 1
ATOM 4493 N N . GLN A 1 583 ? -11.460 -23.302 52.738 1.00 85.06 583 GLN A N 1
ATOM 4494 C CA . GLN A 1 583 ? -12.325 -24.477 52.605 1.00 85.06 583 GLN A CA 1
ATOM 4495 C C . GLN A 1 583 ? -13.651 -24.156 51.885 1.00 85.06 583 GLN A C 1
ATOM 4497 O O . GLN A 1 583 ? -14.518 -25.021 51.802 1.00 85.06 583 GLN A O 1
ATOM 4502 N N . GLY A 1 584 ? -13.823 -22.930 51.372 1.00 79.06 584 GLY A N 1
ATOM 4503 C CA . GLY A 1 584 ? -15.032 -22.477 50.677 1.00 79.06 584 GLY A CA 1
ATOM 4504 C C . GLY A 1 584 ? -16.175 -22.035 51.596 1.00 79.06 584 GLY A C 1
ATOM 4505 O O . GLY A 1 584 ? -17.287 -21.811 51.121 1.00 79.06 584 GLY A O 1
ATOM 4506 N N . GLY A 1 585 ? -15.934 -21.915 52.904 1.00 83.75 585 GLY A N 1
ATOM 4507 C CA . GLY A 1 585 ? -16.938 -21.440 53.851 1.00 83.75 585 GLY A CA 1
ATOM 4508 C C . GLY A 1 585 ? -17.193 -19.932 53.740 1.00 83.75 585 GLY A C 1
ATOM 4509 O O . GLY A 1 585 ? -16.349 -19.171 53.267 1.00 83.75 585 GLY A O 1
ATOM 4510 N N . ARG A 1 586 ? -18.365 -19.492 54.207 1.00 89.06 586 ARG A N 1
ATOM 4511 C CA . ARG A 1 586 ? -18.734 -18.073 54.334 1.00 89.06 586 ARG A CA 1
ATOM 4512 C C . ARG A 1 586 ? -19.240 -17.777 55.744 1.00 89.06 586 ARG A C 1
ATOM 4514 O O . ARG A 1 586 ? -19.763 -18.667 56.413 1.00 89.06 586 ARG A O 1
ATOM 4521 N N . ILE A 1 587 ? -19.124 -16.523 56.170 1.00 88.69 587 ILE A N 1
ATOM 4522 C CA . ILE A 1 587 ? -19.690 -16.017 57.427 1.00 88.69 587 ILE A CA 1
ATOM 4523 C C . ILE A 1 587 ? -20.791 -15.027 57.084 1.00 88.69 587 ILE A C 1
ATOM 4525 O O . ILE A 1 587 ? -20.508 -13.980 56.508 1.00 88.69 587 ILE A O 1
ATOM 4529 N N . ASP A 1 588 ? -22.026 -15.332 57.474 1.00 81.12 588 ASP A N 1
ATOM 4530 C CA . ASP A 1 588 ? -23.164 -14.450 57.206 1.00 81.12 588 ASP A CA 1
ATOM 4531 C C . ASP A 1 588 ? -23.320 -13.361 58.289 1.00 81.12 588 ASP A C 1
ATOM 4533 O O . ASP A 1 588 ? -23.573 -12.207 57.953 1.00 81.12 588 ASP A O 1
ATOM 4537 N N . HIS A 1 589 ? -23.100 -13.674 59.574 1.00 82.81 589 HIS A N 1
ATOM 4538 C CA . HIS A 1 589 ? -23.113 -12.696 60.676 1.00 82.81 589 HIS A CA 1
ATOM 4539 C C . HIS A 1 589 ? -22.217 -13.170 61.824 1.00 82.81 589 HIS A C 1
ATOM 4541 O O . HIS A 1 589 ? -22.458 -14.228 62.404 1.00 82.81 589 HIS A O 1
ATOM 4547 N N . PHE A 1 590 ? -21.186 -12.396 62.157 1.00 86.81 590 PHE A N 1
ATOM 4548 C CA . PHE A 1 590 ? -20.312 -12.645 63.304 1.00 86.81 590 PHE A CA 1
ATOM 4549 C C . PHE A 1 590 ? -20.076 -11.344 64.065 1.00 86.81 590 PHE A C 1
ATOM 4551 O O . PHE A 1 590 ? -19.525 -10.388 63.522 1.00 86.81 590 PHE A O 1
ATOM 4558 N N . GLU A 1 591 ? -20.506 -11.301 65.322 1.00 90.94 591 GLU A N 1
ATOM 4559 C CA . GLU A 1 591 ? -20.325 -10.131 66.178 1.00 90.94 591 GLU A CA 1
ATOM 4560 C C . GLU A 1 591 ? -18.952 -10.173 66.842 1.00 90.94 591 GLU A C 1
ATOM 4562 O O . GLU A 1 591 ? -18.571 -11.162 67.468 1.00 90.94 591 GLU A O 1
ATOM 4567 N N . THR A 1 592 ? -18.192 -9.093 66.698 1.00 92.56 592 THR A N 1
ATOM 4568 C CA . THR A 1 592 ? -16.848 -8.979 67.259 1.00 92.56 592 THR A CA 1
ATOM 4569 C C . THR A 1 592 ? -16.479 -7.518 67.503 1.00 92.56 592 THR A C 1
ATOM 4571 O O . THR A 1 592 ? -17.218 -6.598 67.154 1.00 92.56 592 THR A O 1
ATOM 4574 N N . ILE A 1 593 ? -15.316 -7.306 68.111 1.00 91.38 593 ILE A N 1
ATOM 4575 C CA . ILE A 1 593 ? -14.775 -5.990 68.435 1.00 91.38 593 ILE A CA 1
ATOM 4576 C C . ILE A 1 593 ? -13.583 -5.714 67.521 1.00 91.38 593 ILE A C 1
ATOM 4578 O O . ILE A 1 593 ? -12.724 -6.577 67.309 1.00 91.38 593 ILE A O 1
ATOM 4582 N N . ARG A 1 594 ? -13.527 -4.504 66.970 1.00 93.50 594 ARG A N 1
ATOM 4583 C CA . ARG A 1 594 ? -12.378 -3.984 66.217 1.00 93.50 594 ARG A CA 1
ATOM 4584 C C . ARG A 1 594 ? -11.920 -2.652 66.792 1.00 93.50 594 ARG A C 1
ATOM 4586 O O . ARG A 1 594 ? -12.624 -2.060 67.595 1.00 93.50 594 ARG A O 1
ATOM 4593 N N . LEU A 1 595 ? -10.735 -2.200 66.414 1.00 93.06 595 LEU A N 1
ATOM 4594 C CA . LEU A 1 595 ? -10.141 -0.962 66.895 1.00 93.06 595 LEU A CA 1
ATOM 4595 C C . LEU A 1 595 ? -10.303 0.146 65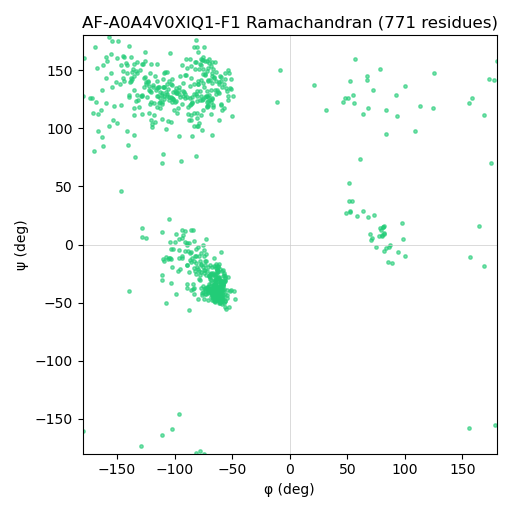.857 1.00 93.06 595 LEU A C 1
ATOM 4597 O O . LEU A 1 595 ? -9.998 -0.033 64.676 1.00 93.06 595 LEU A O 1
ATOM 4601 N N . HIS A 1 596 ? -10.770 1.300 66.320 1.00 93.75 596 HIS A N 1
ATOM 4602 C CA . HIS A 1 596 ? -10.661 2.559 65.597 1.00 93.75 596 HIS A CA 1
ATOM 4603 C C . HIS A 1 596 ? -9.198 3.032 65.573 1.00 93.75 596 HIS A C 1
ATOM 4605 O O . HIS A 1 596 ? -8.422 2.697 66.469 1.00 93.75 596 HIS A O 1
ATOM 4611 N N . LYS A 1 597 ? -8.829 3.913 64.634 1.00 93.31 597 LYS A N 1
ATOM 4612 C CA . LYS A 1 597 ? -7.504 4.564 64.586 1.00 93.31 597 LYS A CA 1
ATOM 4613 C C . LYS A 1 597 ? -7.094 5.266 65.887 1.00 93.31 597 LYS A C 1
ATOM 4615 O O . LYS A 1 597 ? -5.908 5.365 66.185 1.00 93.31 597 LYS A O 1
ATOM 4620 N N . SER A 1 598 ? -8.063 5.737 66.671 1.00 90.00 598 SER A N 1
ATOM 4621 C CA . SER A 1 598 ? -7.842 6.348 67.993 1.00 90.00 598 SER A CA 1
ATOM 4622 C C . SER A 1 598 ? -7.564 5.337 69.114 1.00 90.00 598 SER A C 1
ATOM 4624 O O . SER A 1 598 ? -7.272 5.754 70.232 1.00 90.00 598 SER A O 1
ATOM 4626 N N . GLY A 1 599 ? -7.688 4.034 68.845 1.00 86.19 599 GLY A N 1
ATOM 4627 C CA . GLY A 1 599 ? -7.627 2.960 69.838 1.00 86.19 599 GLY A CA 1
ATOM 4628 C C . GLY A 1 599 ? -8.966 2.637 70.514 1.00 86.19 599 GLY A C 1
ATOM 4629 O O . GLY A 1 599 ? -9.012 1.740 71.351 1.00 86.19 599 GLY A O 1
ATOM 4630 N N . GLU A 1 600 ? -10.059 3.331 70.171 1.00 90.00 600 GLU A N 1
ATOM 4631 C CA . GLU A 1 600 ? -11.395 3.031 70.709 1.00 90.00 600 GLU A CA 1
ATOM 4632 C C . GLU A 1 600 ? -11.909 1.672 70.186 1.00 90.00 600 GLU A C 1
ATOM 4634 O O . GLU A 1 600 ? -11.845 1.429 68.975 1.00 90.00 600 GLU A O 1
ATOM 4639 N N . PRO A 1 601 ? -12.444 0.789 71.052 1.00 90.31 601 PRO A N 1
ATOM 4640 C CA . PRO A 1 601 ? -13.096 -0.439 70.615 1.00 90.31 601 PRO A CA 1
ATOM 4641 C C . PRO A 1 601 ? -14.454 -0.145 69.960 1.00 90.31 601 PRO A C 1
ATOM 4643 O O . PRO A 1 601 ? -15.290 0.576 70.501 1.00 90.31 601 PRO A O 1
ATOM 4646 N N . ILE A 1 602 ? -14.691 -0.751 68.800 1.00 91.25 602 ILE A N 1
ATOM 4647 C CA . ILE A 1 602 ? -15.916 -0.651 68.011 1.00 91.25 602 ILE A CA 1
ATOM 4648 C C . ILE A 1 602 ? -16.576 -2.029 67.954 1.00 91.25 602 ILE A C 1
ATOM 4650 O O . ILE A 1 602 ? -16.019 -2.967 67.375 1.00 91.25 602 ILE A O 1
ATOM 4654 N N . ASP A 1 603 ? -17.792 -2.130 68.490 1.00 91.31 603 ASP A N 1
ATOM 4655 C CA . ASP A 1 603 ? -18.655 -3.296 68.302 1.00 91.31 603 ASP A CA 1
ATOM 4656 C C . ASP A 1 603 ? -19.191 -3.336 66.868 1.00 91.31 603 ASP A C 1
ATOM 4658 O O . ASP A 1 603 ? -19.925 -2.435 66.429 1.00 91.31 603 ASP A O 1
ATOM 4662 N N . ILE A 1 604 ? -18.849 -4.400 66.146 1.00 92.50 604 ILE A N 1
ATOM 4663 C CA . ILE A 1 604 ? -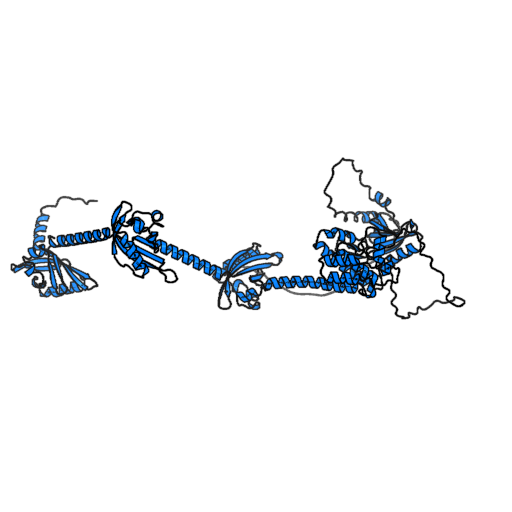19.264 -4.601 64.763 1.00 92.50 604 ILE A CA 1
ATOM 4664 C C . ILE A 1 604 ? -19.864 -5.988 64.544 1.00 92.50 604 ILE A C 1
ATOM 4666 O O . ILE A 1 604 ? -19.466 -6.967 65.171 1.00 92.50 604 ILE A O 1
ATOM 4670 N N . SER A 1 605 ? -20.786 -6.078 63.590 1.00 91.94 605 SER A N 1
ATOM 4671 C CA . SER A 1 605 ? -21.087 -7.336 62.914 1.00 91.94 605 SER A CA 1
ATOM 4672 C C . SER A 1 605 ? -20.301 -7.399 61.612 1.00 91.94 605 SER A C 1
ATOM 4674 O O . SER A 1 605 ? -20.231 -6.407 60.879 1.00 91.94 605 SER A O 1
ATOM 4676 N N . VAL A 1 606 ? -19.701 -8.556 61.335 1.00 92.38 606 VAL A N 1
ATOM 4677 C CA . VAL A 1 606 ? -18.999 -8.821 60.084 1.00 92.38 606 VAL A CA 1
ATOM 4678 C C . VAL A 1 606 ? -19.619 -9.980 59.317 1.00 92.38 606 VAL A C 1
ATOM 4680 O O . VAL A 1 606 ? -19.906 -11.037 59.879 1.00 92.38 606 VAL A O 1
ATOM 4683 N N . SER A 1 607 ? -19.740 -9.788 58.009 1.00 92.69 607 SER A N 1
ATOM 4684 C CA . SER A 1 607 ? -20.038 -10.834 57.033 1.00 92.69 607 SER A CA 1
ATOM 4685 C C . SER A 1 607 ? -18.825 -10.993 56.124 1.00 92.69 607 SER A C 1
ATOM 4687 O O . SER A 1 607 ? -18.230 -9.998 55.707 1.00 92.69 607 SER A O 1
ATOM 4689 N N . ILE A 1 608 ? -18.413 -12.225 55.838 1.00 93.12 608 ILE A N 1
ATOM 4690 C CA . ILE A 1 608 ? -17.189 -12.511 55.083 1.00 93.12 608 ILE A CA 1
ATOM 4691 C C . ILE A 1 608 ? -17.488 -13.560 54.020 1.00 93.12 608 ILE A C 1
ATOM 4693 O O . ILE A 1 608 ? -17.945 -14.659 54.331 1.00 93.12 608 ILE A O 1
ATOM 4697 N N . SER A 1 609 ? -17.209 -13.213 52.767 1.00 91.50 609 SER A N 1
ATOM 4698 C CA . SER A 1 609 ? -17.459 -14.051 51.593 1.00 91.50 609 SER A CA 1
ATOM 4699 C C . SER A 1 609 ? -16.179 -14.234 50.767 1.00 91.50 609 SER A C 1
ATOM 4701 O O . SER A 1 609 ? -15.376 -13.302 50.697 1.00 91.50 609 SER A O 1
ATOM 4703 N N . PRO A 1 610 ? -15.949 -15.412 50.162 1.00 92.19 610 PRO A N 1
ATOM 4704 C CA . PRO A 1 610 ? -14.785 -15.646 49.311 1.00 92.19 610 PRO A CA 1
ATOM 4705 C C . PRO A 1 610 ? -14.892 -14.894 47.974 1.00 92.19 610 PRO A C 1
ATOM 4707 O O . PRO A 1 610 ? -15.960 -14.835 47.363 1.00 92.19 610 PRO A O 1
ATOM 4710 N N . ILE A 1 611 ? -13.766 -14.349 47.509 1.00 91.06 611 ILE A N 1
ATOM 4711 C CA . ILE A 1 611 ? -13.606 -13.769 46.168 1.00 91.06 611 ILE A CA 1
ATOM 4712 C C . ILE A 1 611 ? -12.943 -14.824 45.287 1.00 91.06 611 ILE A C 1
ATOM 4714 O O . ILE A 1 611 ? -11.923 -15.396 45.675 1.00 91.06 611 ILE A O 1
ATOM 4718 N N . HIS A 1 612 ? -13.520 -15.064 44.112 1.00 89.62 612 HIS A N 1
ATOM 4719 C CA . HIS A 1 612 ? -13.031 -16.049 43.154 1.00 89.62 612 HIS A CA 1
ATOM 4720 C C . HIS A 1 612 ? -12.409 -15.361 41.941 1.00 89.62 612 HIS A C 1
ATOM 4722 O O . HIS A 1 612 ? -12.851 -14.281 41.547 1.00 89.62 612 HIS A O 1
ATOM 4728 N N . ASP A 1 613 ? -11.411 -15.998 41.339 1.00 89.12 613 ASP A N 1
ATOM 4729 C CA . ASP A 1 613 ? -10.940 -15.636 40.006 1.00 89.12 613 ASP A CA 1
ATOM 4730 C C . ASP A 1 613 ? -11.830 -16.236 38.899 1.00 89.12 613 ASP A C 1
ATOM 4732 O O . ASP A 1 613 ? -12.803 -16.950 39.157 1.00 89.12 613 ASP A O 1
ATOM 4736 N N . ALA A 1 614 ? -11.478 -15.968 37.639 1.00 83.88 614 ALA A N 1
ATOM 4737 C CA . ALA A 1 614 ? -12.196 -16.484 36.472 1.00 83.88 614 ALA A CA 1
ATOM 4738 C C . ALA A 1 614 ? -12.183 -18.024 36.358 1.00 83.88 614 ALA A C 1
ATOM 4740 O O . ALA A 1 614 ? -13.011 -18.585 35.643 1.00 83.88 614 ALA A O 1
ATOM 4741 N N . SER A 1 615 ? -11.265 -18.712 37.048 1.00 85.44 615 SER A N 1
ATOM 4742 C CA . SER A 1 615 ? -11.184 -20.177 37.084 1.00 85.44 615 SER A CA 1
ATOM 4743 C C . SER A 1 615 ? -12.033 -20.801 38.199 1.00 85.44 615 SER A C 1
ATOM 4745 O O . SER A 1 615 ? -12.161 -22.024 38.270 1.00 85.44 615 SER A O 1
ATOM 4747 N N . GLY A 1 616 ? -12.638 -19.970 39.056 1.00 83.50 616 GLY A N 1
ATOM 4748 C CA . GLY A 1 616 ? -13.386 -20.399 40.235 1.00 83.50 616 GLY A CA 1
ATOM 4749 C C . GLY A 1 616 ? -12.502 -20.699 41.447 1.00 83.50 616 GLY A C 1
ATOM 4750 O O . GLY A 1 616 ? -13.001 -21.229 42.439 1.00 83.50 616 GLY A O 1
ATOM 4751 N N . GLN A 1 617 ? -11.207 -20.371 41.404 1.00 89.00 617 GLN A N 1
ATOM 4752 C CA . GLN A 1 617 ? -10.316 -20.507 42.552 1.00 89.00 617 GLN A CA 1
ATOM 4753 C C . GLN A 1 617 ? -10.505 -19.325 43.504 1.00 89.00 617 GLN A C 1
ATOM 4755 O O . GLN A 1 617 ? -10.627 -18.178 43.080 1.00 89.00 617 GLN A O 1
ATOM 4760 N N . ILE A 1 618 ? -10.521 -19.599 44.810 1.00 90.38 618 ILE A N 1
ATOM 4761 C CA . ILE A 1 618 ? -10.593 -18.557 45.839 1.00 90.38 618 ILE A CA 1
ATOM 4762 C C . ILE A 1 618 ? -9.255 -17.815 45.876 1.00 90.38 618 ILE A C 1
ATOM 4764 O O . ILE A 1 618 ? -8.226 -18.419 46.171 1.00 90.38 618 ILE A O 1
ATOM 4768 N N . ILE A 1 619 ? -9.284 -16.510 45.620 1.00 91.31 619 ILE A N 1
ATOM 4769 C CA . ILE A 1 619 ? -8.104 -15.630 45.609 1.00 91.31 619 ILE A CA 1
ATOM 4770 C C . ILE A 1 619 ? -8.080 -14.643 46.781 1.00 91.31 619 ILE A C 1
ATOM 4772 O O . ILE A 1 619 ? -7.056 -14.022 47.056 1.00 91.31 619 ILE A O 1
ATOM 4776 N N . GLY A 1 620 ? -9.192 -14.506 47.501 1.00 92.06 620 GLY A N 1
ATOM 4777 C CA . GLY A 1 620 ? -9.299 -13.570 48.613 1.00 92.06 620 GLY A CA 1
ATOM 4778 C C . GLY A 1 620 ? -10.664 -13.612 49.283 1.00 92.06 620 GLY A C 1
ATOM 4779 O O . GLY A 1 620 ? -11.416 -14.579 49.143 1.00 92.06 620 GLY A O 1
ATOM 4780 N N . ALA A 1 621 ? -10.996 -12.551 50.013 1.00 92.06 621 ALA A N 1
ATOM 4781 C CA . ALA A 1 621 ? -12.282 -12.406 50.677 1.00 92.06 621 ALA A CA 1
ATOM 4782 C C . ALA A 1 621 ? -12.776 -10.958 50.701 1.00 92.06 621 ALA A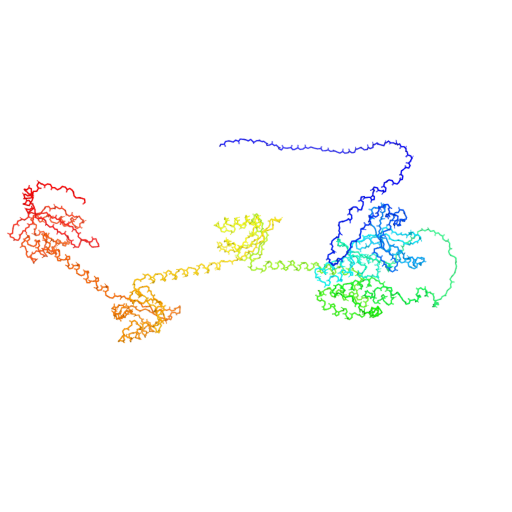 C 1
ATOM 4784 O O . ALA A 1 621 ? -12.001 -10.025 50.908 1.00 92.06 621 ALA A O 1
ATOM 4785 N N . SER A 1 622 ? -14.089 -10.796 50.550 1.00 93.25 622 SER A N 1
ATOM 4786 C CA . SER A 1 622 ? -14.807 -9.545 50.773 1.00 93.25 622 SER A CA 1
ATOM 4787 C C . SER A 1 622 ? -15.437 -9.578 52.160 1.00 93.25 622 SER A C 1
ATOM 4789 O O . SER A 1 622 ? -16.179 -10.507 52.500 1.00 93.25 622 SER A O 1
ATOM 4791 N N . LYS A 1 623 ? -15.109 -8.578 52.975 1.00 92.75 623 LYS A N 1
ATOM 4792 C CA . LYS A 1 623 ? -15.584 -8.398 54.342 1.00 92.75 623 LYS A CA 1
ATOM 4793 C C . LYS A 1 623 ? -16.465 -7.158 54.407 1.00 92.75 623 LYS A C 1
ATOM 4795 O O . LYS A 1 623 ? -16.007 -6.059 54.118 1.00 92.75 623 LYS A O 1
ATOM 4800 N N . ILE A 1 624 ? -17.707 -7.345 54.832 1.00 93.06 624 ILE A N 1
ATOM 4801 C CA . ILE A 1 624 ? -18.649 -6.265 55.119 1.00 93.06 624 ILE A CA 1
ATOM 4802 C C . ILE A 1 624 ? -18.708 -6.104 56.634 1.00 93.06 624 ILE A C 1
ATOM 4804 O O . ILE A 1 624 ? -18.933 -7.084 57.339 1.00 93.06 624 ILE A O 1
ATOM 4808 N N . ALA A 1 625 ? -18.489 -4.894 57.138 1.00 92.00 625 ALA A N 1
ATOM 4809 C CA . ALA A 1 625 ? -18.534 -4.566 58.556 1.00 92.00 625 ALA A CA 1
ATOM 4810 C C . ALA A 1 625 ? -19.583 -3.482 58.835 1.00 92.00 625 ALA A C 1
ATOM 4812 O O . ALA A 1 625 ? -19.635 -2.446 58.169 1.00 92.00 625 ALA A O 1
ATOM 4813 N N . ARG A 1 626 ? -20.415 -3.720 59.852 1.00 90.94 626 ARG A N 1
ATOM 4814 C CA . ARG A 1 626 ? -21.498 -2.824 60.279 1.00 90.94 626 ARG A CA 1
ATOM 4815 C C . ARG A 1 626 ? -21.383 -2.514 61.761 1.00 90.94 626 ARG A C 1
ATOM 4817 O O . ARG A 1 626 ? -21.185 -3.423 62.559 1.00 90.94 626 ARG A O 1
ATOM 4824 N N . SER A 1 627 ? -21.556 -1.250 62.143 1.00 86.44 627 SER A N 1
ATOM 4825 C CA . SER A 1 627 ? -21.551 -0.847 63.555 1.00 86.44 627 SER A CA 1
ATOM 4826 C C . SER A 1 627 ? -22.836 -1.271 64.269 1.00 86.44 627 SER A C 1
ATOM 4828 O O . SER A 1 627 ? -23.931 -0.882 63.861 1.00 86.44 627 SER A O 1
ATOM 4830 N N . LEU A 1 628 ? -22.698 -1.982 65.391 1.00 83.19 628 LEU A N 1
ATOM 4831 C CA . LEU A 1 628 ? -23.831 -2.363 66.244 1.00 83.19 628 LEU A CA 1
ATOM 4832 C C . LEU A 1 628 ? -24.292 -1.216 67.159 1.00 83.19 628 LEU A C 1
ATOM 4834 O O . LEU A 1 628 ? -25.444 -1.191 67.589 1.00 83.19 628 LEU A O 1
ATOM 4838 N N . LYS A 1 629 ? -23.425 -0.226 67.423 1.00 76.81 629 LYS A N 1
ATOM 4839 C CA . LYS A 1 629 ? -23.725 0.929 68.292 1.00 76.81 629 LYS A CA 1
ATOM 4840 C C . LYS A 1 629 ? -24.904 1.744 67.758 1.00 76.81 629 LYS A C 1
ATOM 4842 O O . LYS A 1 629 ? -25.837 2.039 68.497 1.00 76.81 629 LYS A O 1
ATOM 4847 N N . LYS A 1 630 ? -24.898 2.054 66.456 1.00 67.50 630 LYS A N 1
ATOM 4848 C CA . LYS A 1 630 ? -25.964 2.834 65.806 1.00 67.50 630 LYS A CA 1
ATOM 4849 C C . LYS A 1 630 ? -27.304 2.093 65.799 1.00 67.50 630 LYS A C 1
ATOM 4851 O O . LYS A 1 630 ? -28.336 2.709 66.048 1.00 67.50 630 LYS A O 1
ATOM 4856 N N . GLN A 1 631 ? -27.281 0.786 65.542 1.00 70.69 631 GLN A N 1
ATOM 4857 C CA . GLN A 1 631 ? -28.490 -0.035 65.519 1.00 70.69 631 GLN A CA 1
ATOM 4858 C C . GLN A 1 631 ? -29.132 -0.116 66.909 1.00 70.69 631 GLN A C 1
ATOM 4860 O O . GLN A 1 631 ? -30.313 0.188 67.055 1.00 70.69 631 GLN A O 1
ATOM 4865 N N . ARG A 1 632 ? -28.333 -0.406 67.943 1.00 77.38 632 ARG A N 1
ATOM 4866 C CA . ARG A 1 632 ? -28.814 -0.463 69.331 1.00 77.38 632 ARG A CA 1
ATOM 4867 C C . ARG A 1 632 ? -29.365 0.883 69.816 1.00 77.38 632 ARG A C 1
ATOM 4869 O O . ARG A 1 632 ? -30.355 0.905 70.541 1.00 77.38 632 ARG A O 1
ATOM 4876 N N . MET A 1 633 ? -28.766 2.007 69.404 1.00 74.31 633 MET A N 1
ATOM 4877 C CA . MET A 1 633 ? -29.284 3.346 69.727 1.00 74.31 633 MET A CA 1
ATOM 4878 C C . MET A 1 633 ? -30.661 3.603 69.103 1.00 74.31 633 MET A C 1
ATOM 4880 O O . MET A 1 633 ? -31.561 4.035 69.816 1.00 74.31 633 MET A O 1
ATOM 4884 N N . LEU A 1 634 ? -30.843 3.293 67.814 1.00 71.00 634 LEU A N 1
ATOM 4885 C CA . LEU A 1 634 ? -32.127 3.466 67.123 1.00 71.00 634 LEU A CA 1
ATOM 4886 C C . LEU A 1 634 ? -33.221 2.556 67.693 1.00 71.00 634 LEU A C 1
ATOM 4888 O O . LEU A 1 634 ? -34.352 2.997 67.871 1.00 71.00 634 LEU A O 1
ATOM 4892 N N . GLU A 1 635 ? -32.891 1.304 68.014 1.00 75.44 635 GLU A N 1
ATOM 4893 C CA . GLU A 1 635 ? -33.825 0.375 68.664 1.00 75.44 635 GLU A CA 1
ATOM 4894 C C . GLU A 1 635 ? -34.246 0.886 70.048 1.00 75.44 635 GLU A C 1
ATOM 4896 O O . GLU A 1 635 ? -35.427 0.848 70.394 1.00 75.44 635 GLU A O 1
ATOM 4901 N N . THR A 1 636 ? -33.298 1.430 70.815 1.00 75.12 636 THR A N 1
ATOM 4902 C CA . THR A 1 636 ? -33.574 2.015 72.134 1.00 75.12 636 THR A CA 1
ATOM 4903 C C . THR A 1 636 ? -34.446 3.267 72.022 1.00 75.12 636 THR A C 1
ATOM 4905 O O . THR A 1 636 ? -35.417 3.398 72.764 1.00 75.12 636 THR A O 1
ATOM 4908 N N . GLU A 1 637 ? -34.148 4.170 71.085 1.00 77.06 637 GLU A N 1
ATOM 4909 C CA . GLU A 1 637 ? -34.924 5.395 70.845 1.00 77.06 637 GLU A CA 1
ATOM 4910 C C . GLU A 1 637 ? -36.345 5.082 70.356 1.00 77.06 637 GLU A C 1
ATOM 4912 O O . GLU A 1 637 ? -37.314 5.655 70.854 1.00 77.06 637 GLU A O 1
ATOM 4917 N N . LEU A 1 638 ? -36.497 4.118 69.442 1.00 76.44 638 LEU A N 1
ATOM 4918 C CA . LEU A 1 638 ? -37.803 3.651 68.979 1.00 76.44 638 LEU A CA 1
ATOM 4919 C C . LEU A 1 638 ? -38.616 3.051 70.128 1.00 76.44 638 LEU A C 1
ATOM 4921 O O . LEU A 1 638 ? -39.804 3.345 70.262 1.00 76.44 638 LEU A O 1
ATOM 4925 N N . GLN A 1 639 ? -37.982 2.235 70.973 1.00 78.19 639 GLN A N 1
ATOM 4926 C CA . GLN A 1 639 ? -38.638 1.645 72.134 1.00 78.19 639 GLN A CA 1
ATOM 4927 C C . GLN A 1 639 ? -39.077 2.722 73.136 1.00 78.19 639 GLN A C 1
ATOM 4929 O O . GLN A 1 639 ? -40.201 2.668 73.635 1.00 78.19 639 GLN A O 1
ATOM 4934 N N . GLN A 1 640 ? -38.236 3.730 73.386 1.00 77.00 640 GLN A N 1
ATOM 4935 C CA . GLN A 1 640 ? -38.571 4.875 74.238 1.00 77.00 640 GLN A CA 1
ATOM 4936 C C . GLN A 1 640 ? -39.712 5.717 73.651 1.00 77.00 640 GLN A C 1
ATOM 4938 O O . GLN A 1 640 ? -40.650 6.060 74.367 1.00 77.00 640 GLN A O 1
ATOM 4943 N N . SER A 1 641 ? -39.683 6.004 72.347 1.00 76.25 641 SER A N 1
ATOM 4944 C CA . SER A 1 641 ? -40.748 6.735 71.651 1.00 76.25 641 SER A CA 1
ATOM 4945 C C . SER A 1 641 ? -42.078 5.975 71.689 1.00 76.25 641 SER A C 1
ATOM 4947 O O . SER A 1 641 ? -43.122 6.554 71.996 1.00 76.25 641 SER A O 1
ATOM 4949 N N . ARG A 1 642 ? -42.045 4.654 71.461 1.00 81.06 642 ARG A N 1
ATOM 4950 C CA . ARG A 1 642 ? -43.224 3.785 71.553 1.00 81.06 642 ARG A CA 1
ATOM 4951 C C . ARG A 1 642 ? -43.812 3.783 72.963 1.00 81.06 642 ARG A C 1
ATOM 4953 O O . ARG A 1 642 ? -45.026 3.905 73.102 1.00 81.06 642 ARG A O 1
ATOM 4960 N N . GLN A 1 643 ? -42.967 3.677 73.989 1.00 80.00 643 GLN A N 1
ATOM 4961 C CA . GLN A 1 643 ? -43.394 3.728 75.387 1.00 80.00 643 GLN A CA 1
ATOM 4962 C C . GLN A 1 643 ? -44.041 5.080 75.729 1.00 80.00 643 GLN A C 1
ATOM 4964 O O . GLN A 1 643 ? -45.123 5.109 76.311 1.00 80.00 643 GLN A O 1
ATOM 4969 N N . ALA A 1 644 ? -43.443 6.191 75.288 1.00 81.56 644 ALA A N 1
ATOM 4970 C CA . ALA A 1 644 ? -43.982 7.531 75.516 1.00 81.56 644 ALA A CA 1
ATOM 4971 C C . ALA A 1 644 ? -45.372 7.736 74.881 1.00 81.56 644 ALA A C 1
ATOM 4973 O O . ALA A 1 644 ? -46.234 8.379 75.477 1.00 81.56 644 ALA A O 1
ATOM 4974 N N . LEU A 1 645 ? -45.622 7.171 73.693 1.00 82.38 645 LEU A N 1
ATOM 4975 C CA . LEU A 1 645 ? -46.937 7.234 73.042 1.00 82.38 645 LEU A CA 1
ATOM 4976 C C . LEU A 1 645 ? -48.009 6.438 73.796 1.00 82.38 645 LEU A C 1
ATOM 4978 O O . LEU A 1 645 ? -49.143 6.905 73.903 1.00 82.38 645 LEU A O 1
ATOM 4982 N N . VAL A 1 646 ? -47.658 5.260 74.321 1.00 82.06 646 VAL A N 1
ATOM 4983 C CA . VAL A 1 646 ? -48.569 4.453 75.151 1.00 82.06 646 VAL A CA 1
ATOM 4984 C C . VAL A 1 646 ? -48.911 5.206 76.436 1.00 82.06 646 VAL A C 1
ATOM 4986 O O . VAL A 1 646 ? -50.085 5.343 76.765 1.00 82.06 646 VAL A O 1
ATOM 4989 N N . GLU A 1 647 ? -47.914 5.772 77.118 1.00 82.06 647 GLU A N 1
ATOM 4990 C CA . GLU A 1 647 ? -48.128 6.568 78.333 1.00 82.06 647 GLU A CA 1
ATOM 4991 C C . GLU A 1 647 ? -48.967 7.826 78.078 1.00 82.06 647 GLU A C 1
ATOM 4993 O O . GLU A 1 647 ? -49.820 8.169 78.899 1.00 82.06 647 GLU A O 1
ATOM 4998 N N . PHE A 1 648 ? -48.765 8.498 76.940 1.00 83.81 648 PHE A N 1
ATOM 4999 C CA . PHE A 1 648 ? -49.590 9.633 76.528 1.00 83.81 648 PHE A CA 1
ATOM 5000 C C . PHE A 1 648 ? -51.048 9.224 76.300 1.00 83.81 648 PHE A C 1
ATOM 5002 O O . PHE A 1 648 ? -51.951 9.904 76.781 1.00 83.81 648 PHE A O 1
ATOM 5009 N N . ALA A 1 649 ? -51.289 8.123 75.582 1.00 83.38 649 ALA A N 1
ATOM 5010 C CA . ALA A 1 649 ? -52.639 7.649 75.292 1.00 83.38 649 ALA A CA 1
ATOM 5011 C C . ALA A 1 649 ? -53.376 7.197 76.565 1.00 83.38 649 ALA A C 1
ATOM 5013 O O . ALA A 1 649 ? -54.553 7.524 76.739 1.00 83.38 649 ALA A O 1
ATOM 5014 N N . GLU A 1 650 ? -52.679 6.506 77.472 1.00 84.38 650 GLU A N 1
ATOM 5015 C CA . GLU A 1 650 ? -53.271 6.010 78.717 1.00 84.38 650 GLU A CA 1
ATOM 5016 C C . GLU A 1 650 ? -53.619 7.108 79.720 1.00 84.38 650 GLU A C 1
ATOM 5018 O O . GLU A 1 650 ? -54.637 7.026 80.409 1.00 84.38 650 GLU A O 1
ATOM 5023 N N . ASN A 1 651 ? -52.799 8.158 79.778 1.00 80.56 651 ASN A N 1
ATOM 5024 C CA . ASN A 1 651 ? -52.995 9.286 80.689 1.00 80.56 651 ASN A CA 1
ATOM 5025 C C . ASN A 1 651 ? -53.656 10.499 80.018 1.00 80.56 651 ASN A C 1
ATOM 5027 O O . ASN A 1 651 ? -53.717 11.578 80.612 1.00 80.56 651 ASN A O 1
ATOM 5031 N N . ALA A 1 652 ? -54.143 10.360 78.783 1.00 84.62 652 ALA A N 1
ATOM 5032 C CA . ALA A 1 652 ? -54.894 11.420 78.127 1.00 84.62 652 ALA A CA 1
ATOM 5033 C C . ALA A 1 652 ? -56.182 11.714 78.913 1.00 84.62 652 ALA A C 1
ATOM 5035 O O . ALA A 1 65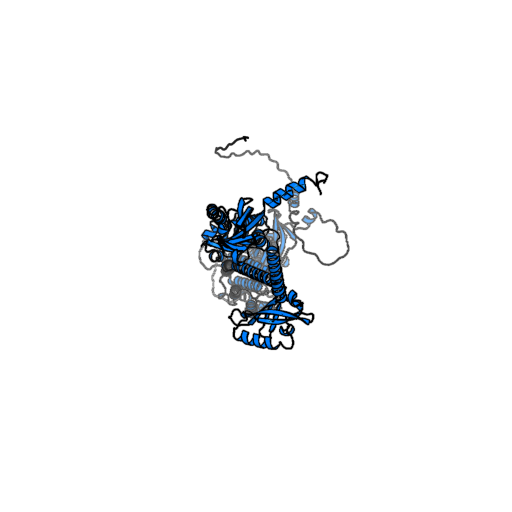2 ? -56.958 10.812 79.206 1.00 84.62 652 ALA A O 1
ATOM 5036 N N . ASN A 1 653 ? -56.458 12.993 79.188 1.00 82.62 653 ASN A N 1
ATOM 5037 C CA . ASN A 1 653 ? -57.669 13.435 79.903 1.00 82.62 653 ASN A CA 1
ATOM 5038 C C . ASN A 1 653 ? -58.962 13.344 79.068 1.00 82.62 653 ASN A C 1
ATOM 5040 O O . ASN A 1 653 ? -60.014 13.804 79.505 1.00 82.62 653 ASN A O 1
ATOM 5044 N N . VAL A 1 654 ? -58.888 12.796 77.857 1.00 87.19 654 VAL A N 1
ATOM 5045 C CA . VAL A 1 654 ? -60.044 12.567 76.990 1.00 87.19 654 VAL A CA 1
ATOM 5046 C C . VAL A 1 654 ? -60.352 11.073 77.011 1.00 87.19 654 VAL A C 1
ATOM 5048 O O . VAL A 1 654 ? -59.419 10.284 76.866 1.00 87.19 654 VAL A O 1
ATOM 5051 N N . PRO A 1 655 ? -61.620 10.671 77.171 1.00 91.25 655 PRO A N 1
ATOM 5052 C CA . PRO A 1 655 ? -62.030 9.280 77.032 1.00 91.25 655 PRO A CA 1
ATOM 5053 C C . PRO A 1 655 ? -61.667 8.710 75.651 1.00 91.25 655 PRO A C 1
ATOM 5055 O O . PRO A 1 655 ? -62.127 9.219 74.622 1.00 91.25 655 PRO A O 1
ATOM 5058 N N . LEU A 1 656 ? -60.809 7.687 75.628 1.00 92.19 656 LEU A N 1
ATOM 5059 C CA . LEU A 1 656 ? -60.370 6.978 74.426 1.00 92.19 656 LEU A CA 1
ATOM 5060 C C . LEU A 1 656 ? -60.666 5.489 74.554 1.00 92.19 656 LEU A C 1
ATOM 5062 O O . LEU A 1 656 ? -60.408 4.884 75.594 1.00 92.19 656 LEU A O 1
ATOM 5066 N N . HIS A 1 657 ? -61.102 4.873 73.460 1.00 91.25 657 HIS A N 1
ATOM 5067 C CA . HIS A 1 657 ? -61.170 3.421 73.363 1.00 91.25 657 HIS A CA 1
ATOM 5068 C C . HIS A 1 657 ? -60.985 2.932 71.923 1.00 91.25 657 HIS A C 1
ATOM 5070 O O . HIS A 1 657 ? -61.158 3.666 70.946 1.00 91.25 657 HIS A O 1
ATOM 5076 N N . CYS A 1 658 ? -60.641 1.658 71.792 1.00 91.50 658 CYS A N 1
ATOM 5077 C CA . CYS A 1 658 ? -60.489 0.953 70.531 1.00 91.50 658 CYS A CA 1
ATOM 5078 C C . CYS A 1 658 ? -61.381 -0.284 70.540 1.00 91.50 658 CYS A C 1
ATOM 5080 O O . CYS A 1 658 ? -61.445 -1.014 71.531 1.00 91.50 658 CYS A O 1
ATOM 5082 N N . VAL A 1 659 ? -62.036 -0.540 69.413 1.00 90.31 659 VAL A N 1
ATOM 5083 C CA . VAL A 1 659 ? -62.913 -1.696 69.212 1.00 90.31 659 VAL A CA 1
ATOM 5084 C C . VAL A 1 659 ? -62.408 -2.499 68.020 1.00 90.31 659 VAL A C 1
ATOM 5086 O O . VAL A 1 659 ? -62.041 -1.908 67.008 1.00 90.31 659 VAL A O 1
ATOM 5089 N N . ASP A 1 660 ? -62.365 -3.822 68.107 1.00 89.94 660 ASP A N 1
ATOM 5090 C CA . ASP A 1 660 ? -62.001 -4.667 66.967 1.00 89.94 660 ASP A CA 1
ATOM 5091 C C . ASP A 1 660 ? -63.126 -4.776 65.918 1.00 89.94 660 ASP A C 1
ATOM 5093 O O . ASP A 1 660 ? -64.220 -4.219 66.051 1.00 89.94 660 ASP A O 1
ATOM 5097 N N . LYS A 1 661 ? -62.866 -5.536 64.848 1.00 85.19 661 LYS A N 1
ATOM 5098 C CA . LYS A 1 661 ? -63.840 -5.809 63.779 1.00 85.19 661 LYS A CA 1
ATOM 5099 C C . LYS A 1 661 ? -65.112 -6.534 64.240 1.00 85.19 661 LYS A C 1
ATOM 5101 O O . LYS A 1 661 ? -66.111 -6.478 63.531 1.00 85.19 661 LYS A O 1
ATOM 5106 N N . ALA A 1 662 ? -65.078 -7.227 65.378 1.00 85.69 662 ALA A N 1
ATOM 5107 C CA . ALA A 1 662 ? -66.227 -7.926 65.946 1.00 85.69 662 ALA A CA 1
ATOM 5108 C C . ALA A 1 662 ? -67.055 -7.027 66.880 1.00 85.69 662 ALA A C 1
ATOM 5110 O O . ALA A 1 662 ? -68.069 -7.469 67.420 1.00 85.69 662 ALA A O 1
ATOM 5111 N N . GLY A 1 663 ? -66.653 -5.766 67.066 1.00 86.75 663 GLY A N 1
ATOM 5112 C CA . GLY A 1 663 ? -67.333 -4.854 67.975 1.00 86.75 663 GLY A CA 1
ATOM 5113 C C . GLY A 1 663 ? -66.914 -5.033 69.435 1.00 86.75 663 GLY A C 1
ATOM 5114 O O . GLY A 1 663 ? -67.619 -4.546 70.319 1.00 86.75 663 GLY A O 1
ATOM 5115 N N . ILE A 1 664 ? -65.799 -5.715 69.708 1.00 91.06 664 ILE A N 1
ATOM 5116 C CA . ILE A 1 664 ? -65.285 -5.943 71.061 1.00 91.06 664 ILE A CA 1
ATOM 5117 C C . ILE A 1 664 ? -64.295 -4.847 71.442 1.00 91.06 664 ILE A C 1
ATOM 5119 O O . ILE A 1 664 ? -63.387 -4.530 70.677 1.00 91.06 664 ILE A O 1
ATOM 5123 N N . ILE A 1 665 ? -64.454 -4.268 72.633 1.00 92.38 665 ILE A N 1
ATOM 5124 C CA . ILE A 1 665 ? -63.527 -3.261 73.159 1.00 92.38 665 ILE A CA 1
ATOM 5125 C C . ILE A 1 665 ? -62.192 -3.947 73.454 1.00 92.38 665 ILE A C 1
ATOM 5127 O O . ILE A 1 665 ? -62.111 -4.780 74.353 1.00 92.38 665 ILE A O 1
ATOM 5131 N N . VAL A 1 666 ? -61.145 -3.611 72.705 1.00 91.94 666 VAL A N 1
ATOM 5132 C CA . VAL A 1 666 ? -59.806 -4.209 72.863 1.00 91.94 666 VAL A CA 1
ATOM 5133 C C . VAL A 1 666 ? -58.887 -3.377 73.745 1.00 91.94 666 VAL A C 1
ATOM 5135 O O . VAL A 1 666 ? -57.917 -3.898 74.285 1.00 91.94 666 VAL A O 1
ATOM 5138 N N . TRP A 1 667 ? -59.186 -2.089 73.896 1.00 92.19 667 TRP A N 1
ATOM 5139 C CA . TRP A 1 667 ? -58.417 -1.169 74.723 1.00 92.19 667 TRP A CA 1
ATOM 5140 C C . TRP A 1 667 ? -59.270 0.051 75.082 1.00 92.19 667 TRP A C 1
ATOM 5142 O O . TRP A 1 667 ? -60.051 0.511 74.250 1.00 92.19 667 TRP A O 1
ATOM 5152 N N . ALA A 1 668 ? -59.127 0.573 76.295 1.00 90.75 668 ALA A N 1
ATOM 5153 C CA . ALA A 1 668 ? -59.749 1.813 76.748 1.00 90.75 668 ALA A CA 1
ATOM 5154 C C . ALA A 1 668 ? -58.818 2.488 77.755 1.00 90.75 668 ALA A C 1
ATOM 5156 O O . ALA A 1 668 ? -58.253 1.793 78.600 1.00 90.75 668 ALA A O 1
ATOM 5157 N N . ASN A 1 669 ? -58.669 3.810 77.668 1.00 91.69 669 ASN A N 1
ATOM 5158 C CA . ASN A 1 669 ? -57.779 4.534 78.567 1.00 91.69 669 ASN A CA 1
ATOM 5159 C C . ASN A 1 669 ? -58.408 4.813 79.936 1.00 91.69 669 ASN A C 1
ATOM 5161 O O . ASN A 1 669 ? -59.618 4.665 80.143 1.00 91.69 669 ASN A O 1
ATOM 5165 N N . ASN A 1 670 ? -57.591 5.292 80.877 1.00 89.75 670 ASN A N 1
ATOM 5166 C CA . ASN A 1 670 ? -58.054 5.612 82.228 1.00 89.75 670 ASN A CA 1
ATOM 5167 C C . ASN A 1 670 ? -59.183 6.655 82.250 1.00 89.75 670 ASN A C 1
ATOM 5169 O O . ASN A 1 670 ? -60.071 6.569 83.102 1.00 89.75 670 ASN A O 1
ATOM 5173 N N . ALA A 1 671 ? -59.179 7.623 81.328 1.00 90.44 671 ALA A N 1
ATOM 5174 C CA . ALA A 1 671 ? -60.232 8.631 81.246 1.00 90.44 671 ALA A CA 1
ATOM 5175 C C . ALA A 1 671 ? -61.585 8.030 80.837 1.00 90.44 671 ALA A C 1
ATOM 5177 O O . ALA A 1 671 ? -62.589 8.392 81.438 1.00 90.44 671 ALA A O 1
ATOM 5178 N N . GLU A 1 672 ? -61.631 7.088 79.892 1.00 90.94 672 GLU A N 1
ATOM 5179 C CA . GLU A 1 672 ? -62.861 6.385 79.489 1.00 90.94 672 GLU A CA 1
ATOM 5180 C C . GLU A 1 672 ? -63.418 5.528 80.629 1.00 90.94 672 GLU A C 1
ATOM 5182 O O . GLU A 1 672 ? -64.603 5.619 80.963 1.00 90.94 672 GLU A O 1
ATOM 5187 N N . LEU A 1 673 ? -62.550 4.751 81.280 1.00 90.62 673 LEU A N 1
ATOM 5188 C CA . LEU A 1 673 ? -62.935 3.898 82.404 1.00 90.62 673 LEU A CA 1
ATOM 5189 C C . LEU A 1 673 ? -63.452 4.722 83.588 1.00 90.62 673 LEU A C 1
ATOM 5191 O O . LEU A 1 673 ? -64.504 4.412 84.144 1.00 90.62 673 LEU A O 1
ATOM 5195 N N . THR A 1 674 ? -62.767 5.818 83.927 1.00 88.94 674 THR A N 1
ATOM 5196 C CA . THR A 1 674 ? -63.198 6.747 84.985 1.00 88.94 674 THR A CA 1
ATOM 5197 C C . THR A 1 674 ? -64.487 7.466 84.600 1.00 88.94 674 THR A C 1
ATOM 5199 O O . THR A 1 674 ? -65.386 7.615 85.427 1.00 88.94 674 THR A O 1
ATOM 5202 N N . PHE A 1 675 ? -64.607 7.888 83.339 1.00 89.19 675 PHE A N 1
ATOM 5203 C CA . PHE A 1 675 ? -65.782 8.584 82.833 1.00 89.19 675 PHE A CA 1
ATOM 5204 C C . PHE A 1 675 ? -67.038 7.713 82.921 1.00 89.19 675 PHE A C 1
ATOM 5206 O O . PHE A 1 675 ? -68.086 8.219 83.313 1.00 89.19 675 PHE A O 1
ATOM 5213 N N . LEU A 1 676 ? -66.953 6.419 82.613 1.00 89.56 676 LEU A N 1
ATOM 5214 C CA . LEU A 1 676 ? -68.097 5.502 82.688 1.00 89.56 676 LEU A CA 1
ATOM 5215 C C . LEU A 1 676 ? -68.201 4.746 84.024 1.00 89.56 676 LEU A C 1
ATOM 5217 O O . LEU A 1 676 ? -69.237 4.145 84.307 1.00 89.56 676 LEU A O 1
ATOM 5221 N N . GLY A 1 677 ? -67.164 4.792 84.861 1.00 87.00 677 GLY A N 1
ATOM 5222 C CA . GLY A 1 677 ? -67.118 4.179 86.190 1.00 87.00 677 GLY A CA 1
ATOM 5223 C C . GLY A 1 677 ? -66.842 2.670 86.213 1.00 87.00 677 GLY A C 1
ATOM 5224 O O . GLY A 1 677 ? -67.031 2.052 87.263 1.00 87.00 677 GLY A O 1
ATOM 5225 N N . TYR A 1 678 ? -66.425 2.066 85.095 1.00 92.19 678 TYR A N 1
ATOM 5226 C CA . TYR A 1 678 ? -66.112 0.631 84.995 1.00 92.19 678 TYR A CA 1
ATOM 5227 C C . TYR A 1 678 ? -64.651 0.326 85.331 1.00 92.19 678 TYR A C 1
ATOM 5229 O O . TYR A 1 678 ? -63.769 1.153 85.101 1.00 92.19 678 TYR A O 1
ATOM 5237 N N . THR A 1 679 ? -64.382 -0.885 85.828 1.00 90.56 679 THR A N 1
ATOM 5238 C CA . THR A 1 679 ? -63.003 -1.400 85.875 1.00 90.56 679 THR A CA 1
ATOM 5239 C C . THR A 1 679 ? -62.604 -1.982 84.510 1.00 90.56 679 THR A C 1
ATOM 5241 O O . THR A 1 679 ? -63.487 -2.364 83.730 1.00 90.56 679 THR A O 1
ATOM 5244 N N . PRO A 1 680 ? -61.299 -2.080 84.189 1.00 89.75 680 PRO A N 1
ATOM 5245 C CA . PRO A 1 680 ? -60.843 -2.686 82.938 1.00 89.75 680 PRO A CA 1
ATOM 5246 C C . PRO A 1 680 ? -61.437 -4.081 82.686 1.00 89.75 680 PRO A C 1
ATOM 5248 O O . PRO A 1 680 ? -61.837 -4.374 81.565 1.00 89.75 680 PRO A O 1
ATOM 5251 N N . GLU A 1 681 ? -61.556 -4.918 83.721 1.00 89.50 681 GLU A N 1
ATOM 5252 C CA . GLU A 1 681 ? -62.055 -6.300 83.628 1.00 89.50 681 GLU A CA 1
ATOM 5253 C C . GLU A 1 681 ? -63.555 -6.378 83.306 1.00 89.50 681 GLU A C 1
ATOM 5255 O O . GLU A 1 681 ? -64.030 -7.373 82.759 1.00 89.50 681 GLU A O 1
ATOM 5260 N N . GLU A 1 682 ? -64.314 -5.337 83.656 1.00 88.38 682 GLU A N 1
ATOM 5261 C CA . GLU A 1 682 ? -65.751 -5.240 83.391 1.00 88.38 682 GLU A CA 1
ATOM 5262 C C . GLU A 1 682 ? -66.053 -4.639 82.009 1.00 88.38 682 GLU A C 1
ATOM 5264 O O . GLU A 1 682 ? -67.138 -4.876 81.469 1.00 88.38 682 GLU A O 1
ATOM 5269 N N . TYR A 1 683 ? -65.115 -3.863 81.449 1.00 90.75 683 TYR A N 1
ATOM 5270 C CA . TYR A 1 683 ? -65.303 -3.056 80.238 1.00 90.75 683 TYR A CA 1
ATOM 5271 C C . TYR A 1 683 ? -64.574 -3.629 79.014 1.00 90.75 683 TYR A C 1
ATOM 5273 O O . TYR A 1 683 ? -65.179 -3.825 77.959 1.00 90.75 683 TYR A O 1
ATOM 5281 N N . ILE A 1 684 ? -63.284 -3.941 79.148 1.00 91.44 684 ILE A N 1
ATOM 5282 C CA . ILE A 1 684 ? -62.450 -4.462 78.060 1.00 91.44 684 ILE A CA 1
ATOM 5283 C C . ILE A 1 684 ? -62.806 -5.937 77.807 1.00 91.44 684 ILE A C 1
ATOM 5285 O O . ILE A 1 684 ? -63.061 -6.710 78.727 1.00 91.44 684 ILE A O 1
ATOM 5289 N N . GLY A 1 685 ? -62.865 -6.338 76.537 1.00 89.00 685 GLY A N 1
ATOM 5290 C CA . GLY A 1 685 ? -63.288 -7.673 76.101 1.00 89.00 685 GLY A CA 1
ATOM 5291 C C . GLY A 1 685 ? -64.805 -7.845 75.980 1.00 89.00 685 GLY A C 1
ATOM 5292 O O . GLY A 1 685 ? -65.273 -8.898 75.550 1.00 89.00 685 GLY A O 1
ATOM 5293 N N . GLN A 1 686 ? -65.589 -6.820 76.321 1.00 92.75 686 GLN A N 1
ATOM 5294 C CA . GLN A 1 686 ? -67.039 -6.819 76.139 1.00 92.75 686 GLN A CA 1
ATOM 5295 C C . GLN A 1 686 ? -67.437 -6.169 74.798 1.00 92.75 686 GLN A C 1
ATOM 5297 O O . GLN A 1 686 ? -66.714 -5.308 74.288 1.00 92.75 686 GLN A O 1
ATOM 5302 N N . PRO A 1 687 ? -68.600 -6.528 74.220 1.00 90.69 687 PRO A N 1
ATOM 5303 C CA . PRO A 1 687 ? -69.131 -5.838 73.047 1.00 90.69 687 PRO A CA 1
ATOM 5304 C C . PRO A 1 687 ? -69.479 -4.379 73.362 1.00 90.69 687 PRO A C 1
ATOM 5306 O O . PRO A 1 687 ? -70.243 -4.121 74.295 1.00 90.69 687 PRO A O 1
ATOM 5309 N N . ILE A 1 688 ? -69.006 -3.432 72.545 1.00 89.75 688 ILE A N 1
ATOM 5310 C CA . ILE A 1 688 ? -69.247 -1.988 72.739 1.00 89.75 688 ILE A CA 1
ATOM 5311 C C . ILE A 1 688 ? -70.743 -1.654 72.796 1.00 89.75 688 ILE A C 1
ATOM 5313 O O . ILE A 1 688 ? -71.165 -0.784 73.554 1.00 89.75 688 ILE A O 1
ATOM 5317 N N . ALA A 1 689 ? -71.574 -2.412 72.072 1.00 88.69 689 ALA A N 1
ATOM 5318 C CA . ALA A 1 689 ? -73.022 -2.241 72.067 1.00 88.69 689 ALA A CA 1
ATOM 5319 C C . ALA A 1 689 ? -73.651 -2.340 73.467 1.00 88.69 689 ALA A C 1
ATOM 5321 O O . ALA A 1 689 ? -74.625 -1.645 73.734 1.00 88.69 689 ALA A O 1
ATOM 5322 N N . LYS A 1 690 ? -73.075 -3.132 74.383 1.00 88.69 690 LYS A N 1
ATOM 5323 C CA . LYS A 1 690 ? -73.573 -3.298 75.760 1.00 88.69 690 LYS A CA 1
ATOM 5324 C C . LYS A 1 690 ? -73.613 -1.979 76.535 1.00 88.69 690 LYS A C 1
ATOM 5326 O O . LYS A 1 690 ? -74.483 -1.801 77.383 1.00 88.69 690 LYS A O 1
ATOM 5331 N N . PHE A 1 691 ? -72.696 -1.065 76.226 1.00 90.19 691 PHE A N 1
ATOM 5332 C CA . PHE A 1 691 ? -72.533 0.209 76.925 1.00 90.19 691 PHE A CA 1
ATOM 5333 C C . PHE A 1 691 ? -73.250 1.366 76.232 1.00 90.19 691 PHE A C 1
ATOM 5335 O O . PHE A 1 691 ? -73.152 2.500 76.683 1.00 90.19 691 PHE A O 1
ATOM 5342 N N . HIS A 1 692 ? -74.003 1.097 75.167 1.00 88.62 692 HIS A N 1
ATOM 5343 C CA . HIS A 1 692 ? -74.869 2.071 74.519 1.00 88.62 692 HIS A CA 1
ATOM 5344 C C . HIS A 1 692 ? -76.333 1.801 74.856 1.00 88.62 692 HIS A C 1
ATOM 5346 O O . HIS A 1 692 ? -76.786 0.659 74.869 1.00 88.62 692 HIS A O 1
ATOM 5352 N N . LYS A 1 693 ? -77.109 2.865 75.071 1.00 85.38 693 LYS A N 1
ATOM 5353 C CA . LYS A 1 693 ? -78.557 2.749 75.302 1.00 85.38 693 LYS A CA 1
ATOM 5354 C C . LYS A 1 693 ? -79.325 2.344 74.040 1.00 85.38 693 LYS A C 1
ATOM 5356 O O . LYS A 1 693 ? -80.274 1.570 74.118 1.00 85.38 693 LYS A O 1
ATOM 5361 N N . ASP A 1 694 ? -78.894 2.836 72.879 1.00 82.38 694 ASP A N 1
ATOM 5362 C CA . ASP A 1 694 ? -79.441 2.471 71.566 1.00 82.38 694 ASP A CA 1
ATOM 5363 C C . ASP A 1 694 ? -78.620 1.334 70.935 1.00 82.38 694 ASP A C 1
ATOM 5365 O O . ASP A 1 694 ? -77.840 1.536 70.003 1.00 82.38 694 ASP A O 1
ATOM 5369 N N . GLN A 1 695 ? -78.760 0.126 71.492 1.00 79.94 695 GLN A N 1
ATOM 5370 C CA . GLN A 1 695 ? -77.983 -1.050 71.071 1.00 79.94 695 GLN A CA 1
ATOM 5371 C C . GLN A 1 695 ? -78.255 -1.455 69.615 1.00 79.94 695 GLN A C 1
ATOM 5373 O O . GLN A 1 695 ? -77.358 -1.951 68.934 1.00 79.94 695 GLN A O 1
ATOM 5378 N N . ALA A 1 696 ? -79.475 -1.217 69.121 1.00 74.38 696 ALA A N 1
ATOM 5379 C CA . ALA A 1 696 ? -79.903 -1.611 67.779 1.00 74.38 696 ALA A CA 1
ATOM 5380 C C . ALA A 1 696 ? -79.154 -0.853 66.667 1.00 74.38 696 ALA A C 1
ATOM 5382 O O . ALA A 1 696 ? -78.989 -1.368 65.564 1.00 74.38 696 ALA A O 1
ATOM 5383 N N . ASN A 1 697 ? -78.671 0.355 66.960 1.00 76.00 697 ASN A N 1
ATOM 5384 C CA . ASN A 1 697 ? -78.022 1.233 65.990 1.00 76.00 697 ASN A CA 1
ATOM 5385 C C . ASN A 1 697 ? -76.502 0.996 65.897 1.00 76.00 697 ASN A C 1
ATOM 5387 O O . ASN A 1 697 ? -75.882 1.345 64.896 1.00 76.00 697 ASN A O 1
ATOM 5391 N N . ILE A 1 698 ? -75.893 0.344 66.896 1.00 79.81 698 ILE A N 1
ATOM 5392 C CA . ILE A 1 698 ? -74.435 0.133 66.975 1.00 79.81 698 ILE A CA 1
ATOM 5393 C C . ILE A 1 698 ? -73.907 -0.764 65.854 1.00 79.81 698 ILE A C 1
ATOM 5395 O O . ILE A 1 698 ? -72.823 -0.503 65.336 1.00 79.81 698 ILE A O 1
ATOM 5399 N N . GLY A 1 699 ? -74.685 -1.757 65.413 1.00 76.56 699 GLY A N 1
ATOM 5400 C CA . GLY A 1 699 ? -74.311 -2.598 64.269 1.00 76.56 699 GLY A CA 1
ATOM 5401 C C . GLY A 1 699 ? -74.071 -1.775 62.999 1.00 76.56 699 GLY A C 1
ATOM 5402 O O . GLY A 1 699 ? -73.012 -1.873 62.390 1.00 76.56 699 GLY A O 1
ATOM 5403 N N . SER A 1 700 ? -74.988 -0.852 62.680 1.00 78.31 700 SER A N 1
ATOM 5404 C CA . SER A 1 700 ? -74.847 0.051 61.528 1.00 78.31 700 SER A CA 1
ATOM 5405 C C . SER A 1 700 ? -73.638 0.987 61.653 1.00 78.31 700 SER A C 1
ATOM 5407 O O . SER A 1 700 ? -73.022 1.343 60.648 1.00 78.31 700 SER A O 1
ATOM 5409 N N . ILE A 1 701 ? -73.276 1.378 62.878 1.00 80.44 701 ILE A N 1
ATOM 5410 C CA . ILE A 1 701 ? -72.095 2.207 63.151 1.00 80.44 701 ILE A CA 1
ATOM 5411 C C . ILE A 1 701 ? -70.805 1.442 62.854 1.00 80.44 701 ILE A C 1
ATOM 5413 O O . ILE A 1 701 ? -69.912 1.967 62.184 1.00 80.44 701 ILE A O 1
ATOM 5417 N N . LEU A 1 702 ? -70.712 0.206 63.341 1.00 80.00 702 LEU A N 1
ATOM 5418 C CA . LEU A 1 702 ? -69.566 -0.661 63.091 1.00 80.00 702 LEU A CA 1
ATOM 5419 C C . LEU A 1 702 ? -69.454 -0.998 61.600 1.00 80.00 702 LEU A C 1
ATOM 5421 O O . LEU A 1 702 ? -68.355 -0.917 61.059 1.00 80.00 702 LEU A O 1
ATOM 5425 N N . ASP A 1 703 ? -70.571 -1.241 60.908 1.00 81.88 703 ASP A N 1
ATOM 5426 C CA . ASP A 1 703 ? -70.598 -1.456 59.456 1.00 81.88 703 ASP A CA 1
ATOM 5427 C C . ASP A 1 703 ? -70.077 -0.241 58.674 1.00 81.88 703 ASP A C 1
ATOM 5429 O O . ASP A 1 703 ? -69.298 -0.392 57.732 1.00 81.88 703 ASP A O 1
ATOM 5433 N N . GLN A 1 704 ? -70.442 0.982 59.078 1.00 82.19 704 GLN A N 1
ATOM 5434 C CA . GLN A 1 704 ? -69.917 2.207 58.462 1.00 82.19 704 GLN A CA 1
ATOM 5435 C C . GLN A 1 704 ? -68.393 2.316 58.617 1.00 82.19 704 GLN A C 1
ATOM 5437 O O . GLN A 1 704 ? -67.701 2.643 57.648 1.00 82.19 704 GLN A O 1
ATOM 5442 N N . LEU A 1 705 ? -67.861 1.995 59.799 1.00 81.88 705 LEU A N 1
ATOM 5443 C CA . LEU A 1 705 ? -66.418 1.978 60.065 1.00 81.88 705 LEU A CA 1
ATOM 5444 C C . LEU A 1 705 ? -65.710 0.834 59.306 1.00 81.88 705 LEU A C 1
ATOM 5446 O O . LEU A 1 705 ? -64.626 1.040 58.747 1.00 81.88 705 LEU A O 1
ATOM 5450 N N . LEU A 1 706 ? -66.348 -0.340 59.199 1.00 80.31 706 LEU A N 1
ATOM 5451 C CA . LEU A 1 706 ? -65.905 -1.499 58.407 1.00 80.31 706 LEU A CA 1
ATOM 5452 C C . LEU A 1 706 ? -65.896 -1.225 56.899 1.00 80.31 706 LEU A C 1
ATOM 5454 O O . LEU A 1 706 ? -65.064 -1.794 56.192 1.00 80.31 706 LEU A O 1
ATOM 5458 N N . GLN A 1 707 ? -66.726 -0.304 56.415 1.00 80.62 707 GLN A N 1
ATOM 5459 C CA . GLN A 1 707 ? -66.714 0.187 55.030 1.00 80.62 707 GLN A CA 1
ATOM 5460 C C . GLN A 1 707 ? -65.720 1.340 54.803 1.00 80.62 707 GLN A C 1
ATOM 5462 O O . GLN A 1 707 ? -65.491 1.735 53.665 1.00 80.62 707 GLN A O 1
ATOM 5467 N N . GLY A 1 708 ? -65.090 1.853 55.867 1.00 77.38 708 GLY A N 1
ATOM 5468 C CA . GLY A 1 708 ? -64.024 2.858 55.790 1.00 77.38 708 GLY A CA 1
ATOM 5469 C C . GLY A 1 708 ? -64.480 4.296 56.024 1.00 77.38 708 GLY A C 1
ATOM 5470 O O . GLY A 1 708 ? -63.661 5.207 55.929 1.00 77.38 708 GLY A O 1
ATOM 5471 N N . ASN A 1 709 ? -65.748 4.512 56.375 1.00 83.44 709 ASN A N 1
ATOM 5472 C CA . ASN A 1 709 ? -66.247 5.836 56.729 1.00 83.44 709 ASN A CA 1
ATOM 5473 C C . ASN A 1 709 ? -65.805 6.210 58.148 1.00 83.44 709 ASN A C 1
ATOM 5475 O O . ASN A 1 709 ? -65.817 5.370 59.045 1.00 83.44 709 ASN A O 1
ATOM 5479 N N . SER A 1 710 ? -65.447 7.472 58.377 1.00 84.00 710 SER A N 1
ATOM 5480 C CA . SER A 1 710 ? -65.207 8.008 59.721 1.00 84.00 710 SER A CA 1
ATOM 5481 C C . SER A 1 710 ? -66.487 8.583 60.323 1.00 84.00 710 SER A C 1
ATOM 5483 O O . SER A 1 710 ? -67.287 9.207 59.627 1.00 84.00 710 SER A O 1
ATOM 5485 N N . LEU A 1 711 ? -66.641 8.452 61.634 1.00 82.62 711 LEU A N 1
ATOM 5486 C CA . LEU A 1 711 ? -67.683 9.119 62.402 1.00 82.62 711 LEU A CA 1
ATOM 5487 C C . LEU A 1 711 ? -67.152 10.446 62.926 1.00 82.62 711 LEU A C 1
ATOM 5489 O O . LEU A 1 711 ? -66.082 10.509 63.530 1.00 82.62 711 LEU A O 1
ATOM 5493 N N . SER A 1 712 ? -67.921 11.508 62.725 1.00 80.50 712 SER A N 1
ATOM 5494 C CA . SER A 1 712 ? -67.627 12.827 63.276 1.00 80.50 712 SER A CA 1
ATOM 5495 C C . SER A 1 712 ? -68.856 13.349 64.000 1.00 80.50 712 SER A C 1
ATOM 5497 O O . SER A 1 712 ? -69.941 13.374 63.425 1.00 80.50 712 SER A O 1
ATOM 5499 N N . HIS A 1 713 ? -68.676 13.760 65.257 1.00 81.94 713 HIS A N 1
ATOM 5500 C CA . HIS A 1 713 ? -69.707 14.403 66.074 1.00 81.94 713 HIS A CA 1
ATOM 5501 C C . HIS A 1 713 ? -71.023 13.607 66.178 1.00 81.94 713 HIS A C 1
ATOM 5503 O O . HIS A 1 713 ? -72.121 14.170 66.171 1.00 81.94 713 HIS A O 1
ATOM 5509 N N . ARG A 1 714 ? -70.941 12.274 66.257 1.00 83.19 714 ARG A N 1
ATOM 5510 C CA . ARG A 1 714 ? -72.143 11.443 66.354 1.00 83.19 714 ARG A CA 1
ATOM 5511 C C . ARG A 1 714 ? -72.644 11.442 67.790 1.00 83.19 714 ARG A C 1
ATOM 5513 O O . ARG A 1 714 ? -71.978 10.904 68.669 1.00 83.19 714 ARG A O 1
ATOM 5520 N N . ARG A 1 715 ? -73.816 12.029 68.026 1.00 85.25 715 ARG A N 1
ATOM 5521 C CA . ARG A 1 715 ? -74.453 11.990 69.347 1.00 85.25 715 ARG A CA 1
ATOM 5522 C C . ARG A 1 715 ? -74.835 10.560 69.715 1.00 85.25 715 ARG A C 1
ATOM 5524 O O . ARG A 1 715 ? -75.432 9.851 68.905 1.00 85.25 715 ARG A O 1
ATOM 5531 N N . ALA A 1 716 ? -74.498 10.156 70.929 1.00 86.31 716 ALA A N 1
ATOM 5532 C CA . ALA A 1 716 ? -74.820 8.857 71.492 1.00 86.31 716 ALA A CA 1
ATOM 5533 C C . ALA A 1 716 ? -75.091 8.975 72.996 1.00 86.31 716 ALA A C 1
ATOM 5535 O O . ALA A 1 716 ? -74.728 9.957 73.638 1.00 86.31 716 ALA A O 1
ATOM 5536 N N . GLN A 1 717 ? -75.741 7.953 73.544 1.00 88.12 717 GLN A N 1
ATOM 5537 C CA . GLN A 1 717 ? -76.027 7.828 74.968 1.00 88.12 717 GLN A CA 1
ATOM 5538 C C . GLN A 1 717 ? -75.323 6.580 75.503 1.00 88.12 717 GLN A C 1
ATOM 5540 O O . GLN A 1 717 ? -75.685 5.461 75.121 1.00 88.12 717 GLN A O 1
ATOM 5545 N N . LEU A 1 718 ? -74.310 6.786 76.348 1.00 89.75 718 LEU A N 1
ATOM 5546 C CA . LEU A 1 718 ? -73.532 5.719 76.980 1.00 89.75 718 LEU A CA 1
ATOM 5547 C C . LEU A 1 718 ? -74.083 5.390 78.369 1.00 89.75 718 LEU A C 1
ATOM 5549 O O . LEU A 1 718 ? -74.561 6.275 79.071 1.00 89.75 718 LEU A O 1
ATOM 5553 N N . ILE A 1 719 ? -74.025 4.121 78.764 1.00 90.19 719 ILE A N 1
ATOM 5554 C CA . ILE A 1 719 ? -74.508 3.616 80.053 1.00 90.19 719 ILE A CA 1
ATOM 5555 C C . ILE A 1 719 ? -73.320 3.504 81.010 1.00 90.19 719 ILE A C 1
ATOM 5557 O O . ILE A 1 719 ? -72.440 2.662 80.814 1.00 90.19 719 ILE A O 1
ATOM 5561 N N . ALA A 1 720 ? -73.308 4.326 82.056 1.00 89.06 720 ALA A N 1
ATOM 5562 C CA . ALA A 1 720 ? -72.321 4.248 83.127 1.00 89.06 720 ALA A CA 1
ATOM 5563 C C . ALA A 1 720 ? -72.613 3.069 84.075 1.00 89.06 720 ALA A C 1
ATOM 5565 O O . ALA A 1 720 ? -73.727 2.541 84.116 1.00 89.06 720 ALA A O 1
ATOM 5566 N N . ARG A 1 721 ? -71.613 2.651 84.859 1.00 90.12 721 ARG A N 1
ATOM 5567 C CA . ARG A 1 721 ? -71.705 1.483 85.756 1.00 90.12 721 ARG A CA 1
ATOM 5568 C C . ARG A 1 721 ? -72.801 1.605 86.817 1.00 90.12 721 ARG A C 1
ATOM 5570 O O . ARG A 1 721 ? -73.384 0.599 87.209 1.00 90.12 721 ARG A O 1
ATOM 5577 N N . ASP A 1 722 ? -73.091 2.819 87.275 1.00 86.38 722 ASP A N 1
ATOM 5578 C CA . ASP A 1 722 ? -74.157 3.109 88.244 1.00 86.38 722 ASP A CA 1
ATOM 5579 C C . ASP A 1 722 ? -75.575 3.066 87.633 1.00 86.38 722 ASP A C 1
ATOM 5581 O O . ASP A 1 722 ? -76.563 3.268 88.338 1.00 86.38 722 ASP A O 1
ATOM 5585 N N . GLY A 1 723 ? -75.682 2.780 86.330 1.00 81.94 723 GLY A N 1
ATOM 5586 C CA . GLY A 1 723 ? -76.930 2.730 85.575 1.00 81.94 723 GLY A CA 1
ATOM 5587 C C . GLY A 1 723 ? -77.378 4.082 85.014 1.00 81.94 723 GLY A C 1
ATOM 5588 O O . GLY A 1 723 ? -78.391 4.134 84.311 1.00 81.94 723 GLY A O 1
ATOM 5589 N N . SER A 1 724 ? -76.648 5.170 85.283 1.00 88.31 724 SER A N 1
ATOM 5590 C CA . SER A 1 724 ? -76.917 6.475 84.675 1.00 88.31 724 SER A CA 1
ATOM 5591 C C . SER A 1 724 ? -76.563 6.483 83.182 1.00 88.31 724 SER A C 1
ATOM 5593 O O . SER A 1 724 ? -75.782 5.670 82.686 1.00 88.31 724 SER A O 1
ATOM 5595 N N . THR A 1 725 ? -77.189 7.386 82.428 1.00 87.88 725 THR A N 1
ATOM 5596 C CA . THR A 1 725 ? -76.912 7.571 80.997 1.00 87.88 725 THR A CA 1
ATOM 5597 C C . THR A 1 725 ? -76.155 8.877 80.796 1.00 87.88 725 THR A C 1
ATOM 5599 O O . THR A 1 725 ? -76.612 9.902 81.290 1.00 87.88 725 THR A O 1
ATOM 5602 N N . LYS A 1 726 ? -75.053 8.849 80.042 1.00 87.25 726 LYS A N 1
ATOM 5603 C CA . LYS A 1 726 ? -74.256 10.025 79.675 1.00 87.25 726 LYS A CA 1
ATOM 5604 C C . LYS A 1 726 ? -74.456 10.390 78.210 1.00 87.25 726 LYS A C 1
ATOM 5606 O O . LYS A 1 726 ? -74.292 9.531 77.337 1.00 87.25 726 LYS A O 1
ATOM 5611 N N . GLU A 1 727 ? -74.798 11.647 77.931 1.00 88.69 727 GLU A N 1
ATOM 5612 C CA . GLU A 1 727 ? -74.862 12.159 76.559 1.00 88.69 727 GLU A CA 1
ATOM 5613 C C . GLU A 1 727 ? -73.474 12.535 76.043 1.00 88.69 727 GLU A C 1
ATOM 5615 O O . GLU A 1 727 ? -72.775 13.367 76.616 1.00 88.69 727 GLU A O 1
ATOM 5620 N N . VAL A 1 728 ? -73.082 11.938 74.920 1.00 89.06 728 VAL A N 1
ATOM 5621 C CA . VAL A 1 728 ? -71.740 12.105 74.367 1.00 89.06 728 VAL A CA 1
ATOM 5622 C C . VAL A 1 728 ? -71.751 12.355 72.867 1.00 89.06 728 VAL A C 1
ATOM 5624 O O . VAL A 1 728 ? -72.661 11.936 72.150 1.00 89.06 728 VAL A O 1
ATOM 5627 N N . ALA A 1 729 ? -70.700 13.000 72.373 1.00 88.19 729 ALA A N 1
ATOM 5628 C CA . ALA A 1 729 ? -70.346 13.020 70.964 1.00 88.19 729 ALA A CA 1
ATOM 5629 C C . ALA A 1 729 ? -69.180 12.059 70.716 1.00 88.19 729 ALA A C 1
ATOM 5631 O O . ALA A 1 729 ? -68.108 12.194 71.304 1.00 88.19 729 ALA A O 1
ATOM 5632 N N . ILE A 1 730 ? -69.398 11.106 69.815 1.00 87.81 730 ILE A N 1
ATOM 5633 C CA . ILE A 1 730 ? -68.420 10.096 69.431 1.00 87.81 730 ILE A CA 1
ATOM 5634 C C . ILE A 1 730 ? -67.745 10.496 68.127 1.00 87.81 730 ILE A C 1
ATOM 5636 O O . ILE A 1 730 ? -68.396 10.826 67.127 1.00 87.81 730 ILE A O 1
ATOM 5640 N N . TYR A 1 731 ? -66.423 10.400 68.144 1.00 89.88 731 TYR A N 1
ATOM 5641 C CA . TYR A 1 731 ? -65.563 10.529 66.984 1.00 89.88 731 TYR A CA 1
ATOM 5642 C C . TYR A 1 731 ? -64.794 9.231 66.843 1.00 89.88 731 TYR A C 1
ATOM 5644 O O . TYR A 1 731 ? -64.112 8.804 67.769 1.00 89.88 731 TYR A O 1
ATOM 5652 N N . SER A 1 732 ? -64.916 8.581 65.691 1.00 88.94 732 SER A N 1
ATOM 5653 C CA . SER A 1 732 ? -64.279 7.287 65.480 1.00 88.94 732 SER A CA 1
ATOM 5654 C C . SER A 1 732 ? 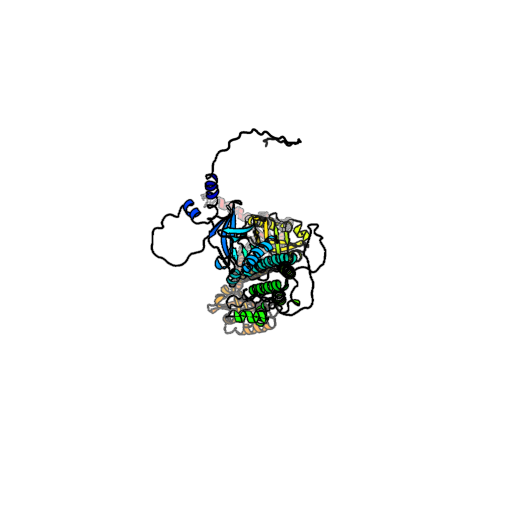-63.791 7.152 64.054 1.00 88.94 732 SER A C 1
ATOM 5656 O O . SER A 1 732 ? -64.453 7.568 63.105 1.00 88.94 732 SER A O 1
ATOM 5658 N N . SER A 1 733 ? -62.621 6.555 63.897 1.00 88.75 733 SER A N 1
ATOM 5659 C CA . SER A 1 733 ? -62.070 6.193 62.594 1.00 88.75 733 SER A CA 1
ATOM 5660 C C . SER A 1 733 ? -61.537 4.769 62.639 1.00 88.75 733 SER A C 1
ATOM 5662 O O . SER A 1 733 ? -61.082 4.307 63.684 1.00 88.75 733 SER A O 1
ATOM 5664 N N . GLY A 1 734 ? -61.578 4.064 61.512 1.00 84.69 734 GLY A N 1
ATOM 5665 C CA . GLY A 1 734 ? -60.965 2.745 61.402 1.00 84.69 734 GLY A CA 1
ATOM 5666 C C . GLY A 1 734 ? -59.461 2.839 61.155 1.00 84.69 734 GLY A C 1
ATOM 5667 O O . GLY A 1 734 ? -59.033 3.545 60.242 1.00 84.69 734 GLY A O 1
ATOM 5668 N N . TYR A 1 735 ? -58.658 2.117 61.935 1.00 85.25 735 TYR A N 1
ATOM 5669 C CA . TYR A 1 735 ? -57.271 1.818 61.592 1.00 85.25 735 TYR A CA 1
ATOM 5670 C C . TYR A 1 735 ? -57.222 0.520 60.779 1.00 85.25 735 TYR A C 1
ATOM 5672 O O . TYR A 1 735 ? -57.789 -0.501 61.178 1.00 85.25 735 TYR A O 1
ATOM 5680 N N . ARG A 1 736 ? -56.576 0.581 59.611 1.00 83.94 736 ARG A N 1
ATOM 5681 C CA . ARG A 1 736 ? -56.515 -0.519 58.648 1.00 83.94 736 ARG A CA 1
ATOM 5682 C C . ARG A 1 736 ? -55.081 -0.894 58.343 1.00 83.94 736 ARG A C 1
ATOM 5684 O O . ARG A 1 736 ? -54.252 -0.015 58.124 1.00 83.94 736 ARG A O 1
ATOM 5691 N N . GLU A 1 737 ? -54.840 -2.188 58.231 1.00 81.38 737 GLU A N 1
ATOM 5692 C CA . GLU A 1 737 ? -53.571 -2.759 57.798 1.00 81.38 737 GLU A CA 1
ATOM 5693 C C . GLU A 1 737 ? -53.875 -3.746 56.666 1.00 81.38 737 GLU A C 1
ATOM 5695 O O . GLU A 1 737 ? -54.801 -4.549 56.766 1.00 81.38 737 GLU A O 1
ATOM 5700 N N . ASN A 1 738 ? -53.183 -3.617 55.529 1.00 79.44 738 ASN A N 1
ATOM 5701 C CA . ASN A 1 738 ? -53.451 -4.393 54.306 1.00 79.44 738 ASN A CA 1
ATOM 5702 C C . ASN A 1 738 ? -54.918 -4.356 53.811 1.00 79.44 738 ASN A C 1
ATOM 5704 O O . ASN A 1 738 ? -55.390 -5.289 53.169 1.00 79.44 738 ASN A O 1
ATOM 5708 N N . GLY A 1 739 ? -55.646 -3.267 54.089 1.00 74.44 739 GLY A N 1
ATOM 5709 C CA . GLY A 1 739 ? -57.040 -3.062 53.665 1.00 74.44 739 GLY A CA 1
ATOM 5710 C C . GLY A 1 739 ? -58.096 -3.602 54.637 1.00 74.44 739 GLY A C 1
ATOM 5711 O O . GLY A 1 739 ? -59.248 -3.156 54.594 1.00 74.44 739 GLY A O 1
ATOM 5712 N N . GLU A 1 740 ? -57.709 -4.467 55.573 1.00 79.31 740 GLU A N 1
ATOM 5713 C CA . GLU A 1 740 ? -58.597 -4.981 56.614 1.00 79.31 740 GLU A CA 1
ATOM 5714 C C . GLU A 1 740 ? -58.644 -4.042 57.824 1.00 79.31 740 GLU A C 1
ATOM 5716 O O . GLU A 1 740 ? -57.646 -3.427 58.199 1.00 79.31 740 GLU A O 1
ATOM 5721 N N . LEU A 1 741 ? -59.824 -3.909 58.439 1.00 79.75 741 LEU A N 1
ATOM 5722 C CA . LEU A 1 741 ? -59.974 -3.165 59.688 1.00 79.75 741 LEU A CA 1
ATOM 5723 C C . LEU A 1 741 ? -59.347 -3.968 60.832 1.00 79.75 741 LEU A C 1
ATOM 5725 O O . LEU A 1 741 ? -59.806 -5.070 61.133 1.00 79.75 741 LEU A O 1
ATOM 5729 N N . VAL A 1 742 ? -58.338 -3.389 61.483 1.00 85.31 742 VAL A N 1
ATOM 5730 C CA . VAL A 1 742 ? -57.683 -3.989 62.652 1.00 85.31 742 VAL A CA 1
ATOM 5731 C C . VAL A 1 742 ? -58.434 -3.585 63.919 1.00 85.31 742 VAL A C 1
ATOM 5733 O O . VAL A 1 742 ? -58.922 -4.440 64.654 1.00 85.31 742 VAL A O 1
ATOM 5736 N N . HIS A 1 743 ? -58.590 -2.279 64.146 1.00 87.62 743 HIS A N 1
ATOM 5737 C CA . HIS A 1 743 ? -59.392 -1.731 65.239 1.00 87.62 743 HIS A CA 1
ATOM 5738 C C . HIS A 1 743 ? -59.879 -0.312 64.915 1.00 87.62 743 HIS A C 1
ATOM 5740 O O . HIS A 1 743 ? -59.368 0.363 64.019 1.00 87.62 743 HIS A O 1
ATOM 5746 N N . THR A 1 744 ? -60.870 0.171 65.654 1.00 88.31 744 THR A N 1
ATOM 5747 C CA . THR A 1 744 ? -61.306 1.568 65.638 1.00 88.31 744 THR A CA 1
ATOM 5748 C C . THR A 1 744 ? -60.409 2.407 66.549 1.00 88.31 744 THR A C 1
ATOM 5750 O O . THR A 1 744 ? -59.756 1.886 67.450 1.00 88.31 744 THR A O 1
ATOM 5753 N N . ARG A 1 745 ? -60.343 3.714 66.302 1.00 87.50 745 ARG A N 1
ATOM 5754 C CA . ARG A 1 745 ? -59.749 4.715 67.195 1.00 87.50 745 ARG A CA 1
ATOM 5755 C C . ARG A 1 745 ? -60.853 5.687 67.552 1.00 87.50 745 ARG A C 1
ATOM 5757 O O . ARG A 1 745 ? -61.225 6.509 66.709 1.00 87.50 745 ARG A O 1
ATOM 5764 N N . CYS A 1 746 ? -61.406 5.522 68.744 1.00 86.69 746 CYS A N 1
ATOM 5765 C CA . CYS A 1 746 ? -62.548 6.275 69.218 1.00 86.69 746 CYS A CA 1
ATOM 5766 C C . CYS A 1 746 ? -62.121 7.244 70.314 1.00 86.69 746 CYS A C 1
ATOM 5768 O O . CYS A 1 746 ? -61.386 6.867 71.224 1.00 86.69 746 CYS A O 1
ATOM 5770 N N . PHE A 1 747 ? -62.613 8.475 70.235 1.00 89.62 747 PHE A N 1
ATOM 5771 C CA . PHE A 1 747 ? -62.614 9.380 71.371 1.00 89.62 747 PHE A CA 1
ATOM 5772 C C . PHE A 1 747 ? -64.016 9.918 71.613 1.00 89.62 747 PHE A C 1
ATOM 5774 O O . PHE A 1 747 ? -64.787 10.168 70.676 1.00 89.62 747 PHE A O 1
ATOM 5781 N N . THR A 1 748 ? -64.333 10.079 72.888 1.00 87.94 748 THR A N 1
ATOM 5782 C CA . THR A 1 748 ? -65.663 10.446 73.352 1.00 87.94 748 THR A CA 1
ATOM 5783 C C . THR A 1 748 ? -65.593 11.804 74.033 1.00 87.94 748 THR A C 1
ATOM 5785 O O . THR A 1 748 ? -64.719 12.061 74.857 1.00 87.94 748 THR A O 1
ATOM 5788 N N . ILE A 1 749 ? -66.519 12.690 73.682 1.00 85.31 749 ILE A N 1
ATOM 5789 C CA . ILE A 1 749 ? -66.664 14.004 74.304 1.00 85.31 749 ILE A CA 1
ATOM 5790 C C . ILE A 1 749 ? -67.978 14.033 75.079 1.00 85.31 749 ILE A C 1
ATOM 5792 O O . ILE A 1 749 ? -69.032 13.778 74.501 1.00 85.31 749 ILE A O 1
ATOM 5796 N N . ASP A 1 750 ? -67.922 14.383 76.362 1.00 85.06 750 ASP A N 1
ATOM 5797 C CA . ASP A 1 750 ? -69.108 14.623 77.188 1.00 85.06 750 ASP A CA 1
ATOM 5798 C C . ASP A 1 750 ? -69.806 15.929 76.773 1.00 85.06 750 ASP A C 1
ATOM 5800 O O . ASP A 1 750 ? -69.214 17.011 76.824 1.00 85.06 750 ASP A O 1
ATOM 5804 N N . LEU A 1 751 ? -71.067 15.833 76.346 1.00 82.69 751 LEU A N 1
ATOM 5805 C CA . LEU A 1 751 ? -71.846 16.989 75.904 1.00 82.69 751 LEU A CA 1
ATOM 5806 C C . LEU A 1 751 ? -72.447 17.780 77.074 1.00 82.69 751 LEU A C 1
ATOM 5808 O O . LEU A 1 751 ? -72.653 18.987 76.936 1.00 82.69 751 LEU A O 1
ATOM 5812 N N . GLU A 1 752 ? -72.670 17.157 78.233 1.00 71.12 752 GLU A N 1
ATOM 5813 C CA . GLU A 1 752 ? -73.178 17.847 79.428 1.00 71.12 752 GLU A CA 1
ATOM 5814 C C . GLU A 1 752 ? -72.103 18.765 80.033 1.00 71.12 752 GLU A C 1
ATOM 5816 O O . GLU A 1 752 ? -72.381 19.896 80.457 1.00 71.12 752 GLU A O 1
ATOM 5821 N N . HIS A 1 753 ? -70.844 18.322 79.993 1.00 65.12 753 HIS A N 1
ATOM 5822 C CA . HIS A 1 753 ? -69.695 19.091 80.476 1.00 65.12 753 HIS A CA 1
ATOM 5823 C C . HIS A 1 753 ? -69.297 20.255 79.537 1.00 65.12 753 HIS A C 1
ATOM 5825 O O . HIS A 1 753 ? -68.711 21.250 79.976 1.00 65.12 753 HIS A O 1
ATOM 5831 N N . LEU A 1 754 ? -69.635 20.172 78.245 1.00 59.31 754 LEU A N 1
ATOM 5832 C CA . LEU A 1 754 ? -69.418 21.249 77.266 1.00 59.31 754 LEU A CA 1
ATOM 5833 C C . LEU A 1 754 ? -70.435 22.385 77.413 1.00 59.31 754 LEU A C 1
ATOM 5835 O O . LEU A 1 754 ? -70.059 23.557 77.399 1.00 59.31 754 LEU A O 1
ATOM 5839 N N . LEU A 1 755 ? -71.707 22.048 77.644 1.00 54.81 755 LEU A N 1
ATOM 5840 C CA . LEU A 1 755 ? -72.780 23.029 77.845 1.00 54.81 755 LEU A CA 1
ATOM 5841 C C . LEU A 1 755 ? -72.587 23.853 79.131 1.00 54.81 755 LEU A C 1
ATOM 5843 O O . LEU A 1 755 ? -72.939 25.032 79.183 1.00 54.81 755 LEU A O 1
ATOM 5847 N N . THR A 1 756 ? -71.970 23.266 80.157 1.00 53.28 756 THR A N 1
ATOM 5848 C CA . THR A 1 756 ? -71.624 23.950 81.415 1.00 53.28 756 THR A CA 1
ATOM 5849 C C . THR A 1 756 ? -70.372 24.834 81.303 1.00 53.28 756 THR A C 1
ATOM 5851 O O . THR A 1 756 ? -70.280 25.837 82.014 1.00 53.28 756 THR A O 1
ATOM 5854 N N . GLN A 1 757 ? -69.438 24.541 80.387 1.00 49.84 757 GLN A N 1
ATOM 5855 C CA . GLN A 1 757 ? -68.269 25.394 80.118 1.00 49.84 757 GLN A CA 1
ATOM 5856 C C . GLN A 1 757 ? -68.558 26.544 79.141 1.00 49.84 757 GLN A C 1
ATOM 5858 O O . GLN A 1 757 ? -68.095 27.656 79.391 1.00 49.84 757 GLN A O 1
ATOM 5863 N N . GLU A 1 758 ? -69.361 26.338 78.090 1.00 46.31 758 GLU A N 1
ATOM 5864 C CA . GLU A 1 758 ? -69.803 27.428 77.196 1.00 46.31 758 GLU A CA 1
ATOM 5865 C C . GLU A 1 758 ? -70.697 28.445 77.924 1.00 46.31 758 GLU A C 1
ATOM 5867 O O . GLU A 1 758 ? -70.612 29.646 77.674 1.00 46.31 758 GLU A O 1
ATOM 5872 N N . SER A 1 759 ? -71.475 27.995 78.913 1.00 43.16 759 SER A N 1
ATOM 5873 C CA . SER A 1 759 ? -72.262 28.892 79.773 1.00 43.16 759 SER A CA 1
ATOM 5874 C C . SER A 1 759 ? -71.392 29.756 80.704 1.00 43.16 759 SER A C 1
ATOM 5876 O O . SER A 1 759 ? -71.805 30.850 81.085 1.00 43.16 759 SER A O 1
ATOM 5878 N N . ASN A 1 760 ? -70.176 29.306 81.044 1.00 44.62 760 ASN A N 1
ATOM 5879 C CA . ASN A 1 760 ? -69.246 30.023 81.926 1.00 44.62 760 ASN A CA 1
ATOM 5880 C C . ASN A 1 760 ? -68.181 30.847 81.174 1.00 44.62 760 ASN A C 1
ATOM 5882 O O . ASN A 1 760 ? -67.669 31.817 81.731 1.00 44.62 760 ASN A O 1
ATOM 5886 N N . SER A 1 761 ? -67.859 30.530 79.914 1.00 43.41 761 SER A N 1
ATOM 5887 C CA . SER A 1 761 ? -66.909 31.312 79.101 1.00 43.41 761 SER A CA 1
ATOM 5888 C C . SER A 1 761 ? -67.541 32.544 78.438 1.00 43.41 761 SER A C 1
ATOM 5890 O O . SER A 1 761 ? -66.846 33.528 78.188 1.00 43.41 761 SER A O 1
ATOM 5892 N N . VAL A 1 762 ? -68.867 32.565 78.249 1.00 43.47 762 VAL A N 1
ATOM 5893 C CA . VAL A 1 762 ? -69.601 33.742 77.736 1.00 43.47 762 VAL A CA 1
ATOM 5894 C C . VAL A 1 762 ? -69.720 34.871 78.782 1.00 43.47 762 VAL A C 1
ATOM 5896 O O . VAL A 1 762 ? -69.979 36.017 78.420 1.00 43.47 762 VAL A O 1
ATOM 5899 N N . ILE A 1 763 ? -69.437 34.610 80.068 1.00 46.59 763 ILE A N 1
ATOM 5900 C CA . ILE A 1 763 ? -69.462 35.632 81.137 1.00 46.59 763 ILE A CA 1
ATOM 5901 C C . ILE A 1 763 ? -68.065 36.233 81.427 1.00 46.59 763 ILE A C 1
ATOM 5903 O O . ILE A 1 763 ? -67.968 37.290 82.048 1.00 46.59 763 ILE A O 1
ATOM 5907 N N . ALA A 1 764 ? -66.972 35.662 80.906 1.00 41.91 764 ALA A N 1
ATOM 5908 C CA . ALA A 1 764 ? -65.611 36.144 81.166 1.00 41.91 764 ALA A CA 1
ATOM 5909 C C . ALA A 1 764 ? -64.761 36.223 79.883 1.00 41.91 764 ALA A C 1
ATOM 5911 O O . ALA A 1 764 ? -63.883 35.395 79.667 1.00 41.91 764 ALA A O 1
ATOM 5912 N N . GLY A 1 765 ? -64.989 37.228 79.022 1.00 38.25 765 GLY A N 1
ATOM 5913 C CA . GLY A 1 765 ? -64.075 37.438 77.887 1.00 38.25 765 GLY A CA 1
ATOM 5914 C C . GLY A 1 765 ? -64.503 38.327 76.718 1.00 38.25 765 GLY A C 1
ATOM 5915 O O . GLY A 1 765 ? -63.856 38.268 75.678 1.00 38.25 765 GLY A O 1
ATOM 5916 N N . ALA A 1 766 ? -65.539 39.165 76.818 1.00 39.31 766 ALA A N 1
ATOM 5917 C CA . ALA A 1 766 ? -65.796 40.184 75.792 1.00 39.31 766 ALA A CA 1
ATOM 5918 C C . ALA A 1 766 ? -64.899 41.414 76.026 1.00 39.31 766 ALA A C 1
ATOM 5920 O O . ALA A 1 766 ? -65.336 42.434 76.552 1.00 39.31 766 ALA A O 1
ATOM 5921 N N . GLY A 1 767 ? -63.616 41.308 75.672 1.00 36.44 767 GLY A N 1
ATOM 5922 C CA . GLY A 1 767 ? -62.666 42.405 75.836 1.00 36.44 767 GLY A CA 1
ATOM 5923 C C . GLY A 1 767 ? -61.318 42.171 75.164 1.00 36.44 767 GLY A C 1
ATOM 5924 O O . GLY A 1 767 ? -60.345 41.888 75.844 1.00 36.44 767 GLY A O 1
ATOM 5925 N N . SER A 1 768 ? -61.272 42.397 73.846 1.00 40.78 768 SER A N 1
ATOM 5926 C CA . SER A 1 768 ? -60.075 42.745 73.058 1.00 40.78 768 SER A CA 1
ATOM 5927 C C . SER A 1 768 ? -58.938 41.716 72.967 1.00 40.78 768 SER A C 1
ATOM 5929 O O . SER A 1 768 ? -58.155 41.600 73.896 1.00 40.78 768 SER A O 1
ATOM 5931 N N . LEU A 1 769 ? -58.723 41.158 71.766 1.00 34.94 769 LEU A N 1
ATOM 5932 C CA . LEU A 1 769 ? -57.410 40.762 71.205 1.00 34.94 769 LEU A CA 1
ATOM 5933 C C . LEU A 1 769 ? -57.576 40.578 69.678 1.00 34.94 769 LEU A C 1
ATOM 5935 O O . LEU A 1 769 ? -58.218 39.642 69.221 1.00 34.94 769 LEU A O 1
ATOM 5939 N N . ARG A 1 770 ? -57.317 41.617 68.869 1.00 39.97 770 ARG A N 1
ATOM 5940 C CA . ARG A 1 770 ? -56.128 41.774 67.998 1.00 39.97 770 ARG A CA 1
ATOM 5941 C C . ARG A 1 770 ? -55.543 40.458 67.457 1.00 39.97 770 ARG A C 1
ATOM 5943 O O . ARG A 1 770 ? -54.993 39.666 68.209 1.00 39.97 770 ARG A O 1
ATOM 5950 N N . GLN A 1 771 ? -55.596 40.315 66.130 1.00 36.19 771 GLN A N 1
ATOM 5951 C CA . GLN A 1 771 ? -54.831 39.340 65.344 1.00 36.19 771 GLN A CA 1
ATOM 5952 C C . GLN A 1 771 ? -53.327 39.411 65.676 1.00 36.19 771 GLN A C 1
ATOM 5954 O O . GLN A 1 771 ? -52.783 40.522 65.687 1.00 36.19 771 GLN A O 1
ATOM 5959 N N . PRO A 1 772 ? -52.631 38.278 65.873 1.00 40.22 772 PRO A N 1
ATOM 5960 C CA . PRO A 1 772 ? -51.179 38.233 65.809 1.00 40.22 772 PRO A CA 1
ATOM 5961 C C . PRO A 1 772 ? -50.692 37.900 64.387 1.00 40.22 772 PRO A C 1
ATOM 5963 O O . PRO A 1 772 ? -51.344 37.166 63.643 1.00 40.22 772 PRO A O 1
ATOM 5966 N N . ARG A 1 773 ? -49.550 38.502 64.040 1.00 36.47 773 ARG A N 1
ATOM 5967 C CA . ARG A 1 773 ? -48.653 38.111 62.945 1.00 36.47 773 ARG A CA 1
ATOM 5968 C C . ARG A 1 773 ? -47.945 36.803 63.258 1.00 36.47 773 ARG A C 1
ATOM 5970 O O . ARG A 1 773 ? -47.695 36.579 64.464 1.00 36.47 773 ARG A O 1
#

Nearest PDB structures (foldseek):
  4x3f-assembly3_C  TM=8.463E-01  e=5.003E-17  Mycobacterium tuberculosis H37Rv
  5z33-assembly1_A  TM=7.124E-01  e=4.398E-14  Pyricularia oryzae P131
  8js5-assembly1_B  TM=5.380E-01  e=2.740E-14  Bradyrhizobium diazoefficiens USDA 110
  3lyx-assembly1_A  TM=8.907E-01  e=1.320E-08  Colwellia psychrerythraea 34H
  2gj3-assembly1_A  TM=8.524E-01  e=7.546E-07  Azotobacter vinelandii

pLDDT: mean 77.36, std 22.69, range [21.78, 98.19]